Protein 2DDR (pdb70)

Organism: Bacillus cereus (NCBI:txid1396)

Sequence (1173 aa):
NDTLKVMTHNVYMLSTNLYPNWGQTERADLIGAADYIKNQDVVILNEVFDNSASDRLLGNLKKEYPNQTAVLGRSSGSEWDKTLGNYSSSTPEDGGVAIVSKWPIAEKIQYVFAKGCLSNKGFVYTKIKKNDRFVHVIGTHLQAESPASVRTNQLKEIQDFIKNKNIPNNEYVLIGGDMNVNKINAENNNDSEYASMFKTLNASVPSYTGHTATWDATTNSIAKYNFPDSPAEYLDYIIASKDHANPSYIENKVLQPKSPQWTVTSWFQKYTYNDYSDHYPVEATISMNDTLKVMTHNVYMLSTNLYPNWGQTERADLIGAADYIKNQDVVILNEVFDNSASDRLLGNLKKEYPNQTAVLGRSSGSEWDKTLGNYSSSTPEDGGVAIVSKWPIAEKIQYVFAKGCNLSNKGFVYTKIKKNDRFVHVIGTHLQAESPASVRTNQLKEIQDFIKNKNIPNNEYVLIGGDMNVNKINAENNNDSEYASMFKTLNASVPSYTGHTATWDATTNSIAKYNFPDSPAEYLDYIIASKDHANPSYIENKVLQPKSPQWTVTSWFQKYTYNDYSDHYPVEATISMDTLKVMTHNVYMLSTNLYPNWGQTERADLIGAADYIKNQDVVILNEVFDNSASDRLLGNLKKEYPNQTAVLGRSSGSEWDKTLGNYSSSTPEDGGVAIVSKWPIAEKIQYVFAKGCGPDNLSNKGFVYTKIKKNDRFVHVIGTHLQAEDSMCGKTSPASVRTNQLKEIQDFIKNKNIPNNEYVLIGGDMNVNKINAENNNDSEYASMFKTLNASVPSYTGHTATWDATTNSIAKYNFPDSPAEYLDYIIASKDHANPSYIENKVLQPKSPQWTVTSWFQKYTYNDYSDHYPVEATISMDTLKVMTHNVYMLSTNLYPNWGQTERADLIGAADYIKNQDVVILNEVFDNSASDRLLGNLKKEYPNQTAVLGRSSGSEWDKTLGNYSSSTPEDGGVAIVSKWPIAEKIQYVFAKGCGPDNLSNKGFVYTKIKKNDRFVHVIGTHLQAEDSMCGKTSPASVRTNQLKEIQDFIKNKNIPNNEYVLIGGDMNVNKINAENNNDSEYASMFKTLNASVPSYTGHTATWDATTNSIAKYNFPDSPAEYLDYIIASKDHANPSYIENKVLQPKSPQWTVTSWFQKYTYNDYSDHYPVEATISM

Solvent-accessible surface area: 48373 Å² total; per-residue (Å²): 89,78,11,0,22,0,0,0,1,0,0,20,0,36,18,45,138,137,108,92,67,21,11,2,69,73,0,0,54,34,0,12,76,6,115,24,1,73,107,4,13,0,0,0,0,0,24,0,22,9,81,88,0,0,82,110,0,15,47,58,5,102,188,61,0,57,39,34,5,30,5,0,6,65,43,60,39,118,68,8,92,120,48,54,50,92,51,38,105,98,36,109,44,7,0,0,0,0,0,0,0,96,16,78,29,56,43,53,4,0,36,5,11,59,124,47,109,176,24,8,52,0,0,0,1,0,45,0,66,9,26,84,82,61,0,3,0,0,0,0,10,0,36,54,160,108,26,40,79,20,6,55,47,4,4,98,25,0,25,69,16,7,155,128,62,130,12,63,109,105,29,23,0,0,0,0,0,2,0,22,0,52,19,69,149,14,106,156,66,113,120,16,51,13,21,34,1,13,122,18,2,47,3,30,89,4,44,62,14,43,38,105,1,0,27,4,3,100,61,1,29,0,0,128,99,53,117,74,137,28,109,26,51,4,13,1,0,0,0,1,3,114,83,19,12,89,21,94,12,12,8,0,41,4,28,77,27,86,8,80,145,2,66,19,67,18,182,202,100,169,60,74,16,55,1,18,1,15,13,3,0,0,20,0,10,0,19,32,110,90,14,0,29,0,0,1,1,0,0,23,0,35,18,44,135,129,79,91,70,25,13,3,68,77,0,0,54,32,0,10,73,6,116,24,2,77,124,4,12,0,0,0,0,0,23,0,21,9,81,86,0,0,83,110,0,16,45,60,5,100,192,62,0,56,39,33,4,29,4,0,6,65,42,60,39,118,69,10,87,106,48,54,50,62,48,30,103,100,26,111,44,7,0,0,0,0,0,0,0,100,51,78,29,60,35,50,0,0,35,4,9,43,142,41,109,119,136,23,3,53,0,0,0,1,0,58,0,67,2,63,127,74,58,0,3,0,0,0,0,15,3,41,54,156,106,26,40,80,22,6,59,64,4,4,111,24,0,32,58,16,7,156,127,58,130,12,64,113,105,29,22,0,1,0,0,0,2,0,23,0,55,18,51,140,13,100,150,76,96,125,15,55,10,15,37,1,14,108,33,2,48,3,28,89,5,39,62,14,34,39,108,1,0,25,5,2,76,38,0,3,0,0,35,80,51,114,64,135,30,107,23,53,4,12,0,0,0,0,0,3,111,84,19,13,86,19,93,9,11,4,0,29,4,37,76,26,79,8,80,124,5,79,21,75,19,94,210,66,157,32,21,5,31,1,17,2,15,13,3,0,0,13,0,12,0,16,32,112,12,0,22,0,0,1,1,0,0,22,0,37,19,46,135,138,108,92,68,19,4,2,60,75,0,0,57,42,0,13,75,6,114,23,2,71,95,4,9,0,0,0,0,0,24,0,20,9,81,88,1,0,82,109,0,15,46,58,5,102,187,62,0,54,39,35,5,31,5,0,5,67,43,59,38,117,68,9,90,119,48,54,49,72,50,31,104,97,26,106,44,6,0,0,0,0,0,0,0,101,48,79,30,58,43,53,4,0,37,0,8,60,126,32,17,38,140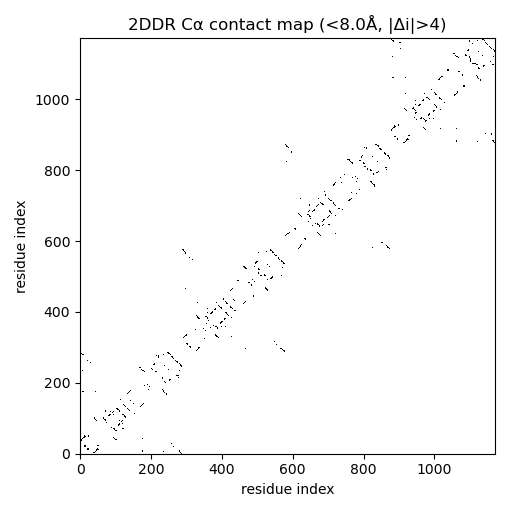,77,46,98,23,0,49,0,0,0,1,0,46,0,64,15,87,131,85,60,0,4,0,0,0,0,10,1,35,50,129,55,117,171,4,53,186,73,50,11,37,54,10,5,59,40,4,4,118,24,0,31,63,17,8,154,128,62,128,11,65,116,107,28,23,0,0,0,0,0,2,0,22,0,52,21,57,149,15,99,152,79,110,133,16,49,12,17,38,2,15,123,32,2,64,5,30,88,5,46,56,23,49,40,106,2,0,26,4,3,102,61,2,27,0,0,126,97,53,116,77,136,28,108,27,52,4,12,1,0,0,0,1,2,121,80,18,13,86,21,95,13,12,12,0,46,3,29,74,27,89,8,81,144,12,55,14,78,18,172,209,100,154,52,64,16,55,2,17,2,15,14,4,1,0,16,0,8,0,15,39,107,22,0,30,0,0,1,1,0,0,23,0,34,16,46,134,136,99,91,72,24,12,2,66,76,0,0,54,31,0,11,75,6,115,25,2,75,116,5,8,0,0,0,0,0,23,0,21,8,82,81,0,0,82,107,0,16,47,60,5,103,192,62,0,54,38,34,5,31,4,0,6,65,42,59,37,119,70,10,88,106,50,52,51,74,50,33,102,100,27,110,44,7,0,0,0,0,0,0,0,101,50,79,28,60,35,50,0,0,36,1,9,56,147,28,14,37,137,100,46,113,23,0,52,0,0,0,1,0,58,0,69,14,70,138,81,62,0,3,0,0,0,0,12,1,34,49,125,50,109,156,4,62,194,63,56,12,37,53,8,5,55,62,4,4,115,24,0,32,65,17,7,155,125,59,129,12,65,111,105,27,22,0,0,0,0,0,2,0,24,0,55,25,53,95,14,57,16,41,16,121,16,52,5,10,38,1,14,129,30,2,53,3,24,78,6,36,26,17,42,39,100,2,0,27,4,1,103,60,1,26,0,0,121,118,50,113,75,137,31,109,24,53,4,12,0,0,0,0,0,2,119,85,19,12,86,19,93,12,13,10,0,39,3,35,75,25,86,9,79,129,4,56,20,74,35,218,196,108,145,61,65,12,60,2,17,1,15,13,4,1,0,15,0,14,0,17,37

Radius of gyration: 36.47 Å; Cα contacts (8 Å, |Δi|>4): 2935; chains: 4; bounding box: 87×100×84 Å

Foldseek 3Di:
DQKAKEKEEAQQQAACVVVVWPCLQVLLLQVLPDPVPPDHFKYKYANLKHPVSSVSNVVSVCVQFVAKQDAAQQDADVSAVEEEEDRDNPFPIEQRIMMTGNFHWPHWYHYFQHDAVRYSFAKIWTFTQDPNATAIEIEGAAHADVSLCRLLSRLLVVLVVVVVVPDAQAHWHKYWYFSNAFPPPCVVPCPGSVVVSCVSNQWDDAAEEADPAFQQLPQFPVSCVVCVPDHGTHGTDMITHNSHNDFPHKYKYWDFDWTDKDWTDDPNDIDIGTHSHSTTMIMMMTRD/DQKAKEKEEAQQQAACVVVVWPCLQVLLLQVLPDPVPPDHFKYKYANLWHPVSSVSNCVSVCVQFVAKQDAAQQDADPSAVEEEEDRDNPAPIEQRIMMTGNFHWPHKYHYFDHDACPRYSFAKIWTFTQDPNATAIEIEGAAHADVSLCRLLSRLLVVLVVVVVVCDAQAHWHKYWYFSNAFCPPCVPPCPGSVVVSCVSNQWDDAAEEADDAFQQLVQFPVSCVVCVPDHGTHGIDMIIHNSHNDFPHKYKHWDDDWTDKDWTDDPNRIDIGTHSHSTTMIMMMTRD/DKAKEKEEAQQQAACVVVVWPCLQVLLQQVLPDPVPPDHFKYKYANLWHPVSSVSNVVSVCVQFVAKQDAAQQDADPSAVEEEEDRDNPAPIEQRIMMTGNFHWPHKYHYFAHDALDPDDRYSFAKIWTFTCDPNATAIEIEGAAHAFDPSSPPDGSLVRLLSRLLVVLVVVVVVPDAQAHWHKYWYFSNAFPPPCVVPCVGSVVVSCVSNQWDDAAEEADPAFQQLVQFPVSCVVCVPDHGTHGTDMITHNSHNDFPHKYKYWYFDWTDKDWTDDPNDIDIGTHSHSTTMIMMMTHD/DKAKEKEEAQQQAACVVVVWPCLQVLLVQVLPDPVPPDHFKYKYANCWHPVSSVSNCVSVCVQFVAKQDFAQQDADPSAVEEEEDRDNPAPIEQRIMMTGNFHWPHKYHYFDHDALDPDDRYSFAKIWTFTCDPNATAIEIEGAAHAADDSSPPDGSLVRLLSRLLVVLVVVVVVPDAQAHWHKYWYFSNAFCPPCVPPCPGSVVVSCVSNQWDDAAEEADDAFQALVQFQVSCVVCVPDHGTHGIDMIIHPSHNDFPHKYKHWDFDWTDKDWTDDPNRIDIGTHSHSTTMIMMMTHD

Secondary structure (DSSP, 8-state):
--EEEEEEEEEEE--TTT-TTS-HHHHHHHHHH-STT-S-SEEEEEEE--HHHHHHHHHHHTTT--EE---TTS--STTSSEEEES--TT-SS----EEEESS-EEEEEEEE-S-------EEEEEEEEETTEEEEEEEEEPPP--HHHHHHHHHHHHHHHHHHHT--TTS-EEEEEE-----TTTSS-TTSHHHHHHHHHTBPPPEEEE-S-SB-TTT-HHHHHH-TTSPPB--EEEEEBTTS---SEEEEEE----PPPEEEEETTEEEEE--S-SS--EEEEEE-/--EEEEEEEEEEE--TTT-TTS-HHHHHHHHHH-STTSS-SEEEEEEE--HHHHHHHHHHHTTT--EE---TTS--STTSSEEEES--TT-SS----EEEESS-EEEEEEEE-S-----S--EEEEEEEEETTEEEEEEEEE-----HHHHHHHHHHHHHHHHHHHT--TTS-EEEEEE-----TTTTT-TTSHHHHHHHHHTBPPPEEEE-S-SB-TTT-HHHHHH-TTSPPB--EEEEEBTTS---SEEEEEE----PPPEEEEETTEEEEE--S-SB--EEEEEE-/-EEEEEEEEEEE--TTT-TTS-HHHHHHHHHH-STT-S-SEEEEEEE--HHHHHHHHHHHTTT--EE---TTS--STTSSEEEES--TT-SS----EEEESS-EEEEEEEE-S--SSSS-SS--EEEEEEEEETTEEEEEEEEEPPPP-GGG-SS-HHHHHHHHHHHHHHHHHHHT--TTS-EEEEEE-----TTTTT-TTSHHHHHHHHHTBPPPEEEE-S-SB-TTT-HHHHHH-TTSPPB--EEEEEBTTSPPPSEEEEEE----PPPEEEEETTEEEEE--S-SS--EEEEEE-/-EEEEEEEEEEE--TTT-TTS-HHHHHHHHHH-STTSS-SEEEEEEE--HHHHHHHHHHHTTT--EE---TTS--STTSSEEEES--TT-SS----EEEESS-EEEEEEEE-S--SSSS-SS--EEEEEEEEETTEEEEEEEEE-----S--TTS-HHHHHHHHHHHHHHHHHHTT--TTS-EEEEEE-----TTTTT-TTSHHHHHHHHHTBPPPEEEE-S-SB-TTT-HHHHHH-TTSPPB--EEEEEBTTS---SEEEEEE----PPPEEEEETTEEEEE--S-SB--EEEEEE-

CATH classification: 3.60.10.10

Structure (mmCIF, N/CA/C/O backbone):
data_2DDR
#
_entry.id   2DDR
#
_cell.length_a   65.430
_cell.length_b   72.691
_cell.length_c   77.859
_cell.angle_alpha   112.19
_cell.angle_beta   89.97
_cell.angle_gamma   116.76
#
_symmetry.space_group_name_H-M   'P 1'
#
loop_
_entity.id
_entity.type
_entity.pdbx_description
1 polymer 'Sphingomyelin phosphodiesterase'
2 non-polymer 'CALCIUM ION'
3 water water
#
loop_
_atom_site.group_PDB
_atom_site.id
_atom_site.type_symbol
_atom_site.label_atom_id
_atom_site.label_alt_id
_atom_site.label_comp_id
_atom_site.label_asym_id
_atom_site.label_entity_id
_atom_site.label_seq_id
_atom_site.pdbx_PDB_ins_code
_atom_site.Cartn_x
_atom_site.Cartn_y
_atom_site.Cartn_z
_atom_site.occupancy
_atom_site.B_iso_or_equiv
_atom_site.auth_seq_id
_atom_site.auth_comp_id
_atom_site.auth_asym_id
_atom_site.auth_atom_id
_atom_site.pdbx_PDB_model_num
ATOM 1 N N . ASN A 1 7 ? -24.165 20.042 -21.719 1.00 41.19 7 ASN A N 1
ATOM 2 C CA . ASN A 1 7 ? -23.262 19.203 -22.559 1.00 40.78 7 ASN A CA 1
ATOM 3 C C . ASN A 1 7 ? -22.371 20.060 -23.454 1.00 39.25 7 ASN A C 1
ATOM 4 O O . ASN A 1 7 ? -22.351 21.286 -23.337 1.00 39.89 7 ASN A O 1
ATOM 9 N N . ASP A 1 8 ? -21.636 19.405 -24.347 1.00 36.59 8 ASP A N 1
ATOM 10 C CA . ASP A 1 8 ? -20.743 20.101 -25.264 1.00 33.77 8 ASP A CA 1
ATOM 11 C C . ASP A 1 8 ? -21.429 20.378 -26.596 1.00 30.36 8 ASP A C 1
ATOM 12 O O . ASP A 1 8 ? -20.799 20.334 -27.653 1.00 29.67 8 ASP A O 1
ATOM 17 N N . THR A 1 9 ? -22.727 20.656 -26.541 1.00 25.99 9 THR A N 1
ATOM 18 C CA . THR A 1 9 ? -23.488 20.952 -27.746 1.00 23.10 9 THR A CA 1
ATOM 19 C C . THR A 1 9 ? -24.317 22.213 -27.548 1.00 19.59 9 THR A C 1
ATOM 20 O O . THR A 1 9 ? -24.927 22.407 -26.500 1.00 19.41 9 THR A O 1
ATOM 24 N N . LEU A 1 10 ? -24.316 23.072 -28.559 1.00 17.44 10 LEU A N 1
ATOM 25 C CA . LEU A 1 10 ? -25.085 24.307 -28.518 1.00 14.79 10 LEU A CA 1
ATOM 26 C C . LEU A 1 10 ? -26.126 24.238 -29.625 1.00 13.95 10 LEU A C 1
ATOM 27 O O . LEU A 1 10 ? -25.804 23.921 -30.771 1.00 14.81 10 LEU A O 1
ATOM 32 N N . LYS A 1 11 ? -27.374 24.515 -29.272 1.00 11.93 11 LYS A N 1
ATOM 33 C CA . LYS A 1 11 ? -28.464 24.495 -30.238 1.00 12.10 11 LYS A CA 1
ATOM 34 C C . LYS A 1 11 ? -29.003 25.903 -30.430 1.00 11.15 11 LYS A C 1
ATOM 35 O O . LYS A 1 11 ? -29.530 26.503 -29.498 1.00 11.72 11 LYS A O 1
ATOM 41 N N . VAL A 1 12 ? -28.854 26.430 -31.639 1.00 11.19 12 VAL A N 1
ATOM 42 C CA . VAL A 1 12 ? -29.336 27.768 -31.949 1.00 9.96 12 VAL A CA 1
ATOM 43 C C . VAL A 1 12 ? -30.254 27.679 -33.156 1.00 10.26 12 VAL A C 1
ATOM 44 O O . VAL A 1 12 ? -29.948 26.993 -34.130 1.00 11.38 12 VAL A O 1
ATOM 48 N N . MET A 1 13 ? -31.394 28.356 -33.084 1.00 9.40 13 MET A N 1
ATOM 49 C CA . MET A 1 13 ? -32.344 28.351 -34.185 1.00 9.87 13 MET A CA 1
ATOM 50 C C . MET A 1 13 ? -32.625 29.774 -34.622 1.00 9.65 13 MET A C 1
ATOM 51 O O . MET A 1 13 ? -32.596 30.696 -33.809 1.00 10.23 13 MET A O 1
ATOM 56 N N . THR A 1 14 ? -32.854 29.958 -35.914 1.00 8.60 14 THR A N 1
ATOM 57 C CA . THR A 1 14 ? -33.210 31.273 -36.413 1.00 10.02 14 THR A CA 1
ATOM 58 C C . THR A 1 14 ? -34.455 31.096 -37.263 1.00 10.77 14 THR A C 1
ATOM 59 O O . THR A 1 14 ? -34.575 30.126 -38.018 1.00 10.25 14 THR A O 1
ATOM 63 N N . HIS A 1 15 ? -35.403 32.011 -37.117 1.00 8.74 15 HIS A N 1
ATOM 64 C CA . HIS A 1 15 ? -36.620 31.935 -37.899 1.00 9.93 15 HIS A CA 1
ATOM 65 C C . HIS A 1 15 ? -37.193 33.301 -38.201 1.00 9.65 15 HIS A C 1
ATOM 66 O O . HIS A 1 15 ? -37.453 34.093 -37.292 1.00 9.19 15 HIS A O 1
ATOM 73 N N . ASN A 1 16 ? -37.361 33.575 -39.490 1.00 9.23 16 ASN A N 1
ATOM 74 C CA . ASN A 1 16 ? -37.973 34.809 -39.959 1.00 7.60 16 ASN A CA 1
ATOM 75 C C . ASN A 1 16 ? -39.446 34.401 -39.882 1.00 8.87 16 ASN A C 1
ATOM 76 O O . ASN A 1 16 ? -39.905 33.585 -40.688 1.00 9.20 16 ASN A O 1
ATOM 81 N N . VAL A 1 17 ? -40.175 34.943 -38.910 1.00 8.02 17 VAL A N 1
ATOM 82 C CA . VAL A 1 17 ? -41.571 34.574 -38.699 1.00 8.52 17 VAL A CA 1
ATOM 83 C C . VAL A 1 17 ? -42.634 35.379 -39.436 1.00 8.03 17 VAL A C 1
ATOM 84 O O . VAL A 1 17 ? -43.829 35.201 -39.203 1.00 9.50 17 VAL A O 1
ATOM 88 N N . TYR A 1 18 ? -42.203 36.268 -40.321 1.00 8.43 18 TYR A N 1
ATOM 89 C CA . TYR A 1 18 ? -43.142 37.031 -41.134 1.00 9.09 18 TYR A CA 1
ATOM 90 C C . TYR A 1 18 ? -44.319 37.616 -40.347 1.00 9.69 18 TYR A C 1
ATOM 91 O O . TYR A 1 18 ? -45.480 37.286 -40.599 1.00 10.57 18 TYR A O 1
ATOM 100 N N . MET A 1 19 ? -44.029 38.490 -39.388 1.00 9.54 19 MET A N 1
ATOM 101 C CA . MET A 1 19 ? -45.098 39.116 -38.618 1.00 10.46 19 MET A CA 1
ATOM 102 C C . MET A 1 19 ? -45.162 40.593 -38.962 1.00 9.94 19 MET A C 1
ATOM 103 O O . MET A 1 19 ? -44.749 41.452 -38.178 1.00 10.06 19 MET A O 1
ATOM 108 N N . LEU A 1 20 ? -45.671 40.880 -40.154 1.00 9.58 20 LEU A N 1
ATOM 109 C CA . LEU A 1 20 ? -45.797 42.251 -40.618 1.00 10.22 20 LEU A CA 1
ATOM 110 C C . LEU A 1 20 ? -46.766 43.012 -39.719 1.00 8.85 20 LEU A C 1
ATOM 111 O O . LEU A 1 20 ? -47.593 42.417 -39.032 1.00 8.71 20 LEU A O 1
ATOM 116 N N . SER A 1 21 ? -46.655 44.333 -39.715 1.00 9.26 21 SER A N 1
ATOM 117 C CA . SER A 1 21 ? -47.544 45.143 -38.896 1.00 8.80 21 SER A CA 1
ATOM 118 C C . SER A 1 21 ? -48.997 44.949 -39.302 1.00 10.62 21 SER A C 1
ATOM 119 O O . SER A 1 21 ? -49.321 44.956 -40.496 1.00 10.78 21 SER A O 1
ATOM 122 N N . THR A 1 22 ? -49.869 44.777 -38.313 1.00 9.42 22 THR A N 1
ATOM 123 C CA . THR A 1 22 ? -51.288 44.595 -38.596 1.00 9.93 22 THR A CA 1
ATOM 124 C C . THR A 1 22 ? -51.935 45.904 -39.035 1.00 12.14 22 THR A C 1
ATOM 125 O O . THR A 1 22 ? -53.087 45.920 -39.470 1.00 13.59 22 THR A O 1
ATOM 129 N N . ASN A 1 23 ? -51.194 47.004 -38.914 1.00 11.58 23 ASN A N 1
ATOM 130 C CA . ASN A 1 23 ? -51.707 48.302 -39.342 1.00 12.54 23 ASN A CA 1
ATOM 131 C C . ASN A 1 23 ? -51.628 48.375 -40.863 1.00 12.58 23 ASN A C 1
ATOM 132 O O . ASN A 1 23 ? -52.379 49.115 -41.499 1.00 13.64 23 ASN A O 1
ATOM 137 N N . LEU A 1 24 ? -50.718 47.598 -41.446 1.00 12.71 24 LEU A N 1
ATOM 138 C CA . LEU A 1 24 ? -50.550 47.578 -42.894 1.00 14.81 24 LEU A CA 1
ATOM 139 C C . LEU A 1 24 ? -51.136 46.302 -43.492 1.00 14.33 24 LEU A C 1
ATOM 140 O O . LEU A 1 24 ? -51.626 46.303 -44.621 1.00 16.15 24 LEU A O 1
ATOM 145 N N . TYR A 1 25 ? -51.083 45.220 -42.723 1.00 13.43 25 TYR A N 1
ATOM 146 C CA . TYR A 1 25 ? -51.606 43.924 -43.148 1.00 13.69 25 TYR A CA 1
ATOM 147 C C . TYR A 1 25 ? -52.429 43.342 -42.005 1.00 12.68 25 TYR A C 1
ATOM 148 O O . TYR A 1 25 ? -51.971 42.466 -41.275 1.00 12.50 25 TYR A O 1
ATOM 157 N N . PRO A 1 26 ? -53.670 43.818 -41.842 1.00 11.81 26 PRO A N 1
ATOM 158 C CA . PRO A 1 26 ? -54.554 43.345 -40.774 1.00 12.58 26 PRO A CA 1
ATOM 159 C C . PRO A 1 26 ? -54.928 41.871 -40.782 1.00 13.52 26 PRO A C 1
ATOM 160 O O . PRO A 1 26 ? -55.230 41.307 -39.730 1.00 14.16 26 PRO A O 1
ATOM 164 N N . ASN A 1 27 ? -54.891 41.245 -41.952 1.00 12.87 27 ASN A N 1
ATOM 165 C CA . ASN A 1 27 ? -55.295 39.849 -42.048 1.00 13.58 27 ASN A CA 1
ATOM 166 C C . ASN A 1 27 ? -54.252 38.824 -42.468 1.00 13.40 27 ASN A C 1
ATOM 167 O O . ASN A 1 27 ? -54.497 38.009 -43.361 1.00 13.73 27 ASN A O 1
ATOM 172 N N . TRP A 1 28 ? -53.091 38.848 -41.821 1.00 11.59 28 TRP A N 1
ATOM 173 C CA . TRP A 1 28 ? -52.059 37.872 -42.135 1.00 11.03 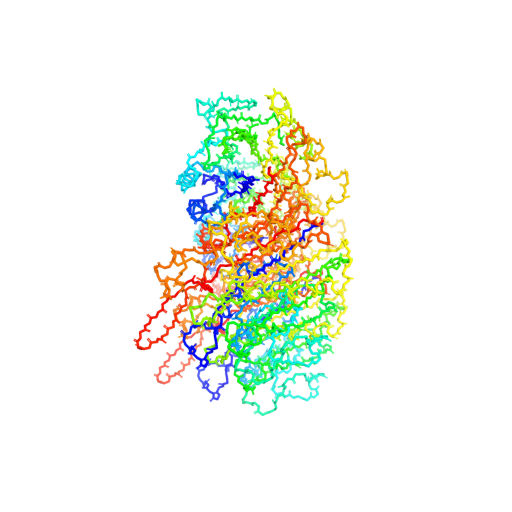28 TRP A CA 1
ATOM 174 C C . TRP A 1 28 ? -51.910 36.852 -41.004 1.00 10.05 28 TRP A C 1
ATOM 175 O O . TRP A 1 28 ? -50.909 36.151 -40.920 1.00 10.93 28 TRP A O 1
ATOM 186 N N . GLY A 1 29 ? -52.919 36.776 -40.139 1.00 10.56 29 GLY A N 1
ATOM 187 C CA . GLY A 1 29 ? -52.904 35.821 -39.042 1.00 12.17 29 GLY A CA 1
ATOM 188 C C . GLY A 1 29 ? -51.759 35.968 -38.059 1.00 11.10 29 GLY A C 1
ATOM 189 O O . GLY A 1 29 ? -51.334 34.990 -37.444 1.00 13.06 29 GLY A O 1
ATOM 190 N N . GLN A 1 30 ? -51.273 37.192 -37.888 1.00 11.52 30 GLN A N 1
ATOM 191 C CA . GLN A 1 30 ? -50.162 37.444 -36.978 1.00 12.01 30 GLN A CA 1
ATOM 192 C C . GLN A 1 30 ? -50.433 36.994 -35.540 1.00 11.65 30 GLN A C 1
ATOM 193 O O . GLN A 1 30 ? -49.602 36.316 -34.929 1.00 11.94 30 GLN A O 1
ATOM 199 N N . THR A 1 31 ? -51.591 37.362 -35.002 1.00 13.12 31 THR A N 1
ATOM 200 C CA . THR A 1 31 ? -51.946 36.987 -33.636 1.00 15.15 31 THR A CA 1
ATOM 201 C C . THR A 1 31 ? -52.054 35.476 -33.489 1.00 15.05 31 THR A C 1
ATOM 202 O O . THR A 1 31 ? -51.474 34.886 -32.574 1.00 15.07 31 THR A O 1
ATOM 206 N N . GLU A 1 32 ? -52.794 34.846 -34.395 1.00 14.98 32 GLU A N 1
ATOM 207 C CA . GLU A 1 32 ? -52.969 33.403 -34.333 1.00 14.59 32 GLU A CA 1
ATOM 208 C C . GLU A 1 32 ? -51.640 32.675 -34.491 1.00 13.58 32 GLU A C 1
ATOM 209 O O . GLU A 1 32 ? -51.372 31.707 -33.781 1.00 13.59 32 GLU A O 1
ATOM 215 N N . ARG A 1 33 ? -50.804 33.143 -35.411 1.00 12.21 33 ARG A N 1
ATOM 216 C CA . ARG A 1 33 ? -49.509 32.507 -35.615 1.00 11.36 33 ARG A CA 1
ATOM 217 C C . ARG A 1 33 ? -48.583 32.705 -34.422 1.00 11.86 33 ARG A C 1
ATOM 218 O O . ARG A 1 33 ? -47.709 31.877 -34.170 1.00 12.95 33 ARG A O 1
ATOM 226 N N . ALA A 1 34 ? -48.776 33.785 -33.672 1.00 10.90 34 ALA A N 1
ATOM 227 C CA . ALA A 1 34 ? -47.952 34.013 -32.487 1.00 11.74 34 ALA A CA 1
ATOM 228 C C . ALA A 1 34 ? -48.236 32.873 -31.505 1.00 11.09 34 ALA A C 1
ATOM 229 O O . ALA A 1 34 ? -47.331 32.367 -30.843 1.00 10.95 34 ALA A O 1
ATOM 231 N N . ASP A 1 35 ? -49.501 32.468 -31.427 1.00 11.18 35 ASP A N 1
ATOM 232 C CA . ASP A 1 35 ? -49.896 31.374 -30.548 1.00 11.21 35 ASP A CA 1
ATOM 233 C C . ASP A 1 35 ? -49.445 30.032 -31.116 1.00 11.19 35 ASP A C 1
ATOM 234 O O . ASP A 1 35 ? -48.956 29.176 -30.379 1.00 12.62 35 ASP A O 1
ATOM 239 N N . LEU A 1 36 ? -49.593 29.847 -32.425 1.00 10.52 36 LEU A N 1
ATOM 240 C CA . LEU A 1 36 ? -49.185 28.593 -33.050 1.00 10.75 36 LEU A CA 1
ATOM 241 C C . LEU A 1 36 ? -47.679 28.367 -32.942 1.00 11.03 36 LEU A C 1
ATOM 242 O O . LEU A 1 36 ? -47.234 27.275 -32.593 1.00 12.13 36 LEU A O 1
ATOM 247 N N . ILE A 1 37 ? -46.891 29.397 -33.238 1.00 11.18 37 ILE A N 1
ATOM 248 C CA . ILE A 1 37 ? -45.439 29.274 -33.140 1.00 10.59 37 ILE A CA 1
ATOM 249 C C . ILE A 1 37 ? -45.041 29.052 -31.680 1.00 11.94 37 ILE A C 1
ATOM 250 O O . ILE A 1 37 ? -44.191 28.218 -31.372 1.00 11.84 37 ILE A O 1
ATOM 255 N N . GLY A 1 38 ? -45.674 29.793 -30.779 1.00 13.31 38 GLY A N 1
ATOM 256 C CA . GLY A 1 38 ? -45.350 29.653 -29.373 1.00 13.70 38 GLY A CA 1
ATOM 257 C C . GLY A 1 38 ? -45.527 28.243 -28.841 1.00 14.41 38 GLY A C 1
ATOM 258 O O . GLY A 1 38 ? -44.785 27.809 -27.961 1.00 16.27 38 GLY A O 1
ATOM 259 N N . ALA A 1 39 ? -46.506 27.523 -29.378 1.00 13.75 39 ALA A N 1
ATOM 260 C CA . ALA A 1 39 ? -46.790 26.160 -28.939 1.00 13.87 39 ALA A CA 1
ATOM 261 C C . ALA A 1 39 ? -46.185 25.091 -29.849 1.00 13.46 39 ALA A C 1
ATOM 262 O O . ALA A 1 39 ? -46.291 23.897 -29.566 1.00 14.66 39 ALA A O 1
ATOM 264 N N . ALA A 1 40 ? -45.542 25.517 -30.931 1.00 13.62 40 ALA A N 1
ATOM 265 C CA . ALA A 1 40 ? -44.956 24.584 -31.891 1.00 14.04 40 ALA A CA 1
ATOM 266 C C . ALA A 1 40 ? -43.833 23.724 -31.326 1.00 14.05 40 ALA A C 1
ATOM 267 O O . ALA A 1 40 ? -43.061 24.164 -30.478 1.00 13.39 40 ALA A O 1
ATOM 269 N N . ASP A 1 41 ? -43.743 22.492 -31.815 1.00 13.84 41 ASP A N 1
ATOM 270 C CA . ASP A 1 41 ? -42.708 21.571 -31.371 1.00 14.89 41 ASP A CA 1
ATOM 271 C C . ASP A 1 41 ? -41.345 21.907 -31.976 1.00 13.70 41 ASP A C 1
ATOM 272 O O . ASP A 1 41 ? -40.311 21.714 -31.338 1.00 13.96 41 ASP A O 1
ATOM 277 N N . TYR A 1 42 ? -41.345 22.430 -33.199 1.00 11.68 42 TYR A N 1
ATOM 278 C CA . TYR A 1 42 ? -40.092 22.730 -33.885 1.00 11.49 42 TYR A CA 1
ATOM 279 C C . TYR A 1 42 ? -39.204 23.747 -33.176 1.00 11.89 42 TYR A C 1
ATOM 280 O O . TYR A 1 42 ? -37.978 23.656 -33.239 1.00 13.18 42 TYR A O 1
ATOM 289 N N . ILE A 1 43 ? -39.822 24.702 -32.488 1.00 11.40 43 ILE A N 1
ATOM 290 C CA . ILE A 1 43 ? -39.069 25.747 -31.806 1.00 12.04 43 ILE A CA 1
ATOM 291 C C . ILE A 1 43 ? -38.616 25.380 -30.389 1.00 11.65 43 ILE A C 1
ATOM 292 O O . ILE A 1 43 ? -37.923 26.156 -29.731 1.00 12.21 43 ILE A O 1
ATOM 297 N N . LYS A 1 44 ? -38.980 24.185 -29.934 1.00 11.99 44 LYS A N 1
ATOM 298 C CA . LYS A 1 44 ? -38.585 23.720 -28.607 1.00 13.03 44 LYS A CA 1
ATOM 299 C C . LYS A 1 44 ? -37.184 23.116 -28.628 1.00 12.39 44 LYS A C 1
ATOM 300 O O . LYS A 1 44 ? -36.609 22.882 -29.693 1.00 13.00 44 LYS A O 1
ATOM 306 N N . ASN A 1 45 ? -36.649 22.875 -27.434 1.00 13.75 45 ASN A N 1
ATOM 307 C CA . ASN A 1 45 ? -35.347 22.239 -27.243 1.00 14.99 45 ASN A CA 1
ATOM 308 C C . ASN A 1 45 ? -34.122 22.953 -27.789 1.00 13.67 45 ASN A C 1
ATOM 309 O O . ASN A 1 45 ? -33.138 22.311 -28.150 1.00 15.88 45 ASN A O 1
ATOM 314 N N . GLN A 1 46 ? -34.169 24.277 -27.840 1.00 11.52 46 GLN A N 1
ATOM 315 C CA . GLN A 1 46 ? -33.032 25.043 -28.326 1.00 10.68 46 GLN A CA 1
ATOM 316 C C . GLN A 1 46 ? -32.390 25.743 -27.140 1.00 10.45 46 GLN A C 1
ATOM 317 O O . GLN A 1 46 ? -32.986 25.832 -26.068 1.00 10.91 46 GLN A O 1
ATOM 323 N N . ASP A 1 47 ? -31.172 26.231 -27.330 1.00 9.75 47 ASP A N 1
ATOM 324 C CA . ASP A 1 47 ? -30.495 26.978 -26.276 1.00 9.98 47 ASP A CA 1
ATOM 325 C C . ASP A 1 47 ? -30.774 28.459 -26.508 1.00 10.86 47 ASP A C 1
ATOM 326 O O . ASP A 1 47 ? -30.969 29.225 -25.564 1.00 10.15 47 ASP A O 1
ATOM 331 N N . VAL A 1 48 ? -30.811 28.842 -27.781 1.00 9.86 48 VAL A N 1
ATOM 332 C CA . VAL A 1 48 ? -31.040 30.223 -28.184 1.00 9.14 48 VAL A CA 1
ATOM 333 C C . VAL A 1 48 ? -31.860 30.252 -29.464 1.00 9.07 48 VAL A C 1
ATOM 334 O O . VAL A 1 48 ? -31.656 29.426 -30.356 1.00 8.97 48 VAL A O 1
ATOM 338 N N . VAL A 1 49 ? -32.776 31.210 -29.557 1.00 7.71 49 VAL A N 1
ATOM 339 C CA . VAL A 1 49 ? -33.601 31.373 -30.750 1.00 7.85 49 VAL A CA 1
ATOM 340 C C . VAL A 1 49 ? -33.544 32.821 -31.220 1.00 8.66 49 VAL A C 1
ATOM 341 O O . VAL A 1 49 ? -33.776 33.751 -30.445 1.00 8.47 49 VAL A O 1
ATOM 345 N N . ILE A 1 50 ? -33.213 32.991 -32.496 1.00 7.11 50 ILE A N 1
ATOM 346 C CA . ILE A 1 50 ? -33.132 34.294 -33.144 1.00 7.71 50 ILE A CA 1
ATOM 347 C C . ILE A 1 50 ? -34.415 34.427 -33.943 1.00 8.72 50 ILE A C 1
ATOM 348 O O . ILE A 1 50 ? -34.777 33.516 -34.686 1.00 8.64 50 ILE A O 1
ATOM 353 N N . LEU A 1 51 ? -35.107 35.548 -33.782 1.00 6.86 51 LEU A N 1
ATOM 354 C CA . LEU A 1 51 ? -36.343 35.794 -34.508 1.00 7.16 51 LEU A CA 1
ATOM 355 C C . LEU A 1 51 ? -36.161 36.988 -35.435 1.00 7.23 51 LEU A C 1
ATOM 356 O O . LEU A 1 51 ? -35.507 37.970 -35.072 1.00 8.06 51 LEU A O 1
ATOM 361 N N . ASN A 1 52 ? -36.728 36.887 -36.635 1.00 7.44 52 ASN A N 1
ATOM 362 C CA . ASN A 1 52 ? -36.686 37.962 -37.621 1.00 7.86 52 ASN A CA 1
ATOM 363 C C . ASN A 1 52 ? -38.125 38.299 -38.004 1.00 6.85 52 ASN A C 1
ATOM 364 O O . ASN A 1 52 ? -39.011 37.445 -37.959 1.00 7.63 52 ASN A O 1
ATOM 369 N N . GLU A 1 53 ? -38.329 39.549 -38.401 1.00 7.45 53 GLU A N 1
ATOM 370 C CA . GLU A 1 53 ? -39.625 40.070 -38.809 1.00 7.44 53 GLU A CA 1
ATOM 371 C C . GLU A 1 53 ? -40.726 40.025 -37.764 1.00 8.09 53 GLU A C 1
ATOM 372 O O . GLU A 1 53 ? -41.887 39.755 -38.071 1.00 8.63 53 GLU A O 1
ATOM 378 N N . VAL A 1 54 ? -40.359 40.291 -36.515 1.00 8.42 54 VAL A N 1
ATOM 379 C CA . VAL A 1 54 ? -41.360 40.366 -35.459 1.00 9.38 54 VAL A CA 1
ATOM 380 C C . VAL A 1 54 ? -41.700 41.856 -35.386 1.00 9.68 54 VAL A C 1
ATOM 381 O O . VAL A 1 54 ? -41.480 42.522 -34.370 1.00 10.12 54 VAL A O 1
ATOM 385 N N . PHE A 1 55 ? -42.236 42.368 -36.494 1.00 9.17 55 PHE A N 1
ATOM 386 C CA . PHE A 1 55 ? -42.585 43.783 -36.621 1.00 9.05 55 PHE A CA 1
ATOM 387 C C . PHE A 1 55 ? -43.846 44.232 -35.895 1.00 8.86 55 PHE A C 1
ATOM 388 O O . PHE A 1 55 ? -43.853 45.297 -35.269 1.00 10.82 55 PHE A O 1
ATOM 396 N N . ASP A 1 56 ? -44.925 43.459 -36.001 1.00 9.73 56 ASP A N 1
ATOM 397 C CA . ASP A 1 56 ? -46.165 43.862 -35.344 1.00 10.12 56 ASP A CA 1
ATOM 398 C C . ASP A 1 56 ? -45.920 43.907 -33.848 1.00 10.07 56 ASP A C 1
ATOM 399 O O . ASP A 1 56 ? -45.490 42.922 -33.258 1.00 9.67 56 ASP A O 1
ATOM 404 N N . ASN A 1 57 ? -46.199 45.046 -33.229 1.00 10.49 57 ASN A N 1
ATOM 405 C CA . ASN A 1 57 ? -45.953 45.183 -31.803 1.00 9.61 57 ASN A CA 1
ATOM 406 C C . ASN A 1 57 ? -46.752 44.225 -30.927 1.00 10.58 57 ASN A C 1
ATOM 407 O O . ASN A 1 57 ? -46.186 43.551 -30.073 1.00 10.52 57 ASN A O 1
ATOM 412 N N . SER A 1 58 ? -48.060 44.151 -31.144 1.00 11.35 58 SER A N 1
ATOM 413 C CA . SER A 1 58 ? -48.902 43.270 -30.340 1.00 13.29 58 SER A CA 1
ATOM 414 C C . SER A 1 58 ? -48.598 41.790 -30.534 1.00 12.26 58 SER A C 1
ATOM 415 O O . SER A 1 58 ? -48.435 41.051 -29.557 1.00 12.82 58 SER A O 1
ATOM 418 N N . ALA A 1 59 ? -48.514 41.357 -31.789 1.00 11.08 59 ALA A N 1
ATOM 419 C CA . ALA A 1 59 ? -48.243 39.957 -32.077 1.00 11.09 59 ALA A CA 1
ATOM 420 C C . ALA A 1 59 ? -46.844 39.541 -31.639 1.00 10.41 59 ALA A C 1
ATOM 421 O O . ALA A 1 59 ? -46.650 38.421 -31.170 1.00 11.20 59 ALA A O 1
ATOM 423 N N . SER A 1 60 ? -45.867 40.431 -31.786 1.00 10.08 60 SER A N 1
ATOM 424 C CA . SER A 1 60 ? -44.513 40.078 -31.383 1.00 11.25 60 SER A CA 1
ATOM 425 C C . SER A 1 60 ? -44.432 39.913 -29.871 1.00 11.96 60 SER A C 1
ATOM 426 O O . SER A 1 60 ? -43.799 38.980 -29.377 1.00 10.52 60 SER A O 1
ATOM 429 N N . ASP A 1 61 ? -45.086 40.804 -29.133 1.00 12.30 61 ASP A N 1
ATOM 430 C CA . ASP A 1 61 ? -45.069 40.701 -27.680 1.00 12.53 61 ASP A CA 1
ATOM 431 C C . ASP A 1 61 ? -45.822 39.453 -27.231 1.00 12.73 61 ASP A C 1
ATOM 432 O O . ASP A 1 61 ? -45.468 38.829 -26.232 1.00 12.68 61 ASP A O 1
ATOM 437 N N . ARG A 1 62 ? -46.851 39.085 -27.987 1.00 11.56 62 ARG A N 1
ATOM 438 C CA . ARG A 1 62 ? -47.640 37.896 -27.676 1.00 11.81 62 ARG A CA 1
ATOM 439 C C . ARG A 1 62 ? -46.761 36.662 -27.893 1.00 11.42 62 ARG A C 1
ATOM 440 O O . ARG A 1 62 ? -46.742 35.737 -27.077 1.00 10.98 62 ARG A O 1
ATOM 448 N N . LEU A 1 63 ? -46.021 36.658 -29.000 1.00 9.32 63 LEU A N 1
ATOM 449 C CA . LEU A 1 63 ? -45.138 35.541 -29.315 1.00 8.94 63 LEU A CA 1
ATOM 450 C C . LEU A 1 63 ? -44.050 35.407 -28.258 1.00 9.41 63 LEU A C 1
ATOM 451 O O . LEU A 1 63 ? -43.775 34.314 -27.774 1.00 9.19 63 LEU A O 1
ATOM 456 N N . LEU A 1 64 ? -43.427 36.524 -27.903 1.00 8.93 64 LEU A N 1
ATOM 457 C CA . LEU A 1 64 ? -42.378 36.501 -26.893 1.00 9.83 64 LEU A CA 1
ATOM 458 C C . LEU A 1 64 ? -42.943 35.985 -25.570 1.00 9.85 64 LEU A C 1
ATOM 459 O O . LEU A 1 64 ? -42.293 35.215 -24.866 1.00 9.84 64 LEU A O 1
ATOM 464 N N . GLY A 1 65 ? -44.161 36.405 -25.243 1.00 10.63 65 GLY A N 1
ATOM 465 C CA . GLY A 1 65 ? -44.787 35.951 -24.017 1.00 11.84 65 GLY A CA 1
ATOM 466 C C . GLY A 1 65 ? -45.032 34.456 -24.055 1.00 11.60 65 GLY A C 1
ATOM 467 O O . GLY A 1 65 ? -44.872 33.770 -23.047 1.00 13.30 65 GLY A O 1
ATOM 468 N N . ASN A 1 66 ? -45.420 33.942 -25.220 1.00 11.90 66 ASN A N 1
ATOM 469 C CA . ASN A 1 66 ? -45.673 32.510 -25.367 1.00 11.90 66 ASN A CA 1
ATOM 470 C C . ASN A 1 66 ? -44.388 31.690 -25.288 1.00 12.08 66 ASN A C 1
ATOM 471 O O . ASN A 1 66 ? -44.417 30.512 -24.939 1.00 13.72 66 ASN A O 1
ATOM 476 N N . LEU A 1 67 ? -43.262 32.315 -25.621 1.00 10.71 67 LEU A N 1
ATOM 477 C CA . LEU A 1 67 ? -41.970 31.636 -25.579 1.00 9.80 67 LEU A CA 1
ATOM 478 C C . LEU A 1 67 ? -41.280 31.795 -24.222 1.00 10.30 67 LEU A C 1
ATOM 479 O O . LEU A 1 67 ? -40.256 31.166 -23.970 1.00 10.22 67 LEU A O 1
ATOM 484 N N . LYS A 1 68 ? -41.854 32.622 -23.353 1.00 10.98 68 LYS A N 1
ATOM 485 C CA . LYS A 1 68 ? -41.276 32.897 -22.038 1.00 13.54 68 LYS A CA 1
ATOM 486 C C . LYS A 1 68 ? -41.064 31.667 -21.161 1.00 14.04 68 LYS A C 1
ATOM 487 O O . LYS A 1 68 ? -40.050 31.558 -20.473 1.00 14.12 68 LYS A O 1
ATOM 493 N N . LYS A 1 69 ? -42.021 30.747 -21.177 1.00 14.87 69 LYS A N 1
ATOM 494 C CA . LYS A 1 69 ? -41.918 29.539 -20.364 1.00 17.27 69 LYS A CA 1
ATOM 495 C C . LYS A 1 69 ? -40.603 28.801 -20.593 1.00 16.60 69 LYS A C 1
ATOM 496 O O . LYS A 1 69 ? -39.850 28.544 -19.652 1.00 16.81 69 LYS A O 1
ATOM 502 N N . GLU A 1 70 ? -40.322 28.471 -21.850 1.00 13.36 70 GLU A N 1
ATOM 503 C CA . GLU A 1 70 ? -39.105 27.747 -22.180 1.00 12.37 70 GLU A CA 1
ATOM 504 C C . GLU A 1 70 ? -37.886 28.642 -22.375 1.00 10.59 70 GLU A C 1
ATOM 505 O O . GLU A 1 70 ? -36.761 28.227 -22.096 1.00 11.75 70 GLU A O 1
ATOM 511 N N . TYR A 1 71 ? -38.116 29.865 -22.847 1.00 10.47 71 TYR A N 1
ATOM 512 C CA . TYR A 1 71 ? -37.038 30.824 -23.104 1.00 8.44 71 TYR A CA 1
ATOM 513 C C . TYR A 1 71 ? -37.329 32.128 -22.360 1.00 8.35 71 TYR A C 1
ATOM 514 O O . TYR A 1 71 ? -37.671 33.143 -22.966 1.00 8.69 71 TYR A O 1
ATOM 523 N N . PRO A 1 72 ? -37.179 32.118 -21.027 1.00 10.08 72 PRO A N 1
ATOM 524 C CA . PRO A 1 72 ? -37.444 33.310 -20.215 1.00 10.18 72 PRO A CA 1
ATOM 525 C C . PRO A 1 72 ? -36.492 34.496 -20.357 1.00 9.08 72 PRO A C 1
ATOM 526 O O . PRO A 1 72 ? -36.852 35.620 -20.010 1.00 10.17 72 PRO A O 1
ATOM 530 N N . ASN A 1 73 ? -35.288 34.248 -20.861 1.00 10.26 73 ASN A N 1
ATOM 531 C CA . ASN A 1 73 ? -34.295 35.307 -21.039 1.00 11.00 73 ASN A CA 1
ATOM 532 C C . ASN A 1 73 ? -34.504 35.869 -22.433 1.00 11.53 73 ASN A C 1
ATOM 533 O O . ASN A 1 73 ? -34.256 35.186 -23.424 1.00 11.47 73 ASN A O 1
ATOM 538 N N . GLN A 1 74 ? -34.952 37.116 -22.511 1.00 10.08 74 GLN A N 1
ATOM 539 C CA . GLN A 1 74 ? -35.260 37.711 -23.804 1.00 9.90 74 GLN A CA 1
ATOM 540 C C . GLN A 1 74 ? -34.776 39.135 -23.988 1.00 10.91 74 GLN A C 1
ATOM 541 O O . GLN A 1 74 ? -34.700 39.900 -23.029 1.00 12.42 74 GLN A O 1
ATOM 547 N N . THR A 1 75 ? -34.453 39.485 -25.231 1.00 8.65 75 THR A N 1
ATOM 548 C CA . THR A 1 75 ? -34.053 40.851 -25.541 1.00 8.71 75 THR A CA 1
ATOM 549 C C . THR A 1 75 ? -35.311 41.586 -25.984 1.00 7.74 75 THR A C 1
ATOM 550 O O . THR A 1 75 ? -36.356 40.971 -26.225 1.00 8.94 75 THR A O 1
ATOM 554 N N . ALA A 1 76 ? -35.209 42.905 -26.061 1.00 8.00 76 ALA A N 1
ATOM 555 C CA . ALA A 1 76 ? -36.291 43.727 -26.560 1.00 7.76 76 ALA A CA 1
ATOM 556 C C . ALA A 1 76 ? -36.192 43.558 -28.083 1.00 7.99 76 ALA A C 1
ATOM 557 O O . ALA A 1 76 ? -35.275 42.896 -28.586 1.00 8.26 76 ALA A O 1
ATOM 559 N N . VAL A 1 77 ? -37.121 44.150 -28.822 1.00 7.98 77 VAL A N 1
ATOM 560 C CA . VAL A 1 77 ? -37.075 44.040 -30.272 1.00 8.31 77 VAL A CA 1
ATOM 561 C C . VAL A 1 77 ? -36.235 45.178 -30.841 1.00 7.33 77 VAL A C 1
ATOM 562 O O . VAL A 1 77 ? -36.472 46.349 -30.557 1.00 8.02 77 VAL A O 1
ATOM 566 N N . LEU A 1 78 ? -35.236 44.809 -31.632 1.00 7.63 78 LEU A N 1
ATOM 567 C CA . LEU A 1 78 ? -34.338 45.762 -32.270 1.00 6.11 78 LEU A CA 1
ATOM 568 C C . LEU A 1 78 ? -35.060 46.987 -32.819 1.00 7.25 78 LEU A C 1
ATOM 569 O O . LEU A 1 78 ? -36.051 46.859 -33.532 1.00 7.09 78 LEU A O 1
ATOM 574 N N . GLY A 1 79 ? -34.562 48.170 -32.469 1.00 7.82 79 GLY A N 1
ATOM 575 C CA . GLY A 1 79 ? -35.122 49.412 -32.980 1.00 9.02 79 GLY A CA 1
ATOM 576 C C . GLY A 1 79 ? -36.484 49.890 -32.520 1.00 8.85 79 GLY A C 1
ATOM 577 O O . GLY A 1 79 ? -37.028 50.830 -33.105 1.00 10.58 79 GLY A O 1
ATOM 578 N N . ARG A 1 80 ? -37.043 49.275 -31.485 1.00 8.23 80 ARG A N 1
ATOM 579 C CA . ARG A 1 80 ? -38.355 49.695 -31.002 1.00 8.30 80 ARG A CA 1
ATOM 580 C C . ARG A 1 80 ? -38.246 50.706 -29.857 1.00 10.06 80 ARG A C 1
ATOM 581 O O . ARG A 1 80 ? -39.186 51.454 -29.587 1.00 11.24 80 ARG A O 1
ATOM 589 N N . SER A 1 81 ? -37.092 50.723 -29.198 1.00 9.12 81 SER A N 1
ATOM 590 C CA . SER A 1 81 ? -36.839 51.620 -28.073 1.00 11.03 81 SER A CA 1
ATOM 591 C C . SER A 1 81 ? -35.331 51.742 -27.897 1.00 11.41 81 SER A C 1
ATOM 592 O O . SER A 1 81 ? -34.573 51.052 -28.571 1.00 10.81 81 SER A O 1
ATOM 595 N N . SER A 1 82 ? -34.887 52.618 -27.000 1.00 10.56 82 SER A N 1
ATOM 596 C CA . SER A 1 82 ? -33.455 52.783 -26.777 1.00 11.83 82 SER A CA 1
ATOM 597 C C . SER A 1 82 ? -33.117 53.093 -25.324 1.00 12.81 82 SER A C 1
ATOM 598 O O . SER A 1 82 ? -32.172 53.834 -25.044 1.00 14.92 82 SER A O 1
ATOM 601 N N . GLY A 1 83 ? -33.885 52.505 -24.411 1.00 11.81 83 GLY A N 1
ATOM 602 C CA . GLY A 1 83 ? -33.667 52.720 -22.992 1.00 11.99 83 GLY A CA 1
ATOM 603 C C . GLY A 1 83 ? -32.708 51.722 -22.373 1.00 11.19 83 GLY A C 1
ATOM 604 O O . GLY A 1 83 ? -31.926 51.069 -23.069 1.00 11.07 83 GLY A O 1
ATOM 605 N N . SER A 1 84 ? -32.783 51.593 -21.052 1.00 12.18 84 SER A N 1
ATOM 606 C CA . SER A 1 84 ? -31.909 50.697 -20.309 1.00 11.61 84 SER A CA 1
ATOM 607 C C . SER A 1 84 ? -32.146 49.216 -20.581 1.00 11.49 84 SER A C 1
ATOM 608 O O . SER A 1 84 ? -31.453 48.366 -20.017 1.00 11.34 84 SER A O 1
ATOM 611 N N . GLU A 1 85 ? -33.123 48.907 -21.433 1.00 11.96 85 GLU A N 1
ATOM 612 C CA . GLU A 1 85 ? -33.398 47.515 -21.771 1.00 11.00 85 GLU A CA 1
ATOM 613 C C . GLU A 1 85 ? -32.272 47.012 -22.664 1.00 11.30 85 GLU A C 1
ATOM 614 O O . GLU A 1 85 ? -32.142 45.811 -22.906 1.00 10.70 85 GLU A O 1
ATOM 620 N N . TRP A 1 86 ? -31.466 47.950 -23.157 1.00 10.32 86 TRP A N 1
ATOM 621 C CA . TRP A 1 86 ? -30.303 47.637 -23.981 1.00 10.48 86 TRP A CA 1
ATOM 622 C C . TRP A 1 86 ? -29.106 48.174 -23.223 1.00 11.25 86 TRP A C 1
ATOM 623 O O . TRP A 1 86 ? -29.184 49.254 -22.639 1.00 13.82 86 TRP A O 1
ATOM 634 N N . ASP A 1 87 ? -28.003 47.435 -23.222 1.00 11.50 87 ASP A N 1
ATOM 635 C CA . ASP A 1 87 ? -26.810 47.907 -22.528 1.00 11.60 87 ASP A CA 1
ATOM 636 C C . ASP A 1 87 ? -26.217 49.054 -23.326 1.00 12.81 87 ASP A C 1
ATOM 637 O O . ASP A 1 87 ? -25.646 49.989 -22.765 1.00 15.07 87 ASP A O 1
ATOM 642 N N . LYS A 1 88 ? -26.368 48.970 -24.642 1.00 13.27 88 LYS A N 1
ATOM 643 C CA . LYS A 1 88 ? -25.891 49.998 -25.554 1.00 13.14 88 LYS A CA 1
ATOM 644 C C . LYS A 1 88 ? -26.764 49.996 -26.798 1.00 11.34 88 LYS A C 1
ATOM 645 O O . LYS A 1 88 ? -27.226 48.944 -27.243 1.00 11.23 88 LYS A O 1
ATOM 651 N N . THR A 1 89 ? -26.996 51.184 -27.340 1.00 11.61 89 THR A N 1
ATOM 652 C CA . THR A 1 89 ? -27.750 51.338 -28.573 1.00 9.62 89 THR A CA 1
ATOM 653 C C . THR A 1 89 ? -26.751 51.973 -29.523 1.00 9.46 89 THR A C 1
ATOM 654 O O . THR A 1 89 ? -26.359 53.136 -29.364 1.00 10.77 89 THR A O 1
ATOM 658 N N . LEU A 1 90 ? -26.327 51.186 -30.499 1.00 9.61 90 LEU A N 1
ATOM 659 C CA . LEU A 1 90 ? -25.326 51.618 -31.459 1.00 8.69 90 LEU A CA 1
ATOM 660 C C . LEU A 1 90 ? -25.898 51.860 -32.843 1.00 9.22 90 LEU A C 1
ATOM 661 O O . LEU A 1 90 ? -27.003 51.426 -33.160 1.00 10.04 90 LEU A O 1
ATOM 666 N N . GLY A 1 91 ? -25.134 52.565 -33.667 1.00 11.51 91 GLY A N 1
ATOM 667 C CA . GLY A 1 91 ? -25.570 52.805 -35.024 1.00 11.29 91 GLY A CA 1
ATOM 668 C C . GLY A 1 91 ? -26.565 53.919 -35.249 1.00 12.62 91 GLY A C 1
ATOM 669 O O . GLY A 1 91 ? -26.825 54.740 -34.371 1.00 14.46 91 GLY A O 1
ATOM 670 N N . ASN A 1 92 ? -27.139 53.909 -36.446 1.00 13.98 92 ASN A N 1
ATOM 671 C CA . ASN A 1 92 ? -28.086 54.920 -36.901 1.00 14.62 92 ASN A CA 1
ATOM 672 C C . ASN A 1 92 ? -29.504 54.785 -36.355 1.00 14.03 92 ASN A C 1
ATOM 673 O O . ASN A 1 92 ? -30.473 54.882 -37.105 1.00 14.16 92 ASN A O 1
ATOM 678 N N . TYR A 1 93 ? -29.632 54.574 -35.053 1.00 12.79 93 TYR A N 1
ATOM 679 C CA . TYR A 1 93 ? -30.950 54.443 -34.450 1.00 12.65 93 TYR A CA 1
ATOM 680 C C . TYR A 1 93 ? -31.748 55.740 -34.578 1.00 13.18 93 TYR A C 1
ATOM 681 O O . TYR A 1 93 ? -31.218 56.830 -34.351 1.00 13.89 93 TYR A O 1
ATOM 690 N N . SER A 1 94 ? -33.021 55.614 -34.936 1.00 13.40 94 SER A N 1
ATOM 691 C CA . SER A 1 94 ? -33.912 56.766 -35.066 1.00 15.16 94 SER A CA 1
ATOM 692 C C . SER A 1 94 ? -35.231 56.452 -34.371 1.00 15.43 94 SER A C 1
ATOM 693 O O . SER A 1 94 ? -35.836 55.416 -34.630 1.00 15.57 94 SER A O 1
ATOM 696 N N . SER A 1 95 ? -35.682 57.343 -33.495 1.00 17.25 95 SER A N 1
ATOM 697 C CA . SER A 1 95 ? -36.938 57.124 -32.788 1.00 18.57 95 SER A CA 1
ATOM 698 C C . SER A 1 95 ? -38.128 57.594 -33.621 1.00 19.77 95 SER A C 1
ATOM 699 O O . SER A 1 95 ? -39.275 57.506 -33.183 1.00 22.68 95 SER A O 1
ATOM 702 N N . SER A 1 96 ? -37.854 58.084 -34.826 1.00 18.78 96 SER A N 1
ATOM 703 C CA . SER A 1 96 ? -38.911 58.575 -35.701 1.00 20.04 96 SER A CA 1
ATOM 704 C C . SER A 1 96 ? -39.223 57.661 -36.883 1.00 19.24 96 SER A C 1
ATOM 705 O O . SER A 1 96 ? -39.962 58.046 -37.786 1.00 19.99 96 SER A O 1
ATOM 708 N N . THR A 1 97 ? -38.669 56.453 -36.886 1.00 17.79 97 THR A N 1
ATOM 709 C CA . THR A 1 97 ? -38.939 55.520 -37.977 1.00 16.60 97 THR A CA 1
ATOM 710 C C . THR A 1 97 ? -40.358 54.977 -37.833 1.00 14.77 97 THR A C 1
ATOM 711 O O . THR A 1 97 ? -40.897 54.907 -36.725 1.00 16.28 97 THR A O 1
ATOM 715 N N . PRO A 1 98 ? -40.994 54.603 -38.954 1.00 14.12 98 PRO A N 1
ATOM 716 C CA . PRO A 1 98 ? -42.359 54.069 -38.892 1.00 13.07 98 PRO A CA 1
ATOM 717 C C . PRO A 1 98 ? -42.423 52.627 -38.384 1.00 13.17 98 PRO A C 1
ATOM 718 O O . PRO A 1 98 ? -43.483 52.155 -37.979 1.00 14.01 98 PRO A O 1
ATOM 722 N N . GLU A 1 99 ? -41.287 51.935 -38.414 1.00 11.46 99 GLU A N 1
ATOM 723 C CA . GLU A 1 99 ? -41.225 50.537 -37.996 1.00 10.80 99 GLU A CA 1
ATOM 724 C C . GLU A 1 99 ? -39.899 50.221 -37.311 1.00 9.77 99 GLU A C 1
ATOM 725 O O . GLU A 1 99 ? -38.924 50.954 -37.469 1.00 10.72 99 GLU A O 1
ATOM 731 N N . ASP A 1 100 ? -39.868 49.132 -36.546 1.00 8.68 100 ASP A N 1
ATOM 732 C CA . ASP A 1 100 ? -38.646 48.718 -35.862 1.00 9.98 100 ASP A CA 1
ATOM 733 C C . ASP A 1 100 ? -37.870 47.713 -36.717 1.00 9.66 100 ASP A C 1
ATOM 734 O O . ASP A 1 100 ? -38.281 47.397 -37.831 1.00 10.14 100 ASP A O 1
ATOM 739 N N . GLY A 1 101 ? -36.747 47.222 -36.196 1.00 8.46 101 GLY A N 1
ATOM 740 C CA . GLY A 1 101 ? -35.922 46.278 -36.933 1.00 8.57 101 GLY A CA 1
ATOM 741 C C . GLY A 1 101 ? -36.435 44.851 -37.008 1.00 8.23 101 GLY A C 1
ATOM 742 O O . GLY A 1 101 ? -35.942 44.061 -37.815 1.00 8.95 101 GLY A O 1
ATOM 743 N N . GLY A 1 102 ? -37.390 44.507 -36.148 1.00 8.67 102 GLY A N 1
ATOM 744 C CA . GLY A 1 102 ? -37.970 43.175 -36.165 1.00 7.72 102 GLY A CA 1
ATOM 745 C C . GLY A 1 102 ? -37.112 42.000 -35.730 1.00 7.67 102 GLY A C 1
ATOM 746 O O . GLY A 1 102 ? -37.459 40.854 -35.996 1.00 7.51 102 GLY A O 1
ATOM 747 N N . VAL A 1 103 ? -36.002 42.266 -35.050 1.00 6.64 103 VAL A N 1
ATOM 748 C CA . VAL A 1 103 ? -35.120 41.198 -34.588 1.00 7.99 103 VAL A CA 1
ATOM 749 C C . VAL A 1 103 ? -35.115 41.104 -33.069 1.00 6.06 103 VAL A C 1
ATOM 750 O O . VAL A 1 103 ? -35.065 42.115 -32.376 1.00 6.54 103 VAL A O 1
ATOM 754 N N . ALA A 1 104 ? -35.170 39.882 -32.557 1.00 6.92 104 ALA A N 1
ATOM 755 C CA . ALA A 1 104 ? -35.135 39.658 -31.120 1.00 7.36 104 ALA A CA 1
ATOM 756 C C . ALA A 1 104 ? -34.483 38.313 -30.864 1.00 7.71 104 ALA A C 1
ATOM 757 O O . ALA A 1 104 ? -34.509 37.435 -31.722 1.00 7.58 104 ALA A O 1
ATOM 759 N N . ILE A 1 105 ? -33.883 38.160 -29.690 1.00 7.34 105 ILE A N 1
ATOM 760 C CA . ILE A 1 105 ? -33.244 36.905 -29.321 1.00 7.49 105 ILE A CA 1
ATOM 761 C C . ILE A 1 105 ? -33.771 36.452 -27.972 1.00 7.08 105 ILE A C 1
ATOM 762 O O . ILE A 1 105 ? -33.931 37.262 -27.057 1.00 7.76 105 ILE A O 1
ATOM 767 N N . VAL A 1 106 ? -34.085 35.166 -27.865 1.00 6.63 106 VAL A N 1
ATOM 768 C CA . VAL A 1 106 ? -34.555 34.607 -26.605 1.00 7.67 106 VAL A CA 1
ATOM 769 C C . VAL A 1 106 ? -33.676 33.404 -26.292 1.00 8.46 106 VAL A C 1
ATOM 770 O O . VAL A 1 106 ? -33.091 32.796 -27.194 1.00 8.25 106 VAL A O 1
ATOM 774 N N . SER A 1 107 ? -33.574 33.059 -25.015 1.00 7.92 107 SER A N 1
ATOM 775 C CA . SER A 1 107 ? -32.721 31.954 -24.604 1.00 8.42 107 SER A CA 1
ATOM 776 C C . SER A 1 107 ? -33.169 31.337 -23.287 1.00 9.48 107 SER A C 1
ATOM 777 O O . SER A 1 107 ? -33.866 31.966 -22.502 1.00 9.69 107 SER A O 1
ATOM 780 N N . LYS A 1 108 ? -32.770 30.093 -23.053 1.00 11.04 108 LYS A N 1
ATOM 781 C CA . LYS A 1 108 ? -33.112 29.432 -21.802 1.00 12.23 108 LYS A CA 1
ATOM 782 C C . LYS A 1 108 ? -31.988 29.706 -20.808 1.00 11.90 108 LYS A C 1
ATOM 783 O O . LYS A 1 108 ? -32.076 29.329 -19.641 1.00 11.97 108 LYS A O 1
ATOM 789 N N . TRP A 1 109 ? -30.938 30.374 -21.280 1.00 10.96 109 TRP A N 1
ATOM 790 C CA . TRP A 1 109 ? -29.784 30.692 -20.445 1.00 10.97 109 TRP A CA 1
ATOM 791 C C . TRP A 1 109 ? -29.681 32.178 -20.135 1.00 11.42 109 TRP A C 1
ATOM 792 O O . TRP A 1 109 ? -30.182 33.017 -20.886 1.00 12.27 109 TRP A O 1
ATOM 803 N N . PRO A 1 110 ? -29.020 32.522 -19.021 1.00 11.13 110 PRO A N 1
ATOM 804 C CA . PRO A 1 110 ? -28.864 33.927 -18.640 1.00 11.56 110 PRO A CA 1
ATOM 805 C C . PRO A 1 110 ? -28.152 34.728 -19.730 1.00 12.01 110 PRO A C 1
ATOM 806 O O . PRO A 1 110 ? -27.162 34.267 -20.304 1.00 11.99 110 PRO A O 1
ATOM 810 N N . ILE A 1 111 ? -28.674 35.912 -20.029 1.00 12.39 111 ILE A N 1
ATOM 811 C CA . ILE A 1 111 ? -28.062 36.786 -21.021 1.00 12.06 111 ILE A CA 1
ATOM 812 C C . ILE A 1 111 ? -27.274 37.832 -20.234 1.00 12.80 111 ILE A C 1
ATOM 813 O O . ILE A 1 111 ? -27.846 38.596 -19.453 1.00 15.43 111 ILE A O 1
ATOM 818 N N . ALA A 1 112 ? -25.957 37.836 -20.420 1.00 13.27 112 ALA A N 1
ATOM 819 C CA . ALA A 1 112 ? -25.069 38.750 -19.706 1.00 14.26 112 ALA A CA 1
ATOM 820 C C . ALA A 1 112 ? -24.961 40.133 -20.329 1.00 13.53 112 ALA A C 1
ATOM 821 O O . ALA A 1 112 ? -24.688 41.108 -19.634 1.00 15.46 112 ALA A O 1
ATOM 823 N N . GLU A 1 113 ? -25.162 40.214 -21.638 1.00 12.11 113 GLU A N 1
ATOM 824 C CA . GLU A 1 113 ? -25.082 41.486 -22.347 1.00 12.27 113 GLU A CA 1
ATOM 825 C C . GLU A 1 113 ? -26.073 41.519 -23.497 1.00 11.22 113 GLU A C 1
ATOM 826 O O . GLU A 1 113 ? -26.261 40.517 -24.182 1.00 12.18 113 GLU A O 1
ATOM 832 N N . LYS A 1 114 ? -26.690 42.679 -23.702 1.00 11.08 114 LYS A N 1
ATOM 833 C CA . LYS A 1 114 ? -27.661 42.878 -24.773 1.00 9.88 114 LYS A CA 1
ATOM 834 C C . LYS A 1 114 ? -27.340 44.207 -25.438 1.00 9.86 114 LYS A C 1
ATOM 835 O O . LYS A 1 114 ? -27.393 45.253 -24.795 1.00 10.29 114 LYS A O 1
ATOM 841 N N . ILE A 1 115 ? -27.015 44.168 -26.723 1.00 8.32 115 ILE A N 1
ATOM 842 C CA . ILE A 1 115 ? -26.678 45.380 -27.463 1.00 8.52 115 ILE A CA 1
ATOM 843 C C . ILE A 1 115 ? -27.421 45.400 -28.790 1.00 8.25 115 ILE A C 1
ATOM 844 O O . ILE A 1 115 ? -27.567 44.363 -29.439 1.00 8.33 115 ILE A O 1
ATOM 849 N N . GLN A 1 116 ? -27.921 46.566 -29.186 1.00 7.51 116 GLN A N 1
ATOM 850 C CA . GLN A 1 116 ? -28.597 46.665 -30.468 1.00 7.78 116 GLN A CA 1
ATOM 851 C C . GLN A 1 116 ? -27.784 47.607 -31.340 1.00 7.44 116 GLN A C 1
ATOM 852 O O . GLN A 1 116 ? -27.168 48.558 -30.847 1.00 8.58 116 GLN A O 1
ATOM 858 N N . TYR A 1 117 ? -27.781 47.327 -32.635 1.00 7.60 117 TYR A N 1
ATOM 859 C CA . TYR A 1 117 ? -27.020 48.110 -33.601 1.00 7.92 117 TYR A CA 1
ATOM 860 C C . TYR A 1 117 ? -27.859 48.329 -34.849 1.00 10.13 117 TYR A C 1
ATOM 861 O O . TYR A 1 117 ? -28.338 47.371 -35.453 1.00 10.03 117 TYR A O 1
ATOM 870 N N . VAL A 1 118 ? -28.039 49.588 -35.233 1.00 8.34 118 VAL A N 1
ATOM 871 C CA . VAL A 1 118 ? -28.822 49.914 -36.416 1.00 9.49 118 VAL A CA 1
ATOM 872 C C . VAL A 1 118 ? -27.897 50.242 -37.591 1.00 10.82 118 VAL A C 1
ATOM 873 O O . VAL A 1 118 ? -27.044 51.125 -37.492 1.00 11.91 118 VAL A O 1
ATOM 877 N N . PHE A 1 119 ? -28.069 49.522 -38.697 1.00 9.91 119 PHE A N 1
ATOM 878 C CA . PHE A 1 119 ? -27.235 49.711 -39.886 1.00 11.75 119 PHE A CA 1
ATOM 879 C C . PHE A 1 119 ? -27.269 51.145 -40.385 1.00 13.00 119 PHE A C 1
ATOM 880 O O . PHE A 1 119 ? -28.295 51.817 -40.310 1.00 13.92 119 PHE A O 1
ATOM 888 N N . ALA A 1 120 ? -26.134 51.593 -40.907 1.00 15.61 120 ALA A N 1
ATOM 889 C CA . ALA A 1 120 ? -26.002 52.949 -41.419 1.00 17.82 120 ALA A CA 1
ATOM 890 C C . ALA A 1 120 ? -26.633 53.126 -42.793 1.00 20.58 120 ALA A C 1
ATOM 891 O O . ALA A 1 120 ? -27.123 54.208 -43.117 1.00 22.03 120 ALA A O 1
ATOM 893 N N . LYS A 1 121 ? -26.636 52.068 -43.598 1.00 22.35 121 LYS A N 1
ATOM 894 C CA . LYS A 1 121 ? -27.184 52.163 -44.946 1.00 26.76 121 LYS A CA 1
ATOM 895 C C . LYS A 1 121 ? -28.260 51.145 -45.292 1.00 28.02 121 LYS A C 1
ATOM 896 O O . LYS A 1 121 ? -28.363 50.086 -44.676 1.00 28.12 121 LYS A O 1
ATOM 902 N N . GLY A 1 122 ? -29.057 51.493 -46.298 1.00 29.22 122 GLY A N 1
ATOM 903 C CA . GLY A 1 122 ? -30.129 50.633 -46.760 1.00 31.21 122 GLY A CA 1
ATOM 904 C C . GLY A 1 122 ? -30.706 51.205 -48.042 1.00 32.86 122 GLY A C 1
ATOM 905 O O . GLY A 1 122 ? -30.478 52.374 -48.357 1.00 33.92 122 GLY A O 1
ATOM 906 N N . CYS A 1 123 ? -31.447 50.392 -48.787 1.00 33.60 123 CYS A N 1
ATOM 907 C CA . CYS A 1 123 ? -32.049 50.850 -50.035 1.00 34.39 123 CYS A CA 1
ATOM 908 C C . CYS A 1 123 ? -33.152 51.865 -49.760 1.00 34.75 123 CYS A C 1
ATOM 909 O O . CYS A 1 123 ? -32.926 53.073 -49.828 1.00 35.94 123 CYS A O 1
ATOM 912 N N . LEU A 1 128 ? -36.077 53.760 -42.360 1.00 23.97 128 LEU A N 1
ATOM 913 C CA . LEU A 1 128 ? -37.517 53.629 -42.168 1.00 23.31 128 LEU A CA 1
ATOM 914 C C . LEU A 1 128 ? -37.901 52.411 -41.327 1.00 22.08 128 LEU A C 1
ATOM 915 O O . LEU A 1 128 ? -39.087 52.141 -41.132 1.00 19.39 128 LEU A O 1
ATOM 920 N N . SER A 1 129 ? -36.913 51.678 -40.818 1.00 20.70 129 SER A N 1
ATOM 921 C CA . SER A 1 129 ? -37.233 50.494 -40.026 1.00 19.33 129 SER A CA 1
ATOM 922 C C . SER A 1 129 ? -36.171 50.068 -39.009 1.00 18.04 129 SER A C 1
ATOM 923 O O . SER A 1 129 ? -36.270 48.997 -38.418 1.00 20.40 129 SER A O 1
ATOM 926 N N . ASN A 1 130 ? -35.163 50.903 -38.799 1.00 15.70 130 ASN A N 1
ATOM 927 C CA . ASN A 1 130 ? -34.098 50.580 -37.852 1.00 12.92 130 ASN A CA 1
ATOM 928 C C . ASN A 1 130 ? -33.539 49.166 -38.019 1.00 12.17 130 ASN A C 1
ATOM 929 O O . ASN A 1 130 ? -33.255 48.485 -37.028 1.00 10.55 130 ASN A O 1
ATOM 934 N N . LYS A 1 131 ? -33.377 48.721 -39.262 1.00 12.20 131 LYS A N 1
ATOM 935 C CA . LYS A 1 131 ? -32.826 47.392 -39.498 1.00 12.55 131 LYS A CA 1
ATOM 936 C C . LYS A 1 131 ? -31.405 47.358 -38.944 1.00 10.70 131 LYS A C 1
ATOM 937 O O . LYS A 1 131 ? -30.722 48.384 -38.894 1.00 11.61 131 LYS A O 1
ATOM 943 N N . GLY A 1 132 ? -30.963 46.180 -38.519 1.00 10.40 132 GLY A N 1
ATOM 944 C CA . GLY A 1 132 ? -29.632 46.054 -37.957 1.00 9.09 132 GLY A CA 1
ATOM 945 C C . GLY A 1 132 ? -29.444 44.697 -37.321 1.00 8.41 132 GLY A C 1
ATOM 946 O O . GLY A 1 132 ? -29.897 43.686 -37.858 1.00 9.12 132 GLY A O 1
ATOM 947 N N . PHE A 1 133 ? -28.772 44.666 -36.176 1.00 7.76 133 PHE A N 1
ATOM 948 C CA . PHE A 1 133 ? -28.553 43.409 -35.481 1.00 6.97 133 PHE A CA 1
ATOM 949 C C . PHE A 1 133 ? -28.609 43.538 -33.969 1.00 7.88 133 PHE A C 1
ATOM 950 O O . PHE A 1 133 ? -28.534 44.637 -33.411 1.00 7.75 133 PHE A O 1
ATOM 958 N N . VAL A 1 134 ? -28.779 42.392 -33.323 1.00 7.83 134 VAL A N 1
ATOM 959 C CA . VAL A 1 134 ? -28.852 42.300 -31.878 1.00 7.88 134 VAL A CA 1
ATOM 960 C C . VAL A 1 134 ? -27.716 41.402 -31.417 1.00 8.79 134 VAL A C 1
ATOM 961 O O . VAL A 1 134 ? -27.550 40.296 -31.923 1.00 8.78 134 VAL A O 1
ATOM 965 N N . TYR A 1 135 ? -26.916 41.894 -30.480 1.00 7.74 135 TYR A N 1
ATOM 966 C CA . TYR A 1 135 ? -25.806 41.119 -29.942 1.00 7.63 135 TYR A CA 1
ATOM 967 C C . TYR A 1 135 ? -26.144 40.647 -28.537 1.00 7.81 135 TYR A C 1
ATOM 968 O O . TYR A 1 135 ? -26.670 41.413 -27.729 1.00 7.94 135 TYR A O 1
ATOM 977 N N . THR A 1 136 ? -25.849 39.384 -28.249 1.00 8.33 136 THR A N 1
ATOM 978 C CA . THR A 1 136 ? -26.078 38.849 -26.913 1.00 8.29 136 THR A CA 1
ATOM 979 C C . THR A 1 136 ? -24.891 38.019 -26.472 1.00 9.18 136 THR A C 1
ATOM 980 O O . THR A 1 136 ? -24.279 37.320 -27.276 1.00 10.89 136 THR A O 1
ATOM 984 N N . LYS A 1 137 ? -24.550 38.138 -25.196 1.00 10.14 137 LYS A N 1
ATOM 985 C CA . LYS A 1 137 ? -23.489 37.347 -24.596 1.00 9.54 137 LYS A CA 1
ATOM 986 C C . LYS A 1 137 ? -24.318 36.466 -23.672 1.00 10.72 137 LYS A C 1
ATOM 987 O O . LYS A 1 137 ? -25.026 36.962 -22.795 1.00 10.12 137 LYS A O 1
ATOM 993 N N . ILE A 1 138 ? -24.248 35.160 -23.896 1.00 10.54 138 ILE A N 1
ATOM 994 C CA . ILE A 1 138 ? -25.043 34.208 -23.138 1.00 11.39 138 ILE A CA 1
ATOM 995 C C . ILE A 1 138 ? -24.190 33.220 -22.352 1.00 11.37 138 ILE A C 1
ATOM 996 O O . ILE A 1 138 ? -23.187 32.716 -22.853 1.00 11.99 138 ILE A O 1
ATOM 1001 N N . LYS A 1 139 ? -24.598 32.949 -21.117 1.00 12.58 139 LYS A N 1
ATOM 1002 C CA . LYS A 1 139 ? -23.866 32.024 -20.263 1.00 14.71 139 LYS A CA 1
ATOM 1003 C C . LYS A 1 139 ? -24.495 30.639 -20.310 1.00 15.56 139 LYS A C 1
ATOM 1004 O O . LYS A 1 139 ? -25.496 30.379 -19.641 1.00 15.08 139 LYS A O 1
ATOM 1010 N N . LYS A 1 140 ? -23.914 29.755 -21.114 1.00 18.11 140 LYS A N 1
ATOM 1011 C CA . LYS A 1 140 ? -24.419 28.395 -21.220 1.00 19.85 140 LYS A CA 1
ATOM 1012 C C . LYS A 1 140 ? -23.503 27.461 -20.439 1.00 21.19 140 LYS A C 1
ATOM 1013 O O . LYS A 1 140 ? -22.365 27.231 -20.833 1.00 18.55 140 LYS A O 1
ATOM 1019 N N . ASN A 1 141 ? -24.001 26.935 -19.327 1.00 24.96 141 ASN A N 1
ATOM 1020 C CA . ASN A 1 141 ? -23.224 26.018 -18.497 1.00 27.99 141 ASN A CA 1
ATOM 1021 C C . ASN A 1 141 ? -21.794 26.487 -18.203 1.00 28.61 141 ASN A C 1
ATOM 1022 O O . ASN A 1 141 ? -20.836 25.835 -18.604 1.00 31.39 141 ASN A O 1
ATOM 1027 N N . ASP A 1 142 ? -21.646 27.609 -17.511 1.00 29.45 142 ASP A N 1
ATOM 1028 C CA . ASP A 1 142 ? -20.318 28.121 -17.161 1.00 29.70 142 ASP A CA 1
ATOM 1029 C C . ASP A 1 142 ? -19.454 28.514 -18.370 1.00 27.88 142 ASP A C 1
ATOM 1030 O O . ASP A 1 142 ? -18.240 28.676 -18.247 1.00 27.43 142 ASP A O 1
ATOM 1035 N N . ARG A 1 143 ? -20.078 28.669 -19.532 1.00 25.11 143 ARG A N 1
ATOM 1036 C CA . ARG A 1 143 ? -19.356 29.053 -20.743 1.00 23.03 143 ARG A CA 1
ATOM 1037 C C . ARG A 1 143 ? -20.083 30.210 -21.421 1.00 19.45 143 ARG A C 1
ATOM 1038 O O . ARG A 1 143 ? -21.292 30.146 -21.612 1.00 20.42 143 ARG A O 1
ATOM 1046 N N . PHE A 1 144 ? -19.354 31.266 -21.774 1.00 16.37 144 PHE A N 1
ATOM 1047 C CA . PHE A 1 144 ? -19.970 32.401 -22.456 1.00 14.30 144 PHE A CA 1
ATOM 1048 C C . PHE A 1 144 ? -19.945 32.206 -23.965 1.00 13.84 144 PHE A C 1
ATOM 1049 O O . PHE A 1 144 ? -18.881 31.996 -24.552 1.00 13.60 144 PHE A O 1
ATOM 1057 N N . VAL A 1 145 ? -21.117 32.255 -24.590 1.00 11.16 145 VAL A N 1
ATOM 1058 C CA . VAL A 1 145 ? -21.215 32.138 -26.041 1.00 11.33 145 VAL A CA 1
ATOM 1059 C C . VAL A 1 145 ? -21.781 33.473 -26.506 1.00 10.51 145 VAL A C 1
ATOM 1060 O O . VAL A 1 145 ? -22.455 34.163 -25.745 1.00 12.17 145 VAL A O 1
ATOM 1064 N N . HIS A 1 146 ? -21.499 33.840 -27.747 1.00 9.78 146 HIS A N 1
ATOM 1065 C CA . HIS A 1 146 ? -21.951 35.118 -28.276 1.00 9.76 146 HIS A CA 1
ATOM 1066 C C . HIS A 1 146 ? -22.808 34.881 -29.502 1.00 10.41 146 HIS A C 1
ATOM 1067 O O . HIS A 1 146 ? -22.394 34.206 -30.439 1.00 10.76 146 HIS A O 1
ATOM 1074 N N . VAL A 1 147 ? -24.009 35.444 -29.494 1.00 8.84 147 VAL A N 1
ATOM 1075 C CA . VAL A 1 147 ? -24.920 35.259 -30.608 1.00 8.76 147 VAL A CA 1
ATOM 1076 C C . VAL A 1 147 ? -25.421 36.588 -31.139 1.00 8.98 147 VAL A C 1
ATOM 1077 O O . VAL A 1 147 ? -25.981 37.409 -30.400 1.00 9.60 147 VAL A O 1
ATOM 1081 N N . ILE A 1 148 ? -25.192 36.799 -32.427 1.00 8.94 148 ILE A N 1
ATOM 1082 C CA . ILE A 1 148 ? -25.634 38.007 -33.102 1.00 8.78 148 ILE A CA 1
ATOM 1083 C C . ILE A 1 148 ? -26.753 37.594 -34.046 1.00 8.81 148 ILE A C 1
ATOM 1084 O O . ILE A 1 148 ? -26.583 36.685 -34.858 1.00 10.64 148 ILE A O 1
ATOM 1089 N N . GLY A 1 149 ? -27.903 38.241 -33.907 1.00 7.09 149 GLY A N 1
ATOM 1090 C CA . GLY A 1 149 ? -29.039 37.946 -34.759 1.00 8.02 149 GLY A CA 1
ATOM 1091 C C . GLY A 1 149 ? -29.265 39.142 -35.659 1.00 7.03 149 GLY A C 1
ATOM 1092 O O . GLY A 1 149 ? -29.211 40.286 -35.198 1.00 8.25 149 GLY A O 1
ATOM 1093 N N . THR A 1 150 ? -29.522 38.904 -36.939 1.00 7.64 150 THR A N 1
ATOM 1094 C CA . THR A 1 150 ? -29.715 40.007 -37.867 1.00 7.92 150 THR A CA 1
ATOM 1095 C C . THR A 1 150 ? -30.678 39.662 -38.995 1.00 8.31 150 THR A C 1
ATOM 1096 O O . THR A 1 150 ? -31.120 38.520 -39.122 1.00 8.79 150 THR A O 1
ATOM 1100 N N . HIS A 1 151 ? -31.005 40.674 -39.795 1.00 9.72 151 HIS A N 1
ATOM 1101 C CA . HIS A 1 151 ? -31.888 40.549 -40.949 1.00 10.53 151 HIS A CA 1
ATOM 1102 C C . HIS A 1 151 ? -31.366 41.611 -41.905 1.00 11.12 151 HIS A C 1
ATOM 1103 O O . HIS A 1 151 ? -31.504 42.804 -41.644 1.00 12.21 151 HIS A O 1
ATOM 1110 N N . LEU A 1 152 ? -30.755 41.179 -43.004 1.00 11.96 152 LEU A N 1
ATOM 1111 C CA . LEU A 1 152 ? -30.168 42.119 -43.954 1.00 12.59 152 LEU A CA 1
ATOM 1112 C C . LEU A 1 152 ? -31.099 42.652 -45.035 1.00 14.30 152 LEU A C 1
ATOM 1113 O O . LEU A 1 152 ? -32.219 42.177 -45.213 1.00 14.26 152 LEU A O 1
ATOM 1118 N N . GLN A 1 153 ? -30.601 43.658 -45.749 1.00 13.41 153 GLN A N 1
ATOM 1119 C CA . GLN A 1 153 ? -31.321 44.316 -46.833 1.00 16.16 153 GLN A CA 1
ATOM 1120 C C . GLN A 1 153 ? -31.878 43.305 -47.834 1.00 16.82 153 GLN A C 1
ATOM 1121 O O . GLN A 1 153 ? -31.153 42.446 -48.330 1.00 17.42 153 GLN A O 1
ATOM 1127 N N . ALA A 1 154 ? -33.168 43.419 -48.131 1.00 18.86 154 ALA A N 1
ATOM 1128 C CA . ALA A 1 154 ? -33.816 42.513 -49.070 1.00 21.32 154 ALA A CA 1
ATOM 1129 C C . ALA A 1 154 ? -33.579 42.964 -50.506 1.00 22.96 154 ALA A C 1
ATOM 1130 O O . ALA A 1 154 ? -33.182 44.103 -50.749 1.00 22.03 154 ALA A O 1
ATOM 1132 N N . GLU A 1 155 ? -33.829 42.062 -51.450 1.00 25.24 155 GLU A N 1
ATOM 1133 C CA . GLU A 1 155 ? -33.649 42.359 -52.866 1.00 27.84 155 GLU A CA 1
ATOM 1134 C C . GLU A 1 155 ? -34.794 43.238 -53.365 1.00 28.87 155 GLU A C 1
ATOM 1135 O O . GLU A 1 155 ? -34.598 44.410 -53.689 1.00 29.75 155 GLU A O 1
ATOM 1141 N N . SER A 1 163 ? -27.204 46.551 -56.476 1.00 31.26 163 SER A N 1
ATOM 1142 C CA . SER A 1 163 ? -27.156 47.586 -55.452 1.00 30.10 163 SER A CA 1
ATOM 1143 C C . SER A 1 163 ? -27.446 46.993 -54.073 1.00 28.85 163 SER A C 1
ATOM 1144 O O . SER A 1 163 ? -26.737 47.276 -53.108 1.00 28.89 163 SER A O 1
ATOM 1147 N N . PRO A 1 164 ? -28.499 46.164 -53.959 1.00 27.29 164 PRO A N 1
ATOM 1148 C CA . PRO A 1 164 ? -28.815 45.566 -52.658 1.00 25.77 164 PRO A CA 1
ATOM 1149 C C . PRO A 1 164 ? -27.625 44.779 -52.106 1.00 24.63 164 PRO A C 1
ATOM 1150 O O . PRO A 1 164 ? -27.374 44.781 -50.903 1.00 23.00 164 PRO A O 1
ATOM 1154 N N . ALA A 1 165 ? -26.897 44.111 -52.997 1.00 23.51 165 ALA A N 1
ATOM 1155 C CA . ALA A 1 165 ? -25.727 43.331 -52.608 1.00 23.09 165 ALA A CA 1
ATOM 1156 C C . ALA A 1 165 ? -24.672 44.244 -51.994 1.00 22.08 165 ALA A C 1
ATOM 1157 O O . ALA A 1 165 ? -24.000 43.878 -51.030 1.00 21.40 165 ALA A O 1
ATOM 1159 N N . SER A 1 166 ? -24.524 45.436 -52.562 1.00 22.73 166 SER A N 1
ATOM 1160 C CA . SER A 1 166 ? -23.557 46.402 -52.055 1.00 22.76 166 SER A CA 1
ATOM 1161 C C . SER A 1 166 ? -23.964 46.828 -50.647 1.00 21.71 166 SER A C 1
ATOM 1162 O O . SER A 1 166 ? -23.122 46.994 -49.767 1.00 20.38 166 SER A O 1
ATOM 1165 N N . VAL A 1 167 ? -25.266 47.002 -50.447 1.00 20.60 167 VAL A N 1
ATOM 1166 C CA . VAL A 1 167 ? -25.794 47.399 -49.150 1.00 19.63 167 VAL A CA 1
ATOM 1167 C C . VAL A 1 167 ? -25.577 46.285 -48.131 1.00 18.23 167 VAL A C 1
ATOM 1168 O O . VAL A 1 167 ? -25.123 46.535 -47.012 1.00 17.82 167 VAL A O 1
ATOM 1172 N N . ARG A 1 168 ? -25.895 45.055 -48.518 1.00 16.89 168 ARG A N 1
ATOM 1173 C CA . ARG A 1 168 ? -25.724 43.928 -47.611 1.00 16.54 168 ARG A CA 1
ATOM 1174 C C . ARG A 1 168 ? -24.268 43.752 -47.205 1.00 16.91 168 ARG A C 1
ATOM 1175 O O . ARG A 1 168 ? -23.971 43.442 -46.053 1.00 15.67 168 ARG A O 1
ATOM 1183 N N . THR A 1 169 ? -23.354 43.957 -48.148 1.00 17.71 169 THR A N 1
ATOM 1184 C CA . THR A 1 169 ? -21.938 43.821 -47.844 1.00 16.98 169 THR A CA 1
ATOM 1185 C C . THR A 1 169 ? -21.530 44.880 -46.830 1.00 16.19 169 THR A C 1
ATOM 1186 O O . THR A 1 169 ? -20.715 44.624 -45.945 1.00 17.60 169 THR A O 1
ATOM 1190 N N . ASN A 1 170 ? -22.106 46.070 -46.961 1.00 17.71 170 ASN A N 1
ATOM 1191 C CA . ASN A 1 170 ? -21.804 47.154 -46.041 1.00 18.38 170 ASN A CA 1
ATOM 1192 C C . ASN A 1 170 ? -22.354 46.811 -44.659 1.00 16.63 170 ASN A C 1
ATOM 1193 O O . ASN A 1 170 ? -21.724 47.100 -43.647 1.00 16.17 170 ASN A O 1
ATOM 1198 N N . GLN A 1 171 ? -23.525 46.182 -44.624 1.00 16.42 171 GLN A N 1
ATOM 1199 C CA . GLN A 1 171 ? -24.136 45.804 -43.352 1.00 15.53 171 GLN A CA 1
ATOM 1200 C C . GLN A 1 171 ? -23.314 44.691 -42.708 1.00 14.74 171 GLN A C 1
ATOM 1201 O O . GLN A 1 171 ? -23.049 44.715 -41.508 1.00 14.72 171 GLN A O 1
ATOM 1207 N N . LEU A 1 172 ? -22.894 43.725 -43.517 1.00 16.37 172 LEU A N 1
ATOM 1208 C CA . LEU A 1 172 ? -22.079 42.626 -43.019 1.00 14.97 172 LEU A CA 1
ATOM 1209 C C . LEU A 1 172 ? -20.752 43.155 -42.478 1.00 15.64 172 LEU A C 1
ATOM 1210 O O . LEU A 1 172 ? -20.214 42.628 -41.504 1.00 14.58 172 LEU A O 1
ATOM 1215 N N . LYS A 1 173 ? -20.228 44.203 -43.108 1.00 15.20 173 LYS A N 1
ATOM 1216 C CA . LYS A 1 173 ? -18.972 44.802 -42.667 1.00 16.17 173 LYS A CA 1
ATOM 1217 C C . LYS A 1 173 ? -19.152 45.439 -41.292 1.00 15.22 173 LYS A C 1
ATOM 1218 O O . LYS A 1 173 ? -18.256 45.379 -40.450 1.00 15.05 173 LYS A O 1
ATOM 1224 N N . GLU A 1 174 ? -20.310 46.052 -41.064 1.00 13.72 174 GLU A N 1
ATOM 1225 C CA . GLU A 1 174 ? -20.575 46.675 -39.773 1.00 14.07 174 GLU A CA 1
ATOM 1226 C C . GLU A 1 174 ? -20.629 45.612 -38.680 1.00 13.25 174 GLU A C 1
ATOM 1227 O O . GLU A 1 174 ? -20.212 45.856 -37.550 1.00 13.14 174 GLU A O 1
ATOM 1233 N N . ILE A 1 175 ? -21.153 44.436 -39.016 1.00 12.43 175 ILE A N 1
ATOM 1234 C CA . ILE A 1 175 ? -21.231 43.352 -38.041 1.00 12.70 175 ILE A CA 1
ATOM 1235 C C . ILE A 1 175 ? -19.819 42.885 -37.686 1.00 12.12 175 ILE A C 1
ATOM 1236 O O . ILE A 1 175 ? -19.469 42.777 -36.512 1.00 11.40 175 ILE A O 1
ATOM 1241 N N . GLN A 1 176 ? -19.004 42.625 -38.705 1.00 13.23 176 GLN A N 1
ATOM 1242 C CA . GLN A 1 176 ? -17.635 42.170 -38.482 1.00 13.79 176 GLN A CA 1
ATOM 1243 C C . GLN A 1 176 ? -16.842 43.204 -37.690 1.00 13.44 176 GLN A C 1
ATOM 1244 O O . GLN A 1 176 ? -16.112 42.859 -36.760 1.00 13.44 176 GLN A O 1
ATOM 1250 N N . ASP A 1 177 ? -16.995 44.474 -38.053 1.00 13.44 177 ASP A N 1
ATOM 1251 C CA . ASP A 1 177 ? -16.292 45.544 -37.355 1.00 15.19 177 ASP A CA 1
ATOM 1252 C C . ASP A 1 177 ? -16.687 45.588 -35.876 1.00 14.23 177 ASP A C 1
ATOM 1253 O O . ASP A 1 177 ? -15.844 45.809 -35.004 1.00 13.63 177 ASP A O 1
ATOM 1258 N N . PHE A 1 178 ? -17.969 45.375 -35.591 1.00 12.14 178 PHE A N 1
ATOM 1259 C CA . PHE A 1 178 ? -18.449 45.378 -34.212 1.00 12.17 178 PHE A CA 1
ATOM 1260 C C . PHE A 1 178 ? -17.825 44.217 -33.434 1.00 11.37 178 PHE A C 1
ATOM 1261 O O . PHE A 1 178 ? -17.345 44.387 -32.317 1.00 12.12 178 PHE A O 1
ATOM 1269 N N . ILE A 1 179 ? -17.840 43.031 -34.033 1.00 11.34 179 ILE A N 1
ATOM 1270 C CA . ILE A 1 179 ? -17.275 41.856 -33.380 1.00 11.79 179 ILE A CA 1
ATOM 1271 C C . ILE A 1 179 ? -15.804 42.085 -33.036 1.00 11.68 179 ILE A C 1
ATOM 1272 O O . ILE A 1 179 ? -15.371 41.820 -31.915 1.00 12.01 179 ILE A O 1
ATOM 1277 N N . LYS A 1 180 ? -15.041 42.583 -34.004 1.00 12.90 180 LYS A N 1
ATOM 1278 C CA . LYS A 1 180 ? -13.619 42.844 -33.799 1.00 14.00 180 LYS A CA 1
ATOM 1279 C C . LYS A 1 180 ? -13.380 43.854 -32.681 1.00 12.33 180 LYS A C 1
ATOM 1280 O O . LYS A 1 180 ? -12.516 43.669 -31.827 1.00 12.48 180 LYS A O 1
ATOM 1286 N N . ASN A 1 181 ? -14.167 44.920 -32.690 1.00 12.74 181 ASN A N 1
ATOM 1287 C CA . ASN A 1 181 ? -14.047 45.983 -31.706 1.00 13.32 181 ASN A CA 1
ATOM 1288 C C . ASN A 1 181 ? -14.416 45.532 -30.288 1.00 13.23 181 ASN A C 1
ATOM 1289 O O . ASN A 1 181 ? -13.938 46.097 -29.305 1.00 13.99 181 ASN A O 1
ATOM 1294 N N . LYS A 1 182 ? -15.253 44.500 -30.187 1.00 13.08 182 LYS A N 1
ATOM 1295 C CA . LYS A 1 182 ? -15.714 44.002 -28.892 1.00 14.05 182 LYS A CA 1
ATOM 1296 C C . LYS A 1 182 ? -14.640 43.290 -28.068 1.00 13.53 182 LYS A C 1
ATOM 1297 O O . LYS A 1 182 ? -14.777 43.147 -26.853 1.00 15.00 182 LYS A O 1
ATOM 1303 N N . ASN A 1 183 ? -13.577 42.844 -28.728 1.00 14.00 183 ASN A N 1
ATOM 1304 C CA . ASN A 1 183 ? -12.491 42.143 -28.049 1.00 13.57 183 ASN A CA 1
ATOM 1305 C C . ASN A 1 183 ? -13.011 40.906 -27.312 1.00 14.13 183 ASN A C 1
ATOM 1306 O O . ASN A 1 183 ? -12.759 40.723 -26.120 1.00 14.77 183 ASN A O 1
ATOM 1311 N N . ILE A 1 184 ? -13.748 40.069 -28.030 1.00 12.91 184 ILE A N 1
ATOM 1312 C CA . ILE A 1 184 ? -14.289 38.841 -27.462 1.00 13.75 184 ILE A CA 1
ATOM 1313 C C . ILE A 1 184 ? -13.172 37.801 -27.466 1.00 14.49 184 ILE A C 1
ATOM 1314 O O . ILE A 1 184 ? -12.437 37.684 -28.444 1.00 14.55 184 ILE A O 1
ATOM 1319 N N . PRO A 1 185 ? -13.023 37.041 -26.369 1.00 13.69 185 PRO A N 1
ATOM 1320 C CA . PRO A 1 185 ? -11.976 36.016 -26.293 1.00 16.22 185 PRO A CA 1
ATOM 1321 C C . PRO A 1 185 ? -11.943 35.136 -27.541 1.00 16.60 185 PRO A C 1
ATOM 1322 O O . PRO A 1 185 ? -12.985 34.793 -28.095 1.00 16.68 185 PRO A O 1
ATOM 1326 N N . ASN A 1 186 ? -10.748 34.762 -27.982 1.00 18.25 186 ASN A N 1
ATOM 1327 C CA . ASN A 1 186 ? -10.630 33.933 -29.174 1.00 19.66 186 ASN A CA 1
ATOM 1328 C C . ASN A 1 186 ? -10.998 32.474 -28.921 1.00 19.00 186 ASN A C 1
ATOM 1329 O O . ASN A 1 186 ? -11.072 31.680 -29.859 1.00 18.72 186 ASN A O 1
ATOM 1334 N N . ASN A 1 187 ? -11.240 32.130 -27.659 1.00 18.16 187 ASN A N 1
ATOM 1335 C CA . ASN A 1 187 ? -11.597 30.761 -27.299 1.00 18.41 187 ASN A CA 1
ATOM 1336 C C . ASN A 1 187 ? -13.086 30.604 -26.988 1.00 18.49 187 ASN A C 1
ATOM 1337 O O . ASN A 1 187 ? -13.511 29.587 -26.443 1.00 18.68 187 ASN A O 1
ATOM 1342 N N . GLU A 1 188 ? -13.877 31.618 -27.328 1.00 17.14 188 GLU A N 1
ATOM 1343 C CA . GLU A 1 188 ? -15.317 31.559 -27.106 1.00 16.67 188 GLU A CA 1
ATOM 1344 C C . GLU A 1 188 ? -16.002 31.594 -28.468 1.00 15.22 188 GLU A C 1
ATOM 1345 O O . GLU A 1 188 ? -15.494 32.196 -29.417 1.00 15.26 188 GLU A O 1
ATOM 1351 N N . TYR A 1 189 ? -17.141 30.920 -28.568 1.00 13.86 189 TYR A N 1
ATOM 1352 C CA . TYR A 1 189 ? -17.881 30.844 -29.817 1.00 13.73 189 TYR A CA 1
ATOM 1353 C C . TYR A 1 189 ? -18.668 32.111 -30.127 1.00 13.16 189 TYR A C 1
ATOM 1354 O O . TYR A 1 189 ? -19.363 32.649 -29.265 1.00 13.12 189 TYR A O 1
ATOM 1363 N N . VAL A 1 190 ? -18.533 32.588 -31.360 1.00 13.00 190 VAL A N 1
ATOM 1364 C CA . VAL A 1 190 ? -19.241 33.779 -31.816 1.00 12.48 190 VAL A CA 1
ATOM 1365 C C . VAL A 1 190 ? -20.048 33.400 -33.051 1.00 11.60 190 VAL A C 1
ATOM 1366 O O . VAL A 1 190 ? -19.495 33.101 -34.113 1.00 13.23 190 VAL A O 1
ATOM 1370 N N . LEU A 1 191 ? -21.366 33.405 -32.900 1.00 11.67 191 LEU A N 1
ATOM 1371 C CA . LEU A 1 191 ? -22.255 33.039 -33.992 1.00 10.97 191 LEU A CA 1
ATOM 1372 C C . LEU A 1 191 ? -22.995 34.233 -34.566 1.00 12.08 191 LEU A C 1
ATOM 1373 O O . LEU A 1 191 ? -23.351 35.157 -33.842 1.00 12.74 191 LEU A O 1
ATOM 1378 N N . ILE A 1 192 ? -23.209 34.207 -35.876 1.00 10.81 192 ILE A N 1
ATOM 1379 C CA . ILE A 1 192 ? -23.949 35.255 -36.564 1.00 10.07 192 ILE A CA 1
ATOM 1380 C C . ILE A 1 192 ? -25.075 34.539 -37.294 1.00 11.28 192 ILE A C 1
ATOM 1381 O O . ILE A 1 192 ? -24.821 33.668 -38.132 1.00 11.74 192 ILE A O 1
ATOM 1386 N N . GLY A 1 193 ? -26.317 34.893 -36.983 1.00 9.11 193 GLY A N 1
ATOM 1387 C CA . GLY A 1 193 ? -27.425 34.220 -37.628 1.00 9.99 193 GLY A CA 1
ATOM 1388 C C . GLY A 1 193 ? -28.603 35.087 -38.001 1.00 9.73 193 GLY A C 1
ATOM 1389 O O . GLY A 1 193 ? -28.780 36.187 -37.475 1.00 10.96 193 GLY A O 1
ATOM 1390 N N . GLY A 1 194 ? -29.413 34.579 -38.924 1.00 10.69 194 GLY A N 1
ATOM 1391 C CA . GLY A 1 194 ? -30.590 35.301 -39.364 1.00 10.68 194 GLY A CA 1
ATOM 1392 C C . GLY A 1 194 ? -30.831 35.201 -40.857 1.00 11.86 194 GLY A C 1
ATOM 1393 O O . GLY A 1 194 ? -30.206 34.401 -41.557 1.00 12.28 194 GLY A O 1
ATOM 1394 N N . ASP A 1 195 ? -31.755 36.021 -41.339 1.00 11.71 195 ASP A N 1
ATOM 1395 C CA . ASP A 1 195 ? -32.102 36.066 -42.753 1.00 12.01 195 ASP A CA 1
ATOM 1396 C C . ASP A 1 195 ? -31.136 37.040 -43.424 1.00 11.63 195 ASP A C 1
ATOM 1397 O O . ASP A 1 195 ? -31.326 38.258 -43.370 1.00 12.29 195 ASP A O 1
ATOM 1402 N N . MET A 1 196 ? -30.097 36.496 -44.053 1.00 11.94 196 MET A N 1
ATOM 1403 C CA . MET A 1 196 ? -29.076 37.312 -44.709 1.00 13.17 196 MET A CA 1
ATOM 1404 C C . MET A 1 196 ? -29.478 37.832 -46.082 1.00 13.15 196 MET A C 1
ATOM 1405 O O . MET A 1 196 ? -28.848 38.750 -46.609 1.00 13.47 196 MET A O 1
ATOM 1410 N N . ASN A 1 197 ? -30.529 37.252 -46.651 1.00 13.80 197 ASN A N 1
ATOM 1411 C CA . ASN A 1 197 ? -30.994 37.640 -47.976 1.00 15.37 197 ASN A CA 1
ATOM 1412 C C . ASN A 1 197 ? -29.895 37.452 -49.011 1.00 15.22 197 ASN A C 1
ATOM 1413 O O . ASN A 1 197 ? -29.855 38.142 -50.032 1.00 17.73 197 ASN A O 1
ATOM 1418 N N . VAL A 1 198 ? -28.999 36.517 -48.716 1.00 16.00 198 VAL A N 1
ATOM 1419 C CA . VAL A 1 198 ? -27.897 36.161 -49.604 1.00 16.69 198 VAL A CA 1
ATOM 1420 C C . VAL A 1 198 ? -28.234 34.732 -50.020 1.00 16.77 198 VAL A C 1
ATOM 1421 O O . VAL A 1 198 ? -28.259 33.822 -49.191 1.00 16.38 198 VAL A O 1
ATOM 1425 N N . ASN A 1 199 ? -28.500 34.546 -51.309 1.00 18.37 199 ASN A N 1
ATOM 1426 C CA . ASN A 1 199 ? -28.895 33.249 -51.855 1.00 18.68 199 ASN A CA 1
ATOM 1427 C C . ASN A 1 199 ? -27.735 32.292 -52.124 1.00 19.23 199 ASN A C 1
ATOM 1428 O O . ASN A 1 199 ? -26.790 32.630 -52.838 1.00 19.70 199 ASN A O 1
ATOM 1433 N N . LYS A 1 200 ? -27.817 31.093 -51.552 1.00 18.50 200 LYS A N 1
ATOM 1434 C CA . LYS A 1 200 ? -26.774 30.086 -51.728 1.00 19.66 200 LYS A CA 1
ATOM 1435 C C . LYS A 1 200 ? -26.978 29.270 -52.997 1.00 20.16 200 LYS A C 1
ATOM 1436 O O . LYS A 1 200 ? -26.013 28.802 -53.596 1.00 19.48 200 LYS A O 1
ATOM 1442 N N . ILE A 1 201 ? -28.232 29.105 -53.405 1.00 21.26 201 ILE A N 1
ATOM 1443 C CA . ILE A 1 201 ? -28.552 28.320 -54.593 1.00 23.47 201 ILE A CA 1
ATOM 1444 C C . ILE A 1 201 ? -27.832 28.783 -55.860 1.00 24.18 201 ILE A C 1
ATOM 1445 O O . ILE A 1 201 ? -27.928 29.943 -56.261 1.00 24.03 201 ILE A O 1
ATOM 1450 N N . ASN A 1 202 ? -27.105 27.849 -56.473 1.00 25.01 202 ASN A N 1
ATOM 1451 C CA . ASN A 1 202 ? -26.347 28.092 -57.699 1.00 26.93 202 ASN A CA 1
ATOM 1452 C C . ASN A 1 202 ? -25.234 29.121 -57.522 1.00 27.10 202 ASN A C 1
ATOM 1453 O O . ASN A 1 202 ? -24.857 29.806 -58.474 1.00 28.58 202 ASN A O 1
ATOM 1458 N N . ALA A 1 203 ? -24.696 29.219 -56.311 1.00 26.25 203 ALA A N 1
ATOM 1459 C CA . ALA A 1 203 ? -23.626 30.174 -56.042 1.00 26.47 203 ALA A CA 1
ATOM 1460 C C . ALA A 1 203 ? -22.470 29.559 -55.258 1.00 26.68 203 ALA A C 1
ATOM 1461 O O . ALA A 1 203 ? -21.486 30.234 -54.962 1.00 26.95 203 ALA A O 1
ATOM 1463 N N . GLU A 1 204 ? -22.583 28.275 -54.936 1.00 26.91 204 GLU A N 1
ATOM 1464 C CA . GLU A 1 204 ? -21.553 27.592 -54.161 1.00 28.65 204 GLU A CA 1
ATOM 1465 C C . GLU A 1 204 ? -20.229 27.354 -54.880 1.00 29.16 204 GLU A C 1
ATOM 1466 O O . GLU A 1 204 ? -19.202 27.147 -54.234 1.00 29.25 204 GLU A O 1
ATOM 1472 N N . ASN A 1 205 ? -20.242 27.380 -56.208 1.00 30.45 205 ASN A N 1
ATOM 1473 C CA . ASN A 1 205 ? -19.018 27.151 -56.967 1.00 32.02 205 ASN A CA 1
ATOM 1474 C C . ASN A 1 205 ? -18.435 28.437 -57.527 1.00 33.22 205 ASN A C 1
ATOM 1475 O O . ASN A 1 205 ? -17.324 28.444 -58.058 1.00 33.02 205 ASN A O 1
ATOM 1480 N N . ASN A 1 206 ? -19.189 29.523 -57.404 1.00 34.53 206 ASN A N 1
ATOM 1481 C CA . ASN A 1 206 ? -18.750 30.822 -57.894 1.00 36.50 206 ASN A CA 1
ATOM 1482 C C . ASN A 1 206 ? -18.080 31.585 -56.753 1.00 37.27 206 ASN A C 1
ATOM 1483 O O . ASN A 1 206 ? -18.753 32.157 -55.896 1.00 37.01 206 ASN A O 1
ATOM 1488 N N . ASN A 1 207 ? -16.750 31.586 -56.750 1.00 37.88 207 ASN A N 1
ATOM 1489 C CA . ASN A 1 207 ? -15.978 32.259 -55.709 1.00 38.92 207 ASN A CA 1
ATOM 1490 C C . ASN A 1 207 ? -16.198 33.768 -55.677 1.00 38.43 207 ASN A C 1
ATOM 1491 O O . ASN A 1 207 ? -15.820 34.434 -54.712 1.00 39.11 207 ASN A O 1
ATOM 1496 N N . ASP A 1 208 ? -16.802 34.309 -56.729 1.00 37.46 208 ASP A N 1
ATOM 1497 C CA . ASP A 1 208 ? -17.067 35.742 -56.791 1.00 37.04 208 ASP A CA 1
ATOM 1498 C C . ASP A 1 208 ? -18.539 36.043 -56.525 1.00 35.03 208 ASP A C 1
ATOM 1499 O O . ASP A 1 208 ? -19.006 37.161 -56.744 1.00 35.38 208 ASP A O 1
ATOM 1504 N N . SER A 1 209 ? -19.262 35.038 -56.042 1.00 32.02 209 SER A N 1
ATOM 1505 C CA . SER A 1 209 ? -20.681 35.189 -55.739 1.00 29.20 209 SER A CA 1
ATOM 1506 C C . SER A 1 209 ? -20.855 35.945 -54.429 1.00 27.70 209 SER A C 1
ATOM 1507 O O . SER A 1 209 ? -19.925 36.038 -53.628 1.00 26.44 209 SER A O 1
ATOM 1510 N N . GLU A 1 210 ? -22.050 36.486 -54.216 1.00 26.06 210 GLU A N 1
ATOM 1511 C CA . GLU A 1 210 ? -22.336 37.209 -52.985 1.00 24.12 210 GLU A CA 1
ATOM 1512 C C . GLU A 1 210 ? -22.288 36.217 -51.828 1.00 23.86 210 GLU A C 1
ATOM 1513 O O . GLU A 1 210 ? -21.867 36.553 -50.722 1.00 23.31 210 GLU A O 1
ATOM 1519 N N . TYR A 1 211 ? -22.718 34.988 -52.099 1.00 21.46 211 TYR A N 1
ATOM 1520 C CA . TYR A 1 211 ? -22.714 33.931 -51.096 1.00 20.36 211 TYR A CA 1
ATOM 1521 C C . TYR A 1 211 ? -21.295 33.687 -50.589 1.00 21.23 211 TYR A C 1
ATOM 1522 O O . TYR A 1 211 ? -21.062 33.585 -49.385 1.00 20.42 211 TYR A O 1
ATOM 1531 N N . ALA A 1 212 ? -20.341 33.594 -51.511 1.00 21.48 212 ALA A N 1
ATOM 1532 C CA . ALA A 1 212 ? -18.955 33.364 -51.128 1.00 21.58 212 ALA A CA 1
ATOM 1533 C C . ALA A 1 212 ? -18.397 34.572 -50.383 1.00 21.11 212 ALA A C 1
ATOM 1534 O O . ALA A 1 212 ? -17.626 34.427 -49.434 1.00 20.98 212 ALA A O 1
ATOM 1536 N N . SER A 1 213 ? -18.795 35.764 -50.816 1.00 21.82 213 SER A N 1
ATOM 1537 C CA . SER A 1 213 ? -18.329 37.002 -50.200 1.00 21.69 213 SER A CA 1
ATOM 1538 C C . SER A 1 213 ? -18.826 37.183 -48.767 1.00 20.36 213 SER A C 1
ATOM 1539 O O . SER A 1 213 ? -18.177 37.852 -47.964 1.00 21.26 213 SER A O 1
ATOM 1542 N N . MET A 1 214 ? -19.973 36.591 -48.449 1.00 21.13 214 MET A N 1
ATOM 1543 C CA . MET A 1 214 ? -20.537 36.709 -47.107 1.00 18.93 214 MET A CA 1
ATOM 1544 C C . MET A 1 214 ? -19.590 36.160 -46.046 1.00 18.92 214 MET A C 1
ATOM 1545 O O . MET A 1 214 ? -19.350 36.798 -45.021 1.00 18.01 214 MET A O 1
ATOM 1550 N N . PHE A 1 215 ? -19.051 34.973 -46.298 1.00 18.81 215 PHE A N 1
ATOM 1551 C CA . PHE A 1 215 ? -18.131 34.334 -45.367 1.00 19.68 215 PHE A CA 1
ATOM 1552 C C . PHE A 1 215 ? -16.821 35.099 -45.229 1.00 20.07 215 PHE A C 1
ATOM 1553 O O . PHE A 1 215 ? -16.233 35.145 -44.149 1.00 20.79 215 PHE A O 1
ATOM 1561 N N . LYS A 1 216 ? -16.362 35.703 -46.320 1.00 21.22 216 LYS A N 1
ATOM 1562 C CA . LYS A 1 216 ? -15.120 36.462 -46.275 1.00 22.48 216 LYS A CA 1
ATOM 1563 C C . LYS A 1 216 ? -15.314 37.777 -45.530 1.00 22.10 216 LYS A C 1
ATOM 1564 O O . LYS A 1 216 ? -14.476 38.168 -44.720 1.00 23.04 216 LYS A O 1
ATOM 1570 N N . THR A 1 217 ? -16.428 38.453 -45.792 1.00 21.73 217 THR A N 1
ATOM 1571 C CA . THR A 1 217 ? -16.706 39.721 -45.131 1.00 22.09 217 THR A CA 1
ATOM 1572 C C . THR A 1 217 ? -16.875 39.525 -43.627 1.00 21.62 217 THR A C 1
ATOM 1573 O O . THR A 1 217 ? -16.422 40.350 -42.834 1.00 21.94 217 THR A O 1
ATOM 1577 N N . LEU A 1 218 ? -17.522 38.431 -43.237 1.00 20.91 218 LEU A N 1
ATOM 1578 C CA . LEU A 1 218 ? -17.739 38.135 -41.823 1.00 21.02 218 LEU A CA 1
ATOM 1579 C C . LEU A 1 218 ? -16.589 37.343 -41.220 1.00 21.49 218 LEU A C 1
ATOM 1580 O O . LEU A 1 218 ? -16.511 37.184 -40.001 1.00 21.84 218 LEU A O 1
ATOM 1585 N N . ASN A 1 219 ? -15.695 36.851 -42.075 1.00 21.93 219 ASN A N 1
ATOM 1586 C CA . ASN A 1 219 ? -14.569 36.043 -41.623 1.00 23.55 219 ASN A CA 1
ATOM 1587 C C . ASN A 1 219 ? -15.158 34.854 -40.872 1.00 22.19 219 ASN A C 1
ATOM 1588 O O . ASN A 1 219 ? -14.700 34.494 -39.788 1.00 22.04 219 ASN A O 1
ATOM 1593 N N . ALA A 1 220 ? -16.185 34.254 -41.468 1.00 21.31 220 ALA A N 1
ATOM 1594 C CA . ALA A 1 220 ? -16.872 33.115 -40.872 1.00 20.75 220 ALA A CA 1
ATOM 1595 C C . ALA A 1 220 ? -16.655 31.854 -41.692 1.00 20.70 220 ALA A C 1
ATOM 1596 O O . ALA A 1 220 ? -16.280 31.922 -42.863 1.00 21.35 220 ALA A O 1
ATOM 1598 N N . SER A 1 221 ? -16.896 30.704 -41.072 1.00 19.84 221 SER A N 1
ATOM 1599 C CA . SER A 1 221 ? -16.730 29.422 -41.744 1.00 20.64 221 SER A CA 1
ATOM 1600 C C . SER A 1 221 ? -18.040 28.936 -42.356 1.00 20.91 221 SER A C 1
ATOM 1601 O O . SER A 1 221 ? -19.118 29.442 -42.032 1.00 18.03 221 SER A O 1
ATOM 1604 N N . VAL A 1 222 ? -17.938 27.954 -43.246 1.00 19.98 222 VAL A N 1
ATOM 1605 C CA . VAL A 1 222 ? -19.104 27.381 -43.909 1.00 18.93 222 VAL A CA 1
ATOM 1606 C C . VAL A 1 222 ? -19.579 26.165 -43.121 1.00 18.95 222 VAL A C 1
ATOM 1607 O O . VAL A 1 222 ? -18.818 25.228 -42.889 1.00 19.78 222 VAL A O 1
ATOM 1611 N N . PRO A 1 223 ? -20.853 26.166 -42.694 1.00 17.66 223 PRO A N 1
ATOM 1612 C CA . PRO A 1 223 ? -21.413 25.053 -41.926 1.00 18.54 223 PRO A CA 1
ATOM 1613 C C . PRO A 1 223 ? -21.833 23.871 -42.792 1.00 18.04 223 PRO A C 1
ATOM 1614 O O . PRO A 1 223 ? -21.946 23.990 -44.012 1.00 19.97 223 PRO A O 1
ATOM 1618 N N . SER A 1 224 ? -22.054 22.729 -42.149 1.00 18.65 224 SER A N 1
ATOM 1619 C CA . SER A 1 224 ? -22.502 21.530 -42.847 1.00 19.47 224 SER A CA 1
ATOM 1620 C C . SER A 1 224 ? -23.996 21.721 -43.079 1.00 19.00 224 SER A C 1
ATOM 1621 O O . SER A 1 224 ? -24.732 22.042 -42.145 1.00 20.33 224 SER A O 1
ATOM 1624 N N . TYR A 1 225 ? -24.446 21.527 -44.314 1.00 18.50 225 TYR A N 1
ATOM 1625 C CA . TYR A 1 225 ? -25.857 21.712 -44.631 1.00 17.81 225 TYR A CA 1
ATOM 1626 C C . TYR A 1 225 ? -26.671 20.426 -44.667 1.00 18.85 225 TYR A C 1
ATOM 1627 O O . TYR A 1 225 ? -26.283 19.443 -45.299 1.00 20.18 225 TYR A O 1
ATOM 1636 N N . THR A 1 226 ? -27.812 20.447 -43.988 1.00 17.43 226 THR A N 1
ATOM 1637 C CA . THR A 1 226 ? -28.706 19.296 -43.946 1.00 16.89 226 THR A CA 1
ATOM 1638 C C . THR A 1 226 ? -30.152 19.778 -44.011 1.00 17.26 226 THR A C 1
ATOM 1639 O O . THR A 1 226 ? -30.424 20.975 -43.884 1.00 15.36 226 THR A O 1
ATOM 1643 N N . GLY A 1 227 ? -31.077 18.847 -44.218 1.00 16.76 227 GLY A N 1
ATOM 1644 C CA . GLY A 1 227 ? -32.483 19.207 -44.290 1.00 17.27 227 GLY A CA 1
ATOM 1645 C C . GLY A 1 227 ? -32.935 19.673 -45.661 1.00 18.43 227 GLY A C 1
ATOM 1646 O O . GLY A 1 227 ? -32.342 19.308 -46.679 1.00 19.87 227 GLY A O 1
ATOM 1647 N N . HIS A 1 228 ? -33.987 20.489 -45.690 1.00 17.79 228 HIS A N 1
ATOM 1648 C CA . HIS A 1 228 ? -34.534 20.997 -46.944 1.00 17.67 228 HIS A CA 1
ATOM 1649 C C . HIS A 1 228 ? -33.525 21.854 -47.702 1.00 17.84 228 HIS A C 1
ATOM 1650 O O . HIS A 1 228 ? -32.622 22.441 -47.110 1.00 16.36 228 HIS A O 1
ATOM 1657 N N . THR A 1 229 ? -33.698 21.931 -49.017 1.00 17.62 229 THR A N 1
ATOM 1658 C CA . THR A 1 229 ? -32.785 22.676 -49.876 1.00 17.20 229 THR A CA 1
ATOM 1659 C C . THR A 1 229 ? -33.056 24.166 -50.054 1.00 15.80 229 THR A C 1
ATOM 1660 O O . THR A 1 229 ? -32.358 24.832 -50.816 1.00 16.83 229 THR A O 1
ATOM 1664 N N . ALA A 1 230 ? -34.059 24.692 -49.359 1.00 15.77 230 ALA A N 1
ATOM 1665 C CA . ALA A 1 230 ? -34.386 26.113 -49.463 1.00 16.17 230 ALA A CA 1
ATOM 1666 C C . ALA A 1 230 ? -35.037 26.596 -48.174 1.00 15.08 230 ALA A C 1
ATOM 1667 O O . ALA A 1 230 ? -35.699 25.820 -47.488 1.00 15.02 230 ALA A O 1
ATOM 1669 N N . THR A 1 231 ? -34.844 27.873 -47.848 1.00 14.98 231 THR A N 1
ATOM 1670 C CA . THR A 1 231 ? -35.442 28.440 -46.639 1.00 14.74 231 THR A CA 1
ATOM 1671 C C . THR A 1 231 ? -36.656 29.298 -46.991 1.00 14.91 231 THR A C 1
ATOM 1672 O O . THR A 1 231 ? -37.486 29.601 -46.138 1.00 16.13 231 THR A O 1
ATOM 1676 N N . TRP A 1 232 ? -36.745 29.705 -48.253 1.00 14.63 232 TRP A N 1
ATOM 1677 C CA . TRP A 1 232 ? -37.881 30.482 -48.742 1.00 14.99 232 TRP A CA 1
ATOM 1678 C C . TRP A 1 232 ? -38.276 29.712 -49.994 1.00 16.03 232 TRP A C 1
ATOM 1679 O O . TRP A 1 232 ? -37.640 29.852 -51.039 1.00 16.69 232 TRP A O 1
ATOM 1690 N N . ASP A 1 233 ? -39.332 28.912 -49.882 1.00 16.12 233 ASP A N 1
ATOM 1691 C CA . ASP A 1 233 ? -39.752 28.037 -50.974 1.00 17.57 233 ASP A CA 1
ATOM 1692 C C . ASP A 1 233 ? -41.226 28.121 -51.366 1.00 16.48 233 ASP A C 1
ATOM 1693 O O . ASP A 1 233 ? -42.077 27.522 -50.716 1.00 16.18 233 ASP A O 1
ATOM 1698 N N . ALA A 1 234 ? -41.524 28.834 -52.447 1.00 16.81 234 ALA A N 1
ATOM 1699 C CA . ALA A 1 234 ? -42.903 28.966 -52.897 1.00 17.90 234 ALA A CA 1
ATOM 1700 C C . ALA A 1 234 ? -43.455 27.650 -53.449 1.00 18.92 234 ALA A C 1
ATOM 1701 O O . ALA A 1 234 ? -44.657 27.525 -53.671 1.00 20.33 234 ALA A O 1
ATOM 1703 N N . THR A 1 235 ? -42.581 26.670 -53.661 1.00 19.85 235 THR A N 1
ATOM 1704 C CA . THR A 1 235 ? -43.016 25.383 -54.195 1.00 21.40 235 THR A CA 1
ATOM 1705 C C . THR A 1 235 ? -43.490 24.409 -53.115 1.00 21.45 235 THR A C 1
ATOM 1706 O O . THR A 1 235 ? -44.029 23.350 -53.431 1.00 22.53 235 THR A O 1
ATOM 1710 N N . THR A 1 236 ? -43.292 24.758 -51.845 1.00 19.25 236 THR A N 1
ATOM 1711 C CA . THR A 1 236 ? -43.726 23.885 -50.757 1.00 17.81 236 THR A CA 1
ATOM 1712 C C . THR A 1 236 ? -44.346 24.658 -49.590 1.00 16.68 236 THR A C 1
ATOM 1713 O O . THR A 1 236 ? -45.024 24.075 -48.746 1.00 17.33 236 THR A O 1
ATOM 1717 N N . ASN A 1 237 ? -44.119 25.968 -49.554 1.00 14.79 237 ASN A N 1
ATOM 1718 C CA . ASN A 1 237 ? -44.642 26.812 -48.477 1.00 14.76 237 ASN A CA 1
ATOM 1719 C C . ASN A 1 237 ? -45.905 27.551 -48.933 1.00 13.79 237 ASN A C 1
ATOM 1720 O O . ASN A 1 237 ? -45.878 28.273 -49.929 1.00 14.76 237 ASN A O 1
ATOM 1725 N N . SER A 1 238 ? -46.999 27.382 -48.191 1.00 14.26 238 SER A N 1
ATOM 1726 C CA . SER A 1 238 ? -48.283 27.997 -48.536 1.00 14.65 238 SER A CA 1
ATOM 1727 C C . SER A 1 238 ? -48.305 29.521 -48.544 1.00 15.19 238 SER A C 1
ATOM 1728 O O . SER A 1 238 ? -49.015 30.127 -49.346 1.00 15.84 238 SER A O 1
ATOM 1731 N N . ILE A 1 239 ? -47.543 30.147 -47.655 1.00 14.17 239 ILE A N 1
ATOM 1732 C CA . ILE A 1 239 ? -47.512 31.602 -47.621 1.00 13.91 239 ILE A CA 1
ATOM 1733 C C . ILE A 1 239 ? -46.675 32.157 -48.774 1.00 13.46 239 ILE A C 1
ATOM 1734 O O . ILE A 1 239 ? -47.104 33.078 -49.466 1.00 14.84 239 ILE A O 1
ATOM 1739 N N . ALA A 1 240 ? -45.489 31.592 -48.987 1.00 13.82 240 ALA A N 1
ATOM 1740 C CA . ALA A 1 240 ? -44.624 32.036 -50.074 1.00 15.96 240 ALA A CA 1
ATOM 1741 C C . ALA A 1 240 ? -45.322 31.809 -51.413 1.00 17.09 240 ALA A C 1
ATOM 1742 O O . ALA A 1 240 ? -45.157 32.588 -52.351 1.00 17.16 240 ALA A O 1
ATOM 1744 N N . LYS A 1 241 ? -46.096 30.731 -51.494 1.00 17.85 241 LYS A N 1
ATOM 1745 C CA . LYS A 1 241 ? -46.821 30.398 -52.715 1.00 19.73 241 LYS A CA 1
ATOM 1746 C C . LYS A 1 241 ? -47.849 31.477 -53.043 1.00 19.88 241 LYS A C 1
ATOM 1747 O O . LYS A 1 241 ? -48.056 31.818 -54.208 1.00 20.56 241 LYS A O 1
ATOM 1753 N N . TYR A 1 242 ? -48.494 32.017 -52.015 1.00 19.77 242 TYR A N 1
ATOM 1754 C CA . TYR A 1 242 ? -49.489 33.060 -52.225 1.00 20.01 242 TYR A CA 1
ATOM 1755 C C . TYR A 1 242 ? -48.850 34.350 -52.748 1.00 19.89 242 TYR A C 1
ATOM 1756 O O . TYR A 1 242 ? -49.351 34.964 -53.690 1.00 20.48 242 TYR A O 1
ATOM 1765 N N . ASN A 1 243 ? -47.744 34.754 -52.129 1.00 19.91 243 ASN A N 1
ATOM 1766 C CA . ASN A 1 243 ? -47.043 35.981 -52.503 1.00 20.89 243 ASN A CA 1
ATOM 1767 C C . ASN A 1 243 ? -46.286 35.929 -53.832 1.00 21.11 243 ASN A C 1
ATOM 1768 O O . ASN A 1 243 ? -46.394 36.849 -54.644 1.00 20.55 243 ASN A O 1
ATOM 1773 N N . PHE A 1 244 ? -45.509 34.870 -54.042 1.00 22.42 244 PHE A N 1
ATOM 1774 C CA . PHE A 1 244 ? -44.728 34.718 -55.270 1.00 22.73 244 PHE A CA 1
ATOM 1775 C C . PHE A 1 244 ? -44.748 33.262 -55.735 1.00 22.17 244 PHE A C 1
ATOM 1776 O O . PHE A 1 244 ? -43.729 32.572 -55.694 1.00 22.87 244 PHE A O 1
ATOM 1784 N N . PRO A 1 245 ? -45.907 32.786 -56.212 1.00 23.60 245 PRO A N 1
ATOM 1785 C CA . PRO A 1 245 ? -46.056 31.403 -56.678 1.00 24.02 245 PRO A CA 1
ATOM 1786 C C . PRO A 1 245 ? -45.059 30.910 -57.726 1.00 25.25 245 PRO A C 1
ATOM 1787 O O . PRO A 1 245 ? -44.735 29.722 -57.762 1.00 25.13 245 PRO A O 1
ATOM 1791 N N . ASP A 1 246 ? -44.561 31.809 -58.570 1.00 26.25 246 ASP A N 1
ATOM 1792 C CA . ASP A 1 246 ? -43.627 31.400 -59.614 1.00 27.77 246 ASP A CA 1
ATOM 1793 C C . ASP A 1 246 ? -42.163 31.737 -59.356 1.00 27.10 246 ASP A C 1
ATOM 1794 O O . ASP A 1 246 ? -41.320 31.565 -60.236 1.00 27.51 246 ASP A O 1
ATOM 1799 N N . SER A 1 247 ? -41.853 32.208 -58.154 1.00 25.38 247 SER A N 1
ATOM 1800 C CA . SER A 1 247 ? -40.475 32.547 -57.822 1.00 25.00 247 SER A CA 1
ATOM 1801 C C . SER A 1 247 ? -39.696 31.297 -57.427 1.00 24.42 247 SER A C 1
ATOM 1802 O O . SER A 1 247 ? -40.163 30.492 -56.623 1.00 24.51 247 SER A O 1
ATOM 1805 N N . PRO A 1 248 ? -38.497 31.110 -58.002 1.00 24.41 248 PRO A N 1
ATOM 1806 C CA . PRO A 1 248 ? -37.681 29.936 -57.674 1.00 23.80 248 PRO A CA 1
ATOM 1807 C C . PRO A 1 248 ? -37.329 29.926 -56.188 1.00 23.17 248 PRO A C 1
ATOM 1808 O O . PRO A 1 248 ? -37.135 30.984 -55.587 1.00 24.23 248 PRO A O 1
ATOM 1812 N N . ALA A 1 249 ? -37.248 28.736 -55.601 1.00 21.40 249 ALA A N 1
ATOM 1813 C CA . ALA A 1 249 ? -36.911 28.608 -54.188 1.00 20.67 249 ALA A CA 1
ATOM 1814 C C . ALA A 1 249 ? -35.549 29.240 -53.918 1.00 20.23 249 ALA A C 1
ATOM 1815 O O . ALA A 1 249 ? -34.663 29.206 -54.769 1.00 21.56 249 ALA A O 1
ATOM 1817 N N . GLU A 1 250 ? -35.389 29.823 -52.734 1.00 18.14 250 GLU A N 1
ATOM 1818 C CA . GLU A 1 250 ? -34.133 30.460 -52.364 1.00 17.45 250 GLU A CA 1
ATOM 1819 C C . GLU A 1 250 ? -33.631 29.972 -51.008 1.00 16.50 250 GLU A C 1
ATOM 1820 O O . GLU A 1 250 ? -34.404 29.474 -50.191 1.00 16.04 250 GLU A O 1
ATOM 1826 N N . TYR A 1 251 ? -32.328 30.112 -50.788 1.00 14.74 251 TYR A N 1
ATOM 1827 C CA . TYR A 1 251 ? -31.695 29.704 -49.534 1.00 14.96 251 TYR A CA 1
ATOM 1828 C C . TYR A 1 251 ? -31.094 30.985 -48.960 1.00 14.33 251 TYR A C 1
ATOM 1829 O O . TYR A 1 251 ? -30.018 31.417 -49.381 1.00 14.01 251 TYR A O 1
ATOM 1838 N N . LEU A 1 252 ? -31.776 31.575 -47.980 1.00 13.26 252 LEU A N 1
ATOM 1839 C CA . LEU A 1 252 ? -31.346 32.858 -47.426 1.00 13.84 252 LEU A CA 1
ATOM 1840 C C . LEU A 1 252 ? -31.047 32.953 -45.932 1.00 11.78 252 LEU A C 1
ATOM 1841 O O . LEU A 1 252 ? -30.546 33.983 -45.478 1.00 12.96 252 LEU A O 1
ATOM 1846 N N . ASP A 1 253 ? -31.355 31.907 -45.174 1.00 11.28 253 ASP A N 1
ATOM 1847 C CA . ASP A 1 253 ? -31.159 31.934 -43.720 1.00 12.31 253 ASP A CA 1
ATOM 1848 C C . ASP A 1 253 ? -29.956 31.109 -43.268 1.00 11.80 253 ASP A C 1
ATOM 1849 O O . ASP A 1 253 ? -29.793 29.963 -43.691 1.00 12.97 253 ASP A O 1
ATOM 1854 N N . TYR A 1 254 ? -29.128 31.685 -42.394 1.00 12.21 254 TYR A N 1
ATOM 1855 C CA . TYR A 1 254 ? -27.926 31.007 -41.906 1.00 11.97 254 TYR A CA 1
ATOM 1856 C C . TYR A 1 254 ? -27.588 31.274 -40.443 1.00 11.82 254 TYR A C 1
ATOM 1857 O O . TYR A 1 254 ? -28.077 32.222 -39.839 1.00 11.78 254 TYR A O 1
ATOM 1866 N N . ILE A 1 255 ? -26.725 30.423 -39.898 1.00 10.25 255 ILE A N 1
ATOM 1867 C CA . ILE A 1 255 ? -26.203 30.555 -38.542 1.00 10.59 255 ILE A CA 1
ATOM 1868 C C . ILE A 1 255 ? -24.776 30.053 -38.699 1.00 10.91 255 ILE A C 1
ATOM 1869 O O . ILE A 1 255 ? -24.538 28.850 -38.827 1.00 11.24 255 ILE A O 1
ATOM 1874 N N . ILE A 1 256 ? -23.833 30.987 -38.704 1.00 11.82 256 ILE A N 1
ATOM 1875 C CA . ILE A 1 256 ? -22.433 30.650 -38.907 1.00 12.85 256 ILE A CA 1
ATOM 1876 C C . ILE A 1 256 ? -21.510 31.160 -37.803 1.00 14.36 256 ILE A C 1
ATOM 1877 O O . ILE A 1 256 ? -21.858 32.080 -37.061 1.00 13.58 256 ILE A O 1
ATOM 1882 N N . ALA A 1 257 ? -20.323 30.565 -37.715 1.00 13.19 257 ALA A N 1
ATOM 1883 C CA . ALA A 1 257 ? -19.354 30.916 -36.683 1.00 14.41 257 ALA A CA 1
ATOM 1884 C C . ALA A 1 257 ? -18.171 31.734 -37.180 1.00 15.68 257 ALA A C 1
ATOM 1885 O O . ALA A 1 257 ? -17.662 31.515 -38.280 1.00 15.86 257 ALA A O 1
ATOM 1887 N N . SER A 1 258 ? -17.734 32.675 -36.349 1.00 15.26 258 SER A N 1
ATOM 1888 C CA . SER A 1 258 ? -16.598 33.530 -36.671 1.00 16.80 258 SER A CA 1
ATOM 1889 C C . SER A 1 258 ? -15.305 32.737 -36.559 1.00 18.10 258 SER A C 1
ATOM 1890 O O . SER A 1 258 ? -15.074 32.056 -35.562 1.00 16.90 258 SER A O 1
ATOM 1893 N N . LYS A 1 259 ? -14.459 32.835 -37.578 1.00 19.10 259 LYS A N 1
ATOM 1894 C CA . LYS A 1 259 ? -13.190 32.117 -37.566 1.00 20.49 259 LYS A CA 1
ATOM 1895 C C . LYS A 1 259 ? -12.157 32.802 -36.676 1.00 20.23 259 LYS A C 1
ATOM 1896 O O . LYS A 1 259 ? -11.136 32.206 -36.330 1.00 21.24 259 LYS A O 1
ATOM 1902 N N . ASP A 1 260 ? -12.426 34.048 -36.298 1.00 19.29 260 ASP A N 1
ATOM 1903 C CA . ASP A 1 260 ? -11.511 34.793 -35.441 1.00 20.39 260 ASP A CA 1
ATOM 1904 C C . ASP A 1 260 ? -11.687 34.423 -33.974 1.00 18.35 260 ASP A C 1
ATOM 1905 O O . ASP A 1 260 ? -11.037 34.987 -33.094 1.00 18.73 260 ASP A O 1
ATOM 1910 N N . HIS A 1 261 ? -12.572 33.467 -33.717 1.00 17.42 261 HIS A N 1
ATOM 1911 C CA . HIS A 1 261 ? -12.813 33.012 -32.359 1.00 16.01 261 HIS A CA 1
ATOM 1912 C C . HIS A 1 261 ? -12.883 31.492 -32.346 1.00 16.42 261 HIS A C 1
ATOM 1913 O O . HIS A 1 261 ? -12.348 30.854 -33.247 1.00 18.50 261 HIS A O 1
ATOM 1920 N N . ALA A 1 262 ? -13.524 30.907 -31.339 1.00 16.66 262 ALA A N 1
ATOM 1921 C CA . ALA A 1 262 ? -13.598 29.450 -31.255 1.00 16.75 262 ALA A CA 1
ATOM 1922 C C . ALA A 1 262 ? -14.181 28.817 -32.515 1.00 17.83 262 ALA A C 1
ATOM 1923 O O . ALA A 1 262 ? -15.331 29.064 -32.873 1.00 17.63 262 ALA A O 1
ATOM 1925 N N . ASN A 1 263 ? -13.372 28.003 -33.190 1.00 19.08 263 ASN A N 1
ATOM 1926 C CA . ASN A 1 263 ? -13.798 27.326 -34.409 1.00 20.88 263 ASN A CA 1
ATOM 1927 C C . ASN A 1 263 ? -14.433 25.983 -34.060 1.00 20.30 263 ASN A C 1
ATOM 1928 O O . ASN A 1 263 ? -13.759 25.079 -33.572 1.00 22.60 263 ASN A O 1
ATOM 1933 N N . PRO A 1 264 ? -15.744 25.838 -34.305 1.00 20.04 264 PRO A N 1
ATOM 1934 C CA . PRO A 1 264 ? -16.450 24.588 -34.004 1.00 20.85 264 PRO A CA 1
ATOM 1935 C C . PRO A 1 264 ? -15.890 23.402 -34.775 1.00 21.27 264 PRO A C 1
ATOM 1936 O O . PRO A 1 264 ? -15.637 23.501 -35.976 1.00 22.49 264 PRO A O 1
ATOM 1940 N N . SER A 1 265 ? -15.700 22.282 -34.085 1.00 21.48 265 SER A N 1
ATOM 1941 C CA . SER A 1 265 ? -15.198 21.079 -34.738 1.00 21.81 265 SER A CA 1
ATOM 1942 C C . SER A 1 265 ? -16.294 20.611 -35.690 1.00 20.50 265 SER A C 1
ATOM 1943 O O . SER A 1 265 ? -16.035 19.942 -36.693 1.00 21.00 265 SER A O 1
ATOM 1946 N N . TYR A 1 266 ? -17.527 20.985 -35.363 1.00 18.47 266 TYR A N 1
ATOM 1947 C CA . TYR A 1 266 ? -18.684 20.635 -36.172 1.00 16.61 266 TYR A CA 1
ATOM 1948 C C . TYR A 1 266 ? -19.789 21.666 -35.988 1.00 15.54 266 TYR A C 1
ATOM 1949 O O . TYR A 1 266 ? -20.138 22.015 -34.862 1.00 14.81 266 TYR A O 1
ATOM 1958 N N . ILE A 1 267 ? -20.320 22.157 -37.100 1.00 15.13 267 ILE A N 1
ATOM 1959 C CA . ILE A 1 267 ? -21.425 23.104 -37.067 1.00 14.75 267 ILE A CA 1
ATOM 1960 C C . ILE A 1 267 ? -22.335 22.768 -38.236 1.00 14.55 267 ILE A C 1
ATOM 1961 O O . ILE A 1 267 ? -21.915 22.755 -39.394 1.00 15.25 267 ILE A O 1
ATOM 1966 N N . GLU A 1 268 ? -23.586 22.475 -37.908 1.00 13.48 268 GLU A N 1
ATOM 1967 C CA . GLU A 1 268 ? -24.583 22.097 -38.891 1.00 14.32 268 GLU A CA 1
ATOM 1968 C C . GLU A 1 268 ? -25.712 23.113 -38.970 1.00 13.55 268 GLU A C 1
ATOM 1969 O O . GLU A 1 268 ? -26.084 23.715 -37.967 1.00 13.93 268 GLU A O 1
ATOM 1975 N N . ASN A 1 269 ? -26.231 23.315 -40.176 1.00 12.25 269 ASN A N 1
ATOM 1976 C CA . ASN A 1 269 ? -27.375 24.193 -40.391 1.00 12.45 269 ASN A CA 1
ATOM 1977 C C . ASN A 1 269 ? -28.408 23.281 -41.040 1.00 13.17 269 ASN A C 1
ATOM 1978 O O . ASN A 1 269 ? -28.225 22.839 -42.179 1.00 13.80 269 ASN A O 1
ATOM 1983 N N . LYS A 1 270 ? -29.481 22.983 -40.316 1.00 11.27 270 LYS A N 1
ATOM 1984 C CA . LYS A 1 270 ? -30.525 22.114 -40.842 1.00 12.88 270 LYS A CA 1
ATOM 1985 C C . LYS A 1 270 ? -31.800 22.899 -41.110 1.00 12.97 270 LYS A C 1
ATOM 1986 O O . LYS A 1 270 ? -32.332 23.551 -40.212 1.00 12.95 270 LYS A O 1
ATOM 1992 N N . VAL A 1 271 ? -32.284 22.850 -42.346 1.00 13.71 271 VAL A N 1
ATOM 1993 C CA . VAL A 1 271 ? -33.514 23.551 -42.688 1.00 12.66 271 VAL A CA 1
ATOM 1994 C C . VAL A 1 271 ? -34.685 22.617 -42.426 1.00 14.83 271 VAL A C 1
ATOM 1995 O O . VAL A 1 271 ? -34.759 21.522 -42.988 1.00 15.13 271 VAL A O 1
ATOM 1999 N N . LEU A 1 272 ? -35.591 23.046 -41.555 1.00 13.99 272 LEU A N 1
ATOM 2000 C CA . LEU A 1 272 ? -36.765 22.258 -41.213 1.00 13.85 272 LEU A CA 1
ATOM 2001 C C . LEU A 1 272 ? -37.950 22.709 -42.058 1.00 14.11 272 LEU A C 1
ATOM 2002 O O . LEU A 1 272 ? -37.965 23.824 -42.578 1.00 15.39 272 LEU A O 1
ATOM 2007 N N . GLN A 1 273 ? -38.939 21.834 -42.205 1.00 14.56 273 GLN A N 1
ATOM 2008 C CA . GLN A 1 273 ? -40.149 22.175 -42.948 1.00 15.94 273 GLN A CA 1
ATOM 2009 C C . GLN A 1 273 ? -41.345 21.832 -42.071 1.00 16.39 273 GLN A C 1
ATOM 2010 O O . GLN A 1 273 ? -42.174 20.993 -42.426 1.00 18.15 273 GLN A O 1
ATOM 2016 N N . PRO A 1 274 ? -41.446 22.477 -40.901 1.00 16.23 274 PRO A N 1
ATOM 2017 C CA . PRO A 1 274 ? -42.559 22.214 -39.988 1.00 15.62 274 PRO A CA 1
ATOM 2018 C C . PRO A 1 274 ? -43.843 22.832 -40.509 1.00 15.58 274 PRO A C 1
ATOM 2019 O O . PRO A 1 274 ? -43.847 23.966 -40.976 1.00 17.54 274 PRO A O 1
ATOM 2023 N N . LYS A 1 275 ? -44.932 22.081 -40.446 1.00 15.33 275 LYS A N 1
ATOM 2024 C CA . LYS A 1 275 ? -46.215 22.593 -40.896 1.00 15.37 275 LYS A CA 1
ATOM 2025 C C . LYS A 1 275 ? -47.045 22.918 -39.668 1.00 14.85 275 LYS A C 1
ATOM 2026 O O . LYS A 1 275 ? -47.017 22.191 -38.675 1.00 16.47 275 LYS A O 1
ATOM 2032 N N . SER A 1 276 ? -47.776 24.021 -39.734 1.00 14.18 276 SER A N 1
ATOM 2033 C CA . SER A 1 276 ? -48.598 24.455 -38.617 1.00 14.23 276 SER A CA 1
ATOM 2034 C C . SER A 1 276 ? -50.006 23.914 -38.731 1.00 15.97 276 SER A C 1
ATOM 2035 O O . SER A 1 276 ? -50.405 23.415 -39.782 1.00 16.92 276 SER A O 1
ATOM 2038 N N . PRO A 1 277 ? -50.772 23.988 -37.635 1.00 16.47 277 PRO A N 1
ATOM 2039 C CA . PRO A 1 277 ? -52.151 23.509 -37.685 1.00 16.86 277 PRO A CA 1
ATOM 2040 C C . PRO A 1 277 ? -52.792 24.475 -38.678 1.00 17.90 277 PRO A C 1
ATOM 2041 O O . PRO A 1 277 ? -52.297 25.590 -38.855 1.00 17.61 277 PRO A O 1
ATOM 2045 N N . GLN A 1 278 ? -53.868 24.070 -39.334 1.00 17.48 278 GLN A N 1
ATOM 2046 C CA . GLN A 1 278 ? -54.502 24.962 -40.292 1.00 18.61 278 GLN A CA 1
ATOM 2047 C C . GLN A 1 278 ? -55.076 26.200 -39.614 1.00 15.94 278 GLN A C 1
ATOM 2048 O O . GLN A 1 278 ? -55.694 26.107 -38.557 1.00 15.86 278 GLN A O 1
ATOM 2054 N N . TRP A 1 279 ? -54.836 27.363 -40.209 1.00 14.90 279 TRP A N 1
ATOM 2055 C CA . TRP A 1 279 ? -55.393 28.605 -39.692 1.00 14.32 279 TRP A CA 1
ATOM 2056 C C . TRP A 1 279 ? -56.013 29.334 -40.872 1.00 14.51 279 TRP A C 1
ATOM 2057 O O . TRP A 1 279 ? -55.578 29.176 -42.015 1.00 14.32 279 TRP A O 1
ATOM 2068 N N . THR A 1 280 ? -57.042 30.122 -40.599 1.00 15.11 280 THR A N 1
ATOM 2069 C CA . THR A 1 280 ? -57.734 30.829 -41.659 1.00 16.73 280 THR A CA 1
ATOM 2070 C C . THR A 1 280 ? -57.863 32.316 -41.397 1.00 16.72 280 THR A C 1
ATOM 2071 O O . THR A 1 280 ? -57.971 32.753 -40.252 1.00 17.60 280 THR A O 1
ATOM 2075 N N . VAL A 1 281 ? -57.832 33.089 -42.472 1.00 15.47 281 VAL A N 1
ATOM 2076 C CA . VAL A 1 281 ? -57.996 34.531 -42.380 1.00 17.58 281 VAL A CA 1
ATOM 2077 C C . VAL A 1 281 ? -58.997 34.931 -43.447 1.00 18.46 281 VAL A C 1
ATOM 2078 O O . VAL A 1 281 ? -59.265 34.169 -44.374 1.00 17.89 281 VAL A O 1
ATOM 2082 N N . THR A 1 282 ? -59.564 36.120 -43.308 1.00 20.18 282 THR A N 1
ATOM 2083 C CA . THR A 1 282 ? -60.530 36.604 -44.278 1.00 22.36 282 THR A CA 1
ATOM 2084 C C . THR A 1 282 ? -60.076 37.948 -44.817 1.00 23.15 282 THR A C 1
ATOM 2085 O O . THR A 1 282 ? -59.666 38.828 -44.059 1.00 22.62 282 THR A O 1
ATOM 2089 N N . SER A 1 283 ? -60.138 38.092 -46.134 1.00 24.69 283 SER A N 1
ATOM 2090 C CA . SER A 1 283 ? -59.746 39.328 -46.792 1.00 26.14 283 SER A CA 1
ATOM 2091 C C . SER A 1 283 ? -60.584 39.513 -48.044 1.00 27.49 283 SER A C 1
ATOM 2092 O O . SER A 1 283 ? -60.683 38.607 -48.872 1.00 26.45 283 SER A O 1
ATOM 2095 N N . TRP A 1 284 ? -61.198 40.684 -48.172 1.00 28.91 284 TRP A N 1
ATOM 2096 C CA . TRP A 1 284 ? -62.016 40.994 -49.336 1.00 31.00 284 TRP A CA 1
ATOM 2097 C C . TRP A 1 284 ? -63.134 39.968 -49.516 1.00 31.94 284 TRP A C 1
ATOM 2098 O O . TRP A 1 284 ? -63.341 39.445 -50.610 1.00 31.76 284 TRP A O 1
ATOM 2109 N N . PHE A 1 285 ? -63.848 39.687 -48.430 1.00 33.87 285 PHE A N 1
ATOM 2110 C CA . PHE A 1 285 ? -64.952 38.731 -48.446 1.00 35.71 285 PHE A CA 1
ATOM 2111 C C . PHE A 1 285 ? -64.516 37.330 -48.872 1.00 35.91 285 PHE A C 1
ATOM 2112 O O . PHE A 1 285 ? -65.354 36.477 -49.167 1.00 35.99 285 PHE A O 1
ATOM 2120 N N . GLN A 1 286 ? -63.209 37.093 -48.903 1.00 34.83 286 GLN A N 1
ATOM 2121 C CA . GLN A 1 286 ? -62.682 35.792 -49.301 1.00 33.54 286 GLN A CA 1
ATOM 2122 C C . GLN A 1 286 ? -61.918 35.148 -48.150 1.00 31.25 286 GLN A C 1
ATOM 2123 O O . GLN A 1 286 ? -61.145 35.814 -47.464 1.00 30.45 286 GLN A O 1
ATOM 2129 N N . LYS A 1 287 ? -62.135 33.854 -47.938 1.00 29.09 287 LYS A N 1
ATOM 2130 C CA . LYS A 1 287 ? -61.444 33.138 -46.874 1.00 27.20 287 LYS A CA 1
ATOM 2131 C C . LYS A 1 287 ? -60.209 32.434 -47.420 1.00 24.99 287 LYS A C 1
ATOM 2132 O O . LYS A 1 287 ? -60.247 31.829 -48.493 1.00 23.89 287 LYS A O 1
ATOM 2138 N N . TYR A 1 288 ? -59.110 32.526 -46.679 1.00 21.64 288 TYR A N 1
ATOM 2139 C CA . TYR A 1 288 ? -57.862 31.891 -47.077 1.00 20.37 288 TYR A CA 1
ATOM 2140 C C . TYR A 1 288 ? -57.355 31.025 -45.934 1.00 19.26 288 TYR A C 1
ATOM 2141 O O . TYR A 1 288 ? -57.381 31.440 -44.777 1.00 18.92 288 TYR A O 1
ATOM 2150 N N . THR A 1 289 ? -56.894 29.825 -46.264 1.00 17.33 289 THR A N 1
ATOM 2151 C CA . THR A 1 289 ? -56.377 28.904 -45.260 1.00 17.36 289 THR A CA 1
ATOM 2152 C C . THR A 1 289 ? -54.922 28.553 -45.543 1.00 16.28 289 THR A C 1
ATOM 2153 O O . THR A 1 289 ? -54.538 28.324 -46.689 1.00 17.11 289 THR A O 1
ATOM 2157 N N . TYR A 1 290 ? -54.114 28.517 -44.488 1.00 12.80 290 TYR A N 1
ATOM 2158 C CA . TYR A 1 290 ? -52.697 28.197 -44.609 1.00 12.56 290 TYR A CA 1
ATOM 2159 C C . TYR A 1 290 ? -52.285 27.178 -43.560 1.00 11.70 290 TYR A C 1
ATOM 2160 O O . TYR A 1 290 ? -52.986 26.979 -42.571 1.00 12.88 290 TYR A O 1
ATOM 2169 N N . ASN A 1 291 ? -51.135 26.547 -43.777 1.00 13.00 291 ASN A N 1
ATOM 2170 C CA . ASN A 1 291 ? -50.630 25.564 -42.833 1.00 13.21 291 ASN A CA 1
ATOM 2171 C C . ASN A 1 291 ? -49.135 25.756 -42.607 1.00 14.06 291 ASN A C 1
ATOM 2172 O O . ASN A 1 291 ? -48.395 24.802 -42.378 1.00 15.25 291 ASN A O 1
ATOM 2177 N N . ASP A 1 292 ? -48.702 27.010 -42.687 1.00 13.40 292 ASP A N 1
ATOM 2178 C CA . ASP A 1 292 ? -47.305 27.359 -42.461 1.00 13.24 292 ASP A CA 1
ATOM 2179 C C . ASP A 1 292 ? -47.223 28.432 -41.379 1.00 12.37 292 ASP A C 1
ATOM 2180 O O . ASP A 1 292 ? -48.135 29.241 -41.226 1.00 13.41 292 ASP A O 1
ATOM 2185 N N . TYR A 1 293 ? -46.137 28.409 -40.613 1.00 11.77 293 TYR A N 1
ATOM 2186 C CA . TYR A 1 293 ? -45.933 29.377 -39.541 1.00 10.92 293 TYR A CA 1
ATOM 2187 C C . TYR A 1 293 ? -45.427 30.705 -40.080 1.00 11.05 293 TYR A C 1
ATOM 2188 O O . TYR A 1 293 ? -45.626 31.756 -39.465 1.00 11.27 293 TYR A O 1
ATOM 2197 N N . SER A 1 294 ? -44.770 30.641 -41.234 1.00 11.30 294 SER A N 1
ATOM 2198 C CA . SER A 1 294 ? -44.179 31.809 -41.878 1.00 10.83 294 SER A CA 1
ATOM 2199 C C . SER A 1 294 ? -43.872 31.469 -43.335 1.00 12.24 294 SER A C 1
ATOM 2200 O O . SER A 1 294 ? -43.992 30.312 -43.739 1.00 11.89 294 SER A O 1
ATOM 2203 N N . ASP A 1 295 ? -43.478 32.463 -44.124 1.00 12.59 295 ASP A N 1
ATOM 2204 C CA . ASP A 1 295 ? -43.144 32.192 -45.520 1.00 13.02 295 ASP A CA 1
ATOM 2205 C C . ASP A 1 295 ? -41.710 31.668 -45.606 1.00 13.35 295 ASP A C 1
ATOM 2206 O O . ASP A 1 295 ? -41.271 31.193 -46.653 1.00 14.02 295 ASP A O 1
ATOM 2211 N N . HIS A 1 296 ? -40.986 31.758 -44.493 1.00 12.92 296 HIS A N 1
ATOM 2212 C CA . HIS A 1 296 ? -39.620 31.247 -44.403 1.00 11.96 296 HIS A CA 1
ATOM 2213 C C . HIS A 1 296 ? -39.643 30.002 -43.529 1.00 12.35 296 HIS A C 1
ATOM 2214 O O . HIS A 1 296 ? -40.501 29.864 -42.655 1.00 12.51 296 HIS A O 1
ATOM 2221 N N . TYR A 1 297 ? -38.699 29.099 -43.768 1.00 11.70 297 TYR A N 1
ATOM 2222 C CA . TYR A 1 297 ? -38.580 27.898 -42.959 1.00 11.43 297 TYR A CA 1
ATOM 2223 C C . TYR A 1 297 ? -37.486 28.197 -41.939 1.00 11.04 297 TYR A C 1
ATOM 2224 O O . TYR A 1 297 ? -36.583 28.989 -42.207 1.00 11.53 297 TYR A O 1
ATOM 2233 N N . PRO A 1 298 ? -37.562 27.583 -40.751 1.00 11.65 298 PRO A N 1
ATOM 2234 C CA . PRO A 1 298 ? -36.555 27.813 -39.713 1.00 11.07 298 PRO A CA 1
ATOM 2235 C C . PRO A 1 298 ? -35.292 27.002 -39.941 1.00 11.42 298 PRO A C 1
ATOM 2236 O O . PRO A 1 298 ? -35.331 25.941 -40.566 1.00 11.88 298 PRO A O 1
ATOM 2240 N N . VAL A 1 299 ? -34.174 27.512 -39.439 1.00 9.85 299 VAL A N 1
ATOM 2241 C CA . VAL A 1 299 ? -32.898 26.826 -39.555 1.00 11.53 299 VAL A CA 1
ATOM 2242 C C . VAL A 1 299 ? -32.434 26.459 -38.159 1.00 11.51 299 VAL A C 1
ATOM 2243 O O . VAL A 1 299 ? -32.340 27.314 -37.274 1.00 10.18 299 VAL A O 1
ATOM 2247 N N . GLU A 1 300 ? -32.165 25.174 -37.960 1.00 11.29 300 GLU A N 1
ATOM 2248 C CA . GLU A 1 300 ? -31.714 24.682 -36.671 1.00 13.07 300 GLU A CA 1
ATOM 2249 C C . GLU A 1 300 ? -30.229 24.382 -36.772 1.00 13.26 300 GLU A C 1
ATOM 2250 O O . GLU A 1 300 ? -29.810 23.555 -37.586 1.00 13.12 300 GLU A O 1
ATOM 2256 N N . ALA A 1 301 ? -29.431 25.067 -35.961 1.00 12.50 301 ALA A N 1
ATOM 2257 C CA . ALA A 1 301 ? -27.993 24.858 -35.973 1.00 11.21 301 ALA A CA 1
ATOM 2258 C C . ALA A 1 301 ? -27.538 24.057 -34.766 1.00 12.09 301 ALA A C 1
ATOM 2259 O O . ALA A 1 301 ? -27.995 24.276 -33.643 1.00 11.62 301 ALA A O 1
ATOM 2261 N N . THR A 1 302 ? -26.637 23.113 -35.012 1.00 11.45 302 THR A N 1
ATOM 2262 C CA . THR A 1 302 ? -26.082 22.288 -33.952 1.00 13.75 302 THR A CA 1
ATOM 2263 C C . THR A 1 302 ? -24.586 22.551 -33.981 1.00 13.12 302 THR A C 1
ATOM 2264 O O . THR A 1 302 ? -23.929 22.331 -34.998 1.00 14.28 302 THR A O 1
ATOM 2268 N N . ILE A 1 303 ? -24.055 23.039 -32.867 1.00 13.11 303 ILE A N 1
ATOM 2269 C CA . ILE A 1 303 ? -22.640 23.353 -32.784 1.00 14.57 303 ILE A CA 1
ATOM 2270 C C . ILE A 1 303 ? -21.948 22.537 -31.701 1.00 14.05 303 ILE A C 1
ATOM 2271 O O . ILE A 1 303 ? -22.316 22.596 -30.529 1.00 15.32 303 ILE A O 1
ATOM 2276 N N . SER A 1 304 ? -20.945 21.767 -32.105 1.00 15.01 304 SER A N 1
ATOM 2277 C CA . SER A 1 304 ? -20.194 20.962 -31.157 1.00 17.86 304 SER A CA 1
ATOM 2278 C C . SER A 1 304 ? -19.178 21.881 -30.495 1.00 19.65 304 SER A C 1
ATOM 2279 O O . SER A 1 304 ? -18.437 22.584 -31.181 1.00 21.22 304 SER A O 1
ATOM 2282 N N . MET A 1 305 ? -19.149 21.884 -29.167 1.00 21.47 305 MET A N 1
ATOM 2283 C CA . MET A 1 305 ? -18.210 22.730 -28.442 1.00 24.24 305 MET A CA 1
ATOM 2284 C C . MET A 1 305 ? -17.200 21.901 -27.663 1.00 25.63 305 MET A C 1
ATOM 2285 O O . MET A 1 305 ? -17.384 20.668 -27.583 1.00 28.61 305 MET A O 1
ATOM 2290 N N . ASN B 1 7 ? 10.359 3.610 15.039 1.00 38.34 7 ASN B N 1
ATOM 2291 C CA . ASN B 1 7 ? 9.741 3.286 13.720 1.00 37.55 7 ASN B CA 1
ATOM 2292 C C . ASN B 1 7 ? 10.574 3.881 12.587 1.00 36.23 7 ASN B C 1
ATOM 2293 O O . ASN B 1 7 ? 10.772 5.095 12.522 1.00 36.35 7 ASN B O 1
ATOM 2298 N N . ASP B 1 8 ? 11.054 3.020 11.693 1.00 33.54 8 ASP B N 1
ATOM 2299 C CA . ASP B 1 8 ? 11.882 3.462 10.576 1.00 30.83 8 ASP B CA 1
ATOM 2300 C C . ASP B 1 8 ? 11.124 3.640 9.265 1.00 27.67 8 ASP B C 1
ATOM 2301 O O . ASP B 1 8 ? 11.726 3.625 8.191 1.00 26.54 8 ASP B O 1
ATOM 2306 N N . THR B 1 9 ? 9.808 3.801 9.348 1.00 23.94 9 THR B N 1
ATOM 2307 C CA . THR B 1 9 ? 9.005 3.994 8.147 1.00 21.15 9 THR B CA 1
ATOM 2308 C C . THR B 1 9 ? 8.183 5.270 8.250 1.00 18.52 9 THR B C 1
ATOM 2309 O O . THR B 1 9 ? 7.495 5.496 9.245 1.00 18.46 9 THR B O 1
ATOM 2313 N N . LEU B 1 10 ? 8.272 6.109 7.226 1.00 16.63 10 LEU B N 1
ATOM 2314 C CA . LEU B 1 10 ? 7.507 7.347 7.200 1.00 15.63 10 LEU B CA 1
ATOM 2315 C C . LEU B 1 10 ? 6.451 7.227 6.114 1.00 14.00 10 LEU B C 1
ATOM 2316 O O . LEU B 1 10 ? 6.758 6.871 4.975 1.00 13.69 10 LEU B O 1
ATOM 2321 N N . LYS B 1 11 ? 5.207 7.518 6.479 1.00 12.75 11 LYS B N 1
ATOM 2322 C CA . LYS B 1 11 ? 4.097 7.455 5.541 1.00 12.68 11 LYS B CA 1
ATOM 2323 C C . LYS B 1 11 ? 3.562 8.853 5.285 1.00 11.24 11 LYS B C 1
ATOM 2324 O O . LYS B 1 11 ? 3.019 9.494 6.184 1.00 11.59 11 LYS B O 1
ATOM 2330 N N . VAL B 1 12 ? 3.721 9.319 4.052 1.00 11.13 12 VAL B N 1
ATOM 2331 C CA . VAL B 1 12 ? 3.247 10.643 3.674 1.00 9.58 12 VAL B CA 1
ATOM 2332 C C . VAL B 1 12 ? 2.311 10.503 2.487 1.00 10.09 12 VAL B C 1
ATOM 2333 O O . VAL B 1 12 ? 2.598 9.770 1.549 1.00 11.82 12 VAL B O 1
ATOM 2337 N N . MET B 1 13 ? 1.190 11.211 2.529 1.00 9.48 13 MET B N 1
ATOM 2338 C CA . MET B 1 13 ? 0.232 11.167 1.440 1.00 10.12 13 MET B CA 1
ATOM 2339 C C . MET B 1 13 ? -0.025 12.577 0.943 1.00 9.74 13 MET B C 1
ATOM 2340 O O . MET B 1 13 ? 0.050 13.532 1.714 1.00 10.59 13 MET B O 1
ATOM 2345 N N . THR B 1 14 ? -0.284 12.716 -0.350 1.00 9.08 14 THR B N 1
ATOM 2346 C CA . THR B 1 14 ? -0.627 14.019 -0.895 1.00 10.16 14 THR B CA 1
ATOM 2347 C C . THR B 1 14 ? -1.883 13.815 -1.725 1.00 10.60 14 THR B C 1
ATOM 2348 O O . THR B 1 14 ? -2.041 12.792 -2.398 1.00 10.35 14 THR B O 1
ATOM 2352 N N . HIS B 1 15 ? -2.803 14.765 -1.644 1.00 9.71 15 HIS B N 1
ATOM 2353 C CA . HIS B 1 15 ? -4.030 14.650 -2.407 1.00 9.12 15 HIS B CA 1
ATOM 2354 C C . HIS B 1 15 ? -4.612 15.999 -2.780 1.00 8.84 15 HIS B C 1
ATOM 2355 O O . HIS B 1 15 ? -4.887 16.832 -1.916 1.00 8.98 15 HIS B O 1
ATOM 2362 N N . ASN B 1 16 ? -4.776 16.203 -4.080 1.00 7.89 16 ASN B N 1
ATOM 2363 C CA . ASN B 1 16 ? -5.395 17.404 -4.612 1.00 8.66 16 ASN B CA 1
ATOM 2364 C C . ASN B 1 16 ? -6.870 17.017 -4.514 1.00 9.34 16 ASN B C 1
ATOM 2365 O O . ASN B 1 16 ? -7.340 16.150 -5.266 1.00 9.19 16 ASN B O 1
ATOM 2370 N N . VAL B 1 17 ? -7.587 17.634 -3.578 1.00 8.55 17 VAL B N 1
ATOM 2371 C CA . VAL B 1 17 ? -8.988 17.298 -3.339 1.00 8.75 17 VAL B CA 1
ATOM 2372 C C . VAL B 1 17 ? -10.041 18.084 -4.118 1.00 8.67 17 VAL B C 1
ATOM 2373 O O . VAL B 1 17 ? -11.241 17.931 -3.879 1.00 9.90 17 VAL B O 1
ATOM 2377 N N . TYR B 1 18 ? -9.595 18.930 -5.039 1.00 8.10 18 TYR B N 1
ATOM 2378 C CA . TYR B 1 18 ? -10.517 19.672 -5.897 1.00 8.62 18 TYR B CA 1
ATOM 2379 C C . TYR B 1 18 ? -11.692 20.305 -5.145 1.00 10.02 18 TYR B C 1
ATOM 2380 O O . TYR B 1 18 ? -12.851 19.962 -5.382 1.00 10.61 18 TYR B O 1
ATOM 2389 N N . MET B 1 19 ? -11.392 21.219 -4.227 1.00 10.17 19 MET B N 1
ATOM 2390 C CA . MET B 1 19 ? -12.439 21.909 -3.477 1.00 10.28 19 MET B CA 1
ATOM 2391 C C . MET B 1 19 ? -12.466 23.379 -3.859 1.00 9.39 19 MET B C 1
ATOM 2392 O O . MET B 1 19 ? -12.047 24.249 -3.088 1.00 10.49 19 MET B O 1
ATOM 2397 N N . LEU B 1 20 ? -12.948 23.647 -5.067 1.00 9.56 20 LEU B N 1
ATOM 2398 C CA . LEU B 1 20 ? -13.045 25.006 -5.563 1.00 10.84 20 LEU B CA 1
ATOM 2399 C C . LEU B 1 20 ? -14.016 25.777 -4.681 1.00 10.37 20 LEU B C 1
ATOM 2400 O O . LEU B 1 20 ? -14.841 25.184 -3.982 1.00 9.12 20 LEU B O 1
ATOM 2405 N N . SER B 1 21 ? -13.910 27.098 -4.712 1.00 9.52 21 SER B N 1
ATOM 2406 C CA . SER B 1 21 ? -14.796 27.936 -3.915 1.00 10.10 21 SER B CA 1
ATOM 2407 C C . SER B 1 21 ? -16.247 27.766 -4.341 1.00 10.49 21 SER B C 1
ATOM 2408 O O . SER B 1 21 ? -16.561 27.808 -5.535 1.00 10.66 21 SER B O 1
ATOM 2411 N N . THR B 1 22 ? -17.132 27.588 -3.364 1.00 10.46 22 THR B N 1
ATOM 2412 C CA . THR B 1 22 ? -18.550 27.420 -3.663 1.00 11.14 22 THR B CA 1
ATOM 2413 C C . THR B 1 22 ? -19.195 28.727 -4.108 1.00 12.04 22 THR B C 1
ATOM 2414 O O . THR B 1 22 ? -20.333 28.736 -4.571 1.00 14.69 22 THR B O 1
ATOM 2418 N N . ASN B 1 23 ? -18.469 29.832 -3.966 1.00 12.54 23 ASN B N 1
ATOM 2419 C CA . ASN B 1 23 ? -18.986 31.126 -4.401 1.00 12.87 23 ASN B CA 1
ATOM 2420 C C . ASN B 1 23 ? -18.902 31.199 -5.922 1.00 13.26 23 ASN B C 1
ATOM 2421 O O . ASN B 1 23 ? -19.635 31.955 -6.558 1.00 14.72 23 ASN B O 1
ATOM 2426 N N . LEU B 1 24 ? -18.008 30.405 -6.504 1.00 12.95 24 LEU B N 1
ATOM 2427 C CA . LEU B 1 24 ? -17.842 30.380 -7.952 1.00 14.04 24 LEU B CA 1
ATOM 2428 C C . LEU B 1 24 ? -18.378 29.086 -8.561 1.00 14.34 24 LEU B C 1
ATOM 2429 O O . LEU B 1 24 ? -18.817 29.067 -9.711 1.00 15.31 24 LEU B O 1
ATOM 2434 N N . TYR B 1 25 ? -18.327 28.005 -7.789 1.00 13.28 25 TYR B N 1
ATOM 2435 C CA . TYR B 1 25 ? -18.800 26.694 -8.239 1.00 13.95 25 TYR B CA 1
ATOM 2436 C C . TYR B 1 25 ? -19.672 26.130 -7.121 1.00 13.77 25 TYR B C 1
ATOM 2437 O O . TYR B 1 25 ? -19.249 25.268 -6.359 1.00 12.08 25 TYR B O 1
ATOM 2446 N N . PRO B 1 26 ? -20.919 26.600 -7.029 1.00 12.69 26 PRO B N 1
ATOM 2447 C CA . PRO B 1 26 ? -21.880 26.178 -6.006 1.00 13.22 26 PRO B CA 1
ATOM 2448 C C . PRO B 1 26 ? -22.208 24.696 -5.924 1.00 12.05 26 PRO B C 1
ATOM 2449 O O . PRO B 1 26 ? -22.482 24.176 -4.841 1.00 13.44 26 PRO B O 1
ATOM 2453 N N . ASN B 1 27 ? -22.171 24.013 -7.060 1.00 11.80 27 ASN B N 1
ATOM 2454 C CA . ASN B 1 27 ? -22.567 22.620 -7.078 1.00 12.28 27 ASN B CA 1
ATOM 2455 C C . ASN B 1 27 ? -21.520 21.572 -7.414 1.00 11.83 27 ASN B C 1
ATOM 2456 O O . ASN B 1 27 ? -21.739 20.733 -8.289 1.00 13.34 27 ASN B O 1
ATOM 2461 N N . TRP B 1 28 ? -20.389 21.605 -6.718 1.00 11.00 28 TRP B N 1
ATOM 2462 C CA . TRP B 1 28 ? -19.358 20.603 -6.951 1.00 11.49 28 TRP B CA 1
ATOM 2463 C C . TRP B 1 28 ? -19.262 19.646 -5.763 1.00 10.09 28 TRP B C 1
ATOM 2464 O O . TRP B 1 28 ? -18.292 18.904 -5.624 1.00 10.70 28 TRP B O 1
ATOM 2475 N N . GLY B 1 29 ? -20.290 19.662 -4.918 1.00 10.15 29 GLY B N 1
ATOM 2476 C CA . GLY B 1 29 ? -20.339 18.780 -3.762 1.00 10.72 29 GLY B CA 1
ATOM 2477 C C . GLY B 1 29 ? -19.200 18.919 -2.772 1.00 10.51 29 GLY B C 1
ATOM 2478 O O . GLY B 1 29 ? -18.860 17.963 -2.076 1.00 11.25 29 GLY B O 1
ATOM 2479 N N . GLN B 1 30 ? -18.628 20.115 -2.689 1.00 10.30 30 GLN B N 1
ATOM 2480 C CA . GLN B 1 30 ? -17.511 20.368 -1.787 1.00 9.94 30 GLN B CA 1
ATOM 2481 C C . GLN B 1 30 ? -17.775 20.006 -0.326 1.00 11.12 30 GLN B C 1
ATOM 2482 O O . GLN B 1 30 ? -16.954 19.342 0.304 1.00 11.50 30 GLN B O 1
ATOM 2488 N N . THR B 1 31 ? -18.910 20.438 0.212 1.00 12.67 31 THR B N 1
ATOM 2489 C CA . THR B 1 31 ? -19.241 20.140 1.601 1.00 13.76 31 THR B CA 1
ATOM 2490 C C . THR B 1 31 ? -19.389 18.641 1.840 1.00 13.34 31 THR B C 1
ATOM 2491 O O . THR B 1 31 ? -18.805 18.090 2.781 1.00 12.48 31 THR B O 1
ATOM 2495 N N . GLU B 1 32 ? -20.160 17.972 0.990 1.00 12.88 32 GLU B N 1
ATOM 2496 C CA . GLU B 1 32 ? -20.355 16.541 1.168 1.00 14.26 32 GLU B CA 1
ATOM 2497 C C . GLU B 1 32 ? -19.045 15.779 1.025 1.00 13.38 32 GLU B C 1
ATOM 2498 O O . GLU B 1 32 ? -18.775 14.850 1.790 1.00 12.54 32 GLU B O 1
ATOM 2504 N N . ARG B 1 33 ? -18.225 16.169 0.055 1.00 12.63 33 ARG B N 1
ATOM 2505 C CA . ARG B 1 33 ? -16.947 15.495 -0.135 1.00 12.07 33 ARG B CA 1
ATOM 2506 C C . ARG B 1 33 ? -16.003 15.742 1.036 1.00 12.10 33 ARG B C 1
ATOM 2507 O O . ARG B 1 33 ? -15.127 14.927 1.305 1.00 11.91 33 ARG B O 1
ATOM 2515 N N . ALA B 1 34 ? -16.179 16.857 1.739 1.00 12.35 34 ALA B N 1
ATOM 2516 C CA . ALA B 1 34 ? -15.337 17.124 2.902 1.00 12.57 34 ALA B CA 1
ATOM 2517 C C . ALA B 1 34 ? -15.620 16.028 3.935 1.00 12.55 34 ALA B C 1
ATOM 2518 O O . ALA B 1 34 ? -14.713 15.545 4.614 1.00 12.96 34 ALA B O 1
ATOM 2520 N N . ASP B 1 35 ? -16.889 15.643 4.046 1.00 12.05 35 ASP B N 1
ATOM 2521 C CA . ASP B 1 35 ? -17.300 14.592 4.971 1.00 12.24 35 ASP B CA 1
ATOM 2522 C C . ASP B 1 35 ? -16.878 13.209 4.468 1.00 11.62 35 ASP B C 1
ATOM 2523 O O . ASP B 1 35 ? -16.421 12.371 5.248 1.00 13.38 35 ASP B O 1
ATOM 2528 N N . LEU B 1 36 ? -17.031 12.970 3.168 1.00 11.69 36 LEU B N 1
ATOM 2529 C CA . LEU B 1 36 ? -16.651 11.685 2.588 1.00 12.13 36 LEU B CA 1
ATOM 2530 C C . LEU B 1 36 ? -15.148 11.449 2.701 1.00 12.30 36 LEU B C 1
ATOM 2531 O O . LEU B 1 36 ? -14.710 10.364 3.083 1.00 13.23 36 LEU B O 1
ATOM 2536 N N . ILE B 1 37 ? -14.357 12.466 2.373 1.00 10.86 37 ILE B N 1
ATOM 2537 C CA . ILE B 1 37 ? -12.906 12.339 2.462 1.00 11.75 37 ILE B CA 1
ATOM 2538 C C . ILE B 1 37 ? -12.504 12.177 3.921 1.00 11.96 37 ILE B C 1
ATOM 2539 O O . ILE B 1 37 ? -11.654 11.348 4.258 1.00 12.40 37 ILE B O 1
ATOM 2544 N N . GLY B 1 38 ? -13.129 12.965 4.788 1.00 13.29 38 GLY B N 1
ATOM 2545 C CA . GLY B 1 38 ? -12.812 12.899 6.202 1.00 13.09 38 GLY B CA 1
ATOM 2546 C C . GLY B 1 38 ? -12.978 11.517 6.803 1.00 15.02 38 GLY B C 1
ATOM 2547 O O . GLY B 1 38 ? -12.212 11.121 7.682 1.00 15.35 38 GLY B O 1
ATOM 2548 N N . ALA B 1 39 ? -13.969 10.776 6.318 1.00 13.96 39 ALA B N 1
ATOM 2549 C CA . ALA B 1 39 ? -14.251 9.437 6.825 1.00 14.56 39 ALA B CA 1
ATOM 2550 C C . ALA B 1 39 ? -13.650 8.320 5.977 1.00 14.35 39 ALA B C 1
ATOM 2551 O O . ALA B 1 39 ? -13.724 7.149 6.349 1.00 15.44 39 ALA B O 1
ATOM 2553 N N . ALA B 1 40 ? -13.045 8.685 4.851 1.00 14.36 40 ALA B N 1
ATOM 2554 C CA . ALA B 1 40 ? -12.459 7.711 3.934 1.00 14.81 40 ALA B CA 1
ATOM 2555 C C . ALA B 1 40 ? -11.341 6.860 4.526 1.00 14.99 40 ALA B C 1
ATOM 2556 O O . ALA B 1 40 ? -10.540 7.331 5.329 1.00 14.60 40 ALA B O 1
ATOM 2558 N N . ASP B 1 41 ? -11.286 5.600 4.107 1.00 16.13 41 ASP B N 1
ATOM 2559 C CA . ASP B 1 41 ? -10.264 4.677 4.583 1.00 16.63 41 ASP B CA 1
ATOM 2560 C C . ASP B 1 41 ? -8.886 4.956 3.984 1.00 15.89 41 ASP B C 1
ATOM 2561 O O . ASP B 1 41 ? -7.869 4.782 4.650 1.00 15.31 41 ASP B O 1
ATOM 2566 N N . TYR B 1 42 ? -8.856 5.400 2.732 1.00 14.29 42 TYR B N 1
ATOM 2567 C CA . TYR B 1 42 ? -7.590 5.652 2.044 1.00 13.87 42 TYR B CA 1
ATOM 2568 C C . TYR B 1 42 ? -6.690 6.696 2.696 1.00 13.01 42 TYR B C 1
ATOM 2569 O O . TYR B 1 42 ? -5.467 6.610 2.596 1.00 13.23 42 TYR B O 1
ATOM 2578 N N . ILE B 1 43 ? -7.290 7.670 3.370 1.00 12.97 43 ILE B N 1
ATOM 2579 C CA . ILE B 1 43 ? -6.526 8.743 3.992 1.00 12.35 43 ILE B CA 1
ATOM 2580 C C . ILE B 1 43 ? -6.083 8.445 5.427 1.00 12.59 43 ILE B C 1
ATOM 2581 O O . ILE B 1 43 ? -5.407 9.259 6.059 1.00 12.39 43 ILE B O 1
ATOM 2586 N N . LYS B 1 44 ? -6.444 7.269 5.933 1.00 12.99 44 LYS B N 1
ATOM 2587 C CA . LYS B 1 44 ? -6.075 6.879 7.290 1.00 14.13 44 LYS B CA 1
ATOM 2588 C C . LYS B 1 44 ? -4.693 6.234 7.356 1.00 13.16 44 LYS B C 1
ATOM 2589 O O . LYS B 1 44 ? -4.115 5.855 6.338 1.00 13.18 44 LYS B O 1
ATOM 2595 N N . ASN B 1 45 ? -4.174 6.124 8.574 1.00 14.56 45 ASN B N 1
ATOM 2596 C CA . ASN B 1 45 ? -2.887 5.490 8.839 1.00 13.99 45 ASN B CA 1
ATOM 2597 C C . ASN B 1 45 ? -1.647 6.113 8.209 1.00 14.31 45 ASN B C 1
ATOM 2598 O O . ASN B 1 45 ? -0.681 5.412 7.905 1.00 16.13 45 ASN B O 1
ATOM 2603 N N . GLN B 1 46 ? -1.669 7.425 8.013 1.00 12.76 46 GLN B N 1
ATOM 2604 C CA . GLN B 1 46 ? -0.515 8.117 7.458 1.00 12.00 46 GLN B CA 1
ATOM 2605 C C . GLN B 1 46 ? 0.142 8.870 8.609 1.00 11.15 46 GLN B C 1
ATOM 2606 O O . GLN B 1 46 ? -0.443 9.015 9.684 1.00 11.71 46 GLN B O 1
ATOM 2612 N N . ASP B 1 47 ? 1.359 9.346 8.381 1.00 12.08 47 ASP B N 1
ATOM 2613 C CA . ASP B 1 47 ? 2.061 10.130 9.390 1.00 11.19 47 ASP B CA 1
ATOM 2614 C C . ASP B 1 47 ? 1.809 11.598 9.081 1.00 10.63 47 ASP B C 1
ATOM 2615 O O . ASP B 1 47 ? 1.594 12.409 9.981 1.00 10.36 47 ASP B O 1
ATOM 2620 N N . VAL B 1 48 ? 1.815 11.918 7.790 1.00 11.05 48 VAL B N 1
ATOM 2621 C CA . VAL B 1 48 ? 1.616 13.283 7.324 1.00 9.78 48 VAL B CA 1
ATOM 2622 C C . VAL B 1 48 ? 0.781 13.280 6.054 1.00 9.28 48 VAL B C 1
ATOM 2623 O O . VAL B 1 48 ? 0.966 12.429 5.187 1.00 10.55 48 VAL B O 1
ATOM 2627 N N . VAL B 1 49 ? -0.131 14.240 5.949 1.00 8.17 49 VAL B N 1
ATOM 2628 C CA . VAL B 1 49 ? -0.979 14.360 4.771 1.00 7.61 49 VAL B CA 1
ATOM 2629 C C . VAL B 1 49 ? -0.912 15.778 4.216 1.00 8.16 49 VAL B C 1
ATOM 2630 O O . VAL B 1 49 ? -1.118 16.752 4.942 1.00 8.44 49 VAL B O 1
ATOM 2634 N N . ILE B 1 50 ? -0.614 15.873 2.926 1.00 7.02 50 ILE B N 1
ATOM 2635 C CA . ILE B 1 50 ? -0.528 17.141 2.214 1.00 7.46 50 ILE B CA 1
ATOM 2636 C C . ILE B 1 50 ? -1.799 17.277 1.391 1.00 8.07 50 ILE B C 1
ATOM 2637 O O . ILE B 1 50 ? -2.150 16.371 0.632 1.00 8.64 50 ILE B O 1
ATOM 2642 N N . LEU B 1 51 ? -2.487 18.402 1.542 1.00 8.20 51 LEU B N 1
ATOM 2643 C CA . LEU B 1 51 ? -3.711 18.650 0.796 1.00 7.95 51 LEU B CA 1
ATOM 2644 C C . LEU B 1 51 ? -3.523 19.794 -0.192 1.00 7.18 51 LEU B C 1
ATOM 2645 O O . LEU B 1 51 ? -2.858 20.785 0.112 1.00 9.12 51 LEU B O 1
ATOM 2650 N N . ASN B 1 52 ? -4.087 19.639 -1.388 1.00 6.93 52 ASN B N 1
ATOM 2651 C CA . ASN B 1 52 ? -4.041 20.680 -2.407 1.00 8.00 52 ASN B CA 1
ATOM 2652 C C . ASN B 1 52 ? -5.487 21.021 -2.774 1.00 8.66 52 ASN B C 1
ATOM 2653 O O . ASN B 1 52 ? -6.395 20.195 -2.629 1.00 8.74 52 ASN B O 1
ATOM 2658 N N . GLU B 1 53 ? -5.674 22.235 -3.275 1.00 8.07 53 GLU B N 1
ATOM 2659 C CA . GLU B 1 53 ? -6.968 22.756 -3.688 1.00 8.74 53 GLU B CA 1
ATOM 2660 C C . GLU B 1 53 ? -8.058 22.773 -2.625 1.00 9.45 53 GLU B C 1
ATOM 2661 O O . GLU B 1 53 ? -9.226 22.512 -2.913 1.00 10.05 53 GLU B O 1
ATOM 2667 N N . VAL B 1 54 ? -7.672 23.064 -1.387 1.00 9.18 54 VAL B N 1
ATOM 2668 C CA . VAL B 1 54 ? -8.661 23.202 -0.321 1.00 9.04 54 VAL B CA 1
ATOM 2669 C C . VAL B 1 54 ? -8.979 24.703 -0.304 1.00 8.73 54 VAL B C 1
ATOM 2670 O O . VAL B 1 54 ? -8.739 25.406 0.680 1.00 10.19 54 VAL B O 1
ATOM 2674 N N . PHE B 1 55 ? -9.525 25.182 -1.421 1.00 8.51 55 PHE B N 1
ATOM 2675 C CA . PHE B 1 55 ? -9.859 26.598 -1.594 1.00 8.81 55 PHE B CA 1
ATOM 2676 C C . PHE B 1 55 ? -11.114 27.073 -0.867 1.00 9.50 55 PHE B C 1
ATOM 2677 O O . PHE B 1 55 ? -11.107 28.141 -0.252 1.00 10.23 55 PHE B O 1
ATOM 2685 N N . ASP B 1 56 ? -12.200 26.311 -0.965 1.00 9.18 56 ASP B N 1
ATOM 2686 C CA . ASP B 1 56 ? -13.430 26.727 -0.309 1.00 9.09 56 ASP B CA 1
ATOM 2687 C C . ASP B 1 56 ? -13.190 26.827 1.186 1.00 10.70 56 ASP B C 1
ATOM 2688 O O . ASP B 1 56 ? -12.794 25.857 1.829 1.00 9.28 56 ASP B O 1
ATOM 2693 N N . ASN B 1 57 ? -13.442 28.005 1.739 1.00 11.93 57 ASN B N 1
ATOM 2694 C CA . ASN B 1 57 ? -13.218 28.220 3.157 1.00 11.25 57 ASN B CA 1
ATOM 2695 C C . ASN B 1 57 ? -14.035 27.312 4.063 1.00 11.86 57 ASN B C 1
ATOM 2696 O O . ASN B 1 57 ? -13.488 26.673 4.957 1.00 12.57 57 ASN B O 1
ATOM 2701 N N . SER B 1 58 ? -15.342 27.250 3.835 1.00 12.95 58 SER B N 1
ATOM 2702 C CA . SER B 1 58 ? -16.200 26.420 4.670 1.00 13.87 58 SER B CA 1
ATOM 2703 C C . SER B 1 58 ? -15.900 24.929 4.547 1.00 12.96 58 SER B C 1
ATOM 2704 O O . SER B 1 58 ? -15.722 24.244 5.557 1.00 13.23 58 SER B O 1
ATOM 2707 N N . ALA B 1 59 ? -15.830 24.426 3.319 1.00 12.49 59 ALA B N 1
ATOM 2708 C CA . ALA B 1 59 ? -15.566 23.006 3.117 1.00 11.98 59 ALA B CA 1
ATOM 2709 C C . ALA B 1 59 ? -14.173 22.594 3.569 1.00 11.74 59 ALA B C 1
ATOM 2710 O O . ALA B 1 59 ? -13.994 21.503 4.105 1.00 11.56 59 ALA B O 1
ATOM 2712 N N . SER B 1 60 ? -13.179 23.454 3.355 1.00 10.93 60 SER B N 1
ATOM 2713 C CA . SER B 1 60 ? -11.825 23.108 3.769 1.00 11.26 60 SER B CA 1
ATOM 2714 C C . SER B 1 60 ? -11.741 23.031 5.289 1.00 11.18 60 SER B C 1
ATOM 2715 O O . SER B 1 60 ? -11.107 22.132 5.832 1.00 11.68 60 SER B O 1
ATOM 2718 N N . ASP B 1 61 ? -12.394 23.961 5.979 1.00 11.56 61 ASP B N 1
ATOM 2719 C CA . ASP B 1 61 ? -12.381 23.947 7.437 1.00 12.65 61 ASP B CA 1
ATOM 2720 C C . ASP B 1 61 ? -13.127 22.712 7.944 1.00 12.24 61 ASP B C 1
ATOM 2721 O O . ASP B 1 61 ? -12.744 22.107 8.948 1.00 11.78 61 ASP B O 1
ATOM 2726 N N . ARG B 1 62 ? -14.181 22.332 7.229 1.00 11.33 62 ARG B N 1
ATOM 2727 C CA . ARG B 1 62 ? -14.968 21.156 7.587 1.00 10.90 62 ARG B CA 1
ATOM 2728 C C . ARG B 1 62 ? -14.094 19.907 7.426 1.00 11.62 62 ARG B C 1
ATOM 2729 O O . ARG B 1 62 ? -14.090 19.020 8.283 1.00 10.81 62 ARG B O 1
ATOM 2737 N N . LEU B 1 63 ? -13.344 19.841 6.327 1.00 9.72 63 LEU B N 1
ATOM 2738 C CA . LEU B 1 63 ? -12.469 18.701 6.074 1.00 10.03 63 LEU B CA 1
ATOM 2739 C C . LEU B 1 63 ? -11.373 18.614 7.126 1.00 10.06 63 LEU B C 1
ATOM 2740 O O . LEU B 1 63 ? -11.109 17.547 7.675 1.00 10.97 63 LEU B O 1
ATOM 2745 N N . LEU B 1 64 ? -10.728 19.739 7.404 1.00 11.19 64 LEU B N 1
ATOM 2746 C CA . LEU B 1 64 ? -9.671 19.761 8.404 1.00 11.37 64 LEU B CA 1
ATOM 2747 C C . LEU B 1 64 ? -10.240 19.322 9.751 1.00 10.91 64 LEU B C 1
ATOM 2748 O O . LEU B 1 64 ? -9.596 18.582 10.497 1.00 10.95 64 LEU B O 1
ATOM 2753 N N . GLY B 1 65 ? -11.458 19.763 10.050 1.00 12.01 65 GLY B N 1
ATOM 2754 C CA . GLY B 1 65 ? -12.087 19.373 11.299 1.00 11.73 65 GLY B CA 1
ATOM 2755 C C . GLY B 1 65 ? -12.359 17.880 11.347 1.00 13.35 65 GLY B C 1
ATOM 2756 O O . GLY B 1 65 ? -12.226 17.251 12.398 1.00 13.53 65 GLY B O 1
ATOM 2757 N N . ASN B 1 66 ? -12.739 17.304 10.209 1.00 11.70 66 ASN B N 1
ATOM 2758 C CA . ASN B 1 66 ? -13.018 15.871 10.136 1.00 11.55 66 ASN B CA 1
ATOM 2759 C C . ASN B 1 66 ? -11.746 15.038 10.278 1.00 11.91 66 ASN B C 1
ATOM 2760 O O . ASN B 1 66 ? -11.794 13.886 10.711 1.00 13.77 66 ASN B O 1
ATOM 2765 N N . LEU B 1 67 ? -10.611 15.620 9.904 1.00 11.13 67 LEU B N 1
ATOM 2766 C CA . LEU B 1 67 ? -9.324 14.931 9.987 1.00 11.58 67 LEU B CA 1
ATOM 2767 C C . LEU B 1 67 ? -8.618 15.180 11.323 1.00 12.16 67 LEU B C 1
ATOM 2768 O O . LEU B 1 67 ? -7.576 14.586 11.601 1.00 11.81 67 LEU B O 1
ATOM 2773 N N . LYS B 1 68 ? -9.190 16.055 12.142 1.00 12.40 68 LYS B N 1
ATOM 2774 C CA . LYS B 1 68 ? -8.607 16.418 13.427 1.00 13.83 68 LYS B CA 1
ATOM 2775 C C . LYS B 1 68 ? -8.348 15.263 14.388 1.00 14.41 68 LYS B C 1
ATOM 2776 O O . LYS B 1 68 ? -7.303 15.212 15.029 1.00 14.11 68 LYS B O 1
ATOM 2782 N N . LYS B 1 69 ? -9.298 14.342 14.494 1.00 14.61 69 LYS B N 1
ATOM 2783 C CA . LYS B 1 69 ? -9.146 13.211 15.405 1.00 15.98 69 LYS B CA 1
ATOM 2784 C C . LYS B 1 69 ? -7.860 12.425 15.161 1.00 15.20 69 LYS B C 1
ATOM 2785 O O . LYS B 1 69 ? -7.076 12.192 16.083 1.00 16.06 69 LYS B O 1
ATOM 2791 N N . GLU B 1 70 ? -7.640 12.020 13.918 1.00 13.63 70 GLU B N 1
ATOM 2792 C CA . GLU B 1 70 ? -6.449 11.253 13.583 1.00 12.92 70 GLU B CA 1
ATOM 2793 C C . GLU B 1 70 ? -5.219 12.125 13.328 1.00 11.97 70 GLU B C 1
ATOM 2794 O O . GLU B 1 70 ? -4.095 11.718 13.631 1.00 12.52 70 GLU B O 1
ATOM 2800 N N . TYR B 1 71 ? -5.441 13.322 12.789 1.00 11.47 71 TYR B N 1
ATOM 2801 C CA . TYR B 1 71 ? -4.357 14.255 12.468 1.00 10.86 71 TYR B CA 1
ATOM 2802 C C . TYR B 1 71 ? -4.620 15.603 13.142 1.00 10.59 71 TYR B C 1
ATOM 2803 O O . TYR B 1 71 ? -4.933 16.593 12.480 1.00 10.43 71 TYR B O 1
ATOM 2812 N N . PRO B 1 72 ? -4.477 15.660 14.474 1.00 11.04 72 PRO B N 1
ATOM 2813 C CA . PRO B 1 72 ? -4.710 16.884 15.246 1.00 11.27 72 PRO B CA 1
ATOM 2814 C C . PRO B 1 72 ? -3.738 18.038 15.024 1.00 9.44 72 PRO B C 1
ATOM 2815 O O . PRO B 1 72 ? -4.053 19.185 15.331 1.00 12.52 72 PRO B O 1
ATOM 2819 N N . ASN B 1 73 ? -2.560 17.734 14.496 1.00 10.52 73 ASN B N 1
ATOM 2820 C CA . ASN B 1 73 ? -1.550 18.756 14.251 1.00 10.69 73 ASN B CA 1
ATOM 2821 C C . ASN B 1 73 ? -1.762 19.253 12.832 1.00 9.91 73 ASN B C 1
ATOM 2822 O O . ASN B 1 73 ? -1.547 18.525 11.869 1.00 9.69 73 ASN B O 1
ATOM 2827 N N . GLN B 1 74 ? -2.187 20.505 12.711 1.00 9.47 74 GLN B N 1
ATOM 2828 C CA . GLN B 1 74 ? -2.509 21.053 11.404 1.00 10.67 74 GLN B CA 1
ATOM 2829 C C . GLN B 1 74 ? -2.038 22.469 11.157 1.00 10.18 74 GLN B C 1
ATOM 2830 O O . GLN B 1 74 ? -1.987 23.295 12.069 1.00 11.96 74 GLN B O 1
ATOM 2836 N N . THR B 1 75 ? -1.695 22.744 9.906 1.00 9.18 75 THR B N 1
ATOM 2837 C CA . THR B 1 75 ? -1.304 24.088 9.533 1.00 8.41 75 THR B CA 1
ATOM 2838 C C . THR B 1 75 ? -2.575 24.772 9.065 1.00 8.30 75 THR B C 1
ATOM 2839 O O . THR B 1 75 ? -3.608 24.125 8.850 1.00 8.96 75 THR B O 1
ATOM 2843 N N . ALA B 1 76 ? -2.494 26.088 8.934 1.00 8.19 76 ALA B N 1
ATOM 2844 C CA . ALA B 1 76 ? -3.589 26.872 8.397 1.00 8.76 76 ALA B CA 1
ATOM 2845 C C . ALA B 1 76 ? -3.478 26.637 6.886 1.00 8.98 76 ALA B C 1
ATOM 2846 O O . ALA B 1 76 ? -2.557 25.950 6.420 1.00 8.80 76 ALA B O 1
ATOM 2848 N N . VAL B 1 77 ? -4.399 27.202 6.116 1.00 7.72 77 VAL B N 1
ATOM 2849 C CA . VAL B 1 77 ? -4.346 27.041 4.675 1.00 7.56 77 VAL B CA 1
ATOM 2850 C C . VAL B 1 77 ? -3.496 28.152 4.070 1.00 7.27 77 VAL B C 1
ATOM 2851 O O . VAL B 1 77 ? -3.705 29.334 4.343 1.00 8.07 77 VAL B O 1
ATOM 2855 N N . LEU B 1 78 ? -2.527 27.750 3.257 1.00 6.71 78 LEU B N 1
ATOM 2856 C CA . LEU B 1 78 ? -1.629 28.676 2.579 1.00 7.00 78 LEU B CA 1
ATOM 2857 C C . LEU B 1 78 ? -2.351 29.895 2.012 1.00 7.28 78 LEU B C 1
ATOM 2858 O O . LEU B 1 78 ? -3.350 29.756 1.317 1.00 7.23 78 LEU B O 1
ATOM 2863 N N . GLY B 1 79 ? -1.839 31.082 2.324 1.00 7.35 79 GLY B N 1
ATOM 2864 C CA . GLY B 1 79 ? -2.390 32.311 1.778 1.00 8.40 79 GLY B CA 1
ATOM 2865 C C . GLY B 1 79 ? -3.745 32.805 2.229 1.00 8.65 79 GLY B C 1
ATOM 2866 O O . GLY B 1 79 ? -4.283 33.737 1.624 1.00 9.33 79 GLY B O 1
ATOM 2867 N N . ARG B 1 80 ? -4.301 32.213 3.279 1.00 7.84 80 ARG B N 1
ATOM 2868 C CA . ARG B 1 80 ? -5.607 32.644 3.766 1.00 9.22 80 ARG B CA 1
ATOM 2869 C C . ARG B 1 80 ? -5.487 33.674 4.888 1.00 10.48 80 ARG B C 1
ATOM 2870 O O . ARG B 1 80 ? -6.421 34.439 5.139 1.00 12.45 80 ARG B O 1
ATOM 2878 N N . SER B 1 81 ? -4.337 33.691 5.554 1.00 10.50 81 SER B N 1
ATOM 2879 C CA . SER B 1 81 ? -4.083 34.616 6.657 1.00 10.27 81 SER B CA 1
ATOM 2880 C C . SER B 1 81 ? -2.573 34.731 6.849 1.00 10.76 81 SER B C 1
ATOM 2881 O O . SER B 1 81 ? -1.814 33.991 6.226 1.00 11.00 81 SER B O 1
ATOM 2884 N N . SER B 1 82 ? -2.134 35.640 7.713 1.00 11.46 82 SER B N 1
ATOM 2885 C CA . SER B 1 82 ? -0.702 35.823 7.943 1.00 11.40 82 SER B CA 1
ATOM 2886 C C . SER B 1 82 ? -0.369 36.206 9.380 1.00 13.00 82 SER B C 1
ATOM 2887 O O . SER B 1 82 ? 0.550 36.994 9.624 1.00 14.12 82 SER B O 1
ATOM 2890 N N . GLY B 1 83 ? -1.106 35.635 10.325 1.00 10.80 83 GLY B N 1
ATOM 2891 C CA . GLY B 1 83 ? -0.876 35.926 11.728 1.00 11.48 83 GLY B CA 1
ATOM 2892 C C . GLY B 1 83 ? 0.061 34.939 12.399 1.00 12.65 83 GLY B C 1
ATOM 2893 O O . GLY B 1 83 ? 0.827 34.239 11.734 1.00 11.17 83 GLY B O 1
ATOM 2894 N N . SER B 1 84 ? -0.014 34.870 13.724 1.00 11.46 84 SER B N 1
ATOM 2895 C CA . SER B 1 84 ? 0.848 33.987 14.496 1.00 11.76 84 SER B CA 1
ATOM 2896 C C . SER B 1 84 ? 0.630 32.501 14.244 1.00 12.71 84 SER B C 1
ATOM 2897 O O . SER B 1 84 ? 1.365 31.673 14.791 1.00 13.48 84 SER B O 1
ATOM 2900 N N . GLU B 1 85 ? -0.366 32.153 13.429 1.00 11.91 85 GLU B N 1
ATOM 2901 C CA . GLU B 1 85 ? -0.608 30.745 13.125 1.00 11.66 85 GLU B CA 1
ATOM 2902 C C . GLU B 1 85 ? 0.504 30.229 12.214 1.00 10.78 85 GLU B C 1
ATOM 2903 O O . GLU B 1 85 ? 0.620 29.024 11.971 1.00 11.49 85 GLU B O 1
ATOM 2909 N N . TRP B 1 86 ? 1.311 31.159 11.707 1.00 9.94 86 TRP B N 1
ATOM 2910 C CA . TRP B 1 86 ? 2.461 30.833 10.866 1.00 8.71 86 TRP B CA 1
ATOM 2911 C C . TRP B 1 86 ? 3.688 31.374 11.578 1.00 11.03 86 TRP B C 1
ATOM 2912 O O . TRP B 1 86 ? 3.654 32.481 12.118 1.00 12.70 86 TRP B O 1
ATOM 2923 N N . ASP B 1 87 ? 4.770 30.603 11.592 1.00 10.53 87 ASP B N 1
ATOM 2924 C CA . ASP B 1 87 ? 5.987 31.071 12.235 1.00 11.00 87 ASP B CA 1
ATOM 2925 C C . ASP B 1 87 ? 6.630 32.121 11.343 1.00 11.99 87 ASP B C 1
ATOM 2926 O O . ASP B 1 87 ? 7.284 33.049 11.822 1.00 13.58 87 ASP B O 1
ATOM 2931 N N . LYS B 1 88 ? 6.426 31.972 10.040 1.00 11.69 88 LYS B N 1
ATOM 2932 C CA . LYS B 1 88 ? 6.927 32.925 9.057 1.00 11.35 88 LYS B CA 1
ATOM 2933 C C . LYS B 1 88 ? 6.009 32.919 7.846 1.00 9.52 88 LYS B C 1
ATOM 2934 O O . LYS B 1 88 ? 5.492 31.867 7.452 1.00 9.33 88 LYS B O 1
ATOM 2940 N N . THR B 1 89 ? 5.800 34.103 7.279 1.00 8.98 89 THR B N 1
ATOM 2941 C CA . THR B 1 89 ? 5.015 34.270 6.065 1.00 8.41 89 THR B CA 1
ATOM 2942 C C . THR B 1 89 ? 5.998 34.893 5.084 1.00 7.21 89 THR B C 1
ATOM 2943 O O . THR B 1 89 ? 6.352 36.071 5.184 1.00 9.50 89 THR B O 1
ATOM 2947 N N . LEU B 1 90 ? 6.442 34.079 4.137 1.00 7.50 90 LEU B N 1
ATOM 2948 C CA . LEU B 1 90 ? 7.436 34.486 3.155 1.00 8.04 90 LEU B CA 1
ATOM 2949 C C . LEU B 1 90 ? 6.871 34.680 1.759 1.00 8.67 90 LEU B C 1
ATOM 2950 O O . LEU B 1 90 ? 5.761 34.252 1.455 1.00 9.29 90 LEU B O 1
ATOM 2955 N N . GLY B 1 91 ? 7.650 35.336 0.910 1.00 9.98 91 GLY B N 1
ATOM 2956 C CA . GLY B 1 91 ? 7.231 35.521 -0.463 1.00 11.22 91 GLY B CA 1
ATOM 2957 C C . GLY B 1 91 ? 6.263 36.643 -0.754 1.00 12.00 91 GLY B C 1
ATOM 2958 O O . GLY B 1 91 ? 6.067 37.551 0.051 1.00 12.84 91 GLY B O 1
ATOM 2959 N N . ASN B 1 92 ? 5.644 36.550 -1.925 1.00 11.67 92 ASN B N 1
ATOM 2960 C CA . ASN B 1 92 ? 4.714 37.557 -2.415 1.00 12.50 92 ASN B CA 1
ATOM 2961 C C . ASN B 1 92 ? 3.302 37.452 -1.844 1.00 12.36 92 ASN B C 1
ATOM 2962 O O . ASN B 1 92 ? 2.325 37.553 -2.581 1.00 13.63 92 ASN B O 1
ATOM 2967 N N . TYR B 1 93 ? 3.192 37.258 -0.535 1.00 11.43 93 TYR B N 1
ATOM 2968 C CA . TYR B 1 93 ? 1.880 37.159 0.099 1.00 12.58 93 TYR B CA 1
ATOM 2969 C C . TYR B 1 93 ? 1.098 38.467 -0.019 1.00 12.29 93 TYR B C 1
ATOM 2970 O O . TYR B 1 93 ? 1.652 39.552 0.175 1.00 13.70 93 TYR B O 1
ATOM 2979 N N . SER B 1 94 ? -0.190 38.356 -0.334 1.00 12.85 94 SER B N 1
ATOM 2980 C CA . SER B 1 94 ? -1.066 39.522 -0.431 1.00 13.52 94 SER B CA 1
ATOM 2981 C C . SER B 1 94 ? -2.373 39.209 0.287 1.00 13.78 94 SER B C 1
ATOM 2982 O O . SER B 1 94 ? -2.968 38.156 0.071 1.00 12.63 94 SER B O 1
ATOM 2985 N N . SER B 1 95 ? -2.828 40.123 1.135 1.00 14.29 95 SER B N 1
ATOM 2986 C CA . SER B 1 95 ? -4.068 39.894 1.863 1.00 16.88 95 SER B CA 1
ATOM 2987 C C . SER B 1 95 ? -5.281 40.286 1.028 1.00 16.81 95 SER B C 1
ATOM 2988 O O . SER B 1 95 ? -6.418 40.035 1.426 1.00 20.09 95 SER B O 1
ATOM 2991 N N . SER B 1 96 ? -5.038 40.890 -0.132 1.00 17.24 96 SER B N 1
ATOM 2992 C CA . SER B 1 96 ? -6.129 41.325 -0.995 1.00 17.51 96 SER B CA 1
ATOM 2993 C C . SER B 1 96 ? -6.426 40.428 -2.193 1.00 17.39 96 SER B C 1
ATOM 2994 O O . SER B 1 96 ? -7.093 40.857 -3.127 1.00 18.10 96 SER B O 1
ATOM 2997 N N . THR B 1 97 ? -5.939 39.191 -2.184 1.00 15.77 97 THR B N 1
ATOM 2998 C CA . THR B 1 97 ? -6.219 38.286 -3.297 1.00 15.18 97 THR B CA 1
ATOM 2999 C C . THR B 1 97 ? -7.652 37.774 -3.159 1.00 14.68 97 THR B C 1
ATOM 3000 O O . THR B 1 97 ? -8.213 37.768 -2.063 1.00 16.19 97 THR B O 1
ATOM 3004 N N . PRO B 1 98 ? -8.270 37.347 -4.273 1.00 12.95 98 PRO B N 1
ATOM 3005 C CA . PRO B 1 98 ? -9.645 36.842 -4.197 1.00 14.25 98 PRO B CA 1
ATOM 3006 C C . PRO B 1 98 ? -9.717 35.405 -3.685 1.00 13.48 98 PRO B C 1
ATOM 3007 O O . PRO B 1 98 ? -10.790 34.933 -3.313 1.00 14.84 98 PRO B O 1
ATOM 3011 N N . GLU B 1 99 ? -8.579 34.716 -3.668 1.00 12.10 99 GLU B N 1
ATOM 3012 C CA . GLU B 1 99 ? -8.531 33.322 -3.232 1.00 11.49 99 GLU B CA 1
ATOM 3013 C C . GLU B 1 99 ? -7.196 33.005 -2.564 1.00 10.19 99 GLU B C 1
ATOM 3014 O O . GLU B 1 99 ? -6.207 33.711 -2.775 1.00 11.16 99 GLU B O 1
ATOM 3020 N N . ASP B 1 100 ? -7.172 31.944 -1.759 1.00 9.17 100 ASP B N 1
ATOM 3021 C CA . ASP B 1 100 ? -5.949 31.528 -1.086 1.00 9.40 100 ASP B CA 1
ATOM 3022 C C . ASP B 1 100 ? -5.209 30.464 -1.913 1.00 9.24 100 ASP B C 1
ATOM 3023 O O . ASP B 1 100 ? -5.663 30.072 -3.001 1.00 10.42 100 ASP B O 1
ATOM 3028 N N . GLY B 1 101 ? -4.073 30.002 -1.392 1.00 8.71 101 GLY B N 1
ATOM 3029 C CA . GLY B 1 101 ? -3.260 29.016 -2.088 1.00 8.31 101 GLY B CA 1
ATOM 3030 C C . GLY B 1 101 ? -3.765 27.586 -2.075 1.00 7.60 101 GLY B C 1
ATOM 3031 O O . GLY B 1 101 ? -3.264 26.752 -2.832 1.00 9.29 101 GLY B O 1
ATOM 3032 N N . GLY B 1 102 ? -4.718 27.291 -1.194 1.00 8.85 102 GLY B N 1
ATOM 3033 C CA . GLY B 1 102 ? -5.295 25.959 -1.132 1.00 9.15 102 GLY B CA 1
ATOM 3034 C C . GLY B 1 102 ? -4.426 24.805 -0.670 1.00 7.91 102 GLY B C 1
ATOM 3035 O O . GLY B 1 102 ? -4.768 23.649 -0.906 1.00 8.62 102 GLY B O 1
ATOM 3036 N N . VAL B 1 103 ? -3.316 25.094 0.001 1.00 7.69 103 VAL B N 1
ATOM 3037 C CA . VAL B 1 103 ? -2.432 24.039 0.482 1.00 7.32 103 VAL B CA 1
ATOM 3038 C C . VAL B 1 103 ? -2.418 23.983 2.004 1.00 6.50 103 VAL B C 1
ATOM 3039 O O . VAL B 1 103 ? -2.356 25.010 2.666 1.00 6.87 103 VAL B O 1
ATOM 3043 N N . ALA B 1 104 ? -2.484 22.779 2.554 1.00 6.92 104 ALA B N 1
ATOM 3044 C CA . ALA B 1 104 ? -2.426 22.613 3.995 1.00 6.23 104 ALA B CA 1
ATOM 3045 C C . ALA B 1 104 ? -1.786 21.272 4.291 1.00 8.06 104 ALA B C 1
ATOM 3046 O O . ALA B 1 104 ? -1.821 20.359 3.463 1.00 8.55 104 ALA B O 1
ATOM 3048 N N . ILE B 1 105 ? -1.183 21.161 5.466 1.00 6.36 105 ILE B N 1
ATOM 3049 C CA . ILE B 1 105 ? -0.558 19.919 5.877 1.00 8.18 105 ILE B CA 1
ATOM 3050 C C . ILE B 1 105 ? -1.089 19.545 7.253 1.00 6.36 105 ILE B C 1
ATOM 3051 O O . ILE B 1 105 ? -1.224 20.405 8.131 1.00 7.64 105 ILE B O 1
ATOM 3056 N N . VAL B 1 106 ? -1.421 18.271 7.432 1.00 8.17 106 VAL B N 1
ATOM 3057 C CA . VAL B 1 106 ? -1.889 17.788 8.728 1.00 7.88 106 VAL B CA 1
ATOM 3058 C C . VAL B 1 106 ? -1.026 16.590 9.104 1.00 8.35 106 VAL B C 1
ATOM 3059 O O . VAL B 1 106 ? -0.466 15.922 8.236 1.00 8.48 106 VAL B O 1
ATOM 3063 N N . SER B 1 107 ? -0.910 16.316 10.396 1.00 8.16 107 SER B N 1
ATOM 3064 C CA . SER B 1 107 ? -0.075 15.214 10.848 1.00 8.80 107 SER B CA 1
ATOM 3065 C C . SER B 1 107 ? -0.509 14.663 12.198 1.00 10.02 107 SER B C 1
ATOM 3066 O O . SER B 1 107 ? -1.175 15.341 12.975 1.00 10.13 107 SER B O 1
ATOM 3069 N N . LYS B 1 108 ? -0.133 13.419 12.463 1.00 12.04 108 LYS B N 1
ATOM 3070 C CA . LYS B 1 108 ? -0.452 12.803 13.740 1.00 12.33 108 LYS B CA 1
ATOM 3071 C C . LYS B 1 108 ? 0.672 13.168 14.707 1.00 11.58 108 LYS B C 1
ATOM 3072 O O . LYS B 1 108 ? 0.563 12.944 15.910 1.00 12.43 108 LYS B O 1
ATOM 3078 N N . TRP B 1 109 ? 1.743 13.751 14.171 1.00 11.57 109 TRP B N 1
ATOM 3079 C CA . TRP B 1 109 ? 2.901 14.137 14.974 1.00 12.05 109 TRP B CA 1
ATOM 3080 C C . TRP B 1 109 ? 2.996 15.642 15.178 1.00 12.22 109 TRP B C 1
ATOM 3081 O O . TRP B 1 109 ? 2.542 16.423 14.339 1.00 11.96 109 TRP B O 1
ATOM 3092 N N . PRO B 1 110 ? 3.609 16.067 16.293 1.00 12.24 110 PRO B N 1
ATOM 3093 C CA . PRO B 1 110 ? 3.772 17.487 16.616 1.00 12.68 110 PRO B CA 1
ATOM 3094 C C . PRO B 1 110 ? 4.518 18.243 15.520 1.00 12.26 110 PRO B C 1
ATOM 3095 O O . PRO B 1 110 ? 5.538 17.774 15.014 1.00 11.80 110 PRO B O 1
ATOM 3099 N N . ILE B 1 111 ? 4.000 19.407 15.147 1.00 11.66 111 ILE B N 1
ATOM 3100 C CA . ILE B 1 111 ? 4.639 20.232 14.133 1.00 12.40 111 ILE B CA 1
ATOM 3101 C C . ILE B 1 111 ? 5.434 21.300 14.875 1.00 11.62 111 ILE B C 1
ATOM 3102 O O . ILE B 1 111 ? 4.865 22.129 15.591 1.00 13.93 111 ILE B O 1
ATOM 3107 N N . ALA B 1 112 ? 6.752 21.258 14.713 1.00 11.48 112 ALA B N 1
ATOM 3108 C CA . ALA B 1 112 ? 7.653 22.184 15.391 1.00 12.31 112 ALA B CA 1
ATOM 3109 C C . ALA B 1 112 ? 7.761 23.556 14.747 1.00 13.08 112 ALA B C 1
ATOM 3110 O O . ALA B 1 112 ? 8.049 24.540 15.424 1.00 14.64 112 ALA B O 1
ATOM 3112 N N . GLU B 1 113 ? 7.539 23.621 13.441 1.00 11.49 113 GLU B N 1
ATOM 3113 C CA . GLU B 1 113 ? 7.633 24.881 12.723 1.00 11.31 113 GLU B CA 1
ATOM 3114 C C . GLU B 1 113 ? 6.714 24.841 11.509 1.00 10.81 113 GLU B C 1
ATOM 3115 O O . GLU B 1 113 ? 6.633 23.828 10.812 1.00 10.19 113 GLU B O 1
ATOM 3121 N N . LYS B 1 114 ? 6.019 25.950 11.276 1.00 8.65 114 LYS B N 1
ATOM 3122 C CA . LYS B 1 114 ? 5.082 26.081 10.165 1.00 9.99 114 LYS B CA 1
ATOM 3123 C C . LYS B 1 114 ? 5.403 27.360 9.410 1.00 8.99 114 LYS B C 1
ATOM 3124 O O . LYS B 1 114 ? 5.350 28.450 9.976 1.00 9.93 114 LYS B O 1
ATOM 3130 N N . ILE B 1 115 ? 5.719 27.232 8.130 1.00 7.83 115 ILE B N 1
ATOM 3131 C CA . ILE B 1 115 ? 6.052 28.404 7.331 1.00 8.10 115 ILE B CA 1
ATOM 3132 C C . ILE B 1 115 ? 5.301 28.373 6.011 1.00 7.81 115 ILE B C 1
ATOM 3133 O O . ILE B 1 115 ? 5.167 27.317 5.400 1.00 7.76 115 ILE B O 1
ATOM 3138 N N . GLN B 1 116 ? 4.782 29.516 5.584 1.00 7.17 116 GLN B N 1
ATOM 3139 C CA . GLN B 1 116 ? 4.099 29.566 4.299 1.00 7.36 116 GLN B CA 1
ATOM 3140 C C . GLN B 1 116 ? 4.922 30.467 3.392 1.00 6.59 116 GLN B C 1
ATOM 3141 O O . GLN B 1 116 ? 5.539 31.435 3.847 1.00 7.04 116 GLN B O 1
ATOM 3147 N N . TYR B 1 117 ? 4.944 30.136 2.108 1.00 7.25 117 TYR B N 1
ATOM 3148 C CA . TYR B 1 117 ? 5.721 30.890 1.130 1.00 7.21 117 TYR B CA 1
ATOM 3149 C C . TYR B 1 117 ? 4.887 31.048 -0.133 1.00 8.41 117 TYR B C 1
ATOM 3150 O O . TYR B 1 117 ? 4.417 30.061 -0.693 1.00 8.52 117 TYR B O 1
ATOM 3159 N N . VAL B 1 118 ? 4.711 32.286 -0.583 1.00 7.69 118 VAL B N 1
ATOM 3160 C CA . VAL B 1 118 ? 3.931 32.560 -1.785 1.00 7.91 118 VAL B CA 1
ATOM 3161 C C . VAL B 1 118 ? 4.864 32.836 -2.973 1.00 8.73 118 VAL B C 1
ATOM 3162 O O . VAL B 1 118 ? 5.748 33.692 -2.892 1.00 10.02 118 VAL B O 1
ATOM 3166 N N . PHE B 1 119 ? 4.671 32.096 -4.064 1.00 10.18 119 PHE B N 1
ATOM 3167 C CA . PHE B 1 119 ? 5.510 32.231 -5.258 1.00 10.11 119 PHE B CA 1
ATOM 3168 C C . PHE B 1 119 ? 5.547 33.644 -5.813 1.00 11.92 119 PHE B C 1
ATOM 3169 O O . PHE B 1 119 ? 4.561 34.371 -5.752 1.00 13.43 119 PHE B O 1
ATOM 3177 N N . ALA B 1 120 ? 6.694 34.011 -6.370 1.00 13.35 120 ALA B N 1
ATOM 3178 C CA . ALA B 1 120 ? 6.882 35.337 -6.932 1.00 16.11 120 ALA B CA 1
ATOM 3179 C C . ALA B 1 120 ? 6.071 35.531 -8.202 1.00 17.93 120 ALA B C 1
ATOM 3180 O O . ALA B 1 120 ? 5.543 36.615 -8.445 1.00 20.44 120 ALA B O 1
ATOM 3182 N N . LYS B 1 121 ? 5.958 34.481 -9.010 1.00 20.50 121 LYS B N 1
ATOM 3183 C CA . LYS B 1 121 ? 5.221 34.602 -10.259 1.00 23.38 121 LYS B CA 1
ATOM 3184 C C . LYS B 1 121 ? 4.410 33.388 -10.681 1.00 23.04 121 LYS B C 1
ATOM 3185 O O . LYS B 1 121 ? 4.560 32.290 -10.143 1.00 23.14 121 LYS B O 1
ATOM 3191 N N . GLY B 1 122 ? 3.542 33.622 -11.658 1.00 24.05 122 GLY B N 1
ATOM 3192 C CA . GLY B 1 122 ? 2.692 32.586 -12.208 1.00 24.78 122 GLY B CA 1
ATOM 3193 C C . GLY B 1 122 ? 2.339 33.032 -13.613 1.00 25.63 122 GLY B C 1
ATOM 3194 O O . GLY B 1 122 ? 2.973 33.946 -14.141 1.00 26.26 122 GLY B O 1
ATOM 3195 N N . CYS B 1 123 ? 1.344 32.403 -14.226 1.00 26.60 123 CYS B N 1
ATOM 3196 C CA . CYS B 1 123 ? 0.936 32.790 -15.572 1.00 28.11 123 CYS B CA 1
ATOM 3197 C C . CYS B 1 123 ? -0.002 33.989 -15.513 1.00 29.26 123 CYS B C 1
ATOM 3198 O O . CYS B 1 123 ? 0.398 35.116 -15.806 1.00 31.96 123 CYS B O 1
ATOM 3201 N N . ASN B 1 127 ? -1.062 38.247 -9.124 1.00 24.98 127 ASN B N 1
ATOM 3202 C CA . ASN B 1 127 ? -1.130 37.485 -7.882 1.00 24.87 127 ASN B CA 1
ATOM 3203 C C . ASN B 1 127 ? -2.589 37.415 -7.440 1.00 22.59 127 ASN B C 1
ATOM 3204 O O . ASN B 1 127 ? -3.063 38.280 -6.706 1.00 21.39 127 ASN B O 1
ATOM 3209 N N . LEU B 1 128 ? -3.296 36.380 -7.881 1.00 21.24 128 LEU B N 1
ATOM 3210 C CA . LEU B 1 128 ? -4.711 36.237 -7.549 1.00 20.41 128 LEU B CA 1
ATOM 3211 C C . LEU B 1 128 ? -5.067 35.066 -6.641 1.00 19.18 128 LEU B C 1
ATOM 3212 O O . LEU B 1 128 ? -6.250 34.816 -6.398 1.00 17.70 128 LEU B O 1
ATOM 3217 N N . SER B 1 129 ? -4.077 34.347 -6.123 1.00 16.81 129 SER B N 1
ATOM 3218 C CA . SER B 1 129 ? -4.418 33.209 -5.277 1.00 16.23 129 SER B CA 1
ATOM 3219 C C . SER B 1 129 ? -3.364 32.796 -4.250 1.00 13.27 129 SER B C 1
ATOM 3220 O O . SER B 1 129 ? -3.484 31.743 -3.627 1.00 14.70 129 SER B O 1
ATOM 3223 N N . ASN B 1 130 ? -2.343 33.621 -4.060 1.00 13.00 130 ASN B N 1
ATOM 3224 C CA . ASN B 1 130 ? -1.277 33.298 -3.113 1.00 11.26 130 ASN B CA 1
ATOM 3225 C C . ASN B 1 130 ? -0.768 31.863 -3.271 1.00 11.09 130 ASN B C 1
ATOM 3226 O O . ASN B 1 130 ? -0.549 31.166 -2.279 1.00 11.08 130 ASN B O 1
ATOM 3231 N N . LYS B 1 131 ? -0.586 31.412 -4.509 1.00 10.01 131 LYS B N 1
ATOM 3232 C CA . LYS B 1 131 ? -0.079 30.062 -4.721 1.00 10.42 131 LYS B CA 1
ATOM 3233 C C . LYS B 1 131 ? 1.343 30.008 -4.174 1.00 9.75 131 LYS B C 1
ATOM 3234 O O . LYS B 1 131 ? 2.056 31.015 -4.168 1.00 9.94 131 LYS B O 1
ATOM 3240 N N . GLY B 1 132 ? 1.753 28.834 -3.710 1.00 9.13 132 GLY B N 1
ATOM 3241 C CA . GLY B 1 132 ? 3.081 28.689 -3.146 1.00 8.38 132 GLY B CA 1
ATOM 3242 C C . GLY B 1 132 ? 3.241 27.360 -2.448 1.00 7.31 132 GLY B C 1
ATOM 3243 O O . GLY B 1 132 ? 2.753 26.337 -2.927 1.00 8.04 132 GLY B O 1
ATOM 3244 N N . PHE B 1 133 ? 3.928 27.365 -1.313 1.00 6.95 133 PHE B N 1
ATOM 3245 C CA . PHE B 1 133 ? 4.131 26.133 -0.572 1.00 6.28 133 PHE B CA 1
ATOM 3246 C C . PHE B 1 133 ? 4.069 26.314 0.930 1.00 7.40 133 PHE B C 1
ATOM 3247 O O . PHE B 1 133 ? 4.142 27.436 1.449 1.00 6.77 133 PHE B O 1
ATOM 3255 N N . VAL B 1 134 ? 3.911 25.190 1.620 1.00 7.79 134 VAL B N 1
ATOM 3256 C CA . VAL B 1 134 ? 3.844 25.162 3.071 1.00 7.51 134 VAL B CA 1
ATOM 3257 C C . VAL B 1 134 ? 4.974 24.273 3.564 1.00 8.21 134 VAL B C 1
ATOM 3258 O O . VAL B 1 134 ? 5.130 23.147 3.101 1.00 9.27 134 VAL B O 1
ATOM 3262 N N . TYR B 1 135 ? 5.779 24.795 4.478 1.00 7.14 135 TYR B N 1
ATOM 3263 C CA . TYR B 1 135 ? 6.884 24.035 5.040 1.00 7.92 135 TYR B CA 1
ATOM 3264 C C . TYR B 1 135 ? 6.560 23.640 6.470 1.00 7.25 135 TYR B C 1
ATOM 3265 O O . TYR B 1 135 ? 6.056 24.452 7.245 1.00 8.42 135 TYR B O 1
ATOM 3274 N N . THR B 1 136 ? 6.841 22.390 6.818 1.00 7.75 136 THR B N 1
ATOM 3275 C CA . THR B 1 136 ? 6.613 21.932 8.178 1.00 7.89 136 THR B CA 1
ATOM 3276 C C . THR B 1 136 ? 7.804 21.137 8.664 1.00 8.54 136 THR B C 1
ATOM 3277 O O . THR B 1 136 ? 8.416 20.391 7.903 1.00 10.77 136 THR B O 1
ATOM 3281 N N . LYS B 1 137 ? 8.152 21.336 9.929 1.00 8.63 137 LYS B N 1
ATOM 3282 C CA . LYS B 1 137 ? 9.219 20.576 10.558 1.00 9.62 137 LYS B CA 1
ATOM 3283 C C . LYS B 1 137 ? 8.398 19.743 11.533 1.00 9.83 137 LYS B C 1
ATOM 3284 O O . LYS B 1 137 ? 7.703 20.288 12.397 1.00 9.93 137 LYS B O 1
ATOM 3290 N N . ILE B 1 138 ? 8.468 18.425 11.390 1.00 9.55 138 ILE B N 1
ATOM 3291 C CA . ILE B 1 138 ? 7.664 17.530 12.211 1.00 11.26 138 ILE B CA 1
ATOM 3292 C C . ILE B 1 138 ? 8.500 16.552 13.022 1.00 10.88 138 ILE B C 1
ATOM 3293 O O . ILE B 1 138 ? 9.460 15.986 12.521 1.00 11.37 138 ILE B O 1
ATOM 3298 N N . LYS B 1 139 ? 8.121 16.359 14.281 1.00 12.53 139 LYS B N 1
ATOM 3299 C CA . LYS B 1 139 ? 8.845 15.447 15.159 1.00 14.94 139 LYS B CA 1
ATOM 3300 C C . LYS B 1 139 ? 8.184 14.076 15.172 1.00 15.85 139 LYS B C 1
ATOM 3301 O O . LYS B 1 139 ? 7.146 13.884 15.809 1.00 15.32 139 LYS B O 1
ATOM 3307 N N . LYS B 1 140 ? 8.780 13.127 14.459 1.00 17.30 140 LYS B N 1
ATOM 3308 C CA . LYS B 1 140 ? 8.249 11.771 14.424 1.00 20.52 140 LYS B CA 1
ATOM 3309 C C . LYS B 1 140 ? 9.209 10.827 15.138 1.00 21.31 140 LYS B C 1
ATOM 3310 O O . LYS B 1 140 ? 10.335 10.633 14.697 1.00 18.85 140 LYS B O 1
ATOM 3316 N N . ASN B 1 141 ? 8.762 10.252 16.249 1.00 25.33 141 ASN B N 1
ATOM 3317 C CA . ASN B 1 141 ? 9.589 9.315 17.007 1.00 28.38 141 ASN B CA 1
ATOM 3318 C C . ASN B 1 141 ? 11.013 9.813 17.278 1.00 29.27 141 ASN B C 1
ATOM 3319 O O . ASN B 1 141 ? 11.983 9.182 16.856 1.00 32.89 141 ASN B O 1
ATOM 3324 N N . ASP B 1 142 ? 11.140 10.936 17.972 1.00 29.87 142 ASP B N 1
ATOM 3325 C CA . ASP B 1 142 ? 12.453 11.487 18.311 1.00 28.98 142 ASP B CA 1
ATOM 3326 C C . ASP B 1 142 ? 13.294 11.886 17.094 1.00 27.13 142 ASP B C 1
ATOM 3327 O O . ASP B 1 142 ? 14.503 12.082 17.204 1.00 27.04 142 ASP B O 1
ATOM 3332 N N . ARG B 1 143 ? 12.653 12.007 15.938 1.00 23.26 143 ARG B N 1
ATOM 3333 C CA . ARG B 1 143 ? 13.349 12.390 14.715 1.00 21.29 143 ARG B CA 1
ATOM 3334 C C . ARG B 1 143 ? 12.595 13.534 14.044 1.00 18.12 143 ARG B C 1
ATOM 3335 O O . ARG B 1 143 ? 11.375 13.484 13.931 1.00 17.77 143 ARG B O 1
ATOM 3343 N N . PHE B 1 144 ? 13.312 14.568 13.615 1.00 14.63 144 PHE B N 1
ATOM 3344 C CA . PHE B 1 144 ? 12.670 15.678 12.920 1.00 13.54 144 PHE B CA 1
ATOM 3345 C C . PHE B 1 144 ? 12.706 15.428 11.417 1.00 12.75 144 PHE B C 1
ATOM 3346 O O . PHE B 1 144 ? 13.776 15.233 10.841 1.00 13.80 144 PHE B O 1
ATOM 3354 N N . VAL B 1 145 ? 11.534 15.423 10.789 1.00 10.64 145 VAL B N 1
ATOM 3355 C CA . VAL B 1 145 ? 11.443 15.257 9.345 1.00 10.15 145 VAL B CA 1
ATOM 3356 C C . VAL B 1 145 ? 10.886 16.572 8.816 1.00 8.79 145 VAL B C 1
ATOM 3357 O O . VAL B 1 145 ? 10.209 17.300 9.541 1.00 11.35 145 VAL B O 1
ATOM 3361 N N . HIS B 1 146 ? 11.173 16.873 7.559 1.00 9.45 146 HIS B N 1
ATOM 3362 C CA . HIS B 1 146 ? 10.722 18.123 6.964 1.00 8.22 146 HIS B CA 1
ATOM 3363 C C . HIS B 1 146 ? 9.854 17.828 5.763 1.00 8.94 146 HIS B C 1
ATOM 3364 O O . HIS B 1 146 ? 10.262 17.106 4.858 1.00 10.23 146 HIS B O 1
ATOM 3371 N N . VAL B 1 147 ? 8.650 18.384 5.756 1.00 9.08 147 VAL B N 1
ATOM 3372 C CA . VAL B 1 147 ? 7.735 18.157 4.654 1.00 8.94 147 VAL B CA 1
ATOM 3373 C C . VAL B 1 147 ? 7.248 19.467 4.057 1.00 9.19 147 VAL B C 1
ATOM 3374 O O . VAL B 1 147 ? 6.720 20.337 4.754 1.00 9.28 147 VAL B O 1
ATOM 3378 N N . ILE B 1 148 ? 7.449 19.602 2.755 1.00 7.93 148 ILE B N 1
ATOM 3379 C CA . ILE B 1 148 ? 7.016 20.783 2.029 1.00 9.43 148 ILE B CA 1
ATOM 3380 C C . ILE B 1 148 ? 5.891 20.349 1.103 1.00 9.42 148 ILE B C 1
ATOM 3381 O O . ILE B 1 148 ? 6.043 19.398 0.336 1.00 10.81 148 ILE B O 1
ATOM 3386 N N . GLY B 1 149 ? 4.751 21.025 1.215 1.00 8.83 149 GLY B N 1
ATOM 3387 C CA . GLY B 1 149 ? 3.607 20.719 0.378 1.00 8.24 149 GLY B CA 1
ATOM 3388 C C . GLY B 1 149 ? 3.397 21.873 -0.574 1.00 7.63 149 GLY B C 1
ATOM 3389 O O . GLY B 1 149 ? 3.490 23.034 -0.172 1.00 7.58 149 GLY B O 1
ATOM 3390 N N . THR B 1 150 ? 3.100 21.578 -1.833 1.00 6.34 150 THR B N 1
ATOM 3391 C CA . THR B 1 150 ? 2.919 22.643 -2.804 1.00 7.86 15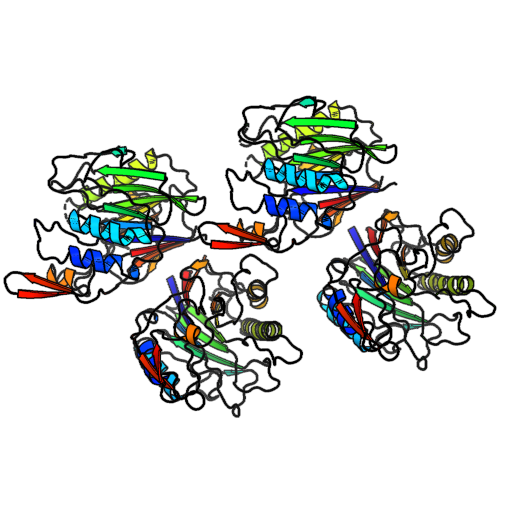0 THR B CA 1
ATOM 3392 C C . THR B 1 150 ? 1.945 22.256 -3.907 1.00 8.12 150 THR B C 1
ATOM 3393 O O . THR B 1 150 ? 1.456 21.126 -3.951 1.00 8.56 150 THR B O 1
ATOM 3397 N N . HIS B 1 151 ? 1.661 23.217 -4.778 1.00 9.01 151 HIS B N 1
ATOM 3398 C CA . HIS B 1 151 ? 0.768 23.038 -5.917 1.00 9.03 151 HIS B CA 1
ATOM 3399 C C . HIS B 1 151 ? 1.311 24.045 -6.934 1.00 10.16 151 HIS B C 1
ATOM 3400 O O . HIS B 1 151 ? 1.222 25.254 -6.722 1.00 10.08 151 HIS B O 1
ATOM 3407 N N . LEU B 1 152 ? 1.896 23.545 -8.020 1.00 9.77 152 LEU B N 1
ATOM 3408 C CA . LEU B 1 152 ? 2.502 24.413 -9.025 1.00 10.88 152 LEU B CA 1
ATOM 3409 C C . LEU B 1 152 ? 1.572 24.860 -10.139 1.00 10.92 152 LEU B C 1
ATOM 3410 O O . LEU B 1 152 ? 0.490 24.303 -10.330 1.00 12.05 152 LEU B O 1
ATOM 3415 N N . GLN B 1 153 ? 2.023 25.880 -10.865 1.00 11.35 153 GLN B N 1
ATOM 3416 C CA . GLN B 1 153 ? 1.297 26.461 -11.991 1.00 13.41 153 GLN B CA 1
ATOM 3417 C C . GLN B 1 153 ? 0.731 25.398 -12.925 1.00 13.90 153 GLN B C 1
ATOM 3418 O O . GLN B 1 153 ? 1.444 24.486 -13.340 1.00 14.31 153 GLN B O 1
ATOM 3424 N N . ALA B 1 154 ? -0.549 25.527 -13.258 1.00 14.85 154 ALA B N 1
ATOM 3425 C CA . ALA B 1 154 ? -1.204 24.582 -14.157 1.00 17.20 154 ALA B CA 1
ATOM 3426 C C . ALA B 1 154 ? -0.982 24.996 -15.606 1.00 19.26 154 ALA B C 1
ATOM 3427 O O . ALA B 1 154 ? -0.605 26.136 -15.888 1.00 18.44 154 ALA B O 1
ATOM 3429 N N . GLU B 1 155 ? -1.225 24.064 -16.524 1.00 22.34 155 GLU B N 1
ATOM 3430 C CA . GLU B 1 155 ? -1.054 24.328 -17.947 1.00 26.28 155 GLU B CA 1
ATOM 3431 C C . GLU B 1 155 ? -2.177 25.232 -18.448 1.00 27.50 155 GLU B C 1
ATOM 3432 O O . GLU B 1 155 ? -2.068 26.459 -18.420 1.00 29.13 155 GLU B O 1
ATOM 3438 N N . SER B 1 163 ? 5.426 28.225 -21.714 1.00 28.19 163 SER B N 1
ATOM 3439 C CA . SER B 1 163 ? 5.435 29.262 -20.691 1.00 25.78 163 SER B CA 1
ATOM 3440 C C . SER B 1 163 ? 5.127 28.674 -19.313 1.00 23.71 163 SER B C 1
ATOM 3441 O O . SER B 1 163 ? 5.814 28.983 -18.339 1.00 22.72 163 SER B O 1
ATOM 3444 N N . PRO B 1 164 ? 4.085 27.828 -19.211 1.00 21.68 164 PRO B N 1
ATOM 3445 C CA . PRO B 1 164 ? 3.749 27.231 -17.914 1.00 20.36 164 PRO B CA 1
ATOM 3446 C C . PRO B 1 164 ? 4.927 26.464 -17.319 1.00 19.65 164 PRO B C 1
ATOM 3447 O O . PRO B 1 164 ? 5.187 26.542 -16.119 1.00 18.75 164 PRO B O 1
ATOM 3451 N N . ALA B 1 165 ? 5.641 25.727 -18.164 1.00 18.31 165 ALA B N 1
ATOM 3452 C CA . ALA B 1 165 ? 6.793 24.953 -17.715 1.00 17.07 165 ALA B CA 1
ATOM 3453 C C . ALA B 1 165 ? 7.876 25.874 -17.160 1.00 16.67 165 ALA B C 1
ATOM 3454 O O . ALA B 1 165 ? 8.548 25.539 -16.185 1.00 16.16 165 ALA B O 1
ATOM 3456 N N . SER B 1 166 ? 8.047 27.034 -17.787 1.00 16.94 166 SER B N 1
ATOM 3457 C CA . SER B 1 166 ? 9.046 27.994 -17.335 1.00 16.62 166 SER B CA 1
ATOM 3458 C C . SER B 1 166 ? 8.662 28.540 -15.965 1.00 14.76 166 SER B C 1
ATOM 3459 O O . SER B 1 166 ? 9.516 28.728 -15.101 1.00 16.16 166 SER B O 1
ATOM 3462 N N . VAL B 1 167 ? 7.374 28.797 -15.777 1.00 14.49 167 VAL B N 1
ATOM 3463 C CA . VAL B 1 167 ? 6.891 29.306 -14.503 1.00 14.75 167 VAL B CA 1
ATOM 3464 C C . VAL B 1 167 ? 7.076 28.232 -13.432 1.00 13.79 167 VAL B C 1
ATOM 3465 O O . VAL B 1 167 ? 7.534 28.520 -12.329 1.00 13.42 167 VAL B O 1
ATOM 3469 N N . ARG B 1 168 ? 6.733 26.991 -13.760 1.00 13.85 168 ARG B N 1
ATOM 3470 C CA . ARG B 1 168 ? 6.883 25.901 -12.801 1.00 12.57 168 ARG B CA 1
ATOM 3471 C C . ARG B 1 168 ? 8.341 25.723 -12.381 1.00 11.85 168 ARG B C 1
ATOM 3472 O O . ARG B 1 168 ? 8.632 25.476 -11.207 1.00 12.25 168 ARG B O 1
ATOM 3480 N N . THR B 1 169 ? 9.264 25.841 -13.331 1.00 13.30 169 THR B N 1
ATOM 3481 C CA . THR B 1 169 ? 10.675 25.700 -13.000 1.00 13.34 169 THR B CA 1
ATOM 3482 C C . THR B 1 169 ? 11.115 26.811 -12.045 1.00 11.97 169 THR B C 1
ATOM 3483 O O . THR B 1 169 ? 11.917 26.576 -11.142 1.00 13.52 169 THR B O 1
ATOM 3487 N N . ASN B 1 170 ? 10.580 28.013 -12.240 1.00 12.79 170 ASN B N 1
ATOM 3488 C CA . ASN B 1 170 ? 10.923 29.137 -11.380 1.00 13.64 170 ASN B CA 1
ATOM 3489 C C . ASN B 1 170 ? 10.356 28.902 -9.979 1.00 12.92 170 ASN B C 1
ATOM 3490 O O . ASN B 1 170 ? 10.970 29.269 -8.980 1.00 12.20 170 ASN B O 1
ATOM 3495 N N . GLN B 1 171 ? 9.184 28.280 -9.908 1.00 11.45 171 GLN B N 1
ATOM 3496 C CA . GLN B 1 171 ? 8.567 28.001 -8.618 1.00 11.15 171 GLN B CA 1
ATOM 3497 C C . GLN B 1 171 ? 9.369 26.920 -7.905 1.00 11.22 171 GLN B C 1
ATOM 3498 O O . GLN B 1 171 ? 9.616 27.012 -6.704 1.00 11.31 171 GLN B O 1
ATOM 3504 N N . LEU B 1 172 ? 9.788 25.902 -8.653 1.00 11.20 172 LEU B N 1
ATOM 3505 C CA . LEU B 1 172 ? 10.593 24.828 -8.086 1.00 10.76 172 LEU B CA 1
ATOM 3506 C C . LEU B 1 172 ? 11.921 25.403 -7.593 1.00 11.13 172 LEU B C 1
ATOM 3507 O O . LEU B 1 172 ? 12.476 24.946 -6.593 1.00 10.71 172 LEU B O 1
ATOM 3512 N N . LYS B 1 173 ? 12.424 26.412 -8.298 1.00 11.97 173 LYS B N 1
ATOM 3513 C CA . LYS B 1 173 ? 13.674 27.061 -7.914 1.00 12.73 173 LYS B CA 1
ATOM 3514 C C . LYS B 1 173 ? 13.515 27.762 -6.563 1.00 11.94 173 LYS B C 1
ATOM 3515 O O . LYS B 1 173 ? 14.418 27.721 -5.728 1.00 13.03 173 LYS B O 1
ATOM 3521 N N . GLU B 1 174 ? 12.370 28.409 -6.350 1.00 12.58 174 GLU B N 1
ATOM 3522 C CA . GLU B 1 174 ? 12.124 29.084 -5.078 1.00 11.58 174 GLU B CA 1
ATOM 3523 C C . GLU B 1 174 ? 12.069 28.065 -3.942 1.00 10.97 174 GLU B C 1
ATOM 3524 O O . GLU B 1 174 ? 12.530 28.334 -2.834 1.00 11.09 174 GLU B O 1
ATOM 3530 N N . ILE B 1 175 ? 11.499 26.894 -4.209 1.00 9.95 175 ILE B N 1
ATOM 3531 C CA . ILE B 1 175 ? 11.437 25.862 -3.183 1.00 9.93 175 ILE B CA 1
ATOM 3532 C C . ILE B 1 175 ? 12.855 25.404 -2.825 1.00 9.37 175 ILE B C 1
ATOM 3533 O O . ILE B 1 175 ? 13.217 25.345 -1.650 1.00 9.82 175 ILE B O 1
ATOM 3538 N N . GLN B 1 176 ? 13.669 25.102 -3.834 1.00 10.18 176 GLN B N 1
ATOM 3539 C CA . GLN B 1 176 ? 15.033 24.656 -3.573 1.00 10.85 176 GLN B CA 1
ATOM 3540 C C . GLN B 1 176 ? 15.828 25.735 -2.838 1.00 9.84 176 GLN B C 1
ATOM 3541 O O . GLN B 1 176 ? 16.562 25.436 -1.899 1.00 10.42 176 GLN B O 1
ATOM 3547 N N . ASP B 1 177 ? 15.676 26.984 -3.270 1.00 10.19 177 ASP B N 1
ATOM 3548 C CA . ASP B 1 177 ? 16.381 28.095 -2.637 1.00 11.47 177 ASP B CA 1
ATOM 3549 C C . ASP B 1 177 ? 16.004 28.202 -1.162 1.00 9.92 177 ASP B C 1
ATOM 3550 O O . ASP B 1 177 ? 16.850 28.470 -0.312 1.00 11.10 177 ASP B O 1
ATOM 3555 N N . PHE B 1 178 ? 14.728 27.989 -0.856 1.00 9.90 178 PHE B N 1
ATOM 3556 C CA . PHE B 1 178 ? 14.272 28.057 0.528 1.00 9.37 178 PHE B CA 1
ATOM 3557 C C . PHE B 1 178 ? 14.892 26.931 1.353 1.00 8.97 178 PHE B C 1
ATOM 3558 O O . PHE B 1 178 ? 15.371 27.146 2.462 1.00 10.18 178 PHE B O 1
ATOM 3566 N N . ILE B 1 179 ? 14.881 25.724 0.802 1.00 9.78 179 ILE B N 1
ATOM 3567 C CA . ILE B 1 179 ? 15.441 24.577 1.502 1.00 9.48 179 ILE B CA 1
ATOM 3568 C C . ILE B 1 179 ? 16.914 24.807 1.827 1.00 8.56 179 ILE B C 1
ATOM 3569 O O . ILE B 1 179 ? 17.351 24.568 2.949 1.00 10.74 179 ILE B O 1
ATOM 3574 N N . LYS B 1 180 ? 17.666 25.284 0.839 1.00 9.84 180 LYS B N 1
ATOM 3575 C CA . LYS B 1 180 ? 19.091 25.554 1.009 1.00 10.78 180 LYS B CA 1
ATOM 3576 C C . LYS B 1 180 ? 19.330 26.587 2.104 1.00 9.84 180 LYS B C 1
ATOM 3577 O O . LYS B 1 180 ? 20.168 26.399 2.986 1.00 9.69 180 LYS B O 1
ATOM 3583 N N . ASN B 1 181 ? 18.580 27.679 2.039 1.00 9.79 181 ASN B N 1
ATOM 3584 C CA . ASN B 1 181 ? 18.711 28.767 3.005 1.00 9.73 181 ASN B CA 1
ATOM 3585 C C . ASN B 1 181 ? 18.338 28.352 4.436 1.00 10.71 181 ASN B C 1
ATOM 3586 O O . ASN B 1 181 ? 18.843 28.918 5.403 1.00 11.95 181 ASN B O 1
ATOM 3591 N N . LYS B 1 182 ? 17.476 27.347 4.567 1.00 11.93 182 LYS B N 1
ATOM 3592 C CA . LYS B 1 182 ? 17.015 26.891 5.881 1.00 11.91 182 LYS B CA 1
ATOM 3593 C C . LYS B 1 182 ? 18.077 26.209 6.754 1.00 11.58 182 LYS B C 1
ATOM 3594 O O . LYS B 1 182 ? 17.920 26.119 7.975 1.00 13.89 182 LYS B O 1
ATOM 3600 N N . ASN B 1 183 ? 19.151 25.728 6.135 1.00 12.85 183 ASN B N 1
ATOM 3601 C CA . ASN B 1 183 ? 20.225 25.056 6.863 1.00 13.10 183 ASN B CA 1
ATOM 3602 C C . ASN B 1 183 ? 19.716 23.835 7.630 1.00 13.79 183 ASN B C 1
ATOM 3603 O O . ASN B 1 183 ? 19.988 23.676 8.820 1.00 14.24 183 ASN B O 1
ATOM 3608 N N . ILE B 1 184 ? 18.970 22.981 6.941 1.00 13.34 184 ILE B N 1
ATOM 3609 C CA . ILE B 1 184 ? 18.438 21.767 7.544 1.00 13.41 184 ILE B CA 1
ATOM 3610 C C . ILE B 1 184 ? 19.568 20.739 7.621 1.00 14.47 184 ILE B C 1
ATOM 3611 O O . ILE B 1 184 ? 20.316 20.558 6.658 1.00 13.99 184 ILE B O 1
ATOM 3616 N N . PRO B 1 185 ? 19.712 20.058 8.771 1.00 14.27 185 PRO B N 1
ATOM 3617 C CA . PRO B 1 185 ? 20.770 19.055 8.924 1.00 16.61 185 PRO B CA 1
ATOM 3618 C C . PRO B 1 185 ? 20.805 18.107 7.726 1.00 16.42 185 PRO B C 1
ATOM 3619 O O . PRO B 1 185 ? 19.764 17.769 7.168 1.00 15.71 185 PRO B O 1
ATOM 3623 N N . ASN B 1 186 ? 21.998 17.677 7.330 1.00 17.85 186 ASN B N 1
ATOM 3624 C CA . ASN B 1 186 ? 22.113 16.782 6.186 1.00 19.04 186 ASN B CA 1
ATOM 3625 C C . ASN B 1 186 ? 21.700 15.347 6.504 1.00 17.53 186 ASN B C 1
ATOM 3626 O O . ASN B 1 186 ? 21.612 14.514 5.605 1.00 18.08 186 ASN B O 1
ATOM 3631 N N . ASN B 1 187 ? 21.433 15.063 7.775 1.00 17.26 187 ASN B N 1
ATOM 3632 C CA . ASN B 1 187 ? 21.036 13.715 8.169 1.00 16.61 187 ASN B CA 1
ATOM 3633 C C . ASN B 1 187 ? 19.546 13.610 8.481 1.00 16.17 187 ASN B C 1
ATOM 3634 O O . ASN B 1 187 ? 19.090 12.625 9.064 1.00 15.92 187 ASN B O 1
ATOM 3639 N N . GLU B 1 188 ? 18.788 14.631 8.092 1.00 13.96 188 GLU B N 1
ATOM 3640 C CA . GLU B 1 188 ? 17.348 14.629 8.306 1.00 13.75 188 GLU B CA 1
ATOM 3641 C C . GLU B 1 188 ? 16.657 14.585 6.947 1.00 12.37 188 GLU B C 1
ATOM 3642 O O . GLU B 1 188 ? 17.164 15.116 5.957 1.00 13.70 188 GLU B O 1
ATOM 3648 N N . TYR B 1 189 ? 15.506 13.926 6.901 1.00 12.96 189 TYR B N 1
ATOM 3649 C CA . TYR B 1 189 ? 14.754 13.774 5.664 1.00 11.42 189 TYR B CA 1
ATOM 3650 C C . TYR B 1 189 ? 13.968 15.020 5.280 1.00 10.89 189 TYR B C 1
ATOM 3651 O O . TYR B 1 189 ? 13.276 15.607 6.110 1.00 11.76 189 TYR B O 1
ATOM 3660 N N . VAL B 1 190 ? 14.098 15.418 4.018 1.00 11.37 190 VAL B N 1
ATOM 3661 C CA . VAL B 1 190 ? 13.400 16.580 3.481 1.00 11.16 190 VAL B CA 1
ATOM 3662 C C . VAL B 1 190 ? 12.588 16.135 2.271 1.00 10.94 190 VAL B C 1
ATOM 3663 O O . VAL B 1 190 ? 13.142 15.751 1.236 1.00 11.47 190 VAL B O 1
ATOM 3667 N N . LEU B 1 191 ? 11.270 16.180 2.410 1.00 10.92 191 LEU B N 1
ATOM 3668 C CA . LEU B 1 191 ? 10.381 15.760 1.338 1.00 9.69 191 LEU B CA 1
ATOM 3669 C C . LEU B 1 191 ? 9.627 16.931 0.744 1.00 11.07 191 LEU B C 1
ATOM 3670 O O . LEU B 1 191 ? 9.250 17.857 1.456 1.00 10.95 191 LEU B O 1
ATOM 3675 N N . ILE B 1 192 ? 9.420 16.875 -0.566 1.00 8.58 192 ILE B N 1
ATOM 3676 C CA . ILE B 1 192 ? 8.670 17.896 -1.284 1.00 8.69 192 ILE B CA 1
ATOM 3677 C C . ILE B 1 192 ? 7.544 17.136 -1.975 1.00 9.10 192 ILE B C 1
ATOM 3678 O O . ILE B 1 192 ? 7.794 16.174 -2.707 1.00 10.21 192 ILE B O 1
ATOM 3683 N N . GLY B 1 193 ? 6.307 17.552 -1.746 1.00 7.75 193 GLY B N 1
ATOM 3684 C CA . GLY B 1 193 ? 5.202 16.844 -2.361 1.00 8.62 193 GLY B CA 1
ATOM 3685 C C . GLY B 1 193 ? 4.028 17.711 -2.742 1.00 9.64 193 GLY B C 1
ATOM 3686 O O . GLY B 1 193 ? 3.862 18.827 -2.243 1.00 8.65 193 GLY B O 1
ATOM 3687 N N . GLY B 1 194 ? 3.201 17.181 -3.634 1.00 9.62 194 GLY B N 1
ATOM 3688 C CA . GLY B 1 194 ? 2.027 17.903 -4.077 1.00 9.46 194 GLY B CA 1
ATOM 3689 C C . GLY B 1 194 ? 1.764 17.703 -5.555 1.00 8.25 194 GLY B C 1
ATOM 3690 O O . GLY B 1 194 ? 2.383 16.861 -6.210 1.00 9.77 194 GLY B O 1
ATOM 3691 N N . ASP B 1 195 ? 0.827 18.480 -6.076 1.00 9.54 195 ASP B N 1
ATOM 3692 C CA . ASP B 1 195 ? 0.465 18.429 -7.485 1.00 8.99 195 ASP B CA 1
ATOM 3693 C C . ASP B 1 195 ? 1.437 19.371 -8.187 1.00 9.39 195 ASP B C 1
ATOM 3694 O O . ASP B 1 195 ? 1.299 20.596 -8.120 1.00 9.44 195 ASP B O 1
ATOM 3699 N N . MET B 1 196 ? 2.429 18.787 -8.855 1.00 8.70 196 MET B N 1
ATOM 3700 C CA . MET B 1 196 ? 3.458 19.560 -9.548 1.00 9.67 196 MET B CA 1
ATOM 3701 C C . MET B 1 196 ? 3.069 20.008 -10.949 1.00 9.34 196 MET B C 1
ATOM 3702 O O . MET B 1 196 ? 3.726 20.873 -11.529 1.00 10.87 196 MET B O 1
ATOM 3707 N N . ASN B 1 197 ? 2.006 19.419 -11.488 1.00 10.12 197 ASN B N 1
ATOM 3708 C CA . ASN B 1 197 ? 1.556 19.740 -12.837 1.00 11.80 197 ASN B CA 1
ATOM 3709 C C . ASN B 1 197 ? 2.669 19.499 -13.853 1.00 10.99 197 ASN B C 1
ATOM 3710 O O . ASN B 1 197 ? 2.756 20.172 -14.880 1.00 13.04 197 ASN B O 1
ATOM 3715 N N . VAL B 1 198 ? 3.514 18.525 -13.534 1.00 11.57 198 VAL B N 1
ATOM 3716 C CA . VAL B 1 198 ? 4.623 18.089 -14.379 1.00 12.30 198 VAL B CA 1
ATOM 3717 C C . VAL B 1 198 ? 4.230 16.649 -14.703 1.00 12.17 198 VAL B C 1
ATOM 3718 O O . VAL B 1 198 ? 4.086 15.827 -13.802 1.00 11.06 198 VAL B O 1
ATOM 3722 N N . ASN B 1 199 ? 4.054 16.353 -15.988 1.00 12.84 199 ASN B N 1
ATOM 3723 C CA . ASN B 1 199 ? 3.600 15.036 -16.434 1.00 13.61 199 ASN B CA 1
ATOM 3724 C C . ASN B 1 199 ? 4.706 14.007 -16.680 1.00 12.56 199 ASN B C 1
ATOM 3725 O O . ASN B 1 199 ? 5.619 14.241 -17.467 1.00 14.50 199 ASN B O 1
ATOM 3730 N N . LYS B 1 200 ? 4.611 12.862 -16.006 1.00 13.37 200 LYS B N 1
ATOM 3731 C CA . LYS B 1 200 ? 5.603 11.799 -16.158 1.00 14.75 200 LYS B CA 1
ATOM 3732 C C . LYS B 1 200 ? 5.316 10.888 -17.348 1.00 16.54 200 LYS B C 1
ATOM 3733 O O . LYS B 1 200 ? 6.227 10.267 -17.890 1.00 15.70 200 LYS B O 1
ATOM 3739 N N . ILE B 1 201 ? 4.056 10.812 -17.759 1.00 16.80 201 ILE B N 1
ATOM 3740 C CA . ILE B 1 201 ? 3.678 9.940 -18.867 1.00 17.69 201 ILE B CA 1
ATOM 3741 C C . ILE B 1 201 ? 4.441 10.205 -20.164 1.00 19.53 201 ILE B C 1
ATOM 3742 O O . ILE B 1 201 ? 4.444 11.320 -20.692 1.00 19.53 201 ILE B O 1
ATOM 3747 N N . ASN B 1 202 ? 5.094 9.151 -20.654 1.00 20.53 202 ASN B N 1
ATOM 3748 C CA . ASN B 1 202 ? 5.893 9.173 -21.880 1.00 22.39 202 ASN B CA 1
ATOM 3749 C C . ASN B 1 202 ? 7.183 9.983 -21.755 1.00 22.70 202 ASN B C 1
ATOM 3750 O O . ASN B 1 202 ? 7.816 10.302 -22.761 1.00 24.09 202 ASN B O 1
ATOM 3755 N N . ALA B 1 203 ? 7.579 10.306 -20.526 1.00 20.92 203 ALA B N 1
ATOM 3756 C CA . ALA B 1 203 ? 8.795 11.088 -20.305 1.00 20.46 203 ALA B CA 1
ATOM 3757 C C . ALA B 1 203 ? 9.718 10.473 -19.254 1.00 19.87 203 ALA B C 1
ATOM 3758 O O . ALA B 1 203 ? 10.804 10.990 -18.989 1.00 19.08 203 ALA B O 1
ATOM 3760 N N . GLU B 1 204 ? 9.291 9.364 -18.666 1.00 21.10 204 GLU B N 1
ATOM 3761 C CA . GLU B 1 204 ? 10.067 8.695 -17.629 1.00 22.41 204 GLU B CA 1
ATOM 3762 C C . GLU B 1 204 ? 11.529 8.381 -17.965 1.00 23.31 204 GLU B C 1
ATOM 3763 O O . GLU B 1 204 ? 12.385 8.410 -17.080 1.00 22.96 204 GLU B O 1
ATOM 3769 N N . ASN B 1 205 ? 11.829 8.097 -19.228 1.00 21.28 205 ASN B N 1
ATOM 3770 C CA . ASN B 1 205 ? 13.204 7.784 -19.604 1.00 21.99 205 ASN B CA 1
ATOM 3771 C C . ASN B 1 205 ? 13.870 8.882 -20.423 1.00 20.35 205 ASN B C 1
ATOM 3772 O O . ASN B 1 205 ? 14.975 8.704 -20.941 1.00 19.10 205 ASN B O 1
ATOM 3777 N N . ASN B 1 206 ? 13.196 10.022 -20.524 1.00 19.34 206 ASN B N 1
ATOM 3778 C CA . ASN B 1 206 ? 13.712 11.165 -21.267 1.00 18.83 206 ASN B CA 1
ATOM 3779 C C . ASN B 1 206 ? 14.383 12.140 -20.296 1.00 17.83 206 ASN B C 1
ATOM 3780 O O . ASN B 1 206 ? 13.712 12.813 -19.512 1.00 17.85 206 ASN B O 1
ATOM 3785 N N . ASN B 1 207 ? 15.708 12.217 -20.360 1.00 17.99 207 ASN B N 1
ATOM 3786 C CA . ASN B 1 207 ? 16.477 13.094 -19.480 1.00 19.61 207 ASN B CA 1
ATOM 3787 C C . ASN B 1 207 ? 16.294 14.588 -19.747 1.00 20.22 207 ASN B C 1
ATOM 3788 O O . ASN B 1 207 ? 16.746 15.415 -18.956 1.00 20.80 207 ASN B O 1
ATOM 3793 N N . ASP B 1 208 ? 15.638 14.936 -20.848 1.00 20.32 208 ASP B N 1
ATOM 3794 C CA . ASP B 1 208 ? 15.425 16.342 -21.180 1.00 21.57 208 ASP B CA 1
ATOM 3795 C C . ASP B 1 208 ? 13.978 16.793 -20.996 1.00 20.58 208 ASP B C 1
ATOM 3796 O O . ASP B 1 208 ? 13.626 17.929 -21.321 1.00 22.55 208 ASP B O 1
ATOM 3801 N N . SER B 1 209 ? 13.143 15.905 -20.467 1.00 18.97 209 SER B N 1
ATOM 3802 C CA . SER B 1 209 ? 11.737 16.225 -20.241 1.00 17.07 209 SER B CA 1
ATOM 3803 C C . SER B 1 209 ? 11.588 17.162 -19.047 1.00 16.71 209 SER B C 1
ATOM 3804 O O . SER B 1 209 ? 12.500 17.282 -18.228 1.00 16.31 209 SER B O 1
ATOM 3807 N N . GLU B 1 210 ? 10.442 17.828 -18.957 1.00 16.18 210 GLU B N 1
ATOM 3808 C CA . GLU B 1 210 ? 10.188 18.718 -17.831 1.00 15.54 210 GLU B CA 1
ATOM 3809 C C . GLU B 1 210 ? 10.198 17.836 -16.589 1.00 14.70 210 GLU B C 1
ATOM 3810 O O . GLU B 1 210 ? 10.637 18.249 -15.520 1.00 14.24 210 GLU B O 1
ATOM 3816 N N . TYR B 1 211 ? 9.712 16.611 -16.748 1.00 13.92 211 TYR B N 1
ATOM 3817 C CA . TYR B 1 211 ? 9.687 15.645 -15.662 1.00 12.55 211 TYR B CA 1
ATOM 3818 C C . TYR B 1 211 ? 11.099 15.420 -15.109 1.00 13.42 211 TYR B C 1
ATOM 3819 O O . TYR B 1 211 ? 11.316 15.467 -13.897 1.00 14.25 211 TYR B O 1
ATOM 3828 N N . ALA B 1 212 ? 12.063 15.173 -15.995 1.00 13.45 212 ALA B N 1
ATOM 3829 C CA . ALA B 1 212 ? 13.441 14.951 -15.558 1.00 14.83 212 ALA B CA 1
ATOM 3830 C C . ALA B 1 212 ? 14.029 16.211 -14.924 1.00 14.36 212 ALA B C 1
ATOM 3831 O O . ALA B 1 212 ? 14.769 16.136 -13.943 1.00 15.56 212 ALA B O 1
ATOM 3833 N N . SER B 1 213 ? 13.690 17.365 -15.487 1.00 15.22 213 SER B N 1
ATOM 3834 C CA . SER B 1 213 ? 14.182 18.643 -14.980 1.00 15.56 213 SER B CA 1
ATOM 3835 C C . SER B 1 213 ? 13.687 18.965 -13.573 1.00 16.09 213 SER B C 1
ATOM 3836 O O . SER B 1 213 ? 14.338 19.707 -12.841 1.00 17.03 213 SER B O 1
ATOM 3839 N N . MET B 1 214 ? 12.539 18.412 -13.198 1.00 15.70 214 MET B N 1
ATOM 3840 C CA . MET B 1 214 ? 11.985 18.657 -11.870 1.00 14.72 214 MET B CA 1
ATOM 3841 C C . MET B 1 214 ? 12.950 18.173 -10.795 1.00 14.15 214 MET B C 1
ATOM 3842 O O . MET B 1 214 ? 13.193 18.864 -9.808 1.00 13.54 214 MET B O 1
ATOM 3847 N N . PHE B 1 215 ? 13.502 16.982 -10.994 1.00 12.92 215 PHE B N 1
ATOM 3848 C CA . PHE B 1 215 ? 14.440 16.404 -10.043 1.00 13.47 215 PHE B CA 1
ATOM 3849 C C . PHE B 1 215 ? 15.748 17.183 -10.006 1.00 14.23 215 PHE B C 1
ATOM 3850 O O . PHE B 1 215 ? 16.368 17.314 -8.953 1.00 15.50 215 PHE B O 1
ATOM 3858 N N . LYS B 1 216 ? 16.163 17.703 -11.157 1.00 15.82 216 LYS B N 1
ATOM 3859 C CA . LYS B 1 216 ? 17.395 18.479 -11.226 1.00 16.59 216 LYS B CA 1
ATOM 3860 C C . LYS B 1 216 ? 17.230 19.803 -10.486 1.00 15.62 216 LYS B C 1
ATOM 3861 O O . LYS B 1 216 ? 18.099 20.204 -9.715 1.00 16.46 216 LYS B O 1
ATOM 3867 N N . THR B 1 217 ? 16.103 20.472 -10.703 1.00 13.48 217 THR B N 1
ATOM 3868 C CA . THR B 1 217 ? 15.854 21.756 -10.056 1.00 13.78 217 THR B CA 1
ATOM 3869 C C . THR B 1 217 ? 15.718 21.640 -8.540 1.00 15.07 217 THR B C 1
ATOM 3870 O O . THR B 1 217 ? 16.217 22.489 -7.805 1.00 14.65 217 THR B O 1
ATOM 3874 N N . LEU B 1 218 ? 15.052 20.591 -8.070 1.00 14.15 218 LEU B N 1
ATOM 3875 C CA . LEU B 1 218 ? 14.879 20.388 -6.632 1.00 15.52 218 LEU B CA 1
ATOM 3876 C C . LEU B 1 218 ? 16.025 19.588 -6.033 1.00 17.02 218 LEU B C 1
ATOM 3877 O O . LEU B 1 218 ? 16.124 19.451 -4.813 1.00 16.63 218 LEU B O 1
ATOM 3882 N N . ASN B 1 219 ? 16.891 19.059 -6.893 1.00 18.07 219 ASN B N 1
ATOM 3883 C CA . ASN B 1 219 ? 18.005 18.239 -6.442 1.00 19.90 219 ASN B CA 1
ATOM 3884 C C . ASN B 1 219 ? 17.412 17.097 -5.627 1.00 18.57 219 ASN B C 1
ATOM 3885 O O . ASN B 1 219 ? 17.871 16.791 -4.526 1.00 18.85 219 ASN B O 1
ATOM 3890 N N . ALA B 1 220 ? 16.385 16.468 -6.190 1.00 16.87 220 ALA B N 1
ATOM 3891 C CA . ALA B 1 220 ? 15.699 15.370 -5.522 1.00 16.32 220 ALA B CA 1
ATOM 3892 C C . ALA B 1 220 ? 15.901 14.049 -6.243 1.00 16.57 220 ALA B C 1
ATOM 3893 O O . ALA B 1 220 ? 16.253 14.020 -7.423 1.00 18.85 220 ALA B O 1
ATOM 3895 N N . SER B 1 221 ? 15.671 12.956 -5.525 1.00 16.76 221 SER B N 1
ATOM 3896 C CA . SER B 1 221 ? 15.823 11.625 -6.092 1.00 16.94 221 SER B CA 1
ATOM 3897 C C . SER B 1 221 ? 14.510 11.117 -6.681 1.00 16.83 221 SER B C 1
ATOM 3898 O O . SER B 1 221 ? 13.426 11.586 -6.322 1.00 15.28 221 SER B O 1
ATOM 3901 N N . VAL B 1 222 ? 14.615 10.166 -7.604 1.00 16.28 222 VAL B N 1
ATOM 3902 C CA . VAL B 1 222 ? 13.447 9.581 -8.246 1.00 16.50 222 VAL B CA 1
ATOM 3903 C C . VAL B 1 222 ? 12.956 8.411 -7.403 1.00 16.25 222 VAL B C 1
ATOM 3904 O O . VAL B 1 222 ? 13.720 7.502 -7.083 1.00 17.22 222 VAL B O 1
ATOM 3908 N N . PRO B 1 223 ? 11.668 8.423 -7.024 1.00 14.74 223 PRO B N 1
ATOM 3909 C CA . PRO B 1 223 ? 11.096 7.349 -6.211 1.00 14.17 223 PRO B CA 1
ATOM 3910 C C . PRO B 1 223 ? 10.662 6.151 -7.048 1.00 14.20 223 PRO B C 1
ATOM 3911 O O . PRO B 1 223 ? 10.579 6.240 -8.274 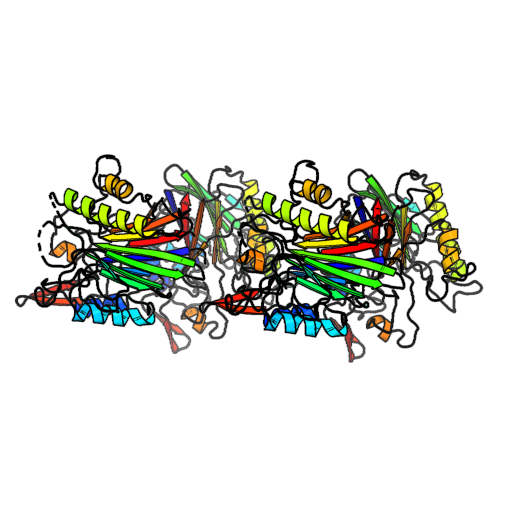1.00 15.79 223 PRO B O 1
ATOM 3915 N N . SER B 1 224 ? 10.406 5.031 -6.377 1.00 14.68 224 SER B N 1
ATOM 3916 C CA . SER B 1 224 ? 9.928 3.826 -7.046 1.00 15.35 224 SER B CA 1
ATOM 3917 C C . SER B 1 224 ? 8.435 4.061 -7.239 1.00 16.23 224 SER B C 1
ATOM 3918 O O . SER B 1 224 ? 7.746 4.472 -6.305 1.00 18.43 224 SER B O 1
ATOM 3921 N N . TYR B 1 225 ? 7.937 3.814 -8.446 1.00 15.78 225 TYR B N 1
ATOM 3922 C CA . TYR B 1 225 ? 6.525 4.035 -8.731 1.00 15.12 225 TYR B CA 1
ATOM 3923 C C . TYR B 1 225 ? 5.699 2.755 -8.721 1.00 15.35 225 TYR B C 1
ATOM 3924 O O . TYR B 1 225 ? 6.055 1.770 -9.370 1.00 16.30 225 TYR B O 1
ATOM 3933 N N . THR B 1 226 ? 4.588 2.788 -7.991 1.00 14.86 226 THR B N 1
ATOM 3934 C CA . THR B 1 226 ? 3.692 1.643 -7.888 1.00 14.51 226 THR B CA 1
ATOM 3935 C C . THR B 1 226 ? 2.240 2.102 -7.965 1.00 14.95 226 THR B C 1
ATOM 3936 O O . THR B 1 226 ? 1.957 3.303 -7.965 1.00 13.58 226 THR B O 1
ATOM 3940 N N . GLY B 1 227 ? 1.323 1.142 -8.038 1.00 15.09 227 GLY B N 1
ATOM 3941 C CA . GLY B 1 227 ? -0.088 1.475 -8.101 1.00 15.98 227 GLY B CA 1
ATOM 3942 C C . GLY B 1 227 ? -0.566 1.883 -9.480 1.00 15.23 227 GLY B C 1
ATOM 3943 O O . GLY B 1 227 ? 0.011 1.482 -10.494 1.00 16.60 227 GLY B O 1
ATOM 3944 N N . HIS B 1 228 ? -1.626 2.686 -9.522 1.00 14.49 228 HIS B N 1
ATOM 3945 C CA . HIS B 1 228 ? -2.180 3.132 -10.791 1.00 14.95 228 HIS B CA 1
ATOM 3946 C C . HIS B 1 228 ? -1.159 3.926 -11.599 1.00 14.60 228 HIS B C 1
ATOM 3947 O O . HIS B 1 228 ? -0.223 4.498 -11.044 1.00 15.53 228 HIS B O 1
ATOM 3954 N N . THR B 1 229 ? -1.359 3.966 -12.911 1.00 14.85 229 THR B N 1
ATOM 3955 C CA . THR B 1 229 ? -0.443 4.640 -13.824 1.00 14.75 229 THR B CA 1
ATOM 3956 C C . THR B 1 229 ? -0.689 6.120 -14.104 1.00 14.24 229 THR B C 1
ATOM 3957 O O . THR B 1 229 ? 0.017 6.721 -14.913 1.00 14.27 229 THR B O 1
ATOM 3961 N N . ALA B 1 230 ? -1.681 6.712 -13.449 1.00 13.14 230 ALA B N 1
ATOM 3962 C CA . ALA B 1 230 ? -1.969 8.128 -13.659 1.00 13.41 230 ALA B CA 1
ATOM 3963 C C . ALA B 1 230 ? -2.617 8.716 -12.414 1.00 13.03 230 ALA B C 1
ATOM 3964 O O . ALA B 1 230 ? -3.300 8.007 -11.683 1.00 13.80 230 ALA B O 1
ATOM 3966 N N . THR B 1 231 ? -2.397 10.006 -12.165 1.00 12.57 231 THR B N 1
ATOM 3967 C CA . THR B 1 231 ? -2.993 10.643 -10.991 1.00 11.95 231 THR B CA 1
ATOM 3968 C C . THR B 1 231 ? -4.192 11.519 -11.354 1.00 12.68 231 THR B C 1
ATOM 3969 O O . THR B 1 231 ? -4.965 11.910 -10.485 1.00 14.42 231 THR B O 1
ATOM 3973 N N . TRP B 1 232 ? -4.331 11.836 -12.638 1.00 13.95 232 TRP B N 1
ATOM 3974 C CA . TRP B 1 232 ? -5.462 12.617 -13.150 1.00 14.43 232 TRP B CA 1
ATOM 3975 C C . TRP B 1 232 ? -5.882 11.796 -14.366 1.00 15.13 232 TRP B C 1
ATOM 3976 O O . TRP B 1 232 ? -5.262 11.880 -15.426 1.00 15.67 232 TRP B O 1
ATOM 3987 N N . ASP B 1 233 ? -6.941 11.010 -14.207 1.00 14.63 233 ASP B N 1
ATOM 3988 C CA . ASP B 1 233 ? -7.364 10.092 -15.258 1.00 16.09 233 ASP B CA 1
ATOM 3989 C C . ASP B 1 233 ? -8.850 10.098 -15.608 1.00 16.36 233 ASP B C 1
ATOM 3990 O O . ASP B 1 233 ? -9.662 9.501 -14.903 1.00 15.37 233 ASP B O 1
ATOM 3995 N N . ALA B 1 234 ? -9.196 10.739 -16.719 1.00 17.23 234 ALA B N 1
ATOM 3996 C CA . ALA B 1 234 ? -10.586 10.807 -17.156 1.00 18.46 234 ALA B CA 1
ATOM 3997 C C . ALA B 1 234 ? -11.128 9.456 -17.629 1.00 19.29 234 ALA B C 1
ATOM 3998 O O . ALA B 1 234 ? -12.329 9.317 -17.862 1.00 20.02 234 ALA B O 1
ATOM 4000 N N . THR B 1 235 ? -10.254 8.463 -17.768 1.00 19.88 235 THR B N 1
ATOM 4001 C CA . THR B 1 235 ? -10.691 7.144 -18.220 1.00 19.60 235 THR B CA 1
ATOM 4002 C C . THR B 1 235 ? -11.129 6.251 -17.060 1.00 19.72 235 THR B C 1
ATOM 4003 O O . THR B 1 235 ? -11.674 5.169 -17.275 1.00 20.83 235 THR B O 1
ATOM 4007 N N . THR B 1 236 ? -10.892 6.697 -15.829 1.00 17.53 236 THR B N 1
ATOM 4008 C CA . THR B 1 236 ? -11.291 5.914 -14.666 1.00 16.59 236 THR B CA 1
ATOM 4009 C C . THR B 1 236 ? -11.911 6.775 -13.568 1.00 15.41 236 THR B C 1
ATOM 4010 O O . THR B 1 236 ? -12.589 6.259 -12.681 1.00 15.51 236 THR B O 1
ATOM 4014 N N . ASN B 1 237 ? -11.687 8.084 -13.642 1.00 14.97 237 ASN B N 1
ATOM 4015 C CA . ASN B 1 237 ? -12.200 9.025 -12.641 1.00 14.79 237 ASN B CA 1
ATOM 4016 C C . ASN B 1 237 ? -13.448 9.755 -13.149 1.00 13.13 237 ASN B C 1
ATOM 4017 O O . ASN B 1 237 ? -13.417 10.382 -14.202 1.00 14.47 237 ASN B O 1
ATOM 4022 N N . SER B 1 238 ? -14.533 9.685 -12.379 1.00 14.50 238 SER B N 1
ATOM 4023 C CA . SER B 1 238 ? -15.805 10.300 -12.764 1.00 14.77 238 SER B CA 1
ATOM 4024 C C . SER B 1 238 ? -15.817 11.825 -12.864 1.00 14.09 238 SER B C 1
ATOM 4025 O O . SER B 1 238 ? -16.508 12.388 -13.715 1.00 15.33 238 SER B O 1
ATOM 4028 N N . ILE B 1 239 ? -15.067 12.500 -12.002 1.00 13.35 239 ILE B N 1
ATOM 4029 C CA . ILE B 1 239 ? -15.023 13.957 -12.059 1.00 12.53 239 ILE B CA 1
ATOM 4030 C C . ILE B 1 239 ? -14.190 14.403 -13.254 1.00 13.47 239 ILE B C 1
ATOM 4031 O O . ILE B 1 239 ? -14.585 15.294 -14.003 1.00 13.53 239 ILE B O 1
ATOM 4036 N N . ALA B 1 240 ? -13.036 13.770 -13.439 1.00 14.10 240 ALA B N 1
ATOM 4037 C CA . ALA B 1 240 ? -12.173 14.109 -14.559 1.00 14.41 240 ALA B CA 1
ATOM 4038 C C . ALA B 1 240 ? -12.893 13.798 -15.870 1.00 16.46 240 ALA B C 1
ATOM 4039 O O . ALA B 1 240 ? -12.750 14.526 -16.850 1.00 18.01 240 ALA B O 1
ATOM 4041 N N . LYS B 1 241 ? -13.670 12.718 -15.877 1.00 18.50 241 LYS B N 1
ATOM 4042 C CA . LYS B 1 241 ? -14.404 12.319 -17.076 1.00 19.65 241 LYS B CA 1
ATOM 4043 C C . LYS B 1 241 ? -15.418 13.386 -17.472 1.00 19.88 241 LYS B C 1
ATOM 4044 O O . LYS B 1 241 ? -15.624 13.646 -18.657 1.00 20.83 241 LYS B O 1
ATOM 4050 N N . TYR B 1 242 ? -16.059 14.003 -16.484 1.00 20.31 242 TYR B N 1
ATOM 4051 C CA . TYR B 1 242 ? -17.028 15.050 -16.782 1.00 20.32 242 TYR B CA 1
ATOM 4052 C C . TYR B 1 242 ? -16.325 16.283 -17.350 1.00 20.97 242 TYR B C 1
ATOM 4053 O O . TYR B 1 242 ? -16.758 16.842 -18.352 1.00 21.27 242 TYR B O 1
ATOM 4062 N N . ASN B 1 243 ? -15.238 16.698 -16.705 1.00 19.97 243 ASN B N 1
ATOM 4063 C CA . ASN B 1 243 ? -14.490 17.880 -17.129 1.00 20.32 243 ASN B CA 1
ATOM 4064 C C . ASN B 1 243 ? -13.752 17.749 -18.464 1.00 20.19 243 ASN B C 1
ATOM 4065 O O . ASN B 1 243 ? -13.840 18.636 -19.314 1.00 21.74 243 ASN B O 1
ATOM 4070 N N . PHE B 1 244 ? -13.007 16.661 -18.635 1.00 21.04 244 PHE B N 1
ATOM 4071 C CA . PHE B 1 244 ? -12.253 16.429 -19.868 1.00 21.99 244 PHE B CA 1
ATOM 4072 C C . PHE B 1 244 ? -12.327 14.961 -20.272 1.00 22.25 244 PHE B C 1
ATOM 4073 O O . PHE B 1 244 ? -11.342 14.227 -20.176 1.00 22.01 244 PHE B O 1
ATOM 4081 N N . PRO B 1 245 ? -13.496 14.517 -20.753 1.00 22.34 245 PRO B N 1
ATOM 4082 C CA . PRO B 1 245 ? -13.687 13.125 -21.165 1.00 22.98 245 PRO B CA 1
ATOM 4083 C C . PRO B 1 245 ? -12.692 12.595 -22.195 1.00 22.97 245 PRO B C 1
ATOM 4084 O O . PRO B 1 245 ? -12.359 11.409 -22.185 1.00 24.81 245 PRO B O 1
ATOM 4088 N N . ASP B 1 246 ? -12.203 13.467 -23.069 1.00 23.38 246 ASP B N 1
ATOM 4089 C CA . ASP B 1 246 ? -11.274 13.034 -24.109 1.00 24.33 246 ASP B CA 1
ATOM 4090 C C . ASP B 1 246 ? -9.798 13.333 -23.863 1.00 24.14 246 ASP B C 1
ATOM 4091 O O . ASP B 1 246 ? -8.967 13.123 -24.749 1.00 24.01 246 ASP B O 1
ATOM 4096 N N . SER B 1 247 ? -9.463 13.816 -22.671 1.00 21.78 247 SER B N 1
ATOM 4097 C CA . SER B 1 247 ? -8.069 14.116 -22.360 1.00 21.27 247 SER B CA 1
ATOM 4098 C C . SER B 1 247 ? -7.330 12.868 -21.893 1.00 19.54 247 SER B C 1
ATOM 4099 O O . SER B 1 247 ? -7.828 12.120 -21.053 1.00 19.86 247 SER B O 1
ATOM 4102 N N . PRO B 1 248 ? -6.136 12.613 -22.451 1.00 19.23 248 PRO B N 1
ATOM 4103 C CA . PRO B 1 248 ? -5.374 11.433 -22.038 1.00 18.58 248 PRO B CA 1
ATOM 4104 C C . PRO B 1 248 ? -4.985 11.557 -20.567 1.00 17.72 248 PRO B C 1
ATOM 4105 O O . PRO B 1 248 ? -4.770 12.664 -20.069 1.00 18.89 248 PRO B O 1
ATOM 4109 N N . ALA B 1 249 ? -4.904 10.426 -19.876 1.00 17.49 249 ALA B N 1
ATOM 4110 C CA . ALA B 1 249 ? -4.541 10.422 -18.464 1.00 16.47 249 ALA B CA 1
ATOM 4111 C C . ALA B 1 249 ? -3.168 11.057 -18.269 1.00 15.98 249 ALA B C 1
ATOM 4112 O O . ALA B 1 249 ? -2.307 10.975 -19.145 1.00 16.06 249 ALA B O 1
ATOM 4114 N N . GLU B 1 250 ? -2.975 11.696 -17.119 1.00 14.85 250 GLU B N 1
ATOM 4115 C CA . GLU B 1 250 ? -1.709 12.343 -16.796 1.00 14.69 250 GLU B CA 1
ATOM 4116 C C . GLU B 1 250 ? -1.217 11.922 -15.412 1.00 13.04 250 GLU B C 1
ATOM 4117 O O . GLU B 1 250 ? -2.005 11.503 -14.565 1.00 14.06 250 GLU B O 1
ATOM 4123 N N . TYR B 1 251 ? 0.091 12.029 -15.201 1.00 12.90 251 TYR B N 1
ATOM 4124 C CA . TYR B 1 251 ? 0.719 11.674 -13.928 1.00 11.24 251 TYR B CA 1
ATOM 4125 C C . TYR B 1 251 ? 1.346 12.978 -13.437 1.00 12.32 251 TYR B C 1
ATOM 4126 O O . TYR B 1 251 ? 2.421 13.369 -13.896 1.00 11.73 251 TYR B O 1
ATOM 4135 N N . LEU B 1 252 ? 0.690 13.624 -12.475 1.00 12.02 252 LEU B N 1
ATOM 4136 C CA . LEU B 1 252 ? 1.126 14.939 -12.006 1.00 11.55 252 LEU B CA 1
ATOM 4137 C C . LEU B 1 252 ? 1.452 15.146 -10.531 1.00 10.28 252 LEU B C 1
ATOM 4138 O O . LEU B 1 252 ? 1.944 16.219 -10.167 1.00 10.52 252 LEU B O 1
ATOM 4143 N N . ASP B 1 253 ? 1.169 14.157 -9.689 1.00 11.19 253 ASP B N 1
ATOM 4144 C CA . ASP B 1 253 ? 1.391 14.288 -8.247 1.00 11.62 253 ASP B CA 1
ATOM 4145 C C . ASP B 1 253 ? 2.582 13.467 -7.778 1.00 10.92 253 ASP B C 1
ATOM 4146 O O . ASP B 1 253 ? 2.730 12.311 -8.170 1.00 10.90 253 ASP B O 1
ATOM 4151 N N . TYR B 1 254 ? 3.408 14.057 -6.914 1.00 10.69 254 TYR B N 1
ATOM 4152 C CA . TYR B 1 254 ? 4.612 13.386 -6.419 1.00 10.06 254 TYR B CA 1
ATOM 4153 C C . TYR B 1 254 ? 4.972 13.713 -4.973 1.00 9.41 254 TYR B C 1
ATOM 4154 O O . TYR B 1 254 ? 4.523 14.714 -4.415 1.00 10.16 254 TYR B O 1
ATOM 4163 N N . ILE B 1 255 ? 5.806 12.858 -4.390 1.00 8.57 255 ILE B N 1
ATOM 4164 C CA . ILE B 1 255 ? 6.346 13.053 -3.049 1.00 9.92 255 ILE B CA 1
ATOM 4165 C C . ILE B 1 255 ? 7.785 12.566 -3.203 1.00 9.86 255 ILE B C 1
ATOM 4166 O O . ILE B 1 255 ? 8.035 11.363 -3.317 1.00 9.79 255 ILE B O 1
ATOM 4171 N N . ILE B 1 256 ? 8.728 13.501 -3.219 1.00 9.43 256 ILE B N 1
ATOM 4172 C CA . ILE B 1 256 ? 10.129 13.147 -3.420 1.00 11.05 256 ILE B CA 1
ATOM 4173 C C . ILE B 1 256 ? 11.074 13.704 -2.360 1.00 11.74 256 ILE B C 1
ATOM 4174 O O . ILE B 1 256 ? 10.758 14.684 -1.687 1.00 12.25 256 ILE B O 1
ATOM 4179 N N . ALA B 1 257 ? 12.239 13.074 -2.218 1.00 10.63 257 ALA B N 1
ATOM 4180 C CA . ALA B 1 257 ? 13.213 13.485 -1.212 1.00 11.86 257 ALA B CA 1
ATOM 4181 C C . ALA B 1 257 ? 14.407 14.255 -1.762 1.00 12.95 257 ALA B C 1
ATOM 4182 O O . ALA B 1 257 ? 14.903 13.969 -2.846 1.00 12.83 257 ALA B O 1
ATOM 4184 N N . SER B 1 258 ? 14.856 15.242 -0.996 1.00 12.53 258 SER B N 1
ATOM 4185 C CA . SER B 1 258 ? 16.006 16.055 -1.375 1.00 13.88 258 SER B CA 1
ATOM 4186 C C . SER B 1 258 ? 17.282 15.235 -1.222 1.00 15.42 258 SER B C 1
ATOM 4187 O O . SER B 1 258 ? 17.489 14.587 -0.197 1.00 16.57 258 SER B O 1
ATOM 4190 N N . LYS B 1 259 ? 18.136 15.267 -2.241 1.00 16.96 259 LYS B N 1
ATOM 4191 C CA . LYS B 1 259 ? 19.395 14.532 -2.193 1.00 18.02 259 LYS B CA 1
ATOM 4192 C C . LYS B 1 259 ? 20.437 15.268 -1.356 1.00 18.27 259 LYS B C 1
ATOM 4193 O O . LYS B 1 259 ? 21.458 14.691 -0.976 1.00 19.24 259 LYS B O 1
ATOM 4199 N N . ASP B 1 260 ? 20.177 16.541 -1.069 1.00 16.77 260 ASP B N 1
ATOM 4200 C CA . ASP B 1 260 ? 21.095 17.340 -0.269 1.00 17.42 260 ASP B CA 1
ATOM 4201 C C . ASP B 1 260 ? 20.957 17.035 1.218 1.00 16.20 260 ASP B C 1
ATOM 4202 O O . ASP B 1 260 ? 21.688 17.578 2.044 1.00 16.00 260 ASP B O 1
ATOM 4207 N N . HIS B 1 261 ? 20.015 16.163 1.558 1.00 14.81 261 HIS B N 1
ATOM 4208 C CA . HIS B 1 261 ? 19.816 15.789 2.946 1.00 13.91 261 HIS B CA 1
ATOM 4209 C C . HIS B 1 261 ? 19.780 14.269 3.072 1.00 14.93 261 HIS B C 1
ATOM 4210 O O . HIS B 1 261 ? 20.395 13.582 2.261 1.00 17.20 261 HIS B O 1
ATOM 4217 N N . ALA B 1 262 ? 19.093 13.731 4.073 1.00 15.18 262 ALA B N 1
ATOM 4218 C CA . ALA B 1 262 ? 19.062 12.277 4.232 1.00 15.64 262 ALA B CA 1
ATOM 4219 C C . ALA B 1 262 ? 18.457 11.593 3.007 1.00 16.78 262 ALA B C 1
ATOM 4220 O O . ALA B 1 262 ? 17.307 11.843 2.652 1.00 16.33 262 ALA B O 1
ATOM 4222 N N . ASN B 1 263 ? 19.242 10.737 2.356 1.00 17.87 263 ASN B N 1
ATOM 4223 C CA . ASN B 1 263 ? 18.779 10.017 1.174 1.00 19.35 263 ASN B CA 1
ATOM 4224 C C . ASN B 1 263 ? 18.137 8.694 1.576 1.00 19.55 263 ASN B C 1
ATOM 4225 O O . ASN B 1 263 ? 18.805 7.808 2.105 1.00 20.50 263 ASN B O 1
ATOM 4230 N N . PRO B 1 264 ? 16.826 8.546 1.334 1.00 19.01 264 PRO B N 1
ATOM 4231 C CA . PRO B 1 264 ? 16.106 7.317 1.680 1.00 19.56 264 PRO B CA 1
ATOM 4232 C C . PRO B 1 264 ? 16.679 6.103 0.957 1.00 19.99 264 PRO B C 1
ATOM 4233 O O . PRO B 1 264 ? 16.929 6.155 -0.244 1.00 20.31 264 PRO B O 1
ATOM 4237 N N . SER B 1 265 ? 16.887 5.015 1.689 1.00 21.53 265 SER B N 1
ATOM 4238 C CA . SER B 1 265 ? 17.401 3.797 1.076 1.00 22.67 265 SER B CA 1
ATOM 4239 C C . SER B 1 265 ? 16.300 3.291 0.156 1.00 21.63 265 SER B C 1
ATOM 4240 O O . SER B 1 265 ? 16.556 2.598 -0.830 1.00 23.12 265 SER B O 1
ATOM 4243 N N . TYR B 1 266 ? 15.066 3.657 0.492 1.00 18.71 266 TYR B N 1
ATOM 4244 C CA . TYR B 1 266 ? 13.901 3.271 -0.286 1.00 15.59 266 TYR B CA 1
ATOM 4245 C C . TYR B 1 266 ? 12.786 4.297 -0.124 1.00 13.23 266 TYR B C 1
ATOM 4246 O O . TYR B 1 266 ? 12.465 4.708 0.991 1.00 13.98 266 TYR B O 1
ATOM 4255 N N . ILE B 1 267 ? 12.210 4.712 -1.244 1.00 12.83 267 ILE B N 1
ATOM 4256 C CA . ILE B 1 267 ? 11.093 5.647 -1.230 1.00 13.29 267 ILE B CA 1
ATOM 4257 C C . ILE B 1 267 ? 10.168 5.286 -2.383 1.00 13.78 267 ILE B C 1
ATOM 4258 O O . ILE B 1 267 ? 10.581 5.213 -3.542 1.00 15.04 267 ILE B O 1
ATOM 4263 N N . GLU B 1 268 ? 8.912 5.040 -2.040 1.00 12.63 268 GLU B N 1
ATOM 4264 C CA . GLU B 1 268 ? 7.902 4.645 -3.006 1.00 13.16 268 GLU B CA 1
ATOM 4265 C C . GLU B 1 268 ? 6.775 5.662 -3.119 1.00 12.63 268 GLU B C 1
ATOM 4266 O O . GLU B 1 268 ? 6.436 6.335 -2.149 1.00 13.53 268 GLU B O 1
ATOM 4272 N N . ASN B 1 269 ? 6.217 5.783 -4.319 1.00 11.18 269 ASN B N 1
ATOM 4273 C CA . ASN B 1 269 ? 5.071 6.652 -4.563 1.00 10.56 269 ASN B CA 1
ATOM 4274 C C . ASN B 1 269 ? 4.035 5.702 -5.154 1.00 11.23 269 ASN B C 1
ATOM 4275 O O . ASN B 1 269 ? 4.226 5.186 -6.257 1.00 12.05 269 ASN B O 1
ATOM 4280 N N . LYS B 1 270 ? 2.954 5.461 -4.420 1.00 9.91 270 LYS B N 1
ATOM 4281 C CA . LYS B 1 270 ? 1.899 4.563 -4.879 1.00 10.08 270 LYS B CA 1
ATOM 4282 C C . LYS B 1 270 ? 0.631 5.352 -5.175 1.00 10.37 270 LYS B C 1
ATOM 4283 O O . LYS B 1 270 ? 0.113 6.051 -4.303 1.00 11.97 270 LYS B O 1
ATOM 4289 N N . VAL B 1 271 ? 0.130 5.246 -6.402 1.00 11.92 271 VAL B N 1
ATOM 4290 C CA . VAL B 1 271 ? -1.097 5.947 -6.768 1.00 11.48 271 VAL B CA 1
ATOM 4291 C C . VAL B 1 271 ? -2.284 5.051 -6.442 1.00 13.10 271 VAL B C 1
ATOM 4292 O O . VAL B 1 271 ? -2.378 3.928 -6.941 1.00 13.93 271 VAL B O 1
ATOM 4296 N N . LEU B 1 272 ? -3.180 5.545 -5.593 1.00 11.95 272 LEU B N 1
ATOM 4297 C CA . LEU B 1 272 ? -4.363 4.792 -5.197 1.00 13.34 272 LEU B CA 1
ATOM 4298 C C . LEU B 1 272 ? -5.544 5.208 -6.064 1.00 14.30 272 LEU B C 1
ATOM 4299 O O . LEU B 1 272 ? -5.543 6.285 -6.656 1.00 15.42 272 LEU B O 1
ATOM 4304 N N . GLN B 1 273 ? -6.544 4.338 -6.154 1.00 15.97 273 GLN B N 1
ATOM 4305 C CA . GLN B 1 273 ? -7.750 4.643 -6.914 1.00 16.97 273 GLN B CA 1
ATOM 4306 C C . GLN B 1 273 ? -8.944 4.375 -6.011 1.00 17.80 273 GLN B C 1
ATOM 4307 O O . GLN B 1 273 ? -9.779 3.517 -6.302 1.00 18.42 273 GLN B O 1
ATOM 4313 N N . PRO B 1 274 ? -9.033 5.098 -4.886 1.00 17.59 274 PRO B N 1
ATOM 4314 C CA . PRO B 1 274 ? -10.156 4.886 -3.977 1.00 17.58 274 PRO B CA 1
ATOM 4315 C C . PRO B 1 274 ? -11.423 5.494 -4.558 1.00 17.27 274 PRO B C 1
ATOM 4316 O O . PRO B 1 274 ? -11.386 6.555 -5.172 1.00 17.69 274 PRO B O 1
ATOM 4320 N N . LYS B 1 275 ? -12.542 4.807 -4.389 1.00 17.78 275 LYS B N 1
ATOM 4321 C CA . LYS B 1 275 ? -13.805 5.321 -4.886 1.00 15.73 275 LYS B CA 1
ATOM 4322 C C . LYS B 1 275 ? -14.622 5.732 -3.679 1.00 15.45 275 LYS B C 1
ATOM 4323 O O . LYS B 1 275 ? -14.563 5.093 -2.632 1.00 16.63 275 LYS B O 1
ATOM 4329 N N . SER B 1 276 ? -15.376 6.812 -3.819 1.00 14.73 276 SER B N 1
ATOM 4330 C CA . SER B 1 276 ? -16.179 7.313 -2.717 1.00 14.65 276 SER B CA 1
ATOM 4331 C C . SER B 1 276 ? -17.598 6.793 -2.792 1.00 15.78 276 SER B C 1
ATOM 4332 O O . SER B 1 276 ? -18.003 6.214 -3.801 1.00 17.03 276 SER B O 1
ATOM 4335 N N . PRO B 1 277 ? -18.367 6.964 -1.706 1.00 16.84 277 PRO B N 1
ATOM 4336 C CA . PRO B 1 277 ? -19.752 6.503 -1.753 1.00 16.92 277 PRO B CA 1
ATOM 4337 C C . PRO B 1 277 ? -20.362 7.416 -2.814 1.00 17.31 277 PRO B C 1
ATOM 4338 O O . PRO B 1 277 ? -19.892 8.543 -2.994 1.00 17.54 277 PRO B O 1
ATOM 4342 N N . GLN B 1 278 ? -21.378 6.953 -3.529 1.00 16.89 278 GLN B N 1
ATOM 4343 C CA . GLN B 1 278 ? -21.981 7.794 -4.553 1.00 17.31 278 GLN B CA 1
ATOM 4344 C C . GLN B 1 278 ? -22.543 9.083 -3.970 1.00 15.72 278 GLN B C 1
ATOM 4345 O O . GLN B 1 278 ? -23.102 9.092 -2.875 1.00 16.35 278 GLN B O 1
ATOM 4351 N N . TRP B 1 279 ? -22.360 10.180 -4.696 1.00 14.55 279 TRP B N 1
ATOM 4352 C CA . TRP B 1 279 ? -22.908 11.463 -4.282 1.00 14.83 279 TRP B CA 1
ATOM 4353 C C . TRP B 1 279 ? -23.431 12.163 -5.525 1.00 14.38 279 TRP B C 1
ATOM 4354 O O . TRP B 1 279 ? -22.942 11.937 -6.633 1.00 15.02 279 TRP B O 1
ATOM 4365 N N . THR B 1 280 ? -24.442 13.001 -5.348 1.00 14.79 280 THR B N 1
ATOM 4366 C CA . THR B 1 280 ? -25.022 13.688 -6.488 1.00 16.97 280 THR B CA 1
ATOM 4367 C C . THR B 1 280 ? -25.186 15.169 -6.238 1.00 16.25 280 THR B C 1
ATOM 4368 O O . THR B 1 280 ? -25.316 15.614 -5.100 1.00 16.78 280 THR B O 1
ATOM 4372 N N . VAL B 1 281 ? -25.165 15.927 -7.324 1.00 15.76 281 VAL B N 1
ATOM 4373 C CA . VAL B 1 281 ? -25.355 17.364 -7.262 1.00 16.00 281 VAL B CA 1
ATOM 4374 C C . VAL B 1 281 ? -26.246 17.720 -8.437 1.00 15.89 281 VAL B C 1
ATOM 4375 O O . VAL B 1 281 ? -26.416 16.926 -9.365 1.00 15.83 281 VAL B O 1
ATOM 4379 N N . THR B 1 282 ? -26.824 18.910 -8.393 1.00 16.76 282 THR B N 1
ATOM 4380 C CA . THR B 1 282 ? -27.690 19.362 -9.464 1.00 18.35 282 THR B CA 1
ATOM 4381 C C . THR B 1 282 ? -27.170 20.676 -10.022 1.00 19.75 282 THR B C 1
ATOM 4382 O O . THR B 1 282 ? -26.815 21.587 -9.274 1.00 16.34 282 THR B O 1
ATOM 4386 N N . SER B 1 283 ? -27.108 20.755 -11.346 1.00 20.62 283 SER B N 1
ATOM 4387 C CA . SER B 1 283 ? -26.651 21.959 -12.024 1.00 23.04 283 SER B CA 1
ATOM 4388 C C . SER B 1 283 ? -27.547 22.203 -13.226 1.00 23.87 283 SER B C 1
ATOM 4389 O O . SER B 1 283 ? -27.718 21.324 -14.067 1.00 22.14 283 SER B O 1
ATOM 4392 N N . TRP B 1 284 ? -28.128 23.395 -13.292 1.00 25.63 284 TRP B N 1
ATOM 4393 C CA . TRP B 1 284 ? -28.997 23.763 -14.400 1.00 28.21 284 TRP B CA 1
ATOM 4394 C C . TRP B 1 284 ? -30.123 22.751 -14.612 1.00 28.99 284 TRP B C 1
ATOM 4395 O O . TRP B 1 284 ? -30.325 22.250 -15.718 1.00 29.84 284 TRP B O 1
ATOM 4406 N N . PHE B 1 285 ? -30.844 22.457 -13.534 1.00 30.00 285 PHE B N 1
ATOM 4407 C CA . PHE B 1 285 ? -31.975 21.531 -13.556 1.00 30.79 285 PHE B CA 1
ATOM 4408 C C . PHE B 1 285 ? -31.623 20.079 -13.874 1.00 30.26 285 PHE B C 1
ATOM 4409 O O . PHE B 1 285 ? -32.511 19.230 -13.962 1.00 30.22 285 PHE B O 1
ATOM 4417 N N . GLN B 1 286 ? -30.338 19.789 -14.045 1.00 28.50 286 GLN B N 1
ATOM 4418 C CA . GLN B 1 286 ? -29.909 18.427 -14.350 1.00 27.59 286 GLN B CA 1
ATOM 4419 C C . GLN B 1 286 ? -29.100 17.838 -13.198 1.00 24.88 286 GLN B C 1
ATOM 4420 O O . GLN B 1 286 ? -28.275 18.521 -12.598 1.00 23.26 286 GLN B O 1
ATOM 4426 N N . LYS B 1 287 ? -29.342 16.568 -12.894 1.00 22.86 287 LYS B N 1
ATOM 4427 C CA . LYS B 1 287 ? -28.631 15.896 -11.813 1.00 21.89 287 LYS B CA 1
ATOM 4428 C C . LYS B 1 287 ? -27.422 15.122 -12.328 1.00 20.42 287 LYS B C 1
ATOM 4429 O O . LYS B 1 287 ? -27.475 14.484 -13.380 1.00 19.27 287 LYS B O 1
ATOM 4435 N N . TYR B 1 288 ? -26.325 15.205 -11.582 1.00 18.06 288 TYR B N 1
ATOM 4436 C CA . TYR B 1 288 ? -25.088 14.522 -11.937 1.00 18.20 288 TYR B CA 1
ATOM 4437 C C . TYR B 1 288 ? -24.641 13.653 -10.771 1.00 17.06 288 TYR B C 1
ATOM 4438 O O . TYR B 1 288 ? -24.670 14.084 -9.618 1.00 17.44 288 TYR B O 1
ATOM 4447 N N . THR B 1 289 ? -24.221 12.433 -11.085 1.00 16.18 289 THR B N 1
ATOM 4448 C CA . THR B 1 289 ? -23.778 11.476 -10.079 1.00 16.70 289 THR B CA 1
ATOM 4449 C C . THR B 1 289 ? -22.287 11.181 -10.212 1.00 14.97 289 THR B C 1
ATOM 4450 O O . THR B 1 289 ? -21.776 11.009 -11.318 1.00 15.68 289 THR B O 1
ATOM 4454 N N . TYR B 1 290 ? -21.597 11.123 -9.076 1.00 13.96 290 TYR B N 1
ATOM 4455 C CA . TYR B 1 290 ? -20.167 10.841 -9.057 1.00 13.44 290 TYR B CA 1
ATOM 4456 C C . TYR B 1 290 ? -19.813 9.866 -7.946 1.00 12.94 290 TYR B C 1
ATOM 4457 O O . TYR B 1 290 ? -20.571 9.696 -6.993 1.00 14.22 290 TYR B O 1
ATOM 4466 N N . ASN B 1 291 ? -18.653 9.229 -8.061 1.00 13.92 291 ASN B N 1
ATOM 4467 C CA . ASN B 1 291 ? -18.224 8.300 -7.026 1.00 13.36 291 ASN B CA 1
ATOM 4468 C C . ASN B 1 291 ? -16.725 8.426 -6.800 1.00 14.14 291 ASN B C 1
ATOM 4469 O O . ASN B 1 291 ? -16.020 7.443 -6.563 1.00 14.64 291 ASN B O 1
ATOM 4474 N N . ASP B 1 292 ? -16.248 9.663 -6.882 1.00 12.98 292 ASP B N 1
ATOM 4475 C CA . ASP B 1 292 ? -14.843 9.966 -6.662 1.00 13.67 292 ASP B CA 1
ATOM 4476 C C . ASP B 1 292 ? -14.740 11.108 -5.665 1.00 12.35 292 ASP B C 1
ATOM 4477 O O . ASP B 1 292 ? -15.637 11.947 -5.569 1.00 12.18 292 ASP B O 1
ATOM 4482 N N . TYR B 1 293 ? -13.648 11.118 -4.910 1.00 12.11 293 TYR B N 1
ATOM 4483 C CA . TYR B 1 293 ? -13.417 12.147 -3.905 1.00 11.16 293 TYR B CA 1
ATOM 4484 C C . TYR B 1 293 ? -12.886 13.431 -4.521 1.00 11.42 293 TYR B C 1
ATOM 4485 O O . TYR B 1 293 ? -13.041 14.514 -3.955 1.00 11.57 293 TYR B O 1
ATOM 4494 N N . SER B 1 294 ? -12.259 13.295 -5.682 1.00 10.85 294 SER B N 1
ATOM 4495 C CA . SER B 1 294 ? -11.643 14.416 -6.378 1.00 10.98 294 SER B CA 1
ATOM 4496 C C . SER B 1 294 ? -11.333 13.976 -7.805 1.00 11.85 294 SER B C 1
ATOM 4497 O O . SER B 1 294 ? -11.471 12.797 -8.127 1.00 12.31 294 SER B O 1
ATOM 4500 N N . ASP B 1 295 ? -10.934 14.911 -8.662 1.00 11.65 295 ASP B N 1
ATOM 4501 C CA . ASP B 1 295 ? -10.588 14.546 -10.031 1.00 11.96 295 ASP B CA 1
ATOM 4502 C C . ASP B 1 295 ? -9.165 13.982 -10.078 1.00 12.35 295 ASP B C 1
ATOM 4503 O O . ASP B 1 295 ? -8.747 13.422 -11.088 1.00 13.59 295 ASP B O 1
ATOM 4508 N N . HIS B 1 296 ? -8.426 14.140 -8.980 1.00 11.17 296 HIS B N 1
ATOM 4509 C CA . HIS B 1 296 ? -7.065 13.606 -8.861 1.00 10.49 296 HIS B CA 1
ATOM 4510 C C . HIS B 1 296 ? -7.111 12.420 -7.905 1.00 10.66 296 HIS B C 1
ATOM 4511 O O . HIS B 1 296 ? -7.964 12.366 -7.018 1.00 10.63 296 HIS B O 1
ATOM 4518 N N . TYR B 1 297 ? -6.193 11.475 -8.089 1.00 9.81 297 TYR B N 1
ATOM 4519 C CA . TYR B 1 297 ? -6.089 10.336 -7.195 1.00 10.59 297 TYR B CA 1
ATOM 4520 C C . TYR B 1 297 ? -4.989 10.691 -6.203 1.00 10.55 297 TYR B C 1
ATOM 4521 O O . TYR B 1 297 ? -4.099 11.484 -6.514 1.00 10.26 297 TYR B O 1
ATOM 4530 N N . PRO B 1 298 ? -5.050 10.127 -4.991 1.00 10.48 298 PRO B N 1
ATOM 4531 C CA . PRO B 1 298 ? -4.034 10.407 -3.976 1.00 10.50 298 PRO B CA 1
ATOM 4532 C C . PRO B 1 298 ? -2.782 9.569 -4.187 1.00 11.59 298 PRO B C 1
ATOM 4533 O O . PRO B 1 298 ? -2.837 8.483 -4.767 1.00 11.01 298 PRO B O 1
ATOM 4537 N N . VAL B 1 299 ? -1.653 10.083 -3.718 1.00 9.59 299 VAL B N 1
ATOM 4538 C CA . VAL B 1 299 ? -0.385 9.382 -3.828 1.00 10.60 299 VAL B CA 1
ATOM 4539 C C . VAL B 1 299 ? 0.092 9.090 -2.421 1.00 11.49 299 VAL B C 1
ATOM 4540 O O . VAL B 1 299 ? 0.187 9.995 -1.590 1.00 10.22 299 VAL B O 1
ATOM 4544 N N . GLU B 1 300 ? 0.368 7.819 -2.153 1.00 11.11 300 GLU B N 1
ATOM 4545 C CA . GLU B 1 300 ? 0.828 7.381 -0.846 1.00 12.24 300 GLU B CA 1
ATOM 4546 C C . GLU B 1 300 ? 2.309 7.058 -0.936 1.00 12.66 300 GLU B C 1
ATOM 4547 O O . GLU B 1 300 ? 2.713 6.177 -1.694 1.00 13.79 300 GLU B O 1
ATOM 4553 N N . ALA B 1 301 ? 3.122 7.768 -0.165 1.00 10.99 301 ALA B N 1
ATOM 4554 C CA . ALA B 1 301 ? 4.555 7.528 -0.190 1.00 11.57 301 ALA B CA 1
ATOM 4555 C C . ALA B 1 301 ? 5.017 6.763 1.037 1.00 11.57 301 ALA B C 1
ATOM 4556 O O . ALA B 1 301 ? 4.571 7.015 2.155 1.00 11.91 301 ALA B O 1
ATOM 4558 N N . THR B 1 302 ? 5.902 5.802 0.806 1.00 12.42 302 THR B N 1
ATOM 4559 C CA . THR B 1 302 ? 6.479 5.001 1.873 1.00 13.75 302 THR B CA 1
ATOM 4560 C C . THR B 1 302 ? 7.959 5.316 1.813 1.00 13.46 302 THR B C 1
ATOM 4561 O O . THR B 1 302 ? 8.604 5.093 0.794 1.00 13.82 302 THR B O 1
ATOM 4565 N N . ILE B 1 303 ? 8.493 5.853 2.902 1.00 12.73 303 ILE B N 1
ATOM 4566 C CA . ILE B 1 303 ? 9.898 6.216 2.942 1.00 13.95 303 ILE B CA 1
ATOM 4567 C C . ILE B 1 303 ? 10.618 5.451 4.041 1.00 13.22 303 ILE B C 1
ATOM 4568 O O . ILE B 1 303 ? 10.272 5.565 5.217 1.00 14.26 303 ILE B O 1
ATOM 4573 N N . SER B 1 304 ? 11.613 4.664 3.649 1.00 14.37 304 SER B N 1
ATOM 4574 C CA . SER B 1 304 ? 12.401 3.901 4.605 1.00 17.15 304 SER B CA 1
ATOM 4575 C C . SER B 1 304 ? 13.458 4.839 5.174 1.00 19.37 304 SER B C 1
ATOM 4576 O O . SER B 1 304 ? 14.231 5.438 4.424 1.00 21.87 304 SER B O 1
ATOM 4579 N N . MET B 1 305 ? 13.485 4.977 6.495 1.00 21.46 305 MET B N 1
ATOM 4580 C CA . MET B 1 305 ? 14.455 5.856 7.140 1.00 23.96 305 MET B CA 1
ATOM 4581 C C . MET B 1 305 ? 15.513 5.069 7.904 1.00 25.72 305 MET B C 1
ATOM 4582 O O . MET B 1 305 ? 15.365 3.834 8.009 1.00 27.82 305 MET B O 1
ATOM 4587 N N . ASP C 1 8 ? 13.134 -2.848 -10.395 1.00 30.00 8 ASP C N 1
ATOM 4588 C CA . ASP C 1 8 ? 11.669 -2.583 -10.375 1.00 28.31 8 ASP C CA 1
ATOM 4589 C C . ASP C 1 8 ? 11.079 -3.010 -9.032 1.00 25.87 8 ASP C C 1
ATOM 4590 O O . ASP C 1 8 ? 11.787 -3.092 -8.028 1.00 25.77 8 ASP C O 1
ATOM 4595 N N . THR C 1 9 ? 9.780 -3.279 -9.015 1.00 22.85 9 THR C N 1
ATOM 4596 C CA . THR C 1 9 ? 9.111 -3.689 -7.792 1.00 20.67 9 THR C CA 1
ATOM 4597 C C . THR C 1 9 ? 8.360 -4.994 -8.004 1.00 17.66 9 THR C C 1
ATOM 4598 O O . THR C 1 9 ? 7.825 -5.245 -9.081 1.00 18.82 9 THR C O 1
ATOM 4602 N N . LEU C 1 10 ? 8.343 -5.826 -6.972 1.00 16.16 10 LEU C N 1
ATOM 4603 C CA . LEU C 1 10 ? 7.627 -7.093 -7.017 1.00 13.65 10 LEU C CA 1
ATOM 4604 C C . LEU C 1 10 ? 6.601 -7.034 -5.897 1.00 14.04 10 LEU C C 1
ATOM 4605 O O . LEU C 1 10 ? 6.941 -6.727 -4.753 1.00 14.74 10 LEU C O 1
ATOM 4610 N N . LYS C 1 11 ? 5.347 -7.303 -6.233 1.00 12.24 11 LYS C N 1
ATOM 4611 C CA . LYS C 1 11 ? 4.275 -7.287 -5.248 1.00 11.91 11 LYS C CA 1
ATOM 4612 C C . LYS C 1 11 ? 3.734 -8.695 -5.075 1.00 11.26 11 LYS C C 1
ATOM 4613 O O . LYS C 1 11 ? 3.219 -9.289 -6.019 1.00 11.91 11 LYS C O 1
ATOM 4619 N N . VAL C 1 12 ? 3.876 -9.228 -3.869 1.00 10.80 12 VAL C N 1
ATOM 4620 C CA . VAL C 1 12 ? 3.395 -10.569 -3.567 1.00 9.89 12 VAL C CA 1
ATOM 4621 C C . VAL C 1 12 ? 2.475 -10.473 -2.364 1.00 11.26 12 VAL C C 1
ATOM 4622 O O . VAL C 1 12 ? 2.775 -9.775 -1.395 1.00 12.15 12 VAL C O 1
ATOM 4626 N N . MET C 1 13 ? 1.349 -11.169 -2.428 1.00 9.97 13 MET C N 1
ATOM 4627 C CA . MET C 1 13 ? 0.397 -11.161 -1.329 1.00 10.42 13 MET C CA 1
ATOM 4628 C C . MET C 1 13 ? 0.108 -12.582 -0.901 1.00 10.34 13 MET C C 1
ATOM 4629 O O . MET C 1 13 ? 0.132 -13.502 -1.721 1.00 9.99 13 MET C O 1
ATOM 4634 N N . THR C 1 14 ? -0.123 -12.766 0.390 1.00 8.56 14 THR C N 1
ATOM 4635 C CA . THR C 1 14 ? -0.488 -14.078 0.891 1.00 9.72 14 THR C CA 1
ATOM 4636 C C . THR C 1 14 ? -1.727 -13.895 1.742 1.00 9.82 14 THR C C 1
ATOM 4637 O O . THR C 1 14 ? -1.848 -12.918 2.489 1.00 9.68 14 THR C O 1
ATOM 4641 N N . HIS C 1 15 ? -2.664 -14.823 1.609 1.00 8.89 15 HIS C N 1
ATOM 4642 C CA . HIS C 1 15 ? -3.885 -14.748 2.380 1.00 8.63 15 HIS C CA 1
ATOM 4643 C C . HIS C 1 15 ? -4.468 -16.107 2.686 1.00 9.04 15 HIS C C 1
ATOM 4644 O O . HIS C 1 15 ? -4.750 -16.897 1.782 1.00 8.31 15 HIS C O 1
ATOM 4651 N N . ASN C 1 16 ? -4.622 -16.375 3.977 1.00 8.75 16 ASN C N 1
ATOM 4652 C CA . ASN C 1 16 ? -5.237 -17.606 4.456 1.00 7.70 16 ASN C CA 1
ATOM 4653 C C . ASN C 1 16 ? -6.707 -17.205 4.374 1.00 9.25 16 ASN C C 1
ATOM 4654 O O . ASN C 1 16 ? -7.172 -16.388 5.176 1.00 9.60 16 ASN C O 1
ATOM 4659 N N . VAL C 1 17 ? -7.432 -17.760 3.403 1.00 8.20 17 VAL C N 1
ATOM 4660 C CA . VAL C 1 17 ? -8.823 -17.393 3.186 1.00 8.60 17 VAL C CA 1
ATOM 4661 C C . VAL C 1 17 ? -9.885 -18.186 3.927 1.00 7.70 17 VAL C C 1
ATOM 4662 O O . VAL C 1 17 ? -11.074 -17.996 3.694 1.00 9.10 17 VAL C O 1
ATOM 4666 N N . TYR C 1 18 ? -9.460 -19.076 4.813 1.00 7.78 18 TYR C N 1
ATOM 4667 C CA . TYR C 1 18 ? -10.405 -19.831 5.628 1.00 9.06 18 TYR C CA 1
ATOM 4668 C C . TYR C 1 18 ? -11.584 -20.411 4.839 1.00 8.80 18 TYR C C 1
ATOM 4669 O O . TYR C 1 18 ? -12.741 -20.059 5.076 1.00 9.84 18 TYR C O 1
ATOM 4678 N N . MET C 1 19 ? -11.297 -21.294 3.890 1.00 9.11 19 MET C N 1
ATOM 4679 C CA . MET C 1 19 ? -12.368 -21.920 3.127 1.00 10.28 19 MET C CA 1
ATOM 4680 C C . MET C 1 19 ? -12.428 -23.396 3.475 1.00 9.73 19 MET C C 1
ATOM 4681 O O . MET C 1 19 ? -11.992 -24.250 2.703 1.00 10.14 19 MET C O 1
ATOM 4686 N N . LEU C 1 20 ? -12.956 -23.684 4.659 1.00 10.48 20 LEU C N 1
ATOM 4687 C CA . LEU C 1 20 ? -13.080 -25.055 5.124 1.00 10.42 20 LEU C CA 1
ATOM 4688 C C . LEU C 1 20 ? -14.044 -25.816 4.216 1.00 9.49 20 LEU C C 1
ATOM 4689 O O . LEU C 1 20 ? -14.865 -25.220 3.520 1.00 8.91 20 LEU C O 1
ATOM 4694 N N . SER C 1 21 ? -13.931 -27.138 4.214 1.00 10.10 21 SER C N 1
ATOM 4695 C CA . SER C 1 21 ? -14.807 -27.953 3.384 1.00 9.75 21 SER C CA 1
ATOM 4696 C C . SER C 1 21 ? -16.260 -27.768 3.792 1.00 11.04 21 SER C C 1
ATOM 4697 O O . SER C 1 21 ? -16.581 -27.782 4.985 1.00 10.96 21 SER C O 1
ATOM 4700 N N . THR C 1 22 ? -17.135 -27.586 2.808 1.00 9.29 22 THR C N 1
ATOM 4701 C CA . THR C 1 22 ? -18.550 -27.412 3.105 1.00 10.51 22 THR C CA 1
ATOM 4702 C C . THR C 1 22 ? -19.185 -28.726 3.542 1.00 11.92 22 THR C C 1
ATOM 4703 O O . THR C 1 22 ? -20.325 -28.745 4.001 1.00 13.43 22 THR C O 1
ATOM 4707 N N . ASN C 1 23 ? -18.448 -29.826 3.402 1.00 11.97 23 ASN C N 1
ATOM 4708 C CA . ASN C 1 23 ? -18.959 -31.122 3.836 1.00 12.63 23 ASN C CA 1
ATOM 4709 C C . ASN C 1 23 ? -18.867 -31.195 5.355 1.00 13.42 23 ASN C C 1
ATOM 4710 O O . ASN C 1 23 ? -19.601 -31.948 5.994 1.00 13.11 23 ASN C O 1
ATOM 4715 N N . LEU C 1 24 ? -17.976 -30.396 5.934 1.00 14.09 24 LEU C N 1
ATOM 4716 C CA . LEU C 1 24 ? -17.802 -30.372 7.381 1.00 15.68 24 LEU C CA 1
ATOM 4717 C C . LEU C 1 24 ? -18.387 -29.098 7.992 1.00 14.94 24 LEU C C 1
ATOM 4718 O O . LEU C 1 24 ? -18.855 -29.102 9.133 1.00 16.13 24 LEU C O 1
ATOM 4723 N N . TYR C 1 25 ? -18.355 -28.012 7.226 1.00 14.38 25 TYR C N 1
ATOM 4724 C CA . TYR C 1 25 ? -18.880 -26.721 7.666 1.00 13.74 25 TYR C CA 1
ATOM 4725 C C . TYR C 1 25 ? -19.707 -26.130 6.529 1.00 12.91 25 TYR C C 1
ATOM 4726 O O . TYR C 1 25 ? -19.245 -25.265 5.791 1.00 11.70 25 TYR C O 1
ATOM 4735 N N . PRO C 1 26 ? -20.960 -26.582 6.391 1.00 11.72 26 PRO C N 1
ATOM 4736 C CA . PRO C 1 26 ? -21.890 -26.134 5.349 1.00 12.38 26 PRO C CA 1
ATOM 4737 C C . PRO C 1 26 ? -22.203 -24.649 5.325 1.00 12.81 26 PRO C C 1
ATOM 4738 O O . PRO C 1 26 ? -22.470 -24.084 4.263 1.00 14.19 26 PRO C O 1
ATOM 4742 N N . ASN C 1 27 ? -22.173 -24.018 6.492 1.00 13.25 27 ASN C N 1
ATOM 4743 C CA . ASN C 1 27 ? -22.548 -22.616 6.566 1.00 13.65 27 ASN C CA 1
ATOM 4744 C C . ASN C 1 27 ? -21.507 -21.596 6.980 1.00 13.01 27 ASN C C 1
ATOM 4745 O O . ASN C 1 27 ? -21.754 -20.770 7.863 1.00 12.79 27 ASN C O 1
ATOM 4750 N N . TRP C 1 28 ? -20.345 -21.638 6.340 1.00 11.68 28 TRP C N 1
ATOM 4751 C CA . TRP C 1 28 ? -19.311 -20.661 6.640 1.00 10.73 28 TRP C CA 1
ATOM 4752 C C . TRP C 1 28 ? -19.179 -19.661 5.486 1.00 10.02 28 TRP C C 1
ATOM 4753 O O . TRP C 1 28 ? -18.177 -18.965 5.371 1.00 10.41 28 TRP C O 1
ATOM 4764 N N . GLY C 1 29 ? -20.205 -19.594 4.640 1.00 10.77 29 GLY C N 1
ATOM 4765 C CA . GLY C 1 29 ? -20.212 -18.663 3.524 1.00 11.18 29 GLY C CA 1
ATOM 4766 C C . GLY C 1 29 ? -19.064 -18.813 2.547 1.00 10.20 29 GLY C C 1
ATOM 4767 O O . GLY C 1 29 ? -18.642 -17.836 1.933 1.00 11.23 29 GLY C O 1
ATOM 4768 N N . GLN C 1 30 ? -18.575 -20.035 2.377 1.00 10.74 30 GLN C N 1
ATOM 4769 C CA . GLN C 1 30 ? -17.461 -20.278 1.465 1.00 10.93 30 GLN C CA 1
ATOM 4770 C C . GLN C 1 30 ? -17.724 -19.821 0.028 1.00 10.95 30 GLN C C 1
ATOM 4771 O O . GLN C 1 30 ? -16.888 -19.142 -0.575 1.00 12.30 30 GLN C O 1
ATOM 4777 N N . THR C 1 31 ? -18.879 -20.181 -0.519 1.00 12.40 31 THR C N 1
ATOM 4778 C CA . THR C 1 31 ? -19.222 -19.795 -1.884 1.00 14.56 31 THR C CA 1
ATOM 4779 C C . THR C 1 31 ? -19.321 -18.280 -2.003 1.00 13.79 31 THR C C 1
ATOM 4780 O O . THR C 1 31 ? -18.723 -17.672 -2.895 1.00 13.22 31 THR C O 1
ATOM 4784 N N . GLU C 1 32 ? -20.079 -17.671 -1.098 1.00 13.70 32 GLU C N 1
ATOM 4785 C CA . GLU C 1 32 ? -20.256 -16.227 -1.109 1.00 13.67 32 GLU C CA 1
ATOM 4786 C C . GLU C 1 32 ? -18.911 -15.508 -1.007 1.00 12.45 32 GLU C C 1
ATOM 4787 O O . GLU C 1 32 ? -18.642 -14.573 -1.763 1.00 13.05 32 GLU C O 1
ATOM 4793 N N . ARG C 1 33 ? -18.064 -15.945 -0.080 1.00 10.64 33 ARG C N 1
ATOM 4794 C CA . ARG C 1 33 ? -16.759 -15.314 0.087 1.00 10.78 33 ARG C CA 1
ATOM 4795 C C . ARG C 1 33 ? -15.841 -15.515 -1.117 1.00 11.63 33 ARG C C 1
ATOM 4796 O O . ARG C 1 33 ? -14.976 -14.683 -1.381 1.00 12.98 33 ARG C O 1
ATOM 4804 N N . ALA C 1 34 ? -16.036 -16.599 -1.862 1.00 11.24 34 ALA C N 1
ATOM 4805 C CA . ALA C 1 34 ? -15.220 -16.826 -3.054 1.00 11.42 34 ALA C CA 1
ATOM 4806 C C . ALA C 1 34 ? -15.496 -15.669 -4.018 1.00 11.08 34 ALA C C 1
ATOM 4807 O O . ALA C 1 34 ? -14.585 -15.139 -4.655 1.00 11.67 34 ALA C O 1
ATOM 4809 N N . ASP C 1 35 ? -16.765 -15.276 -4.109 1.00 12.09 35 ASP C N 1
ATOM 4810 C CA . ASP C 1 35 ? -17.164 -14.175 -4.972 1.00 11.34 35 ASP C CA 1
ATOM 4811 C C . ASP C 1 35 ? -16.716 -12.830 -4.402 1.00 10.98 35 ASP C C 1
ATOM 4812 O O . ASP C 1 35 ? -16.250 -11.965 -5.142 1.00 12.81 35 ASP C O 1
ATOM 4817 N N . LEU C 1 36 ? -16.846 -12.652 -3.090 1.00 11.54 36 LEU C N 1
ATOM 4818 C CA . LEU C 1 36 ? -16.443 -11.396 -2.463 1.00 11.27 36 LEU C CA 1
ATOM 4819 C C . LEU C 1 36 ? -14.935 -11.168 -2.564 1.00 11.64 36 LEU C C 1
ATOM 4820 O O . LEU C 1 36 ? -14.485 -10.070 -2.902 1.00 12.52 36 LEU C O 1
ATOM 4825 N N . ILE C 1 37 ? -14.153 -12.200 -2.272 1.00 10.84 37 ILE C N 1
ATOM 4826 C CA . ILE C 1 37 ? -12.701 -12.078 -2.363 1.00 10.27 37 ILE C CA 1
ATOM 4827 C C . ILE C 1 37 ? -12.288 -11.859 -3.819 1.00 12.05 37 ILE C C 1
ATOM 4828 O O . ILE C 1 37 ? -11.420 -11.037 -4.113 1.00 11.97 37 ILE C O 1
ATOM 4833 N N . GLY C 1 38 ? -12.921 -12.585 -4.731 1.00 12.74 38 GLY C N 1
ATOM 4834 C CA . GLY C 1 38 ? -12.589 -12.444 -6.135 1.00 13.51 38 GLY C CA 1
ATOM 4835 C C . GLY C 1 38 ? -12.781 -11.040 -6.678 1.00 13.89 38 GLY C C 1
ATOM 4836 O O . GLY C 1 38 ? -12.051 -10.610 -7.569 1.00 16.50 38 GLY C O 1
ATOM 4837 N N . ALA C 1 39 ? -13.755 -10.316 -6.139 1.00 14.12 39 ALA C N 1
ATOM 4838 C CA . ALA C 1 39 ? -14.043 -8.957 -6.595 1.00 14.07 39 ALA C CA 1
ATOM 4839 C C . ALA C 1 39 ? -13.449 -7.885 -5.682 1.00 13.68 39 ALA C C 1
ATOM 4840 O O . ALA C 1 39 ? -13.572 -6.687 -5.957 1.00 14.52 39 ALA C O 1
ATOM 4842 N N . ALA C 1 40 ? -12.796 -8.317 -4.609 1.00 13.14 40 ALA C N 1
ATOM 4843 C CA . ALA C 1 40 ? -12.216 -7.397 -3.637 1.00 13.62 40 ALA C CA 1
ATOM 4844 C C . ALA C 1 40 ? -11.083 -6.534 -4.178 1.00 14.02 40 ALA C C 1
ATOM 4845 O O . ALA C 1 40 ? -10.296 -6.969 -5.014 1.00 13.41 40 ALA C O 1
ATOM 4847 N N . ASP C 1 41 ? -11.002 -5.305 -3.681 1.00 14.85 41 ASP C N 1
ATOM 4848 C CA . ASP C 1 41 ? -9.962 -4.383 -4.108 1.00 15.86 41 ASP C CA 1
ATOM 4849 C C . ASP C 1 41 ? -8.596 -4.720 -3.512 1.00 14.28 41 ASP C C 1
ATOM 4850 O O . ASP C 1 41 ? -7.572 -4.548 -4.168 1.00 14.76 41 ASP C O 1
ATOM 4855 N N . TYR C 1 42 ? -8.582 -5.222 -2.280 1.00 12.36 42 TYR C N 1
ATOM 4856 C CA . TYR C 1 42 ? -7.323 -5.527 -1.605 1.00 12.35 42 TYR C CA 1
ATOM 4857 C C . TYR C 1 42 ? -6.446 -6.552 -2.315 1.00 12.25 42 TYR C C 1
ATOM 4858 O O . TYR C 1 42 ? -5.218 -6.482 -2.247 1.00 13.03 42 TYR C O 1
ATOM 4867 N N . ILE C 1 43 ? -7.075 -7.496 -3.005 1.00 11.33 43 ILE C N 1
ATOM 4868 C CA . ILE C 1 43 ? -6.328 -8.545 -3.686 1.00 12.00 43 ILE C CA 1
ATOM 4869 C C . ILE C 1 43 ? -5.871 -8.179 -5.104 1.00 12.22 43 ILE C C 1
ATOM 4870 O O . ILE C 1 43 ? -5.182 -8.958 -5.761 1.00 11.85 43 ILE C O 1
ATOM 4875 N N . LYS C 1 44 ? -6.232 -6.983 -5.562 1.00 12.34 44 LYS C N 1
ATOM 4876 C CA . LYS C 1 44 ? -5.838 -6.521 -6.891 1.00 14.00 44 LYS C CA 1
ATOM 4877 C C . LYS C 1 44 ? -4.436 -5.917 -6.881 1.00 13.21 44 LYS C C 1
ATOM 4878 O O . LYS C 1 44 ? -3.854 -5.679 -5.825 1.00 13.91 44 LYS C O 1
ATOM 4884 N N . ASN C 1 45 ? -3.904 -5.688 -8.079 1.00 14.39 45 ASN C N 1
ATOM 4885 C CA . ASN C 1 45 ? -2.604 -5.045 -8.262 1.00 15.44 45 ASN C CA 1
ATOM 4886 C C . ASN C 1 45 ? -1.373 -5.747 -7.711 1.00 14.25 45 ASN C C 1
ATOM 4887 O O . ASN C 1 45 ? -0.391 -5.098 -7.349 1.00 15.73 45 ASN C O 1
ATOM 4892 N N . GLN C 1 46 ? -1.415 -7.070 -7.654 1.00 11.69 46 GLN C N 1
ATOM 4893 C CA . GLN C 1 46 ? -0.277 -7.836 -7.172 1.00 10.72 46 GLN C CA 1
ATOM 4894 C C . GLN C 1 46 ? 0.359 -8.542 -8.361 1.00 9.86 46 GLN C C 1
ATOM 4895 O O . GLN C 1 46 ? -0.242 -8.632 -9.427 1.00 10.68 46 GLN C O 1
ATOM 4901 N N . ASP C 1 47 ? 1.577 -9.035 -8.181 1.00 9.55 47 ASP C N 1
ATOM 4902 C CA . ASP C 1 47 ? 2.237 -9.786 -9.245 1.00 9.52 47 ASP C CA 1
ATOM 4903 C C . ASP C 1 47 ? 1.952 -11.266 -9.011 1.00 10.54 47 ASP C C 1
ATOM 4904 O O . ASP C 1 47 ? 1.742 -12.032 -9.955 1.00 10.42 47 ASP C O 1
ATOM 4909 N N . VAL C 1 48 ? 1.928 -11.647 -7.736 1.00 9.31 48 VAL C N 1
ATOM 4910 C CA . VAL C 1 48 ? 1.702 -13.027 -7.325 1.00 8.68 48 VAL C CA 1
ATOM 4911 C C . VAL C 1 48 ? 0.877 -13.057 -6.045 1.00 8.91 48 VAL C C 1
ATOM 4912 O O . VAL C 1 48 ? 1.062 -12.217 -5.162 1.00 8.91 48 VAL C O 1
ATOM 4916 N N . VAL C 1 49 ? -0.030 -14.022 -5.946 1.00 7.34 49 VAL C N 1
ATOM 4917 C CA . VAL C 1 49 ? -0.852 -14.176 -4.749 1.00 7.62 49 VAL C CA 1
ATOM 4918 C C . VAL C 1 49 ? -0.795 -15.625 -4.285 1.00 7.92 49 VAL C C 1
ATOM 4919 O O . VAL C 1 49 ? -1.026 -16.550 -5.069 1.00 8.59 49 VAL C O 1
ATOM 4923 N N . ILE C 1 50 ? -0.458 -15.803 -3.013 1.00 6.84 50 ILE C N 1
ATOM 4924 C CA . ILE C 1 50 ? -0.379 -17.109 -2.367 1.00 7.31 50 ILE C CA 1
ATOM 4925 C C . ILE C 1 50 ? -1.667 -17.251 -1.568 1.00 8.68 50 ILE C C 1
ATOM 4926 O O . ILE C 1 50 ? -2.036 -16.347 -0.821 1.00 8.11 50 ILE C O 1
ATOM 4931 N N . LEU C 1 51 ? -2.360 -18.371 -1.736 1.00 7.65 51 LEU C N 1
ATOM 4932 C CA . LEU C 1 51 ? -3.593 -18.611 -1.002 1.00 7.22 51 LEU C CA 1
ATOM 4933 C C . LEU C 1 51 ? -3.404 -19.799 -0.071 1.00 7.25 51 LEU C C 1
ATOM 4934 O O . LEU C 1 51 ? -2.722 -20.764 -0.419 1.00 8.15 51 LEU C O 1
ATOM 4939 N N . ASN C 1 52 ? -3.989 -19.705 1.120 1.00 7.06 52 ASN C N 1
ATOM 4940 C CA . ASN C 1 52 ? -3.941 -20.779 2.108 1.00 7.74 52 ASN C CA 1
ATOM 4941 C C . ASN C 1 52 ? -5.379 -21.117 2.490 1.00 6.25 52 ASN C C 1
ATOM 4942 O O . ASN C 1 52 ? -6.268 -20.266 2.438 1.00 7.14 52 ASN C O 1
ATOM 4947 N N . GLU C 1 53 ? -5.582 -22.368 2.888 1.00 7.70 53 GLU C N 1
ATOM 4948 C CA . GLU C 1 53 ? -6.881 -22.876 3.296 1.00 7.93 53 GLU C CA 1
ATOM 4949 C C . GLU C 1 53 ? -7.994 -22.829 2.259 1.00 8.35 53 GLU C C 1
ATOM 4950 O O . GLU C 1 53 ? -9.153 -22.567 2.576 1.00 8.92 53 GLU C O 1
ATOM 4956 N N . VAL C 1 54 ? -7.633 -23.083 1.006 1.00 8.38 54 VAL C N 1
ATOM 4957 C CA . VAL C 1 54 ? -8.634 -23.166 -0.050 1.00 9.37 54 VAL C CA 1
ATOM 4958 C C . VAL C 1 54 ? -8.961 -24.662 -0.125 1.00 10.23 54 VAL C C 1
ATOM 4959 O O . VAL C 1 54 ? -8.731 -25.326 -1.136 1.00 10.51 54 VAL C O 1
ATOM 4963 N N . PHE C 1 55 ? -9.496 -25.182 0.979 1.00 8.94 55 PHE C N 1
ATOM 4964 C CA . PHE C 1 55 ? -9.838 -26.595 1.098 1.00 9.22 55 PHE C CA 1
ATOM 4965 C C . PHE C 1 55 ? -11.100 -27.034 0.371 1.00 8.10 55 PHE C C 1
ATOM 4966 O O . PHE C 1 55 ? -11.111 -28.094 -0.256 1.00 10.27 55 PHE C O 1
ATOM 4974 N N . ASP C 1 56 ? -12.177 -26.260 0.481 1.00 8.73 56 ASP C N 1
ATOM 4975 C CA . ASP C 1 56 ? -13.416 -26.657 -0.180 1.00 9.17 56 ASP C CA 1
ATOM 4976 C C . ASP C 1 56 ? -13.181 -26.696 -1.675 1.00 9.57 56 ASP C C 1
ATOM 4977 O O . ASP C 1 56 ? -12.785 -25.701 -2.269 1.00 9.04 56 ASP C O 1
ATOM 4982 N N . ASN C 1 57 ? -13.445 -27.842 -2.290 1.00 9.33 57 ASN C N 1
ATOM 4983 C CA . ASN C 1 57 ? -13.211 -27.982 -3.719 1.00 9.70 57 ASN C CA 1
ATOM 4984 C C . ASN C 1 57 ? -14.010 -27.025 -4.591 1.00 10.01 57 ASN C C 1
ATOM 4985 O O . ASN C 1 57 ? -13.443 -26.336 -5.438 1.00 10.45 57 ASN C O 1
ATOM 4990 N N . SER C 1 58 ? -15.320 -26.966 -4.381 1.00 10.12 58 SER C N 1
ATOM 4991 C CA . SER C 1 58 ? -16.161 -26.085 -5.186 1.00 12.76 58 SER C CA 1
ATOM 4992 C C . SER C 1 58 ? -15.853 -24.608 -4.974 1.00 11.92 58 SER C C 1
ATOM 4993 O O . SER C 1 58 ? -15.687 -23.860 -5.940 1.00 12.25 58 SER C O 1
ATOM 4996 N N . ALA C 1 59 ? -15.765 -24.185 -3.716 1.00 10.60 59 ALA C N 1
ATOM 4997 C CA . ALA C 1 59 ? -15.486 -22.787 -3.424 1.00 11.09 59 ALA C CA 1
ATOM 4998 C C . ALA C 1 59 ? -14.094 -22.369 -3.873 1.00 11.39 59 ALA C C 1
ATOM 4999 O O . ALA C 1 59 ? -13.911 -21.257 -4.362 1.00 10.46 59 ALA C O 1
ATOM 5001 N N . SER C 1 60 ? -13.112 -23.252 -3.715 1.00 10.98 60 SER C N 1
ATOM 5002 C CA . SER C 1 60 ? -11.754 -22.913 -4.124 1.00 10.67 60 SER C CA 1
ATOM 5003 C C . SER C 1 60 ? -11.680 -22.746 -5.635 1.00 12.01 60 SER C C 1
ATOM 5004 O O . SER C 1 60 ? -11.047 -21.812 -6.128 1.00 10.82 60 SER C O 1
ATOM 5007 N N . ASP C 1 61 ? -12.334 -23.638 -6.373 1.00 11.81 61 ASP C N 1
ATOM 5008 C CA . ASP C 1 61 ? -12.326 -23.532 -7.826 1.00 12.04 61 ASP C CA 1
ATOM 5009 C C . ASP C 1 61 ? -13.071 -22.274 -8.262 1.00 11.95 61 ASP C C 1
ATOM 5010 O O . ASP C 1 61 ? -12.699 -21.633 -9.245 1.00 11.34 61 ASP C O 1
ATOM 5015 N N . ARG C 1 62 ? -14.110 -21.913 -7.515 1.00 10.26 62 ARG C N 1
ATOM 5016 C CA . ARG C 1 62 ? -14.895 -20.718 -7.813 1.00 11.46 62 ARG C CA 1
ATOM 5017 C C . ARG C 1 62 ? -14.016 -19.479 -7.609 1.00 10.92 62 ARG C C 1
ATOM 5018 O O . ARG C 1 62 ? -14.013 -18.559 -8.431 1.00 11.81 62 ARG C O 1
ATOM 5026 N N . LEU C 1 63 ? -13.266 -19.466 -6.508 1.00 10.11 63 LEU C N 1
ATOM 5027 C CA . LEU C 1 63 ? -12.379 -18.349 -6.200 1.00 8.77 63 LEU C CA 1
ATOM 5028 C C . LEU C 1 63 ? -11.294 -18.222 -7.258 1.00 9.47 63 LEU C C 1
ATOM 5029 O O . LEU C 1 63 ? -11.035 -17.134 -7.762 1.00 9.71 63 LEU C O 1
ATOM 5034 N N . LEU C 1 64 ? -10.659 -19.337 -7.596 1.00 9.05 64 LEU C N 1
ATOM 5035 C CA . LEU C 1 64 ? -9.613 -19.312 -8.606 1.00 9.09 64 LEU C CA 1
ATOM 5036 C C . LEU C 1 64 ? -10.185 -18.797 -9.929 1.00 10.35 64 LEU C C 1
ATOM 5037 O O . LEU C 1 64 ? -9.544 -18.018 -10.631 1.00 9.86 64 LEU C O 1
ATOM 5042 N N . GLY C 1 65 ? -11.401 -19.223 -10.254 1.00 10.73 65 GLY C N 1
ATOM 5043 C CA . GLY C 1 65 ? -12.033 -18.770 -11.480 1.00 11.23 65 GLY C CA 1
ATOM 5044 C C . GLY C 1 65 ? -12.282 -17.275 -11.444 1.00 12.22 65 GLY C C 1
ATOM 5045 O O . GLY C 1 65 ? -12.137 -16.592 -12.457 1.00 13.61 65 GLY C O 1
ATOM 5046 N N . ASN C 1 66 ? -12.661 -16.761 -10.275 1.00 10.95 66 ASN C N 1
ATOM 5047 C CA . ASN C 1 66 ? -12.919 -15.332 -10.124 1.00 11.90 66 ASN C CA 1
ATOM 5048 C C . ASN C 1 66 ? -11.644 -14.512 -10.219 1.00 11.94 66 ASN C C 1
ATOM 5049 O O . ASN C 1 66 ? -11.683 -13.340 -10.585 1.00 13.33 66 ASN C O 1
ATOM 5054 N N . LEU C 1 67 ? -10.519 -15.128 -9.876 1.00 10.82 67 LEU C N 1
ATOM 5055 C CA . LEU C 1 67 ? -9.228 -14.449 -9.926 1.00 10.55 67 LEU C CA 1
ATOM 5056 C C . LEU C 1 67 ? -8.545 -14.606 -11.280 1.00 11.04 67 LEU C C 1
ATOM 5057 O O . LEU C 1 67 ? -7.517 -13.982 -11.533 1.00 11.45 67 LEU C O 1
ATOM 5062 N N . LYS C 1 68 ? -9.126 -15.430 -12.148 1.00 11.27 68 LYS C N 1
ATOM 5063 C CA . LYS C 1 68 ? -8.558 -15.710 -13.465 1.00 13.64 68 LYS C CA 1
ATOM 5064 C C . LYS C 1 68 ? -8.319 -14.495 -14.357 1.00 13.84 68 LYS C C 1
ATOM 5065 O O . LYS C 1 68 ? -7.299 -14.419 -15.041 1.00 14.34 68 LYS C O 1
ATOM 5071 N N . LYS C 1 69 ? -9.255 -13.552 -14.360 1.00 15.49 69 LYS C N 1
ATOM 5072 C CA . LYS C 1 69 ? -9.111 -12.368 -15.202 1.00 17.38 69 LYS C CA 1
ATOM 5073 C C . LYS C 1 69 ? -7.810 -11.618 -14.931 1.00 16.88 69 LYS C C 1
ATOM 5074 O O . LYS C 1 69 ? -7.040 -11.340 -15.850 1.00 16.89 69 LYS C O 1
ATOM 5080 N N . GLU C 1 70 ? -7.557 -11.300 -13.666 1.00 14.30 70 GLU C N 1
ATOM 5081 C CA . GLU C 1 70 ? -6.348 -10.569 -13.317 1.00 12.81 70 GLU C CA 1
ATOM 5082 C C . GLU C 1 70 ? -5.126 -11.461 -13.127 1.00 11.22 70 GLU C C 1
ATOM 5083 O O . GLU C 1 70 ? -4.003 -11.049 -13.422 1.00 12.22 70 GLU C O 1
ATOM 5089 N N . TYR C 1 71 ? -5.348 -12.680 -12.644 1.00 10.97 71 TYR C N 1
ATOM 5090 C CA . TYR C 1 71 ? -4.266 -13.637 -12.391 1.00 9.65 71 TYR C CA 1
ATOM 5091 C C . TYR C 1 71 ? -4.560 -14.940 -13.133 1.00 9.33 71 TYR C C 1
ATOM 5092 O O . TYR C 1 71 ? -4.889 -15.959 -12.523 1.00 9.94 71 TYR C O 1
ATOM 5101 N N . PRO C 1 72 ? -4.421 -14.928 -14.466 1.00 9.68 72 PRO C N 1
ATOM 5102 C CA . PRO C 1 72 ? -4.691 -16.118 -15.276 1.00 9.26 72 PRO C CA 1
ATOM 5103 C C . PRO C 1 72 ? -3.753 -17.315 -15.136 1.00 9.28 72 PRO C C 1
ATOM 5104 O O . PRO C 1 72 ? -4.129 -18.436 -15.472 1.00 9.97 72 PRO C O 1
ATOM 5108 N N . ASN C 1 73 ? -2.542 -17.083 -14.640 1.00 9.43 73 ASN C N 1
ATOM 5109 C CA . ASN C 1 73 ? -1.563 -18.156 -14.465 1.00 10.32 73 ASN C CA 1
ATOM 5110 C C . ASN C 1 73 ? -1.769 -18.719 -13.069 1.00 10.85 73 ASN C C 1
ATOM 5111 O O . ASN C 1 73 ? -1.512 -18.037 -12.076 1.00 10.35 73 ASN C O 1
ATOM 5116 N N . GLN C 1 74 ? -2.232 -19.962 -12.989 1.00 10.22 74 GLN C N 1
ATOM 5117 C CA . GLN C 1 74 ? -2.534 -20.561 -11.697 1.00 9.01 74 GLN C CA 1
ATOM 5118 C C . GLN C 1 74 ? -2.057 -21.983 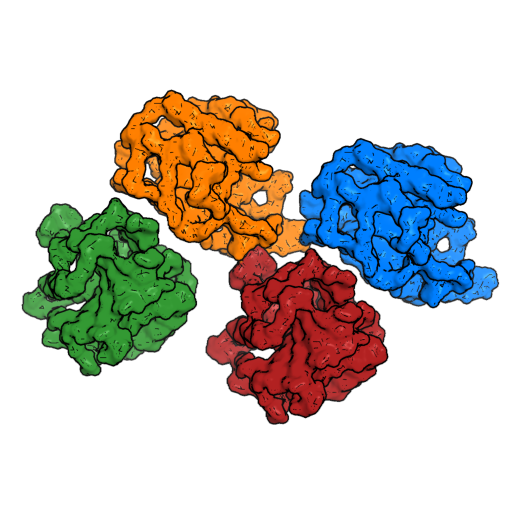-11.521 1.00 10.12 74 GLN C C 1
ATOM 5119 O O . GLN C 1 74 ? -1.986 -22.745 -12.484 1.00 11.67 74 GLN C O 1
ATOM 5125 N N . THR C 1 75 ? -1.719 -22.331 -10.282 1.00 8.63 75 THR C N 1
ATOM 5126 C CA . THR C 1 75 ? -1.314 -23.690 -9.966 1.00 8.68 75 THR C CA 1
ATOM 5127 C C . THR C 1 75 ? -2.577 -24.402 -9.513 1.00 7.77 75 THR C C 1
ATOM 5128 O O . THR C 1 75 ? -3.613 -23.771 -9.276 1.00 9.21 75 THR C O 1
ATOM 5132 N N . ALA C 1 76 ? -2.491 -25.721 -9.420 1.00 8.36 76 ALA C N 1
ATOM 5133 C CA . ALA C 1 76 ? -3.595 -26.511 -8.917 1.00 8.21 76 ALA C CA 1
ATOM 5134 C C . ALA C 1 76 ? -3.476 -26.357 -7.399 1.00 8.80 76 ALA C C 1
ATOM 5135 O O . ALA C 1 76 ? -2.542 -25.716 -6.905 1.00 8.72 76 ALA C O 1
ATOM 5137 N N . VAL C 1 77 ? -4.409 -26.931 -6.652 1.00 8.76 77 VAL C N 1
ATOM 5138 C CA . VAL C 1 77 ? -4.343 -26.832 -5.204 1.00 7.84 77 VAL C CA 1
ATOM 5139 C C . VAL C 1 77 ? -3.496 -27.975 -4.657 1.00 8.12 77 VAL C C 1
ATOM 5140 O O . VAL C 1 77 ? -3.721 -29.144 -4.965 1.00 7.74 77 VAL C O 1
ATOM 5144 N N . LEU C 1 78 ? -2.497 -27.615 -3.863 1.00 7.46 78 LEU C N 1
ATOM 5145 C CA . LEU C 1 78 ? -1.598 -28.574 -3.240 1.00 6.80 78 LEU C CA 1
ATOM 5146 C C . LEU C 1 78 ? -2.325 -29.795 -2.685 1.00 6.65 78 LEU C C 1
ATOM 5147 O O . LEU C 1 78 ? -3.319 -29.658 -1.974 1.00 6.62 78 LEU C O 1
ATOM 5152 N N . GLY C 1 79 ? -1.827 -30.980 -3.028 1.00 8.04 79 GLY C N 1
ATOM 5153 C CA . GLY C 1 79 ? -2.392 -32.218 -2.514 1.00 8.98 79 GLY C CA 1
ATOM 5154 C C . GLY C 1 79 ? -3.754 -32.701 -2.973 1.00 9.40 79 GLY C C 1
ATOM 5155 O O . GLY C 1 79 ? -4.299 -33.632 -2.373 1.00 11.60 79 GLY C O 1
ATOM 5156 N N . ARG C 1 80 ? -4.309 -32.097 -4.018 1.00 8.81 80 ARG C N 1
ATOM 5157 C CA . ARG C 1 80 ? -5.620 -32.524 -4.508 1.00 9.39 80 ARG C CA 1
ATOM 5158 C C . ARG C 1 80 ? -5.490 -33.533 -5.649 1.00 10.79 80 ARG C C 1
ATOM 5159 O O . ARG C 1 80 ? -6.406 -34.313 -5.907 1.00 11.38 80 ARG C O 1
ATOM 5167 N N . SER C 1 81 ? -4.346 -33.513 -6.322 1.00 9.91 81 SER C N 1
ATOM 5168 C CA . SER C 1 81 ? -4.076 -34.407 -7.444 1.00 10.57 81 SER C CA 1
ATOM 5169 C C . SER C 1 81 ? -2.569 -34.533 -7.615 1.00 10.98 81 SER C C 1
ATOM 5170 O O . SER C 1 81 ? -1.808 -33.834 -6.952 1.00 10.01 81 SER C O 1
ATOM 5173 N N . SER C 1 82 ? -2.128 -35.425 -8.494 1.00 9.99 82 SER C N 1
ATOM 5174 C CA . SER C 1 82 ? -0.697 -35.595 -8.709 1.00 11.87 82 SER C CA 1
ATOM 5175 C C . SER C 1 82 ? -0.362 -35.897 -10.163 1.00 12.41 82 SER C C 1
ATOM 5176 O O . SER C 1 82 ? 0.590 -36.622 -10.453 1.00 15.04 82 SER C O 1
ATOM 5179 N N . GLY C 1 83 ? -1.145 -35.319 -11.069 1.00 11.76 83 GLY C N 1
ATOM 5180 C CA . GLY C 1 83 ? -0.931 -35.530 -12.488 1.00 12.44 83 GLY C CA 1
ATOM 5181 C C . GLY C 1 83 ? 0.019 -34.524 -13.111 1.00 12.20 83 GLY C C 1
ATOM 5182 O O . GLY C 1 83 ? 0.784 -33.847 -12.419 1.00 11.88 83 GLY C O 1
ATOM 5183 N N . SER C 1 84 ? -0.050 -34.412 -14.432 1.00 11.76 84 SER C N 1
ATOM 5184 C CA . SER C 1 84 ? 0.819 -33.516 -15.183 1.00 11.19 84 SER C CA 1
ATOM 5185 C C . SER C 1 84 ? 0.584 -32.038 -14.908 1.00 11.64 84 SER C C 1
ATOM 5186 O O . SER C 1 84 ? 1.281 -31.188 -15.470 1.00 11.46 84 SER C O 1
ATOM 5189 N N . GLU C 1 85 ? -0.397 -31.725 -14.062 1.00 11.48 85 GLU C N 1
ATOM 5190 C CA . GLU C 1 85 ? -0.664 -30.332 -13.726 1.00 11.45 85 GLU C CA 1
ATOM 5191 C C . GLU C 1 85 ? 0.464 -29.836 -12.829 1.00 11.45 85 GLU C C 1
ATOM 5192 O O . GLU C 1 85 ? 0.589 -28.641 -12.572 1.00 11.38 85 GLU C O 1
ATOM 5198 N N . TRP C 1 86 ? 1.279 -30.774 -12.355 1.00 10.36 86 TRP C N 1
ATOM 5199 C CA . TRP C 1 86 ? 2.444 -30.464 -11.532 1.00 10.41 86 TRP C CA 1
ATOM 5200 C C . TRP C 1 86 ? 3.649 -30.993 -12.291 1.00 11.34 86 TRP C C 1
ATOM 5201 O O . TRP C 1 86 ? 3.580 -32.069 -12.883 1.00 14.24 86 TRP C O 1
ATOM 5212 N N . ASP C 1 87 ? 4.745 -30.247 -12.290 1.00 11.19 87 ASP C N 1
ATOM 5213 C CA . ASP C 1 87 ? 5.939 -30.715 -12.982 1.00 11.79 87 ASP C CA 1
ATOM 5214 C C . ASP C 1 87 ? 6.552 -31.842 -12.168 1.00 12.65 87 ASP C C 1
ATOM 5215 O O . ASP C 1 87 ? 7.186 -32.746 -12.709 1.00 14.98 87 ASP C O 1
ATOM 5220 N N . LYS C 1 88 ? 6.345 -31.775 -10.860 1.00 12.42 88 LYS C N 1
ATOM 5221 C CA . LYS C 1 88 ? 6.831 -32.787 -9.932 1.00 11.94 88 LYS C CA 1
ATOM 5222 C C . LYS C 1 88 ? 5.950 -32.788 -8.694 1.00 10.84 88 LYS C C 1
ATOM 5223 O O . LYS C 1 88 ? 5.466 -31.739 -8.259 1.00 10.86 88 LYS C O 1
ATOM 5229 N N . THR C 1 89 ? 5.739 -33.977 -8.144 1.00 11.58 89 THR C N 1
ATOM 5230 C CA . THR C 1 89 ? 4.984 -34.142 -6.915 1.00 9.42 89 THR C CA 1
ATOM 5231 C C . THR C 1 89 ? 5.983 -34.780 -5.966 1.00 10.03 89 THR C C 1
ATOM 5232 O O . THR C 1 89 ? 6.373 -35.941 -6.125 1.00 10.96 89 THR C O 1
ATOM 5236 N N . LEU C 1 90 ? 6.418 -33.994 -4.992 1.00 9.17 90 LEU C N 1
ATOM 5237 C CA . LEU C 1 90 ? 7.417 -34.436 -4.032 1.00 9.25 90 LEU C CA 1
ATOM 5238 C C . LEU C 1 90 ? 6.838 -34.666 -2.653 1.00 9.23 90 LEU C C 1
ATOM 5239 O O . LEU C 1 90 ? 5.725 -34.242 -2.348 1.00 10.47 90 LEU C O 1
ATOM 5244 N N . GLY C 1 91 ? 7.611 -35.347 -1.816 1.00 11.80 91 GLY C N 1
ATOM 5245 C CA . GLY C 1 91 ? 7.178 -35.587 -0.457 1.00 12.28 91 GLY C CA 1
ATOM 5246 C C . GLY C 1 91 ? 6.204 -36.721 -0.235 1.00 13.12 91 GLY C C 1
ATOM 5247 O O . GLY C 1 91 ? 5.980 -37.568 -1.101 1.00 14.22 91 GLY C O 1
ATOM 5248 N N . ASN C 1 92 ? 5.606 -36.701 0.949 1.00 14.49 92 ASN C N 1
ATOM 5249 C CA . ASN C 1 92 ? 4.670 -37.723 1.397 1.00 14.60 92 ASN C CA 1
ATOM 5250 C C . ASN C 1 92 ? 3.250 -37.594 0.854 1.00 14.08 92 ASN C C 1
ATOM 5251 O O . ASN C 1 92 ? 2.280 -37.701 1.607 1.00 14.66 92 ASN C O 1
ATOM 5256 N N . TYR C 1 93 ? 3.122 -37.377 -0.448 1.00 13.28 93 TYR C N 1
ATOM 5257 C CA . TYR C 1 93 ? 1.802 -37.256 -1.054 1.00 13.18 93 TYR C CA 1
ATOM 5258 C C . TYR C 1 93 ? 1.014 -38.559 -0.929 1.00 13.26 93 TYR C C 1
ATOM 5259 O O . TYR C 1 93 ? 1.554 -39.646 -1.144 1.00 13.96 93 TYR C O 1
ATOM 5268 N N . SER C 1 94 ? -0.264 -38.441 -0.584 1.00 13.70 94 SER C N 1
ATOM 5269 C CA . SER C 1 94 ? -1.146 -39.599 -0.467 1.00 14.64 94 SER C CA 1
ATOM 5270 C C . SER C 1 94 ? -2.466 -39.270 -1.152 1.00 14.51 94 SER C C 1
ATOM 5271 O O . SER C 1 94 ? -3.049 -38.222 -0.903 1.00 14.60 94 SER C O 1
ATOM 5274 N N . SER C 1 95 ? -2.942 -40.166 -2.011 1.00 15.67 95 SER C N 1
ATOM 5275 C CA . SER C 1 95 ? -4.199 -39.935 -2.710 1.00 17.50 95 SER C CA 1
ATOM 5276 C C . SER C 1 95 ? -5.390 -40.400 -1.877 1.00 19.18 95 SER C C 1
ATOM 5277 O O . SER C 1 95 ? -6.537 -40.290 -2.310 1.00 22.13 95 SER C O 1
ATOM 5280 N N . SER C 1 96 ? -5.121 -40.911 -0.680 1.00 18.05 96 SER C N 1
ATOM 5281 C CA . SER C 1 96 ? -6.190 -41.397 0.182 1.00 19.08 96 SER C CA 1
ATOM 5282 C C . SER C 1 96 ? -6.498 -40.488 1.370 1.00 18.46 96 SER C C 1
ATOM 5283 O O . SER C 1 96 ? -7.233 -40.878 2.274 1.00 19.32 96 SER C O 1
ATOM 5286 N N . THR C 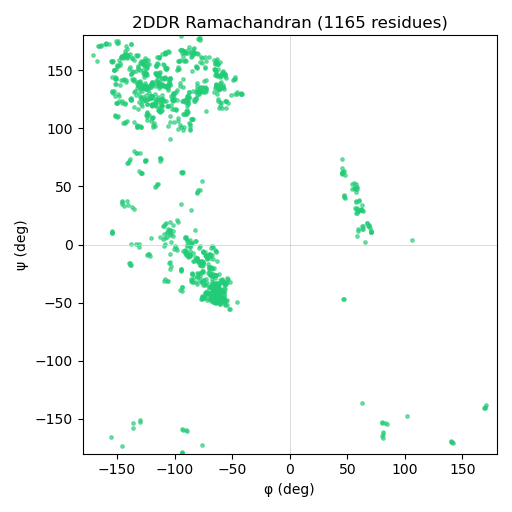1 97 ? -5.945 -39.279 1.377 1.00 16.87 97 THR C N 1
ATOM 5287 C CA . THR C 1 97 ? -6.216 -38.353 2.473 1.00 16.13 97 THR C CA 1
ATOM 5288 C C . THR C 1 97 ? -7.631 -37.806 2.325 1.00 14.76 97 THR C C 1
ATOM 5289 O O . THR C 1 97 ? -8.171 -37.736 1.216 1.00 15.38 97 THR C O 1
ATOM 5293 N N . PRO C 1 98 ? -8.262 -37.425 3.446 1.00 13.28 98 PRO C N 1
ATOM 5294 C CA . PRO C 1 98 ? -9.624 -36.887 3.392 1.00 13.38 98 PRO C CA 1
ATOM 5295 C C . PRO C 1 98 ? -9.674 -35.449 2.887 1.00 11.79 98 PRO C C 1
ATOM 5296 O O . PRO C 1 98 ? -10.727 -34.971 2.474 1.00 13.38 98 PRO C O 1
ATOM 5300 N N . GLU C 1 99 ? -8.535 -34.761 2.928 1.00 11.03 99 GLU C N 1
ATOM 5301 C CA . GLU C 1 99 ? -8.469 -33.367 2.504 1.00 10.72 99 GLU C CA 1
ATOM 5302 C C . GLU C 1 99 ? -7.146 -33.046 1.812 1.00 9.64 99 GLU C C 1
ATOM 5303 O O . GLU C 1 99 ? -6.170 -33.782 1.949 1.00 10.64 99 GLU C O 1
ATOM 5309 N N . ASP C 1 100 ? -7.127 -31.948 1.060 1.00 8.39 100 ASP C N 1
ATOM 5310 C CA . ASP C 1 100 ? -5.916 -31.521 0.367 1.00 9.87 100 ASP C CA 1
ATOM 5311 C C . ASP C 1 100 ? -5.139 -30.510 1.225 1.00 9.60 100 ASP C C 1
ATOM 5312 O O . ASP C 1 100 ? -5.555 -30.192 2.337 1.00 10.15 100 ASP C O 1
ATOM 5317 N N . GLY C 1 101 ? -4.014 -30.019 0.709 1.00 8.10 101 GLY C N 1
ATOM 5318 C CA . GLY C 1 101 ? -3.188 -29.072 1.448 1.00 8.97 101 GLY C CA 1
ATOM 5319 C C . GLY C 1 101 ? -3.698 -27.642 1.511 1.00 7.68 101 GLY C C 1
ATOM 5320 O O . GLY C 1 101 ? -3.204 -26.842 2.313 1.00 9.40 101 GLY C O 1
ATOM 5321 N N . GLY C 1 102 ? -4.652 -27.307 0.648 1.00 7.76 102 GLY C N 1
ATOM 5322 C CA . GLY C 1 102 ? -5.232 -25.973 0.654 1.00 7.47 102 GLY C CA 1
ATOM 5323 C C . GLY C 1 102 ? -4.371 -24.803 0.219 1.00 7.65 102 GLY C C 1
ATOM 5324 O O . GLY C 1 102 ? -4.722 -23.658 0.485 1.00 7.42 102 GLY C O 1
ATOM 5325 N N . VAL C 1 103 ? -3.260 -25.075 -0.460 1.00 6.87 103 VAL C N 1
ATOM 5326 C CA . VAL C 1 103 ? -2.378 -24.010 -0.926 1.00 7.89 103 VAL C CA 1
ATOM 5327 C C . VAL C 1 103 ? -2.384 -23.915 -2.447 1.00 6.16 103 VAL C C 1
ATOM 5328 O O . VAL C 1 103 ? -2.330 -24.932 -3.143 1.00 6.77 103 VAL C O 1
ATOM 5332 N N . ALA C 1 104 ? -2.453 -22.692 -2.960 1.00 6.66 104 ALA C N 1
ATOM 5333 C CA . ALA C 1 104 ? -2.416 -22.471 -4.398 1.00 7.38 104 ALA C CA 1
ATOM 5334 C C . ALA C 1 104 ? -1.753 -21.126 -4.649 1.00 6.73 104 ALA C C 1
ATOM 5335 O O . ALA C 1 104 ? -1.786 -20.246 -3.792 1.00 7.51 104 ALA C O 1
ATOM 5337 N N . ILE C 1 105 ? -1.138 -20.974 -5.817 1.00 6.94 105 ILE C N 1
ATOM 5338 C CA . ILE C 1 105 ? -0.493 -19.719 -6.180 1.00 6.91 105 ILE C CA 1
ATOM 5339 C C . ILE C 1 105 ? -1.025 -19.271 -7.527 1.00 7.02 105 ILE C C 1
ATOM 5340 O O . ILE C 1 105 ? -1.176 -20.086 -8.440 1.00 7.64 105 ILE C O 1
ATOM 5345 N N . VAL C 1 106 ? -1.344 -17.988 -7.638 1.00 6.51 106 VAL C N 1
ATOM 5346 C CA . VAL C 1 106 ? -1.824 -17.430 -8.896 1.00 7.30 106 VAL C CA 1
ATOM 5347 C C . VAL C 1 106 ? -0.946 -16.230 -9.220 1.00 8.53 106 VAL C C 1
ATOM 5348 O O . VAL C 1 106 ? -0.368 -15.614 -8.319 1.00 7.76 106 VAL C O 1
ATOM 5352 N N . SER C 1 107 ? -0.843 -15.899 -10.503 1.00 7.73 107 SER C N 1
ATOM 5353 C CA . SER C 1 107 ? 0.011 -14.797 -10.929 1.00 8.20 107 SER C CA 1
ATOM 5354 C C . SER C 1 107 ? -0.439 -14.173 -12.241 1.00 9.05 107 SER C C 1
ATOM 5355 O O . SER C 1 107 ? -1.134 -14.804 -13.030 1.00 9.35 107 SER C O 1
ATOM 5358 N N . LYS C 1 108 ? -0.042 -12.924 -12.467 1.00 10.79 108 LYS C N 1
ATOM 5359 C CA . LYS C 1 108 ? -0.373 -12.252 -13.717 1.00 11.49 108 LYS C CA 1
ATOM 5360 C C . LYS C 1 108 ? 0.759 -12.526 -14.705 1.00 11.55 108 LYS C C 1
ATOM 5361 O O . LYS C 1 108 ? 0.677 -12.150 -15.874 1.00 12.62 108 LYS C O 1
ATOM 5367 N N . TRP C 1 109 ? 1.811 -13.186 -14.225 1.00 10.57 109 TRP C N 1
ATOM 5368 C CA . TRP C 1 109 ? 2.972 -13.501 -15.053 1.00 11.16 109 TRP C CA 1
ATOM 5369 C C . TRP C 1 109 ? 3.079 -14.985 -15.370 1.00 11.93 109 TRP C C 1
ATOM 5370 O O . TRP C 1 109 ? 2.587 -15.826 -14.620 1.00 12.10 109 TRP C O 1
ATOM 5381 N N . PRO C 1 110 ? 3.737 -15.326 -16.489 1.00 11.46 110 PRO C N 1
ATOM 5382 C CA . PRO C 1 110 ? 3.883 -16.735 -16.861 1.00 11.71 110 PRO C CA 1
ATOM 5383 C C . PRO C 1 110 ? 4.585 -17.538 -15.769 1.00 12.36 110 PRO C C 1
ATOM 5384 O O . PRO C 1 110 ? 5.563 -17.076 -15.182 1.00 12.82 110 PRO C O 1
ATOM 5388 N N . ILE C 1 111 ? 4.073 -18.733 -15.490 1.00 11.96 111 ILE C N 1
ATOM 5389 C CA . ILE C 1 111 ? 4.680 -19.608 -14.494 1.00 12.34 111 ILE C CA 1
ATOM 5390 C C . ILE C 1 111 ? 5.464 -20.659 -15.274 1.00 13.76 111 ILE C C 1
ATOM 5391 O O . ILE C 1 111 ? 4.885 -21.430 -16.043 1.00 16.37 111 ILE C O 1
ATOM 5396 N N . ALA C 1 112 ? 6.782 -20.669 -15.090 1.00 12.68 112 ALA C N 1
ATOM 5397 C CA . ALA C 1 112 ? 7.663 -21.589 -15.807 1.00 13.52 112 ALA C CA 1
ATOM 5398 C C . ALA C 1 112 ? 7.798 -22.962 -15.175 1.00 13.09 112 ALA C C 1
ATOM 5399 O O . ALA C 1 112 ? 8.115 -23.929 -15.859 1.00 14.98 112 ALA C O 1
ATOM 5401 N N . GLU C 1 113 ? 7.580 -23.044 -13.868 1.00 12.02 113 GLU C N 1
ATOM 5402 C CA . GLU C 1 113 ? 7.683 -24.311 -13.150 1.00 11.91 113 GLU C CA 1
ATOM 5403 C C . GLU C 1 113 ? 6.699 -24.346 -11.993 1.00 11.23 113 GLU C C 1
ATOM 5404 O O . GLU C 1 113 ? 6.561 -23.362 -11.269 1.00 11.97 113 GLU C O 1
ATOM 5410 N N . LYS C 1 114 ? 6.036 -25.487 -11.823 1.00 11.30 114 LYS C N 1
ATOM 5411 C CA . LYS C 1 114 ? 5.061 -25.687 -10.751 1.00 10.21 114 LYS C CA 1
ATOM 5412 C C . LYS C 1 114 ? 5.366 -27.015 -10.072 1.00 9.51 114 LYS C C 1
ATOM 5413 O O . LYS C 1 114 ? 5.269 -28.068 -10.698 1.00 10.66 114 LYS C O 1
ATOM 5419 N N . ILE C 1 115 ? 5.729 -26.965 -8.798 1.00 8.51 115 ILE C N 1
ATOM 5420 C CA . ILE C 1 115 ? 6.052 -28.176 -8.050 1.00 9.29 115 ILE C CA 1
ATOM 5421 C C . ILE C 1 115 ? 5.317 -28.188 -6.720 1.00 9.18 115 ILE C C 1
ATOM 5422 O O . ILE C 1 115 ? 5.182 -27.150 -6.076 1.00 8.44 115 ILE C O 1
ATOM 5427 N N . GLN C 1 116 ? 4.821 -29.354 -6.317 1.00 7.92 116 GLN C N 1
ATOM 5428 C CA . GLN C 1 116 ? 4.149 -29.458 -5.028 1.00 7.77 116 GLN C CA 1
ATOM 5429 C C . GLN C 1 116 ? 4.964 -30.397 -4.151 1.00 7.77 116 GLN C C 1
ATOM 5430 O O . GLN C 1 116 ? 5.590 -31.339 -4.645 1.00 9.04 116 GLN C O 1
ATOM 5436 N N . TYR C 1 117 ? 4.958 -30.122 -2.852 1.00 7.64 117 TYR C N 1
ATOM 5437 C CA . TYR C 1 117 ? 5.717 -30.906 -1.882 1.00 7.62 117 TYR C CA 1
ATOM 5438 C C . TYR C 1 117 ? 4.879 -31.135 -0.629 1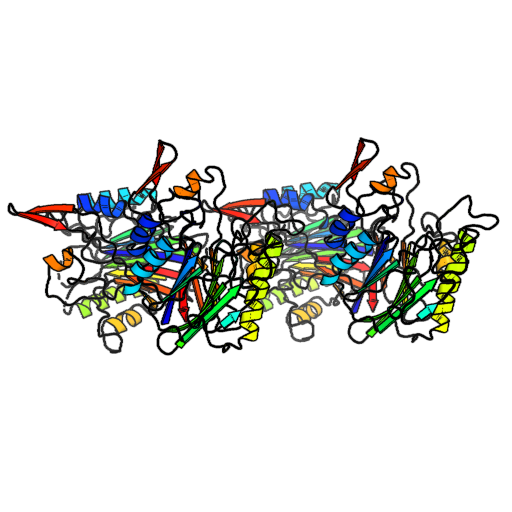.00 9.14 117 TYR C C 1
ATOM 5439 O O . TYR C 1 117 ? 4.401 -30.182 -0.013 1.00 9.39 117 TYR C O 1
ATOM 5448 N N . VAL C 1 118 ? 4.694 -32.397 -0.257 1.00 8.64 118 VAL C N 1
ATOM 5449 C CA . VAL C 1 118 ? 3.916 -32.727 0.930 1.00 9.60 118 VAL C CA 1
ATOM 5450 C C . VAL C 1 118 ? 4.845 -33.056 2.101 1.00 10.41 118 VAL C C 1
ATOM 5451 O O . VAL C 1 118 ? 5.699 -33.935 1.999 1.00 11.68 118 VAL C O 1
ATOM 5455 N N . PHE C 1 119 ? 4.675 -32.332 3.205 1.00 9.71 119 PHE C N 1
ATOM 5456 C CA . PHE C 1 119 ? 5.505 -32.518 4.396 1.00 11.69 119 PHE C CA 1
ATOM 5457 C C . PHE C 1 119 ? 5.485 -33.954 4.887 1.00 12.93 119 PHE C C 1
ATOM 5458 O O . PHE C 1 119 ? 4.459 -34.628 4.830 1.00 13.37 119 PHE C O 1
ATOM 5466 N N . ALA C 1 120 ? 6.634 -34.406 5.377 1.00 15.59 120 ALA C N 1
ATOM 5467 C CA . ALA C 1 120 ? 6.773 -35.764 5.881 1.00 18.72 120 ALA C CA 1
ATOM 5468 C C . ALA C 1 120 ? 6.156 -35.926 7.262 1.00 21.45 120 ALA C C 1
ATOM 5469 O O . ALA C 1 120 ? 5.639 -36.992 7.594 1.00 21.88 120 ALA C O 1
ATOM 5471 N N . LYS C 1 121 ? 6.198 -34.869 8.065 1.00 23.75 121 LYS C N 1
ATOM 5472 C CA . LYS C 1 121 ? 5.664 -34.950 9.416 1.00 28.18 121 LYS C CA 1
ATOM 5473 C C . LYS C 1 121 ? 4.588 -33.930 9.752 1.00 29.92 121 LYS C C 1
ATOM 5474 O O . LYS C 1 121 ? 4.464 -32.890 9.107 1.00 29.78 121 LYS C O 1
ATOM 5480 N N . GLY C 1 122 ? 3.811 -34.260 10.777 1.00 32.00 122 GLY C N 1
ATOM 5481 C CA . GLY C 1 122 ? 2.740 -33.402 11.245 1.00 35.45 122 GLY C CA 1
ATOM 5482 C C . GLY C 1 122 ? 2.300 -33.935 12.594 1.00 38.06 122 GLY C C 1
ATOM 5483 O O . GLY C 1 122 ? 2.533 -35.106 12.896 1.00 38.35 122 GLY C O 1
ATOM 5484 N N . CYS C 1 123 ? 1.676 -33.092 13.411 1.00 40.57 123 CYS C N 1
ATOM 5485 C CA . CYS C 1 123 ? 1.222 -33.521 14.729 1.00 43.85 123 CYS C CA 1
ATOM 5486 C C . CYS C 1 123 ? 0.499 -34.861 14.677 1.00 45.27 123 CYS C C 1
ATOM 5487 O O . CYS C 1 123 ? 0.801 -35.769 15.451 1.00 45.84 123 CYS C O 1
ATOM 5490 N N . GLY C 1 124 ? -0.457 -34.978 13.761 1.00 46.61 124 GLY C N 1
ATOM 5491 C CA . GLY C 1 124 ? -1.202 -36.216 13.631 1.00 48.21 124 GLY C CA 1
ATOM 5492 C C . GLY C 1 124 ? -0.294 -37.399 13.352 1.00 49.03 124 GLY C C 1
ATOM 5493 O O . GLY C 1 124 ? 0.756 -37.239 12.729 1.00 49.59 124 GLY C O 1
ATOM 5494 N N . PRO C 1 125 ? -0.667 -38.604 13.806 1.00 49.44 125 PRO C N 1
ATOM 5495 C CA . PRO C 1 125 ? 0.151 -39.798 13.579 1.00 49.41 125 PRO C CA 1
ATOM 5496 C C . PRO C 1 125 ? 0.137 -40.233 12.116 1.00 49.15 125 PRO C C 1
ATOM 5497 O O . PRO C 1 125 ? 0.892 -41.118 11.713 1.00 49.46 125 PRO C O 1
ATOM 5501 N N . ASP C 1 126 ? -0.724 -39.603 11.324 1.00 48.30 126 ASP C N 1
ATOM 5502 C CA . ASP C 1 126 ? -0.832 -39.930 9.908 1.00 47.16 126 ASP C CA 1
ATOM 5503 C C . ASP C 1 126 ? -1.204 -38.714 9.065 1.00 44.96 126 ASP C C 1
ATOM 5504 O O . ASP C 1 126 ? -1.789 -37.753 9.563 1.00 44.97 126 ASP C O 1
ATOM 5509 N N . ASN C 1 127 ? -0.854 -38.771 7.784 1.00 41.52 127 ASN C N 1
ATOM 5510 C CA . ASN C 1 127 ? -1.136 -37.688 6.847 1.00 38.41 127 ASN C CA 1
ATOM 5511 C C . ASN C 1 127 ? -2.627 -37.657 6.517 1.00 35.92 127 ASN C C 1
ATOM 5512 O O . ASN C 1 127 ? -3.159 -38.592 5.920 1.00 36.26 127 ASN C O 1
ATOM 5517 N N . LEU C 1 128 ? -3.297 -36.577 6.909 1.00 32.16 128 LEU C N 1
ATOM 5518 C CA . LEU C 1 128 ? -4.729 -36.440 6.669 1.00 28.85 128 LEU C CA 1
ATOM 5519 C C . LEU C 1 128 ? -5.118 -35.224 5.834 1.00 26.09 128 LEU C C 1
ATOM 5520 O O . LEU C 1 128 ? -6.307 -34.958 5.648 1.00 23.50 128 LEU C O 1
ATOM 5525 N N . SER C 1 129 ? -4.136 -34.489 5.319 1.00 23.32 129 SER C N 1
ATOM 5526 C CA . SER C 1 129 ? -4.464 -33.306 4.530 1.00 20.73 129 SER C CA 1
ATOM 5527 C C . SER C 1 129 ? -3.405 -32.888 3.512 1.00 18.45 129 SER C C 1
ATOM 5528 O O . SER C 1 129 ? -3.502 -31.818 2.919 1.00 19.56 129 SER C O 1
ATOM 5531 N N . ASN C 1 130 ? -2.401 -33.726 3.301 1.00 16.68 130 ASN C N 1
ATOM 5532 C CA . ASN C 1 130 ? -1.343 -33.402 2.350 1.00 13.52 130 ASN C CA 1
ATOM 5533 C C . ASN C 1 130 ? -0.797 -31.986 2.525 1.00 12.84 130 ASN C C 1
ATOM 5534 O O . ASN C 1 130 ? -0.542 -31.294 1.536 1.00 11.63 130 ASN C O 1
ATOM 5539 N N . LYS C 1 131 ? -0.619 -31.551 3.771 1.00 12.34 131 LYS C N 1
ATOM 5540 C CA . LYS C 1 131 ? -0.075 -30.219 4.017 1.00 11.85 131 LYS C CA 1
ATOM 5541 C C . LYS C 1 131 ? 1.351 -30.168 3.477 1.00 10.36 131 LYS C C 1
ATOM 5542 O O . LYS C 1 131 ? 2.049 -31.179 3.445 1.00 11.22 131 LYS C O 1
ATOM 5548 N N . GLY C 1 132 ? 1.776 -28.988 3.040 1.00 9.06 132 GLY C N 1
ATOM 5549 C CA . GLY C 1 132 ? 3.114 -28.852 2.492 1.00 8.86 132 GLY C CA 1
ATOM 5550 C C . GLY C 1 132 ? 3.306 -27.496 1.850 1.00 8.58 132 GLY C C 1
ATOM 5551 O O . GLY C 1 132 ? 2.873 -26.476 2.392 1.00 8.81 132 GLY C O 1
ATOM 5552 N N . PHE C 1 133 ? 3.963 -27.474 0.696 1.00 7.95 133 PHE C N 1
ATOM 5553 C CA . PHE C 1 133 ? 4.179 -26.213 0.001 1.00 8.15 133 PHE C CA 1
ATOM 5554 C C . PHE C 1 133 ? 4.114 -26.342 -1.511 1.00 8.55 133 PHE C C 1
ATOM 5555 O O . PHE C 1 133 ? 4.181 -27.442 -2.072 1.00 8.96 133 PHE C O 1
ATOM 5563 N N . VAL C 1 134 ? 3.948 -25.194 -2.158 1.00 8.61 134 VAL C N 1
ATOM 5564 C CA . VAL C 1 134 ? 3.872 -25.096 -3.604 1.00 8.57 134 VAL C CA 1
ATOM 5565 C C . VAL C 1 134 ? 5.017 -24.201 -4.064 1.00 8.41 134 VAL C C 1
ATOM 5566 O O . VAL C 1 134 ? 5.201 -23.101 -3.542 1.00 9.22 134 VAL C O 1
ATOM 5570 N N . TYR C 1 135 ? 5.800 -24.686 -5.021 1.00 8.77 135 TYR C N 1
ATOM 5571 C CA . TYR C 1 135 ? 6.912 -23.914 -5.564 1.00 8.84 135 TYR C CA 1
ATOM 5572 C C . TYR C 1 135 ? 6.580 -23.448 -6.970 1.00 8.06 135 TYR C C 1
ATOM 5573 O O . TYR C 1 135 ? 6.053 -24.213 -7.776 1.00 7.86 135 TYR C O 1
ATOM 5582 N N . THR C 1 136 ? 6.893 -22.192 -7.265 1.00 8.41 136 THR C N 1
ATOM 5583 C CA . THR C 1 136 ? 6.674 -21.660 -8.600 1.00 8.73 136 THR C CA 1
ATOM 5584 C C . THR C 1 136 ? 7.871 -20.838 -9.035 1.00 9.06 136 THR C C 1
ATOM 5585 O O . THR C 1 136 ? 8.494 -20.145 -8.228 1.00 10.69 136 THR C O 1
ATOM 5589 N N . LYS C 1 137 ? 8.205 -20.951 -10.312 1.00 9.48 137 LYS C N 1
ATOM 5590 C CA . LYS C 1 137 ? 9.274 -20.161 -10.902 1.00 9.95 137 LYS C CA 1
ATOM 5591 C C . LYS C 1 137 ? 8.441 -19.274 -11.819 1.00 10.56 137 LYS C C 1
ATOM 5592 O O . LYS C 1 137 ? 7.729 -19.770 -12.693 1.00 10.08 137 LYS C O 1
ATOM 5598 N N . ILE C 1 138 ? 8.520 -17.966 -11.610 1.00 10.60 138 ILE C N 1
ATOM 5599 C CA . ILE C 1 138 ? 7.713 -17.021 -12.367 1.00 11.65 138 ILE C CA 1
ATOM 5600 C C . ILE C 1 138 ? 8.548 -16.013 -13.149 1.00 11.63 138 ILE C C 1
ATOM 5601 O O . ILE C 1 138 ? 9.510 -15.461 -12.625 1.00 12.24 138 ILE C O 1
ATOM 5606 N N . LYS C 1 139 ? 8.167 -15.775 -14.401 1.00 13.81 139 LYS C N 1
ATOM 5607 C CA . LYS C 1 139 ? 8.887 -14.835 -15.252 1.00 15.49 139 LYS C CA 1
ATOM 5608 C C . LYS C 1 139 ? 8.269 -13.445 -15.169 1.00 15.96 139 LYS C C 1
ATOM 5609 O O . LYS C 1 139 ? 7.262 -13.155 -15.819 1.00 15.03 139 LYS C O 1
ATOM 5615 N N . LYS C 1 140 ? 8.885 -12.595 -14.354 1.00 18.73 140 LYS C N 1
ATOM 5616 C CA . LYS C 1 140 ? 8.444 -11.221 -14.155 1.00 21.18 140 LYS C CA 1
ATOM 5617 C C . LYS C 1 140 ? 9.334 -10.302 -14.992 1.00 22.61 140 LYS C C 1
ATOM 5618 O O . LYS C 1 140 ? 10.487 -10.071 -14.646 1.00 21.04 140 LYS C O 1
ATOM 5624 N N . ASN C 1 141 ? 8.804 -9.797 -16.102 1.00 26.04 141 ASN C N 1
ATOM 5625 C CA . ASN C 1 141 ? 9.565 -8.898 -16.972 1.00 29.40 141 ASN C CA 1
ATOM 5626 C C . ASN C 1 141 ? 11.000 -9.352 -17.270 1.00 30.09 141 ASN C C 1
ATOM 5627 O O . ASN C 1 141 ? 11.958 -8.697 -16.862 1.00 32.86 141 ASN C O 1
ATOM 5632 N N . ASP C 1 142 ? 11.152 -10.463 -17.981 1.00 31.04 142 ASP C N 1
ATOM 5633 C CA . ASP C 1 142 ? 12.477 -10.974 -18.339 1.00 30.63 142 ASP C CA 1
ATOM 5634 C C . ASP C 1 142 ? 13.334 -11.378 -17.132 1.00 28.99 142 ASP C C 1
ATOM 5635 O O . ASP C 1 142 ? 14.540 -11.594 -17.260 1.00 28.36 142 ASP C O 1
ATOM 5640 N N . ARG C 1 143 ? 12.712 -11.483 -15.962 1.00 25.94 143 ARG C N 1
ATOM 5641 C CA . ARG C 1 143 ? 13.423 -11.877 -14.748 1.00 23.75 143 ARG C CA 1
ATOM 5642 C C . ARG C 1 143 ? 12.688 -13.036 -14.082 1.00 20.24 143 ARG C C 1
ATOM 5643 O O . ARG C 1 143 ? 11.471 -12.985 -13.924 1.00 20.30 143 ARG C O 1
ATOM 5651 N N . PHE C 1 144 ? 13.415 -14.081 -13.699 1.00 16.41 144 PHE C N 1
ATOM 5652 C CA . PHE C 1 144 ? 12.787 -15.214 -13.026 1.00 14.40 144 PHE C CA 1
ATOM 5653 C C . PHE C 1 144 ? 12.806 -15.021 -11.517 1.00 13.41 144 PHE C C 1
ATOM 5654 O O . PHE C 1 144 ? 13.869 -14.831 -10.924 1.00 13.44 144 PHE C O 1
ATOM 5662 N N . VAL C 1 145 ? 11.629 -15.051 -10.898 1.00 11.73 145 VAL C N 1
ATOM 5663 C CA . VAL C 1 145 ? 11.535 -14.935 -9.447 1.00 11.81 145 VAL C CA 1
ATOM 5664 C C . VAL C 1 145 ? 10.964 -16.264 -8.979 1.00 11.65 145 VAL C C 1
ATOM 5665 O O . VAL C 1 145 ? 10.271 -16.944 -9.731 1.00 13.70 145 VAL C O 1
ATOM 5669 N N . HIS C 1 146 ? 11.267 -16.642 -7.747 1.00 9.99 146 HIS C N 1
ATOM 5670 C CA . HIS C 1 146 ? 10.803 -17.917 -7.222 1.00 10.50 146 HIS C CA 1
ATOM 5671 C C . HIS C 1 146 ? 9.957 -17.678 -5.992 1.00 9.84 146 HIS C C 1
ATOM 5672 O O . HIS C 1 146 ? 10.390 -17.017 -5.051 1.00 10.88 146 HIS C O 1
ATOM 5679 N N . VAL C 1 147 ? 8.746 -18.223 -6.001 1.00 9.41 147 VAL C N 1
ATOM 5680 C CA . VAL C 1 147 ? 7.828 -18.047 -4.887 1.00 8.72 147 VAL C CA 1
ATOM 5681 C C . VAL C 1 147 ? 7.336 -19.378 -4.347 1.00 9.23 147 VAL C C 1
ATOM 5682 O O . VAL C 1 147 ? 6.792 -20.207 -5.085 1.00 9.54 147 VAL C O 1
ATOM 5686 N N . ILE C 1 148 ? 7.548 -19.577 -3.054 1.00 9.25 148 ILE C N 1
ATOM 5687 C CA . ILE C 1 148 ? 7.107 -20.784 -2.381 1.00 9.20 148 ILE C CA 1
ATOM 5688 C C . ILE C 1 148 ? 5.980 -20.386 -1.444 1.00 9.09 148 ILE C C 1
ATOM 5689 O O . ILE C 1 148 ? 6.137 -19.488 -0.618 1.00 11.54 148 ILE C O 1
ATOM 5694 N N . GLY C 1 149 ? 4.838 -21.043 -1.599 1.00 8.74 149 GLY C N 1
ATOM 5695 C CA . GLY C 1 149 ? 3.689 -20.764 -0.756 1.00 9.04 149 GLY C CA 1
ATOM 5696 C C . GLY C 1 149 ? 3.474 -21.950 0.158 1.00 7.26 149 GLY C C 1
ATOM 5697 O O . GLY C 1 149 ? 3.564 -23.097 -0.284 1.00 8.91 149 GLY C O 1
ATOM 5698 N N . THR C 1 150 ? 3.191 -21.697 1.431 1.00 7.97 150 THR C N 1
ATOM 5699 C CA . THR C 1 150 ? 3.005 -22.793 2.366 1.00 8.32 150 THR C CA 1
ATOM 5700 C C . THR C 1 150 ? 2.043 -22.459 3.499 1.00 9.39 150 THR C C 1
ATOM 5701 O O . THR C 1 150 ? 1.582 -21.325 3.628 1.00 8.97 150 THR C O 1
ATOM 5705 N N . HIS C 1 151 ? 1.735 -23.478 4.300 1.00 9.92 151 HIS C N 1
ATOM 5706 C CA . HIS C 1 151 ? 0.851 -23.358 5.453 1.00 10.78 151 HIS C CA 1
ATOM 5707 C C . HIS C 1 151 ? 1.374 -24.417 6.412 1.00 10.84 151 HIS C C 1
ATOM 5708 O O . HIS C 1 151 ? 1.232 -25.612 6.156 1.00 13.15 151 HIS C O 1
ATOM 5715 N N . LEU C 1 152 ? 1.986 -23.982 7.509 1.00 12.21 152 LEU C N 1
ATOM 5716 C CA . LEU C 1 152 ? 2.576 -24.919 8.460 1.00 12.35 152 LEU C CA 1
ATOM 5717 C C . LEU C 1 152 ? 1.655 -25.435 9.560 1.00 14.27 152 LEU C C 1
ATOM 5718 O O . LEU C 1 152 ? 0.562 -24.918 9.776 1.00 14.15 152 LEU C O 1
ATOM 5723 N N . GLN C 1 153 ? 2.131 -26.469 10.249 1.00 14.09 153 GLN C N 1
ATOM 5724 C CA . GLN C 1 153 ? 1.409 -27.112 11.343 1.00 16.92 153 GLN C CA 1
ATOM 5725 C C . GLN C 1 153 ? 0.854 -26.094 12.333 1.00 18.28 153 GLN C C 1
ATOM 5726 O O . GLN C 1 153 ? 1.577 -25.225 12.811 1.00 18.52 153 GLN C O 1
ATOM 5732 N N . ALA C 1 154 ? -0.433 -26.212 12.641 1.00 21.47 154 ALA C N 1
ATOM 5733 C CA . ALA C 1 154 ? -1.079 -25.300 13.575 1.00 25.24 154 ALA C CA 1
ATOM 5734 C C . ALA C 1 154 ? -0.869 -25.760 15.011 1.00 28.22 154 ALA C C 1
ATOM 5735 O O . ALA C 1 154 ? -0.524 -26.915 15.258 1.00 27.24 154 ALA C O 1
ATOM 5737 N N . GLU C 1 155 ? -1.080 -24.847 15.953 1.00 32.13 155 GLU C N 1
ATOM 5738 C CA . GLU C 1 155 ? -0.923 -25.158 17.366 1.00 37.19 155 GLU C CA 1
ATOM 5739 C C . GLU C 1 155 ? -1.986 -26.182 17.752 1.00 39.90 155 GLU C C 1
ATOM 5740 O O . GLU C 1 155 ? -3.164 -26.012 17.435 1.00 39.74 155 GLU C O 1
ATOM 5746 N N . ASP C 1 156 ? -1.567 -27.246 18.428 1.00 43.56 156 ASP C N 1
ATOM 5747 C CA . ASP C 1 156 ? -2.491 -28.294 18.845 1.00 47.45 156 ASP C CA 1
ATOM 5748 C C . ASP C 1 156 ? -2.022 -29.002 20.110 1.00 49.13 156 ASP C C 1
ATOM 5749 O O . ASP C 1 156 ? -0.887 -29.473 20.188 1.00 49.14 156 ASP C O 1
ATOM 5754 N N . SER C 1 157 ? -2.907 -29.074 21.099 1.00 51.43 157 SER C N 1
ATOM 5755 C CA . SER C 1 157 ? -2.599 -29.722 22.368 1.00 53.57 157 SER C CA 1
ATOM 5756 C C . SER C 1 157 ? -2.438 -31.229 22.186 1.00 55.00 157 SER C C 1
ATOM 5757 O O . SER C 1 157 ? -1.608 -31.858 22.842 1.00 55.43 157 SER C O 1
ATOM 5760 N N . MET C 1 158 ? -3.239 -31.799 21.292 1.00 56.27 158 MET C N 1
ATOM 5761 C CA . MET C 1 158 ? -3.189 -33.230 21.018 1.00 57.45 158 MET C CA 1
ATOM 5762 C C . MET C 1 158 ? -2.124 -33.538 19.970 1.00 57.41 158 MET C C 1
ATOM 5763 O O . MET C 1 158 ? -2.249 -34.501 19.213 1.00 57.76 158 MET C O 1
ATOM 5768 N N . CYS C 1 159 ? -1.077 -32.720 19.930 1.00 56.97 159 CYS C N 1
ATOM 5769 C CA . CYS C 1 159 ? -0.007 -32.914 18.961 1.00 56.18 159 CYS C CA 1
ATOM 5770 C C . CYS C 1 159 ? 0.772 -34.199 19.220 1.00 56.63 159 CYS C C 1
ATOM 5771 O O . CYS C 1 159 ? 1.560 -34.636 18.381 1.00 56.99 159 CYS C O 1
ATOM 5774 N N . GLY C 1 160 ? 0.549 -34.802 20.384 1.00 56.84 160 GLY C N 1
ATOM 5775 C CA . GLY C 1 160 ? 1.239 -36.034 20.720 1.00 56.74 160 GLY C CA 1
ATOM 5776 C C . GLY C 1 160 ? 2.398 -35.827 21.676 1.00 56.59 160 GLY C C 1
ATOM 5777 O O . GLY C 1 160 ? 2.359 -34.939 22.528 1.00 57.05 160 GLY C O 1
ATOM 5778 N N . LYS C 1 161 ? 3.432 -36.650 21.535 1.00 55.97 161 LYS C N 1
ATOM 5779 C CA . LYS C 1 161 ? 4.609 -36.556 22.391 1.00 55.00 161 LYS C CA 1
ATOM 5780 C C . LYS C 1 161 ? 5.430 -35.319 22.043 1.00 53.31 161 LYS C C 1
ATOM 5781 O O . LYS C 1 161 ? 5.907 -34.608 22.929 1.00 53.34 161 LYS C O 1
ATOM 5787 N N . THR C 1 162 ? 5.588 -35.068 20.748 1.00 51.23 162 THR C N 1
ATOM 5788 C CA . THR C 1 162 ? 6.348 -33.919 20.276 1.00 48.51 162 THR C CA 1
ATOM 5789 C C . THR C 1 162 ? 5.529 -32.643 20.424 1.00 45.67 162 THR C C 1
ATOM 5790 O O . THR C 1 162 ? 4.448 -32.652 21.015 1.00 46.03 162 THR C O 1
ATOM 5794 N N . SER C 1 163 ? 6.048 -31.546 19.883 1.00 41.51 163 SER C N 1
ATOM 5795 C CA . SER C 1 163 ? 5.362 -30.264 19.960 1.00 37.11 163 SER C CA 1
ATOM 5796 C C . SER C 1 163 ? 5.146 -29.690 18.567 1.00 34.16 163 SER C C 1
ATOM 5797 O O . SER C 1 163 ? 5.890 -29.997 17.636 1.00 33.17 163 SER C O 1
ATOM 5800 N N . PRO C 1 164 ? 4.115 -28.850 18.405 1.00 31.64 164 PRO C N 1
ATOM 5801 C CA . PRO C 1 164 ? 3.829 -28.244 17.103 1.00 29.23 164 PRO C CA 1
ATOM 5802 C C . PRO C 1 164 ? 5.046 -27.477 16.589 1.00 27.75 164 PRO C C 1
ATOM 5803 O O . PRO C 1 164 ? 5.299 -27.430 15.387 1.00 26.14 164 PRO C O 1
ATOM 5807 N N . ALA C 1 165 ? 5.796 -26.885 17.515 1.00 25.41 165 ALA C N 1
ATOM 5808 C CA . ALA C 1 165 ? 6.993 -26.124 17.178 1.00 24.60 165 ALA C CA 1
ATOM 5809 C C . ALA C 1 165 ? 8.052 -27.018 16.540 1.00 23.82 165 ALA C C 1
ATOM 5810 O O . ALA C 1 165 ? 8.671 -26.647 15.544 1.00 23.06 165 ALA C O 1
ATOM 5812 N N . SER C 1 166 ? 8.269 -28.195 17.120 1.00 24.00 166 SER C N 1
ATOM 5813 C CA . SER C 1 166 ? 9.255 -29.120 16.576 1.00 23.72 166 SER C CA 1
ATOM 5814 C C . SER C 1 166 ? 8.816 -29.580 15.187 1.00 22.63 166 SER C C 1
ATOM 5815 O O . SER C 1 166 ? 9.646 -29.769 14.297 1.00 22.80 166 SER C O 1
ATOM 5818 N N . VAL C 1 167 ? 7.510 -29.755 15.005 1.00 21.86 167 VAL C N 1
ATOM 5819 C CA . VAL C 1 167 ? 6.979 -30.179 13.715 1.00 19.74 167 VAL C CA 1
ATOM 5820 C C . VAL C 1 167 ? 7.167 -29.068 12.687 1.00 18.75 167 VAL C C 1
ATOM 5821 O O . VAL C 1 167 ? 7.603 -29.320 11.564 1.00 18.20 167 VAL C O 1
ATOM 5825 N N . ARG C 1 168 ? 6.840 -27.840 13.071 1.00 17.42 168 ARG C N 1
ATOM 5826 C CA . ARG C 1 168 ? 6.996 -26.717 12.160 1.00 17.04 168 ARG C CA 1
ATOM 5827 C C . ARG C 1 168 ? 8.451 -26.548 11.743 1.00 16.99 168 ARG C C 1
ATOM 5828 O O . ARG C 1 168 ? 8.742 -26.255 10.586 1.00 16.33 168 ARG C O 1
ATOM 5836 N N . THR C 1 169 ? 9.370 -26.741 12.685 1.00 17.98 169 THR C N 1
ATOM 5837 C CA . THR C 1 169 ? 10.787 -26.613 12.375 1.00 17.09 169 THR C CA 1
ATOM 5838 C C . THR C 1 169 ? 11.194 -27.673 11.359 1.00 16.59 169 THR C C 1
ATOM 5839 O O . THR C 1 169 ? 12.013 -27.416 10.476 1.00 18.45 169 THR C O 1
ATOM 5843 N N . ASN C 1 170 ? 10.617 -28.863 11.485 1.00 17.18 170 ASN C N 1
ATOM 5844 C CA . ASN C 1 170 ? 10.923 -29.945 10.563 1.00 17.60 170 ASN C CA 1
ATOM 5845 C C . ASN C 1 170 ? 10.378 -29.607 9.179 1.00 16.12 170 ASN C C 1
ATOM 5846 O O . ASN C 1 170 ? 11.008 -29.908 8.169 1.00 15.68 170 ASN C O 1
ATOM 5851 N N . GLN C 1 171 ? 9.211 -28.969 9.138 1.00 16.52 171 GLN C N 1
ATOM 5852 C CA . GLN C 1 171 ? 8.605 -28.594 7.862 1.00 15.39 171 GLN C CA 1
ATOM 5853 C C . GLN C 1 171 ? 9.422 -27.479 7.220 1.00 15.40 171 GLN C C 1
ATOM 5854 O O . GLN C 1 171 ? 9.672 -27.496 6.015 1.00 14.81 171 GLN C O 1
ATOM 5860 N N . LEU C 1 172 ? 9.857 -26.521 8.031 1.00 15.54 172 LEU C N 1
ATOM 5861 C CA . LEU C 1 172 ? 10.669 -25.424 7.528 1.00 15.56 172 LEU C CA 1
ATOM 5862 C C . LEU C 1 172 ? 11.988 -25.965 6.983 1.00 15.50 172 LEU C C 1
ATOM 5863 O O . LEU C 1 172 ? 12.506 -25.466 5.984 1.00 15.66 172 LEU C O 1
ATOM 5868 N N . LYS C 1 173 ? 12.528 -26.992 7.637 1.00 15.45 173 LYS C N 1
ATOM 5869 C CA . LYS C 1 173 ? 13.778 -27.602 7.192 1.00 16.31 173 LYS C CA 1
ATOM 5870 C C . LYS C 1 173 ? 13.593 -28.246 5.821 1.00 15.93 173 LYS C C 1
ATOM 5871 O O . LYS C 1 173 ? 14.494 -28.215 4.983 1.00 15.16 173 LYS C O 1
ATOM 5877 N N . GLU C 1 174 ? 12.423 -28.837 5.594 1.00 14.78 174 GLU C N 1
ATOM 5878 C CA . GLU C 1 174 ? 12.154 -29.459 4.306 1.00 13.89 174 GLU C CA 1
ATOM 5879 C C . GLU C 1 174 ? 12.106 -28.388 3.223 1.00 14.36 174 GLU C C 1
ATOM 5880 O O . GLU C 1 174 ? 12.551 -28.619 2.103 1.00 13.31 174 GLU C O 1
ATOM 5886 N N . ILE C 1 175 ? 11.567 -27.217 3.558 1.00 13.86 175 ILE C N 1
ATOM 5887 C CA . ILE C 1 175 ? 11.497 -26.130 2.588 1.00 13.26 175 ILE C CA 1
ATOM 5888 C C . ILE C 1 175 ? 12.907 -25.665 2.223 1.00 12.02 175 ILE C C 1
ATOM 5889 O O . ILE C 1 175 ? 13.241 -25.546 1.047 1.00 11.63 175 ILE C O 1
ATOM 5894 N N . GLN C 1 176 ? 13.735 -25.420 3.235 1.00 13.50 176 GLN C N 1
ATOM 5895 C CA . GLN C 1 176 ? 15.102 -24.970 3.000 1.00 13.68 176 GLN C CA 1
ATOM 5896 C C . GLN C 1 176 ? 15.886 -26.011 2.204 1.00 13.47 176 GLN C C 1
ATOM 5897 O O . GLN C 1 176 ? 16.611 -25.669 1.271 1.00 12.86 176 GLN C O 1
ATOM 5903 N N . ASP C 1 177 ? 15.734 -27.280 2.570 1.00 14.16 177 ASP C N 1
ATOM 5904 C CA . ASP C 1 177 ? 16.425 -28.359 1.867 1.00 15.05 177 ASP C CA 1
ATOM 5905 C C . ASP C 1 177 ? 16.042 -28.389 0.384 1.00 13.58 177 ASP C C 1
ATOM 5906 O O . ASP C 1 177 ? 16.894 -28.588 -0.483 1.00 13.95 177 ASP C O 1
ATOM 5911 N N . PHE C 1 178 ? 14.757 -28.198 0.096 1.00 11.61 178 PHE C N 1
ATOM 5912 C CA . PHE C 1 178 ? 14.274 -28.188 -1.281 1.00 11.68 178 PHE C CA 1
ATOM 5913 C C . PHE C 1 178 ? 14.910 -27.034 -2.058 1.00 11.40 178 PHE C C 1
ATOM 5914 O O . PHE C 1 178 ? 15.407 -27.216 -3.167 1.00 11.80 178 PHE C O 1
ATOM 5922 N N . ILE C 1 179 ? 14.886 -25.842 -1.471 1.00 11.39 179 ILE C N 1
ATOM 5923 C CA . ILE C 1 179 ? 15.461 -24.670 -2.124 1.00 11.61 179 ILE C CA 1
ATOM 5924 C C . ILE C 1 179 ? 16.931 -24.892 -2.469 1.00 12.42 179 ILE C C 1
ATOM 5925 O O . ILE C 1 179 ? 17.364 -24.615 -3.586 1.00 12.75 179 ILE C O 1
ATOM 5930 N N . LYS C 1 180 ? 17.692 -25.402 -1.506 1.00 13.35 180 LYS C N 1
ATOM 5931 C CA . LYS C 1 180 ? 19.113 -25.660 -1.711 1.00 13.30 180 LYS C CA 1
ATOM 5932 C C . LYS C 1 180 ? 19.352 -26.670 -2.827 1.00 12.31 180 LYS C C 1
ATOM 5933 O O . LYS C 1 180 ? 20.203 -26.479 -3.695 1.00 13.35 180 LYS C O 1
ATOM 5939 N N . ASN C 1 181 ? 18.591 -27.753 -2.794 1.00 12.00 181 ASN C N 1
ATOM 5940 C CA . ASN C 1 181 ? 18.712 -28.819 -3.777 1.00 12.83 181 ASN C CA 1
ATOM 5941 C C . ASN C 1 181 ? 18.345 -28.360 -5.192 1.00 12.86 181 ASN C C 1
ATOM 5942 O O . ASN C 1 181 ? 18.836 -28.907 -6.178 1.00 13.60 181 ASN C O 1
ATOM 5947 N N . LYS C 1 182 ? 17.494 -27.339 -5.285 1.00 12.71 182 LYS C N 1
ATOM 5948 C CA . LYS C 1 182 ? 17.024 -26.828 -6.572 1.00 13.95 182 LYS C CA 1
ATOM 5949 C C . LYS C 1 182 ? 18.087 -26.092 -7.386 1.00 14.01 182 LYS C C 1
ATOM 5950 O O . LYS C 1 182 ? 17.946 -25.932 -8.598 1.00 15.86 182 LYS C O 1
ATOM 5956 N N . ASN C 1 183 ? 19.144 -25.646 -6.719 1.00 14.43 183 ASN C N 1
ATOM 5957 C CA . ASN C 1 183 ? 20.224 -24.921 -7.382 1.00 14.84 183 ASN C CA 1
ATOM 5958 C C . ASN C 1 183 ? 19.713 -23.693 -8.135 1.00 14.53 183 ASN C C 1
ATOM 5959 O O . ASN C 1 183 ? 19.974 -23.523 -9.328 1.00 15.04 183 ASN C O 1
ATOM 5964 N N . ILE C 1 184 ? 18.977 -22.842 -7.433 1.00 12.75 184 ILE C N 1
ATOM 5965 C CA . ILE C 1 184 ? 18.447 -21.622 -8.027 1.00 13.49 184 ILE C CA 1
ATOM 5966 C C . ILE C 1 184 ? 19.574 -20.594 -8.036 1.00 14.51 184 ILE C C 1
ATOM 5967 O O . ILE C 1 184 ? 20.332 -20.499 -7.073 1.00 13.82 184 ILE C O 1
ATOM 5972 N N . PRO C 1 185 ? 19.709 -19.825 -9.129 1.00 13.84 185 PRO C N 1
ATOM 5973 C CA . PRO C 1 185 ? 20.763 -18.809 -9.219 1.00 15.90 185 PRO C CA 1
ATOM 5974 C C . PRO C 1 185 ? 20.788 -17.932 -7.973 1.00 16.29 185 PRO C C 1
ATOM 5975 O O . PRO C 1 185 ? 19.742 -17.577 -7.435 1.00 16.33 185 PRO C O 1
ATOM 5979 N N . ASN C 1 186 ? 21.981 -17.572 -7.518 1.00 18.73 186 ASN C N 1
ATOM 5980 C CA . ASN C 1 186 ? 22.094 -16.750 -6.321 1.00 19.75 186 ASN C CA 1
ATOM 5981 C C . ASN C 1 186 ? 21.739 -15.290 -6.589 1.00 19.33 186 ASN C C 1
ATOM 5982 O O . ASN C 1 186 ? 21.675 -14.488 -5.660 1.00 18.74 186 ASN C O 1
ATOM 5987 N N . ASN C 1 187 ? 21.497 -14.953 -7.852 1.00 18.24 187 ASN C N 1
ATOM 5988 C CA . ASN C 1 187 ? 21.152 -13.582 -8.217 1.00 18.73 187 ASN C CA 1
ATOM 5989 C C . ASN C 1 187 ? 19.657 -13.412 -8.487 1.00 18.42 187 ASN C C 1
ATOM 5990 O O . ASN C 1 187 ? 19.222 -12.371 -8.974 1.00 18.00 187 ASN C O 1
ATOM 5995 N N . GLU C 1 188 ? 18.874 -14.442 -8.178 1.00 15.99 188 GLU C N 1
ATOM 5996 C CA . GLU C 1 188 ? 17.431 -14.377 -8.374 1.00 15.29 188 GLU C CA 1
ATOM 5997 C C . GLU C 1 188 ? 16.741 -14.407 -7.013 1.00 13.71 188 GLU C C 1
ATOM 5998 O O . GLU C 1 188 ? 17.241 -15.011 -6.060 1.00 13.43 188 GLU C O 1
ATOM 6004 N N . TYR C 1 189 ? 15.606 -13.726 -6.922 1.00 12.51 189 TYR C N 1
ATOM 6005 C CA . TYR C 1 189 ? 14.853 -13.647 -5.682 1.00 12.91 189 TYR C CA 1
ATOM 6006 C C . TYR C 1 189 ? 14.067 -14.918 -5.384 1.00 13.04 189 TYR C C 1
ATOM 6007 O O . TYR C 1 189 ? 13.392 -15.466 -6.254 1.00 13.11 189 TYR C O 1
ATOM 6016 N N . VAL C 1 190 ? 14.188 -15.389 -4.147 1.00 12.85 190 VAL C N 1
ATOM 6017 C CA . VAL C 1 190 ? 13.487 -16.584 -3.691 1.00 12.40 190 VAL C CA 1
ATOM 6018 C C . VAL C 1 190 ? 12.688 -16.200 -2.454 1.00 11.64 190 VAL C C 1
ATOM 6019 O O . VAL C 1 190 ? 13.252 -15.894 -1.396 1.00 12.79 190 VAL C O 1
ATOM 6023 N N . LEU C 1 191 ? 11.368 -16.203 -2.600 1.00 11.85 191 LEU C N 1
ATOM 6024 C CA . LEU C 1 191 ? 10.474 -15.832 -1.513 1.00 11.03 191 LEU C CA 1
ATOM 6025 C C . LEU C 1 191 ? 9.734 -17.026 -0.938 1.00 12.02 191 LEU C C 1
ATOM 6026 O O . LEU C 1 191 ? 9.368 -17.945 -1.664 1.00 12.36 191 LEU C O 1
ATOM 6031 N N . ILE C 1 192 ? 9.534 -17.005 0.374 1.00 10.94 192 ILE C N 1
ATOM 6032 C CA . ILE C 1 192 ? 8.795 -18.052 1.063 1.00 10.49 192 ILE C CA 1
ATOM 6033 C C . ILE C 1 192 ? 7.680 -17.322 1.796 1.00 11.82 192 ILE C C 1
ATOM 6034 O O . ILE C 1 192 ? 7.941 -16.445 2.625 1.00 12.06 192 ILE C O 1
ATOM 6039 N N . GLY C 1 193 ? 6.435 -17.669 1.491 1.00 10.34 193 GLY C N 1
ATOM 6040 C CA . GLY C 1 193 ? 5.330 -16.992 2.136 1.00 10.87 193 GLY C CA 1
ATOM 6041 C C . GLY C 1 193 ? 4.154 -17.866 2.502 1.00 9.28 193 GLY C C 1
ATOM 6042 O O . GLY C 1 193 ? 3.990 -18.970 1.979 1.00 10.58 193 GLY C O 1
ATOM 6043 N N . GLY C 1 194 ? 3.334 -17.363 3.417 1.00 9.57 194 GLY C N 1
ATOM 6044 C CA . GLY C 1 194 ? 2.159 -18.092 3.849 1.00 9.90 194 GLY C CA 1
ATOM 6045 C C . GLY C 1 194 ? 1.921 -17.990 5.342 1.00 11.71 194 GLY C C 1
ATOM 6046 O O . GLY C 1 194 ? 2.555 -17.194 6.041 1.00 12.60 194 GLY C O 1
ATOM 6047 N N . ASP C 1 195 ? 0.991 -18.803 5.829 1.00 11.80 195 ASP C N 1
ATOM 6048 C CA . ASP C 1 195 ? 0.642 -18.843 7.245 1.00 12.21 195 ASP C CA 1
ATOM 6049 C C . ASP C 1 195 ? 1.599 -19.822 7.921 1.00 12.23 195 ASP C C 1
ATOM 6050 O O . ASP C 1 195 ? 1.410 -21.037 7.855 1.00 12.90 195 ASP C O 1
ATOM 6055 N N . MET C 1 196 ? 2.631 -19.286 8.566 1.00 12.35 196 MET C N 1
ATOM 6056 C CA . MET C 1 196 ? 3.642 -20.110 9.224 1.00 13.43 196 MET C CA 1
ATOM 6057 C C . MET C 1 196 ? 3.244 -20.619 10.604 1.00 12.54 196 MET C C 1
ATOM 6058 O O . MET C 1 196 ? 3.892 -21.515 11.147 1.00 13.52 196 MET C O 1
ATOM 6063 N N . ASN C 1 197 ? 2.181 -20.055 11.163 1.00 13.64 197 ASN C N 1
ATOM 6064 C CA . ASN C 1 197 ? 1.721 -20.440 12.491 1.00 15.24 197 ASN C CA 1
ATOM 6065 C C . ASN C 1 197 ? 2.826 -20.249 13.520 1.00 15.93 197 ASN C C 1
ATOM 6066 O O . ASN C 1 197 ? 2.876 -20.941 14.539 1.00 17.17 197 ASN C O 1
ATOM 6071 N N . VAL C 1 198 ? 3.717 -19.308 13.224 1.00 16.37 198 VAL C N 1
ATOM 6072 C CA . VAL C 1 198 ? 4.820 -18.952 14.108 1.00 16.93 198 VAL C CA 1
ATOM 6073 C C . VAL C 1 198 ? 4.491 -17.520 14.515 1.00 16.84 198 VAL C C 1
ATOM 6074 O O . VAL C 1 198 ? 4.466 -16.618 13.678 1.00 16.90 198 VAL C O 1
ATOM 6078 N N . ASN C 1 199 ? 4.230 -17.325 15.803 1.00 19.22 199 ASN C N 1
ATOM 6079 C CA . ASN C 1 199 ? 3.838 -16.026 16.347 1.00 18.43 199 ASN C CA 1
ATOM 6080 C C . ASN C 1 199 ? 4.997 -15.067 16.612 1.00 19.50 199 ASN C C 1
ATOM 6081 O O . ASN C 1 199 ? 5.947 -15.407 17.317 1.00 19.75 199 ASN C O 1
ATOM 6086 N N . LYS C 1 200 ? 4.904 -13.865 16.048 1.00 18.68 200 LYS C N 1
ATOM 6087 C CA . LYS C 1 200 ? 5.944 -12.852 16.220 1.00 20.69 200 LYS C CA 1
ATOM 6088 C C . LYS C 1 200 ? 5.735 -12.035 17.487 1.00 21.74 200 LYS C C 1
ATOM 6089 O O . LYS C 1 200 ? 6.696 -11.579 18.104 1.00 21.44 200 LYS C O 1
ATOM 6095 N N . ILE C 1 201 ? 4.477 -11.853 17.869 1.00 22.62 201 ILE C N 1
ATOM 6096 C CA . ILE C 1 201 ? 4.143 -11.067 19.051 1.00 24.22 201 ILE C CA 1
ATOM 6097 C C . ILE C 1 201 ? 4.872 -11.519 20.315 1.00 25.58 201 ILE C C 1
ATOM 6098 O O . ILE C 1 201 ? 4.767 -12.673 20.735 1.00 24.60 201 ILE C O 1
ATOM 6103 N N . ASN C 1 202 ? 5.621 -10.588 20.903 1.00 26.74 202 ASN C N 1
ATOM 6104 C CA . ASN C 1 202 ? 6.390 -10.827 22.122 1.00 29.13 202 ASN C CA 1
ATOM 6105 C C . ASN C 1 202 ? 7.480 -11.885 21.965 1.00 28.98 202 ASN C C 1
ATOM 6106 O O . ASN C 1 202 ? 7.779 -12.619 22.909 1.00 29.79 202 ASN C O 1
ATOM 6111 N N . ALA C 1 203 ? 8.085 -11.957 20.783 1.00 27.53 203 ALA C N 1
ATOM 6112 C CA . ALA C 1 203 ? 9.138 -12.935 20.539 1.00 27.47 203 ALA C CA 1
ATOM 6113 C C . ALA C 1 203 ? 10.304 -12.349 19.747 1.00 27.39 203 ALA C C 1
ATOM 6114 O O . ALA C 1 203 ? 11.279 -13.043 19.462 1.00 27.87 203 ALA C O 1
ATOM 6116 N N . GLU C 1 204 ? 10.208 -11.069 19.407 1.00 27.77 204 GLU C N 1
ATOM 6117 C CA . GLU C 1 204 ? 11.245 -10.408 18.624 1.00 29.10 204 GLU C CA 1
ATOM 6118 C C . GLU C 1 204 ? 12.567 -10.155 19.343 1.00 29.75 204 GLU C C 1
ATOM 6119 O O . GLU C 1 204 ? 13.581 -9.891 18.698 1.00 28.76 204 GLU C O 1
ATOM 6125 N N . ASN C 1 205 ? 12.567 -10.233 20.669 1.00 30.58 205 ASN C N 1
ATOM 6126 C CA . ASN C 1 205 ? 13.794 -9.997 21.421 1.00 32.32 205 ASN C CA 1
ATOM 6127 C C . ASN C 1 205 ? 14.369 -11.269 22.029 1.00 33.79 205 ASN C C 1
ATOM 6128 O O . ASN C 1 205 ? 15.402 -11.235 22.699 1.00 33.67 205 ASN C O 1
ATOM 6133 N N . ASN C 1 206 ? 13.698 -12.390 21.790 1.00 35.12 206 ASN C N 1
ATOM 6134 C CA . ASN C 1 206 ? 14.149 -13.674 22.310 1.00 37.18 206 ASN C CA 1
ATOM 6135 C C . ASN C 1 206 ? 14.746 -14.505 21.177 1.00 38.15 206 ASN C C 1
ATOM 6136 O O . ASN C 1 206 ? 14.018 -15.090 20.375 1.00 38.29 206 ASN C O 1
ATOM 6141 N N . ASN C 1 207 ? 16.073 -14.550 21.114 1.00 39.35 207 ASN C N 1
ATOM 6142 C CA . ASN C 1 207 ? 16.771 -15.303 20.076 1.00 40.25 207 ASN C CA 1
ATOM 6143 C C . ASN C 1 207 ? 16.512 -16.802 20.165 1.00 39.74 207 ASN C C 1
ATOM 6144 O O . ASN C 1 207 ? 16.934 -17.564 19.296 1.00 39.93 207 ASN C O 1
ATOM 6149 N N . ASP C 1 208 ? 15.823 -17.221 21.220 1.00 38.52 208 ASP C N 1
ATOM 6150 C CA . ASP C 1 208 ? 15.510 -18.632 21.410 1.00 37.86 208 ASP C CA 1
ATOM 6151 C C . ASP C 1 208 ? 14.052 -18.895 21.056 1.00 35.62 208 ASP C C 1
ATOM 6152 O O . ASP C 1 208 ? 13.565 -20.020 21.177 1.00 35.90 208 ASP C O 1
ATOM 6157 N N . SER C 1 209 ? 13.360 -17.849 20.618 1.00 32.83 209 SER C N 1
ATOM 6158 C CA . SER C 1 209 ? 11.954 -17.958 20.248 1.00 30.30 209 SER C CA 1
ATOM 6159 C C . SER C 1 209 ? 11.803 -18.708 18.934 1.00 28.32 209 SER C C 1
ATOM 6160 O O . SER C 1 209 ? 12.741 -18.782 18.139 1.00 27.24 209 SER C O 1
ATOM 6163 N N . GLU C 1 210 ? 10.618 -19.265 18.712 1.00 26.84 210 GLU C N 1
ATOM 6164 C CA . GLU C 1 210 ? 10.343 -19.989 17.480 1.00 25.00 210 GLU C CA 1
ATOM 6165 C C . GLU C 1 210 ? 10.391 -18.992 16.327 1.00 24.24 210 GLU C C 1
ATOM 6166 O O . GLU C 1 210 ? 10.795 -19.330 15.216 1.00 24.01 210 GLU C O 1
ATOM 6172 N N . TYR C 1 211 ? 9.983 -17.759 16.608 1.00 22.10 211 TYR C N 1
ATOM 6173 C CA . TYR C 1 211 ? 9.991 -16.701 15.607 1.00 21.36 211 TYR C CA 1
ATOM 6174 C C . TYR C 1 211 ? 11.404 -16.472 15.083 1.00 21.56 211 TYR C C 1
ATOM 6175 O O . TYR C 1 211 ? 11.623 -16.385 13.877 1.00 21.21 211 TYR C O 1
ATOM 6184 N N . ALA C 1 212 ? 12.367 -16.371 15.995 1.00 22.60 212 ALA C N 1
ATOM 6185 C CA . ALA C 1 212 ? 13.752 -16.151 15.601 1.00 21.87 212 ALA C CA 1
ATOM 6186 C C . ALA C 1 212 ? 14.316 -17.362 14.866 1.00 21.75 212 ALA C C 1
ATOM 6187 O O . ALA C 1 212 ? 15.097 -17.221 13.924 1.00 21.76 212 ALA C O 1
ATOM 6189 N N . SER C 1 213 ? 13.916 -18.553 15.298 1.00 21.92 213 SER C N 1
ATOM 6190 C CA . SER C 1 213 ? 14.395 -19.786 14.688 1.00 22.61 213 SER C CA 1
ATOM 6191 C C . SER C 1 213 ? 13.900 -19.968 13.255 1.00 21.17 213 SER C C 1
ATOM 6192 O O . SER C 1 213 ? 14.580 -20.584 12.435 1.00 21.96 213 SER C O 1
ATOM 6195 N N . MET C 1 214 ? 12.720 -19.433 12.959 1.00 21.76 214 MET C N 1
ATOM 6196 C CA . MET C 1 214 ? 12.151 -19.550 11.619 1.00 19.75 214 MET C CA 1
ATOM 6197 C C . MET C 1 214 ? 13.101 -18.988 10.571 1.00 19.64 214 MET C C 1
ATOM 6198 O O . MET C 1 214 ? 13.331 -19.604 9.531 1.00 19.41 214 MET C O 1
ATOM 6203 N N . PHE C 1 215 ? 13.653 -17.814 10.850 1.00 19.28 215 PHE C N 1
ATOM 6204 C CA . PHE C 1 215 ? 14.581 -17.168 9.932 1.00 19.87 215 PHE C CA 1
ATOM 6205 C C . PHE C 1 215 ? 15.886 -17.945 9.801 1.00 19.62 215 PHE C C 1
ATOM 6206 O O . PHE C 1 215 ? 16.472 -18.001 8.722 1.00 20.51 215 PHE C O 1
ATOM 6214 N N . LYS C 1 216 ? 16.337 -18.551 10.896 1.00 20.55 216 LYS C N 1
ATOM 6215 C CA . LYS C 1 216 ? 17.572 -19.330 10.871 1.00 21.80 216 LYS C CA 1
ATOM 6216 C C . LYS C 1 216 ? 17.383 -20.607 10.059 1.00 21.15 216 LYS C C 1
ATOM 6217 O O . LYS C 1 216 ? 18.217 -20.953 9.225 1.00 21.75 216 LYS C O 1
ATOM 6223 N N . THR C 1 217 ? 16.282 -21.309 10.311 1.00 20.87 217 THR C N 1
ATOM 6224 C CA . THR C 1 217 ? 15.993 -22.553 9.608 1.00 20.82 217 THR C CA 1
ATOM 6225 C C . THR C 1 217 ? 15.847 -22.336 8.103 1.00 20.61 217 THR C C 1
ATOM 6226 O O . THR C 1 217 ? 16.307 -23.155 7.308 1.00 20.89 217 THR C O 1
ATOM 6230 N N . LEU C 1 218 ? 15.210 -21.235 7.715 1.00 20.73 218 LEU C N 1
ATOM 6231 C CA . LEU C 1 218 ? 15.016 -20.921 6.301 1.00 21.12 218 LEU C CA 1
ATOM 6232 C C . LEU C 1 218 ? 16.160 -20.087 5.738 1.00 22.63 218 LEU C C 1
ATOM 6233 O O . LEU C 1 218 ? 16.238 -19.871 4.527 1.00 22.80 218 LEU C O 1
ATOM 6238 N N . ASN C 1 219 ? 17.047 -19.624 6.614 1.00 22.89 219 ASN C N 1
ATOM 6239 C CA . ASN C 1 219 ? 18.160 -18.785 6.189 1.00 23.84 219 ASN C CA 1
ATOM 6240 C C . ASN C 1 219 ? 17.571 -17.610 5.416 1.00 22.24 219 ASN C C 1
ATOM 6241 O O . ASN C 1 219 ? 18.023 -17.276 4.321 1.00 22.45 219 ASN C O 1
ATOM 6246 N N . ALA C 1 220 ? 16.550 -16.995 6.004 1.00 21.16 220 ALA C N 1
ATOM 6247 C CA . ALA C 1 220 ? 15.867 -15.863 5.390 1.00 20.56 220 ALA C CA 1
ATOM 6248 C C . ALA C 1 220 ? 16.092 -14.593 6.196 1.00 20.75 220 ALA C C 1
ATOM 6249 O O . ALA C 1 220 ? 16.476 -14.650 7.365 1.00 21.89 220 ALA C O 1
ATOM 6251 N N . SER C 1 221 ? 15.853 -13.450 5.563 1.00 20.02 221 SER C N 1
ATOM 6252 C CA . SER C 1 221 ? 16.023 -12.159 6.216 1.00 20.45 221 SER C CA 1
ATOM 6253 C C . SER C 1 221 ? 14.712 -11.683 6.831 1.00 20.49 221 SER C C 1
ATOM 6254 O O . SER C 1 221 ? 13.637 -12.177 6.490 1.00 18.32 221 SER C O 1
ATOM 6257 N N . VAL C 1 222 ? 14.810 -10.723 7.746 1.00 19.97 222 VAL C N 1
ATOM 6258 C CA . VAL C 1 222 ? 13.637 -10.172 8.410 1.00 19.22 222 VAL C CA 1
ATOM 6259 C C . VAL C 1 222 ? 13.142 -8.969 7.619 1.00 19.37 222 VAL C C 1
ATOM 6260 O O . VAL C 1 222 ? 13.894 -8.028 7.371 1.00 20.08 222 VAL C O 1
ATOM 6264 N N . PRO C 1 223 ? 11.864 -8.985 7.209 1.00 19.27 223 PRO C N 1
ATOM 6265 C CA . PRO C 1 223 ? 11.293 -7.879 6.439 1.00 19.39 223 PRO C CA 1
ATOM 6266 C C . PRO C 1 223 ? 10.890 -6.693 7.307 1.00 19.66 223 PRO C C 1
ATOM 6267 O O . PRO C 1 223 ? 10.779 -6.813 8.527 1.00 21.02 223 PRO C O 1
ATOM 6271 N N . SER C 1 224 ? 10.686 -5.548 6.667 1.00 19.02 224 SER C N 1
ATOM 6272 C CA . SER C 1 224 ? 10.255 -4.349 7.368 1.00 19.63 224 SER C CA 1
ATOM 6273 C C . SER C 1 224 ? 8.756 -4.524 7.580 1.00 19.47 224 SER C C 1
ATOM 6274 O O . SER C 1 224 ? 8.026 -4.845 6.638 1.00 19.75 224 SER C O 1
ATOM 6277 N N . TYR C 1 225 ? 8.298 -4.326 8.810 1.00 18.65 225 TYR C N 1
ATOM 6278 C CA . TYR C 1 225 ? 6.885 -4.495 9.120 1.00 17.58 225 TYR C CA 1
ATOM 6279 C C . TYR C 1 225 ? 6.082 -3.204 9.148 1.00 18.81 225 TYR C C 1
ATOM 6280 O O . TYR C 1 225 ? 6.489 -2.208 9.754 1.00 18.57 225 TYR C O 1
ATOM 6289 N N . THR C 1 226 ? 4.930 -3.233 8.490 1.00 17.15 226 THR C N 1
ATOM 6290 C CA . THR C 1 226 ? 4.039 -2.083 8.441 1.00 17.26 226 THR C CA 1
ATOM 6291 C C . THR C 1 226 ? 2.595 -2.565 8.508 1.00 17.19 226 THR C C 1
ATOM 6292 O O . THR C 1 226 ? 2.326 -3.769 8.425 1.00 14.96 226 THR C O 1
ATOM 6296 N N . GLY C 1 227 ? 1.669 -1.627 8.669 1.00 18.06 227 GLY C N 1
ATOM 6297 C CA . GLY C 1 227 ? 0.262 -1.981 8.740 1.00 17.60 227 GLY C CA 1
ATOM 6298 C C . GLY C 1 227 ? -0.198 -2.434 10.111 1.00 18.61 227 GLY C C 1
ATOM 6299 O O . GLY C 1 227 ? 0.383 -2.056 11.131 1.00 20.13 227 GLY C O 1
ATOM 6300 N N . HIS C 1 228 ? -1.244 -3.256 10.139 1.00 17.69 228 HIS C N 1
ATOM 6301 C CA . HIS C 1 228 ? -1.792 -3.750 11.397 1.00 16.49 228 HIS C CA 1
ATOM 6302 C C . HIS C 1 228 ? -0.781 -4.606 12.157 1.00 17.03 228 HIS C C 1
ATOM 6303 O O . HIS C 1 228 ? 0.120 -5.197 11.565 1.00 16.09 228 HIS C O 1
ATOM 6310 N N . THR C 1 229 ? -0.949 -4.679 13.474 1.00 17.10 229 THR C N 1
ATOM 6311 C CA . THR C 1 229 ? -0.036 -5.424 14.331 1.00 16.89 229 THR C CA 1
ATOM 6312 C C . THR C 1 229 ? -0.303 -6.916 14.505 1.00 15.22 229 THR C C 1
ATOM 6313 O O . THR C 1 229 ? 0.417 -7.587 15.241 1.00 16.53 229 THR C O 1
ATOM 6317 N N . ALA C 1 230 ? -1.330 -7.438 13.839 1.00 14.45 230 ALA C N 1
ATOM 6318 C CA . ALA C 1 230 ? -1.660 -8.860 13.940 1.00 14.95 230 ALA C CA 1
ATOM 6319 C C . ALA C 1 230 ? -2.311 -9.348 12.651 1.00 14.29 230 ALA C C 1
ATOM 6320 O O . ALA C 1 230 ? -2.969 -8.575 11.958 1.00 14.87 230 ALA C O 1
ATOM 6322 N N . THR C 1 231 ? -2.125 -10.630 12.339 1.00 14.65 231 THR C N 1
ATOM 6323 C CA . THR C 1 231 ? -2.722 -11.207 11.135 1.00 14.62 231 THR C CA 1
ATOM 6324 C C . THR C 1 231 ? -3.935 -12.067 11.490 1.00 15.04 231 THR C C 1
ATOM 6325 O O . THR C 1 231 ? -4.780 -12.342 10.642 1.00 15.60 231 THR C O 1
ATOM 6329 N N . TRP C 1 232 ? -4.007 -12.508 12.742 1.00 15.28 232 TRP C N 1
ATOM 6330 C CA . TRP C 1 232 ? -5.148 -13.287 13.228 1.00 15.77 232 TRP C CA 1
ATOM 6331 C C . TRP C 1 232 ? -5.533 -12.535 14.493 1.00 15.75 232 TRP C C 1
ATOM 6332 O O . TRP C 1 232 ? -4.899 -12.698 15.534 1.00 17.49 232 TRP C O 1
ATOM 6343 N N . ASP C 1 233 ? -6.581 -11.725 14.398 1.00 15.93 233 ASP C N 1
ATOM 6344 C CA . ASP C 1 233 ? -6.980 -10.874 15.513 1.00 17.42 233 ASP C CA 1
ATOM 6345 C C . ASP C 1 233 ? -8.467 -10.880 15.862 1.00 16.76 233 ASP C C 1
ATOM 6346 O O . ASP C 1 233 ? -9.279 -10.224 15.209 1.00 16.25 233 ASP C O 1
ATOM 6351 N N . ALA C 1 234 ? -8.811 -11.611 16.916 1.00 16.74 234 ALA C N 1
ATOM 6352 C CA . ALA C 1 234 ? -10.194 -11.713 17.361 1.00 18.42 234 ALA C CA 1
ATOM 6353 C C . ALA C 1 234 ? -10.731 -10.396 17.923 1.00 19.19 234 ALA C C 1
ATOM 6354 O O . ALA C 1 234 ? -11.928 -10.273 18.176 1.00 21.06 234 ALA C O 1
ATOM 6356 N N . THR C 1 235 ? -9.854 -9.414 18.109 1.00 21.01 235 THR C N 1
ATOM 6357 C CA . THR C 1 235 ? -10.284 -8.127 18.647 1.00 22.41 235 THR C CA 1
ATOM 6358 C C . THR C 1 235 ? -10.764 -7.160 17.566 1.00 22.35 235 THR C C 1
ATOM 6359 O O . THR C 1 235 ? -11.301 -6.098 17.879 1.00 23.80 235 THR C O 1
ATOM 6363 N N . THR C 1 236 ? -10.574 -7.520 16.297 1.00 19.49 236 THR C N 1
ATOM 6364 C CA . THR C 1 236 ? -11.019 -6.662 15.201 1.00 18.33 236 THR C CA 1
ATOM 6365 C C . THR C 1 236 ? -11.648 -7.451 14.049 1.00 16.45 236 THR C C 1
ATOM 6366 O O . THR C 1 236 ? -12.364 -6.884 13.225 1.00 16.44 236 THR C O 1
ATOM 6370 N N . ASN C 1 237 ? -11.386 -8.756 14.004 1.00 14.64 237 ASN C N 1
ATOM 6371 C CA . ASN C 1 237 ? -11.913 -9.619 12.942 1.00 14.72 237 ASN C CA 1
ATOM 6372 C C . ASN C 1 237 ? -13.169 -10.357 13.416 1.00 12.85 237 ASN C C 1
ATOM 6373 O O . ASN C 1 237 ? -13.134 -11.070 14.417 1.00 15.10 237 ASN C O 1
ATOM 6378 N N . SER C 1 238 ? -14.267 -10.197 12.679 1.00 13.17 238 SER C N 1
ATOM 6379 C CA . SER C 1 238 ? -15.549 -10.810 13.036 1.00 14.05 238 SER C CA 1
ATOM 6380 C C . SER C 1 238 ? -15.576 -12.332 13.051 1.00 14.79 238 SER C C 1
ATOM 6381 O O . SER C 1 238 ? -16.296 -12.934 13.847 1.00 15.35 238 SER C O 1
ATOM 6384 N N . ILE C 1 239 ? -14.805 -12.961 12.173 1.00 12.57 239 ILE C N 1
ATOM 6385 C CA . ILE C 1 239 ? -14.773 -14.415 12.131 1.00 13.05 239 ILE C CA 1
ATOM 6386 C C . ILE C 1 239 ? -13.934 -14.969 13.281 1.00 13.26 239 ILE C C 1
ATOM 6387 O O . ILE C 1 239 ? -14.359 -15.889 13.979 1.00 14.74 239 ILE C O 1
ATOM 6392 N N . ALA C 1 240 ? -12.748 -14.402 13.485 1.00 13.66 240 ALA C N 1
ATOM 6393 C CA . ALA C 1 240 ? -11.881 -14.848 14.570 1.00 15.94 240 ALA C CA 1
ATOM 6394 C C . ALA C 1 240 ? -12.588 -14.628 15.903 1.00 17.17 240 ALA C C 1
ATOM 6395 O O . ALA C 1 240 ? -12.462 -15.434 16.824 1.00 18.50 240 ALA C O 1
ATOM 6397 N N . LYS C 1 241 ? -13.330 -13.528 15.996 1.00 18.13 241 LYS C N 1
ATOM 6398 C CA . LYS C 1 241 ? -14.063 -13.192 17.214 1.00 19.41 241 LYS C CA 1
ATOM 6399 C C . LYS C 1 241 ? -15.106 -14.257 17.539 1.00 20.16 241 LYS C C 1
ATOM 6400 O O . LYS C 1 241 ? -15.348 -14.569 18.704 1.00 20.91 241 LYS C O 1
ATOM 6406 N N . TYR C 1 242 ? -15.728 -14.813 16.506 1.00 19.39 242 TYR C N 1
ATOM 6407 C CA . TYR C 1 242 ? -16.735 -15.846 16.709 1.00 19.60 242 TYR C CA 1
ATOM 6408 C C . TYR C 1 242 ? -16.105 -17.138 17.231 1.00 19.27 242 TYR C C 1
ATOM 6409 O O . TYR C 1 242 ? -16.602 -17.743 18.182 1.00 19.42 242 TYR C O 1
ATOM 6418 N N . ASN C 1 243 ? -15.011 -17.556 16.601 1.00 18.43 243 ASN C N 1
ATOM 6419 C CA . ASN C 1 243 ? -14.319 -18.788 16.973 1.00 19.72 243 ASN C CA 1
ATOM 6420 C C . ASN C 1 243 ? -13.560 -18.741 18.301 1.00 20.02 243 ASN C C 1
ATOM 6421 O O . ASN C 1 243 ? -13.641 -19.678 19.096 1.00 20.77 243 ASN C O 1
ATOM 6426 N N . PHE C 1 244 ? -12.806 -17.668 18.524 1.00 21.64 244 PHE C N 1
ATOM 6427 C CA . PHE C 1 244 ? -12.026 -17.514 19.752 1.00 22.89 244 PHE C CA 1
ATOM 6428 C C . PHE C 1 244 ? -12.070 -16.062 20.222 1.00 22.30 244 PHE C C 1
ATOM 6429 O O . PHE C 1 244 ? -11.064 -15.354 20.167 1.00 23.09 244 PHE C O 1
ATOM 6437 N N . PRO C 1 245 ? -13.233 -15.609 20.711 1.00 22.48 245 PRO C N 1
ATOM 6438 C CA . PRO C 1 245 ? -13.390 -14.229 21.182 1.00 23.20 245 PRO C CA 1
ATOM 6439 C C . PRO C 1 245 ? -12.401 -13.746 22.243 1.00 24.49 245 PRO C C 1
ATOM 6440 O O . PRO C 1 245 ? -12.091 -12.556 22.303 1.00 24.26 245 PRO C O 1
ATOM 6444 N N . ASP C 1 246 ? -11.893 -14.658 23.067 1.00 26.12 246 ASP C N 1
ATOM 6445 C CA . ASP C 1 246 ? -10.968 -14.264 24.126 1.00 28.54 246 ASP C CA 1
ATOM 6446 C C . ASP C 1 246 ? -9.499 -14.598 23.884 1.00 28.32 246 ASP C C 1
ATOM 6447 O O . ASP C 1 246 ? -8.682 -14.513 24.801 1.00 28.93 246 ASP C O 1
ATOM 6452 N N . SER C 1 247 ? -9.157 -14.970 22.656 1.00 26.83 247 SER C N 1
ATOM 6453 C CA . SER C 1 247 ? -7.776 -15.305 22.335 1.00 26.40 247 SER C CA 1
ATOM 6454 C C . SER C 1 247 ? -6.986 -14.067 21.921 1.00 25.61 247 SER C C 1
ATOM 6455 O O . SER C 1 247 ? -7.439 -13.279 21.091 1.00 25.92 247 SER C O 1
ATOM 6458 N N . PRO C 1 248 ? -5.794 -13.872 22.506 1.00 24.81 248 PRO C N 1
ATOM 6459 C CA . PRO C 1 248 ? -4.963 -12.712 22.169 1.00 23.67 248 PRO C CA 1
ATOM 6460 C C . PRO C 1 248 ? -4.605 -12.709 20.683 1.00 22.80 248 PRO C C 1
ATOM 6461 O O . PRO C 1 248 ? -4.409 -13.767 20.087 1.00 22.25 248 PRO C O 1
ATOM 6465 N N . ALA C 1 249 ? -4.525 -11.522 20.092 1.00 20.71 249 ALA C N 1
ATOM 6466 C CA . ALA C 1 249 ? -4.180 -11.399 18.680 1.00 20.14 249 ALA C CA 1
ATOM 6467 C C . ALA C 1 249 ? -2.811 -12.024 18.419 1.00 20.37 249 ALA C C 1
ATOM 6468 O O . ALA C 1 249 ? -1.925 -11.980 19.272 1.00 21.35 249 ALA C O 1
ATOM 6470 N N . GLU C 1 250 ? -2.644 -12.608 17.236 1.00 18.51 250 GLU C N 1
ATOM 6471 C CA . GLU C 1 250 ? -1.386 -13.243 16.866 1.00 18.13 250 GLU C CA 1
ATOM 6472 C C . GLU C 1 250 ? -0.894 -12.762 15.504 1.00 16.42 250 GLU C C 1
ATOM 6473 O O . GLU C 1 250 ? -1.678 -12.292 14.683 1.00 15.57 250 GLU C O 1
ATOM 6479 N N . TYR C 1 251 ? 0.413 -12.872 15.286 1.00 15.01 251 TYR C N 1
ATOM 6480 C CA . TYR C 1 251 ? 1.040 -12.472 14.027 1.00 14.37 251 TYR C CA 1
ATOM 6481 C C . TYR C 1 251 ? 1.632 -13.758 13.457 1.00 14.12 251 TYR C C 1
ATOM 6482 O O . TYR C 1 251 ? 2.699 -14.201 13.886 1.00 12.80 251 TYR C O 1
ATOM 6491 N N . LEU C 1 252 ? 0.950 -14.341 12.471 1.00 14.15 252 LEU C N 1
ATOM 6492 C CA . LEU C 1 252 ? 1.365 -15.629 11.918 1.00 13.79 252 LEU C CA 1
ATOM 6493 C C . LEU C 1 252 ? 1.688 -15.733 10.429 1.00 11.99 252 LEU C C 1
ATOM 6494 O O . LEU C 1 252 ? 2.205 -16.759 9.991 1.00 13.41 252 LEU C O 1
ATOM 6499 N N . ASP C 1 253 ? 1.381 -14.695 9.658 1.00 11.76 253 ASP C N 1
ATOM 6500 C CA . ASP C 1 253 ? 1.598 -14.727 8.207 1.00 11.73 253 ASP C CA 1
ATOM 6501 C C . ASP C 1 253 ? 2.796 -13.897 7.760 1.00 12.17 253 ASP C C 1
ATOM 6502 O O . ASP C 1 253 ? 2.953 -12.754 8.189 1.00 13.62 253 ASP C O 1
ATOM 6507 N N . TYR C 1 254 ? 3.622 -14.468 6.882 1.00 11.82 254 TYR C N 1
ATOM 6508 C CA . TYR C 1 254 ? 4.823 -13.788 6.397 1.00 11.64 254 TYR C CA 1
ATOM 6509 C C . TYR C 1 254 ? 5.158 -14.057 4.932 1.00 12.02 254 TYR C C 1
ATOM 6510 O O . TYR C 1 254 ? 4.675 -15.009 4.331 1.00 11.42 254 TYR C O 1
ATOM 6519 N N . ILE C 1 255 ? 6.008 -13.198 4.378 1.00 10.59 255 ILE C N 1
ATOM 6520 C CA . ILE C 1 255 ? 6.530 -13.334 3.024 1.00 10.52 255 ILE C CA 1
ATOM 6521 C C . ILE C 1 255 ? 7.959 -12.834 3.183 1.00 10.94 255 ILE C C 1
ATOM 6522 O O . ILE C 1 255 ? 8.199 -11.630 3.302 1.00 11.99 255 ILE C O 1
ATOM 6527 N N . ILE C 1 256 ? 8.902 -13.770 3.202 1.00 11.65 256 ILE C N 1
ATOM 6528 C CA . ILE C 1 256 ? 10.304 -13.437 3.411 1.00 12.43 256 ILE C CA 1
ATOM 6529 C C . ILE C 1 256 ? 11.232 -13.951 2.315 1.00 14.09 256 ILE C C 1
ATOM 6530 O O . ILE C 1 256 ? 10.902 -14.894 1.595 1.00 13.56 256 ILE C O 1
ATOM 6535 N N . ALA C 1 257 ? 12.406 -13.334 2.209 1.00 13.33 257 ALA C N 1
ATOM 6536 C CA . ALA C 1 257 ? 13.383 -13.689 1.184 1.00 13.59 257 ALA C CA 1
ATOM 6537 C C . ALA C 1 257 ? 14.564 -14.517 1.684 1.00 14.97 257 ALA C C 1
ATOM 6538 O O . ALA C 1 257 ? 15.056 -14.316 2.792 1.00 15.38 257 ALA C O 1
ATOM 6540 N N . SER C 1 258 ? 15.017 -15.446 0.849 1.00 15.03 258 SER C N 1
ATOM 6541 C CA . SER C 1 258 ? 16.150 -16.302 1.186 1.00 16.07 258 SER C CA 1
ATOM 6542 C C . SER C 1 258 ? 17.449 -15.522 1.068 1.00 17.72 258 SER C C 1
ATOM 6543 O O . SER C 1 258 ? 17.690 -14.860 0.062 1.00 17.86 258 SER C O 1
ATOM 6546 N N . LYS C 1 259 ? 18.291 -15.613 2.092 1.00 19.47 259 LYS C N 1
ATOM 6547 C CA . LYS C 1 259 ? 19.568 -14.912 2.086 1.00 20.50 259 LYS C CA 1
ATOM 6548 C C . LYS C 1 259 ? 20.584 -15.607 1.183 1.00 20.28 259 LYS C C 1
ATOM 6549 O O . LYS C 1 259 ? 21.619 -15.032 0.848 1.00 20.86 259 LYS C O 1
ATOM 6555 N N . ASP C 1 260 ? 20.287 -16.842 0.788 1.00 19.60 260 ASP C N 1
ATOM 6556 C CA . ASP C 1 260 ? 21.190 -17.597 -0.075 1.00 19.93 260 ASP C CA 1
ATOM 6557 C C . ASP C 1 260 ? 21.025 -17.232 -1.544 1.00 18.03 260 ASP C C 1
ATOM 6558 O O . ASP C 1 260 ? 21.675 -17.805 -2.418 1.00 19.10 260 ASP C O 1
ATOM 6563 N N . HIS C 1 261 ? 20.153 -16.268 -1.813 1.00 17.11 261 HIS C N 1
ATOM 6564 C CA . HIS C 1 261 ? 19.929 -15.824 -3.176 1.00 16.15 261 HIS C CA 1
ATOM 6565 C C . HIS C 1 261 ? 19.873 -14.303 -3.202 1.00 16.76 261 HIS C C 1
ATOM 6566 O O . HIS C 1 261 ? 20.464 -13.661 -2.338 1.00 16.82 261 HIS C O 1
ATOM 6573 N N . ALA C 1 262 ? 19.182 -13.717 -4.173 1.00 17.23 262 ALA C N 1
ATOM 6574 C CA . ALA C 1 262 ? 19.125 -12.259 -4.253 1.00 17.50 262 ALA C CA 1
ATOM 6575 C C . ALA C 1 262 ? 18.544 -11.629 -2.990 1.00 18.24 262 ALA C C 1
ATOM 6576 O O . ALA C 1 262 ? 17.396 -11.879 -2.633 1.00 18.61 262 ALA C O 1
ATOM 6578 N N . ASN C 1 263 ? 19.351 -10.817 -2.309 1.00 19.71 263 ASN C N 1
ATOM 6579 C CA . ASN C 1 263 ? 18.915 -10.143 -1.089 1.00 21.48 263 ASN C CA 1
ATOM 6580 C C . ASN C 1 263 ? 18.287 -8.798 -1.453 1.00 20.79 263 ASN C C 1
ATOM 6581 O O . ASN C 1 263 ? 18.962 -7.913 -1.977 1.00 22.23 263 ASN C O 1
ATOM 6586 N N . PRO C 1 264 ? 16.983 -8.627 -1.178 1.00 20.12 264 PRO C N 1
ATOM 6587 C CA . PRO C 1 264 ? 16.295 -7.371 -1.494 1.00 20.40 264 PRO C CA 1
ATOM 6588 C C . PRO C 1 264 ? 16.863 -6.175 -0.739 1.00 20.95 264 PRO C C 1
ATOM 6589 O O . PRO C 1 264 ? 17.136 -6.262 0.458 1.00 21.93 264 PRO C O 1
ATOM 6593 N N . SER C 1 265 ? 17.033 -5.060 -1.440 1.00 21.34 265 SER C N 1
ATOM 6594 C CA . SER C 1 265 ? 17.534 -3.848 -0.805 1.00 21.50 265 SER C CA 1
ATOM 6595 C C . SER C 1 265 ? 16.442 -3.377 0.150 1.00 20.82 265 SER C C 1
ATOM 6596 O O . SER C 1 265 ? 16.708 -2.689 1.137 1.00 21.92 265 SER C O 1
ATOM 6599 N N . TYR C 1 266 ? 15.209 -3.766 -0.156 1.00 17.90 266 TYR C N 1
ATOM 6600 C CA . TYR C 1 266 ? 14.055 -3.420 0.664 1.00 16.34 266 TYR C CA 1
ATOM 6601 C C . TYR C 1 266 ? 12.950 -4.449 0.474 1.00 15.61 266 TYR C C 1
ATOM 6602 O O . TYR C 1 266 ? 12.604 -4.794 -0.656 1.00 14.96 266 TYR C O 1
ATOM 6611 N N . ILE C 1 267 ? 12.412 -4.939 1.583 1.00 15.44 267 ILE C N 1
ATOM 6612 C CA . ILE C 1 267 ? 11.309 -5.889 1.545 1.00 14.82 267 ILE C CA 1
ATOM 6613 C C . ILE C 1 267 ? 10.385 -5.560 2.708 1.00 15.16 267 ILE C C 1
ATOM 6614 O O . ILE C 1 267 ? 10.792 -5.555 3.871 1.00 16.45 267 ILE C O 1
ATOM 6619 N N . GLU C 1 268 ? 9.137 -5.263 2.371 1.00 14.61 268 GLU C N 1
ATOM 6620 C CA . GLU C 1 268 ? 8.130 -4.894 3.348 1.00 15.04 268 GLU C CA 1
ATOM 6621 C C . GLU C 1 268 ? 7.021 -5.931 3.447 1.00 13.81 268 GLU C C 1
ATOM 6622 O O . GLU C 1 268 ? 6.675 -6.576 2.460 1.00 13.62 268 GLU C O 1
ATOM 6628 N N . ASN C 1 269 ? 6.491 -6.103 4.652 1.00 13.01 269 ASN C N 1
ATOM 6629 C CA . ASN C 1 269 ? 5.362 -6.999 4.886 1.00 12.93 269 ASN C CA 1
ATOM 6630 C C . ASN C 1 269 ? 4.318 -6.104 5.538 1.00 13.53 269 ASN C C 1
ATOM 6631 O O . ASN C 1 269 ? 4.477 -5.703 6.696 1.00 14.83 269 ASN C O 1
ATOM 6636 N N . LYS C 1 270 ? 3.268 -5.771 4.795 1.00 11.38 270 LYS C N 1
ATOM 6637 C CA . LYS C 1 270 ? 2.213 -4.915 5.318 1.00 12.74 270 LYS C CA 1
ATOM 6638 C C . LYS C 1 270 ? 0.938 -5.703 5.587 1.00 13.24 270 LYS C C 1
ATOM 6639 O O . LYS C 1 270 ? 0.406 -6.356 4.690 1.00 12.23 270 LYS C O 1
ATOM 6645 N N . VAL C 1 271 ? 0.455 -5.646 6.824 1.00 13.32 271 VAL C N 1
ATOM 6646 C CA . VAL C 1 271 ? -0.774 -6.344 7.181 1.00 12.38 271 VAL C CA 1
ATOM 6647 C C . VAL C 1 271 ? -1.953 -5.412 6.926 1.00 14.21 271 VAL C C 1
ATOM 6648 O O . VAL C 1 271 ? -2.043 -4.327 7.509 1.00 14.55 271 VAL C O 1
ATOM 6652 N N . LEU C 1 272 ? -2.846 -5.833 6.038 1.00 13.09 272 LEU C N 1
ATOM 6653 C CA . LEU C 1 272 ? -4.023 -5.050 5.693 1.00 12.78 272 LEU C CA 1
ATOM 6654 C C . LEU C 1 272 ? -5.210 -5.497 6.542 1.00 12.70 272 LEU C C 1
ATOM 6655 O O . LEU C 1 272 ? -5.217 -6.603 7.080 1.00 15.15 272 LEU C O 1
ATOM 6660 N N . GLN C 1 273 ? -6.210 -4.631 6.669 1.00 14.14 273 GLN C N 1
ATOM 6661 C CA . GLN C 1 273 ? -7.423 -4.972 7.410 1.00 15.73 273 GLN C CA 1
ATOM 6662 C C . GLN C 1 273 ? -8.611 -4.608 6.529 1.00 15.88 273 GLN C C 1
ATOM 6663 O O . GLN C 1 273 ? -9.410 -3.735 6.867 1.00 17.72 273 GLN C O 1
ATOM 6669 N N . PRO C 1 274 ? -8.737 -5.275 5.374 1.00 15.89 274 PRO C N 1
ATOM 6670 C CA . PRO C 1 274 ? -9.839 -5.002 4.454 1.00 14.78 274 PRO C CA 1
ATOM 6671 C C . PRO C 1 274 ? -11.123 -5.621 4.972 1.00 14.65 274 PRO C C 1
ATOM 6672 O O . PRO C 1 274 ? -11.126 -6.756 5.441 1.00 17.57 274 PRO C O 1
ATOM 6676 N N . LYS C 1 275 ? -12.211 -4.870 4.909 1.00 15.09 275 LYS C N 1
ATOM 6677 C CA . LYS C 1 275 ? -13.493 -5.380 5.362 1.00 15.37 275 LYS C CA 1
ATOM 6678 C C . LYS C 1 275 ? -14.327 -5.705 4.137 1.00 15.37 275 LYS C C 1
ATOM 6679 O O . LYS C 1 275 ? -14.307 -4.977 3.147 1.00 16.29 275 LYS C O 1
ATOM 6685 N N . SER C 1 276 ? -15.048 -6.816 4.199 1.00 14.39 276 SER C N 1
ATOM 6686 C CA . SER C 1 276 ? -15.873 -7.249 3.082 1.00 14.38 276 SER C CA 1
ATOM 6687 C C . SER C 1 276 ? -17.279 -6.706 3.200 1.00 15.20 276 SER C C 1
ATOM 6688 O O . SER C 1 276 ? -17.678 -6.206 4.253 1.00 16.24 276 SER C O 1
ATOM 6691 N N . PRO C 1 277 ? -18.045 -6.773 2.104 1.00 15.02 277 PRO C N 1
ATOM 6692 C CA . PRO C 1 277 ? -19.422 -6.291 2.161 1.00 16.62 277 PRO C CA 1
ATOM 6693 C C . PRO C 1 277 ? -20.057 -7.268 3.148 1.00 17.51 277 PRO C C 1
ATOM 6694 O O . PRO C 1 277 ? -19.549 -8.378 3.323 1.00 17.85 277 PRO C O 1
ATOM 6698 N N . GLN C 1 278 ? -21.140 -6.878 3.803 1.00 17.50 278 GLN C N 1
ATOM 6699 C CA . GLN C 1 278 ? -21.768 -7.784 4.752 1.00 17.41 278 GLN C CA 1
ATOM 6700 C C . GLN C 1 278 ? -22.314 -9.028 4.063 1.00 14.97 278 GLN C C 1
ATOM 6701 O O . GLN C 1 278 ? -22.887 -8.944 2.977 1.00 15.53 278 GLN C O 1
ATOM 6707 N N . TRP C 1 279 ? -22.110 -10.183 4.686 1.00 14.55 279 TRP C N 1
ATOM 6708 C CA . TRP C 1 279 ? -22.655 -11.429 4.166 1.00 14.04 279 TRP C CA 1
ATOM 6709 C C . TRP C 1 279 ? -23.286 -12.150 5.346 1.00 15.01 279 TRP C C 1
ATOM 6710 O O . TRP C 1 279 ? -22.850 -11.993 6.490 1.00 13.94 279 TRP C O 1
ATOM 6721 N N . THR C 1 280 ? -24.326 -12.924 5.071 1.00 15.28 280 THR C N 1
ATOM 6722 C CA . THR C 1 280 ? -25.035 -13.625 6.128 1.00 16.64 280 THR C CA 1
ATOM 6723 C C . THR C 1 280 ? -25.151 -15.113 5.869 1.00 16.51 280 THR C C 1
ATOM 6724 O O . THR C 1 280 ? -25.247 -15.549 4.725 1.00 16.63 280 THR C O 1
ATOM 6728 N N . VAL C 1 281 ? -25.129 -15.886 6.946 1.00 15.67 281 VAL C N 1
ATOM 6729 C CA . VAL C 1 281 ? -25.280 -17.328 6.852 1.00 17.26 281 VAL C CA 1
ATOM 6730 C C . VAL C 1 281 ? -26.253 -17.740 7.939 1.00 18.62 281 VAL C C 1
ATOM 6731 O O . VAL C 1 281 ? -26.469 -17.006 8.902 1.00 17.22 281 VAL C O 1
ATOM 6735 N N . THR C 1 282 ? -26.858 -18.907 7.774 1.00 19.59 282 THR C N 1
ATOM 6736 C CA . THR C 1 282 ? -27.806 -19.400 8.755 1.00 21.71 282 THR C CA 1
ATOM 6737 C C . THR C 1 282 ? -27.347 -20.751 9.280 1.00 22.78 282 THR C C 1
ATOM 6738 O O . THR C 1 282 ? -26.937 -21.623 8.514 1.00 22.09 282 THR C O 1
ATOM 6742 N N . SER C 1 283 ? -27.406 -20.905 10.597 1.00 24.30 283 SER C N 1
ATOM 6743 C CA . SER C 1 283 ? -27.014 -22.146 11.247 1.00 26.32 283 SER C CA 1
ATOM 6744 C C . SER C 1 283 ? -27.841 -22.323 12.506 1.00 27.74 283 SER C C 1
ATOM 6745 O O . SER C 1 283 ? -27.951 -21.406 13.320 1.00 26.86 283 SER C O 1
ATOM 6748 N N . TRP C 1 284 ? -28.435 -23.502 12.654 1.00 29.82 284 TRP C N 1
ATOM 6749 C CA . TRP C 1 284 ? -29.243 -23.803 13.826 1.00 32.11 284 TRP C CA 1
ATOM 6750 C C . TRP C 1 284 ? -30.362 -22.780 14.004 1.00 33.31 284 TRP C C 1
ATOM 6751 O O . TRP C 1 284 ? -30.562 -22.243 15.094 1.00 33.62 284 TRP C O 1
ATOM 6762 N N . PHE C 1 285 ? -31.085 -22.513 12.921 1.00 34.85 285 PHE C N 1
ATOM 6763 C CA . PHE C 1 285 ? -32.194 -21.564 12.938 1.00 36.60 285 PHE C CA 1
ATOM 6764 C C . PHE C 1 285 ? -31.771 -20.158 13.358 1.00 36.25 285 PHE C C 1
ATOM 6765 O O . PHE C 1 285 ? -32.620 -19.305 13.624 1.00 36.99 285 PHE C O 1
ATOM 6773 N N . GLN C 1 286 ? -30.466 -19.916 13.420 1.00 34.99 286 GLN C N 1
ATOM 6774 C CA . GLN C 1 286 ? -29.959 -18.606 13.815 1.00 33.16 286 GLN C CA 1
ATOM 6775 C C . GLN C 1 286 ? -29.201 -17.935 12.675 1.00 30.67 286 GLN C C 1
ATOM 6776 O O . GLN C 1 286 ? -28.433 -18.578 11.962 1.00 28.98 286 GLN C O 1
ATOM 6782 N N . LYS C 1 287 ? -29.425 -16.636 12.514 1.00 28.53 287 LYS C N 1
ATOM 6783 C CA . LYS C 1 287 ? -28.775 -15.857 11.467 1.00 26.40 287 LYS C CA 1
ATOM 6784 C C . LYS C 1 287 ? -27.494 -15.208 11.987 1.00 23.86 287 LYS C C 1
ATOM 6785 O O . LYS C 1 287 ? -27.469 -14.652 13.083 1.00 22.26 287 LYS C O 1
ATOM 6791 N N . TYR C 1 288 ? -26.432 -15.285 11.192 1.00 20.50 288 TYR C N 1
ATOM 6792 C CA . TYR C 1 288 ? -25.144 -14.705 11.559 1.00 20.28 288 TYR C CA 1
ATOM 6793 C C . TYR C 1 288 ? -24.638 -13.828 10.419 1.00 19.30 288 TYR C C 1
ATOM 6794 O O . TYR C 1 288 ? -24.682 -14.226 9.256 1.00 19.57 288 TYR C O 1
ATOM 6803 N N . THR C 1 289 ? -24.154 -12.638 10.754 1.00 18.25 289 THR C N 1
ATOM 6804 C CA . THR C 1 289 ? -23.641 -11.717 9.747 1.00 17.50 289 THR C CA 1
ATOM 6805 C C . THR C 1 289 ? -22.187 -11.353 10.024 1.00 16.41 289 THR C C 1
ATOM 6806 O O . THR C 1 289 ? -21.808 -11.095 11.162 1.00 17.28 289 THR C O 1
ATOM 6810 N N . TYR C 1 290 ? -21.373 -11.343 8.973 1.00 14.12 290 TYR C N 1
ATOM 6811 C CA . TYR C 1 290 ? -19.957 -11.013 9.096 1.00 12.73 290 TYR C CA 1
ATOM 6812 C C . TYR C 1 290 ? -19.559 -9.993 8.040 1.00 12.51 290 TYR C C 1
ATOM 6813 O O . TYR C 1 290 ? -20.269 -9.801 7.055 1.00 12.65 290 TYR C O 1
ATOM 6822 N N . ASN C 1 291 ? -18.418 -9.345 8.249 1.00 13.55 291 ASN C N 1
ATOM 6823 C CA . ASN C 1 291 ? -17.929 -8.361 7.300 1.00 14.01 291 ASN C CA 1
ATOM 6824 C C . ASN C 1 291 ? -16.437 -8.561 7.061 1.00 13.47 291 ASN C C 1
ATOM 6825 O O . ASN C 1 291 ? -15.702 -7.612 6.797 1.00 14.47 291 ASN C O 1
ATOM 6830 N N . ASP C 1 292 ? -15.997 -9.811 7.173 1.00 12.92 292 ASP C N 1
ATOM 6831 C CA . ASP C 1 292 ? -14.598 -10.159 6.945 1.00 12.71 292 ASP C CA 1
ATOM 6832 C C . ASP C 1 292 ? -14.505 -11.246 5.882 1.00 12.15 292 ASP C C 1
ATOM 6833 O O . ASP C 1 292 ? -15.400 -12.080 5.754 1.00 12.86 292 ASP C O 1
ATOM 6838 N N . TYR C 1 293 ? -13.425 -11.215 5.111 1.00 10.59 293 TYR C N 1
ATOM 6839 C CA . TYR C 1 293 ? -13.200 -12.186 4.046 1.00 10.23 293 TYR C CA 1
ATOM 6840 C C . TYR C 1 293 ? -12.699 -13.520 4.581 1.00 10.46 293 TYR C C 1
ATOM 6841 O O . TYR C 1 293 ? -12.904 -14.569 3.965 1.00 11.03 293 TYR C O 1
ATOM 6850 N N . SER C 1 294 ? -12.037 -13.463 5.731 1.00 10.27 294 SER C N 1
ATOM 6851 C CA . SER C 1 294 ? -11.441 -14.630 6.367 1.00 9.91 294 SER C CA 1
ATOM 6852 C C . SER C 1 294 ? -11.130 -14.282 7.820 1.00 11.36 294 SER C C 1
ATOM 6853 O O . SER C 1 294 ? -11.238 -13.118 8.211 1.00 11.25 294 SER C O 1
ATOM 6856 N N . ASP C 1 295 ? -10.751 -15.274 8.619 1.00 11.72 295 ASP C N 1
ATOM 6857 C CA . ASP C 1 295 ? -10.410 -15.000 10.013 1.00 12.82 295 ASP C CA 1
ATOM 6858 C C . ASP C 1 295 ? -8.981 -14.459 10.094 1.00 13.52 295 ASP C C 1
ATOM 6859 O O . ASP C 1 295 ? -8.552 -13.955 11.132 1.00 14.01 295 ASP C O 1
ATOM 6864 N N . HIS C 1 296 ? -8.246 -14.569 8.989 1.00 12.68 296 HIS C N 1
ATOM 6865 C CA . HIS C 1 296 ? -6.881 -14.050 8.895 1.00 12.40 296 HIS C CA 1
ATOM 6866 C C . HIS C 1 296 ? -6.899 -12.808 8.012 1.00 10.56 296 HIS C C 1
ATOM 6867 O O . HIS C 1 296 ? -7.739 -12.683 7.116 1.00 11.95 296 HIS C O 1
ATOM 6874 N N . TYR C 1 297 ? -5.972 -11.889 8.265 1.00 10.91 297 TYR C N 1
ATOM 6875 C CA . TYR C 1 297 ? -5.853 -10.694 7.446 1.00 10.70 297 TYR C CA 1
ATOM 6876 C C . TYR C 1 297 ? -4.761 -10.997 6.419 1.00 9.87 297 TYR C C 1
ATOM 6877 O O . TYR C 1 297 ? -3.865 -11.797 6.676 1.00 11.27 297 TYR C O 1
ATOM 6886 N N . PRO C 1 298 ? -4.840 -10.381 5.233 1.00 10.96 298 PRO C N 1
ATOM 6887 C CA . PRO C 1 298 ? -3.826 -10.629 4.206 1.00 11.50 298 PRO C CA 1
ATOM 6888 C C . PRO C 1 298 ? -2.561 -9.813 4.428 1.00 12.02 298 PRO C C 1
ATOM 6889 O O . PRO C 1 298 ? -2.603 -8.736 5.029 1.00 12.55 298 PRO C O 1
ATOM 6893 N N . VAL C 1 299 ? -1.438 -10.338 3.949 1.00 10.06 299 VAL C N 1
ATOM 6894 C CA . VAL C 1 299 ? -0.161 -9.651 4.059 1.00 11.00 299 VAL C CA 1
ATOM 6895 C C . VAL C 1 299 ? 0.305 -9.288 2.659 1.00 11.05 299 VAL C C 1
ATOM 6896 O O . VAL C 1 299 ? 0.431 -10.148 1.781 1.00 10.24 299 VAL C O 1
ATOM 6900 N N . GLU C 1 300 ? 0.539 -7.998 2.451 1.00 11.42 300 GLU C N 1
ATOM 6901 C CA . GLU C 1 300 ? 0.994 -7.506 1.164 1.00 13.33 300 GLU C CA 1
ATOM 6902 C C . GLU C 1 300 ? 2.482 -7.206 1.271 1.00 13.33 300 GLU C C 1
ATOM 6903 O O . GLU C 1 300 ? 2.897 -6.386 2.092 1.00 13.33 300 GLU C O 1
ATOM 6909 N N . ALA C 1 301 ? 3.286 -7.877 0.454 1.00 12.41 301 ALA C N 1
ATOM 6910 C CA . ALA C 1 301 ? 4.722 -7.662 0.471 1.00 12.01 301 ALA C CA 1
ATOM 6911 C C . ALA C 1 301 ? 5.184 -6.873 -0.743 1.00 13.07 301 ALA C C 1
ATOM 6912 O O . ALA C 1 301 ? 4.732 -7.102 -1.865 1.00 13.09 301 ALA C O 1
ATOM 6914 N N . THR C 1 302 ? 6.084 -5.928 -0.502 1.00 12.37 302 THR C N 1
ATOM 6915 C CA . THR C 1 302 ? 6.645 -5.111 -1.565 1.00 14.10 302 THR C CA 1
ATOM 6916 C C . THR C 1 302 ? 8.142 -5.364 -1.541 1.00 13.22 302 THR C C 1
ATOM 6917 O O . THR C 1 302 ? 8.803 -5.124 -0.532 1.00 14.13 302 THR C O 1
ATOM 6921 N N . ILE C 1 303 ? 8.668 -5.866 -2.650 1.00 13.43 303 ILE C N 1
ATOM 6922 C CA . ILE C 1 303 ? 10.086 -6.169 -2.740 1.00 14.93 303 ILE C CA 1
ATOM 6923 C C . ILE C 1 303 ? 10.769 -5.327 -3.811 1.00 14.00 303 ILE C C 1
ATOM 6924 O O . ILE C 1 303 ? 10.380 -5.348 -4.978 1.00 15.43 303 ILE C O 1
ATOM 6929 N N . SER C 1 304 ? 11.784 -4.574 -3.404 1.00 14.93 304 SER C N 1
ATOM 6930 C CA . SER C 1 304 ? 12.530 -3.749 -4.339 1.00 17.56 304 SER C CA 1
ATOM 6931 C C . SER C 1 304 ? 13.568 -4.646 -4.997 1.00 18.65 304 SER C C 1
ATOM 6932 O O . SER C 1 304 ? 14.354 -5.293 -4.308 1.00 19.62 304 SER C O 1
ATOM 6935 N N . MET C 1 305 ? 13.565 -4.689 -6.324 1.00 20.37 305 MET C N 1
ATOM 6936 C CA . MET C 1 305 ? 14.518 -5.519 -7.051 1.00 23.71 305 MET C CA 1
ATOM 6937 C C . MET C 1 305 ? 15.518 -4.671 -7.828 1.00 25.15 305 MET C C 1
ATOM 6938 O O . MET C 1 305 ? 15.382 -3.430 -7.808 1.00 28.49 305 MET C O 1
ATOM 6943 N N . ASP D 1 8 ? -19.774 14.386 -46.218 1.00 28.74 8 ASP D N 1
ATOM 6944 C CA . ASP D 1 8 ? -21.236 14.129 -46.352 1.00 27.77 8 ASP D CA 1
ATOM 6945 C C . ASP D 1 8 ? -21.808 13.779 -44.980 1.00 25.60 8 ASP D C 1
ATOM 6946 O O . ASP D 1 8 ? -21.078 13.718 -43.989 1.00 24.91 8 ASP D O 1
ATOM 6951 N N . THR D 1 9 ? -23.115 13.556 -44.924 1.00 22.51 9 THR D N 1
ATOM 6952 C CA . THR D 1 9 ? -23.777 13.224 -43.671 1.00 20.19 9 THR D CA 1
ATOM 6953 C C . THR D 1 9 ? -24.568 11.928 -43.792 1.00 17.76 9 THR D C 1
ATOM 6954 O O . THR D 1 9 ? -25.217 11.680 -44.808 1.00 17.63 9 THR D O 1
ATOM 6958 N N . LEU D 1 10 ? -24.501 11.100 -42.755 1.00 15.47 10 LEU D N 1
ATOM 6959 C CA . LEU D 1 10 ? -25.246 9.848 -42.737 1.00 14.75 10 LEU D CA 1
ATOM 6960 C C . LEU D 1 10 ? -26.290 9.947 -41.638 1.00 14.00 10 LEU D C 1
ATOM 6961 O O . LEU D 1 10 ? -25.966 10.259 -40.492 1.00 14.73 10 LEU D O 1
ATOM 6966 N N . LYS D 1 11 ? -27.544 9.690 -41.994 1.00 12.70 11 LYS D N 1
ATOM 6967 C CA . LYS D 1 11 ? -28.633 9.741 -41.028 1.00 12.27 11 LYS D CA 1
ATOM 6968 C C . LYS D 1 11 ? -29.162 8.336 -40.790 1.00 11.20 11 LYS D C 1
ATOM 6969 O O . LYS D 1 11 ? -29.692 7.699 -41.702 1.00 11.87 11 LYS D O 1
ATOM 6975 N N . VAL D 1 12 ? -29.006 7.860 -39.560 1.00 10.88 12 VAL D N 1
ATOM 6976 C CA . VAL D 1 12 ? -29.474 6.533 -39.190 1.00 9.74 12 VAL D CA 1
ATOM 6977 C C . VAL D 1 12 ? -30.392 6.683 -37.992 1.00 10.77 12 VAL D C 1
ATOM 6978 O O . VAL D 1 12 ? -30.096 7.426 -37.060 1.00 11.74 12 VAL D O 1
ATOM 6982 N N . MET D 1 13 ? -31.512 5.975 -38.023 1.00 10.30 13 MET D N 1
ATOM 6983 C CA . MET D 1 13 ? -32.468 6.021 -36.933 1.00 10.26 13 MET D CA 1
ATOM 6984 C C . MET D 1 13 ? -32.735 4.617 -36.432 1.00 9.71 13 MET D C 1
ATOM 6985 O O . MET D 1 13 ? -32.674 3.657 -37.200 1.00 10.24 13 MET D O 1
ATOM 6990 N N . THR D 1 14 ? -32.986 4.489 -35.136 1.00 8.98 14 THR D N 1
ATOM 6991 C CA . THR D 1 14 ? -33.340 3.191 -34.592 1.00 9.29 14 THR D CA 1
ATOM 6992 C C . THR D 1 14 ? -34.599 3.398 -33.772 1.00 10.21 14 THR D C 1
ATOM 6993 O O . THR D 1 14 ? -34.764 4.424 -33.103 1.00 10.05 14 THR D O 1
ATOM 6997 N N . HIS D 1 15 ? -35.517 2.444 -33.856 1.00 9.30 15 HIS D N 1
ATOM 6998 C CA . HIS D 1 15 ? -36.747 2.552 -33.097 1.00 7.91 15 HIS D CA 1
ATOM 6999 C C . HIS D 1 15 ? -37.319 1.197 -32.720 1.00 8.18 15 HIS D C 1
ATOM 7000 O O . HIS D 1 15 ? -37.584 0.355 -33.582 1.00 8.24 15 HIS D O 1
ATOM 7007 N N . ASN D 1 16 ? -37.484 0.994 -31.420 1.00 8.89 16 ASN D N 1
ATOM 7008 C CA . ASN D 1 16 ? -38.086 -0.219 -30.890 1.00 8.77 16 ASN D CA 1
ATOM 7009 C C . ASN D 1 16 ? -39.561 0.165 -30.969 1.00 9.13 16 ASN D C 1
ATOM 7010 O O . ASN D 1 16 ? -40.030 1.020 -30.210 1.00 9.15 16 ASN D O 1
ATOM 7015 N N . VAL D 1 17 ? -40.283 -0.449 -31.908 1.00 7.38 17 VAL D N 1
ATOM 7016 C CA . VAL D 1 17 ? -41.682 -0.110 -32.145 1.00 8.51 17 VAL D CA 1
ATOM 7017 C C . VAL D 1 17 ? -42.736 -0.895 -31.372 1.00 8.52 17 VAL D C 1
ATOM 7018 O O . VAL D 1 17 ? -43.934 -0.747 -31.619 1.00 10.52 17 VAL D O 1
ATOM 7022 N N . TYR D 1 18 ? -42.291 -1.734 -30.448 1.00 8.52 18 TYR D N 1
ATOM 7023 C CA . TYR D 1 18 ? -43.219 -2.475 -29.598 1.00 8.31 18 TYR D CA 1
ATOM 7024 C C . TYR D 1 18 ? -44.387 -3.111 -30.357 1.00 10.30 18 TYR D C 1
ATOM 7025 O O . TYR D 1 18 ? -45.545 -2.771 -30.121 1.00 10.29 18 TYR D O 1
ATOM 7034 N N . MET D 1 19 ? -44.085 -4.023 -31.275 1.00 10.25 19 MET D N 1
ATOM 7035 C CA . MET D 1 19 ? -45.140 -4.702 -32.022 1.00 11.13 19 MET D CA 1
ATOM 7036 C C . MET D 1 19 ? -45.163 -6.169 -31.638 1.00 9.65 19 MET D C 1
ATOM 7037 O O . MET D 1 19 ? -44.712 -7.033 -32.391 1.00 10.78 19 MET D O 1
ATOM 7042 N N . LEU D 1 20 ? -45.683 -6.436 -30.445 1.00 10.04 20 LEU D N 1
ATOM 7043 C CA . LEU D 1 20 ? -45.779 -7.795 -29.941 1.00 10.46 20 LEU D CA 1
ATOM 7044 C C . LEU D 1 20 ? -46.749 -8.572 -30.816 1.00 10.02 20 LEU D C 1
ATOM 7045 O O . LEU D 1 20 ? -47.580 -7.987 -31.507 1.00 10.01 20 LEU D O 1
ATOM 7050 N N . SER D 1 21 ? -46.637 -9.892 -30.785 1.00 9.66 21 SER D N 1
ATOM 7051 C CA . SER D 1 21 ? -47.521 -10.728 -31.579 1.00 10.64 21 SER D CA 1
ATOM 7052 C C . SER D 1 21 ? -48.971 -10.558 -31.154 1.00 10.38 21 SER D C 1
ATOM 7053 O O . SER D 1 21 ? -49.285 -10.585 -29.959 1.00 10.65 21 SER D O 1
ATOM 7056 N N . THR D 1 22 ? -49.854 -10.392 -32.135 1.00 10.16 22 THR D N 1
ATOM 7057 C CA . THR D 1 22 ? -51.271 -10.233 -31.844 1.00 9.84 22 THR D CA 1
ATOM 7058 C C . THR D 1 22 ? -51.896 -11.547 -31.394 1.00 11.91 22 THR D C 1
ATOM 7059 O O . THR D 1 22 ? -53.029 -11.565 -30.931 1.00 12.94 22 THR D O 1
ATOM 7063 N N . ASN D 1 23 ? -51.161 -12.648 -31.530 1.00 11.13 23 ASN D N 1
ATOM 7064 C CA . ASN D 1 23 ? -51.679 -13.941 -31.086 1.00 12.78 23 ASN D CA 1
ATOM 7065 C C . ASN D 1 23 ? -51.613 -14.004 -29.565 1.00 13.59 23 ASN D C 1
ATOM 7066 O O . ASN D 1 23 ? -52.351 -14.759 -28.932 1.00 14.15 23 ASN D O 1
ATOM 7071 N N . LEU D 1 24 ? -50.735 -13.199 -28.976 1.00 13.48 24 LEU D N 1
ATOM 7072 C CA . LEU D 1 24 ? -50.581 -13.167 -27.527 1.00 15.10 24 LEU D CA 1
ATOM 7073 C C . LEU D 1 24 ? -51.117 -11.867 -26.930 1.00 14.68 24 LEU D C 1
ATOM 7074 O O . LEU D 1 24 ? -51.592 -11.843 -25.793 1.00 15.68 24 LEU D O 1
ATOM 7079 N N . TYR D 1 25 ? -51.023 -10.787 -27.699 1.00 13.54 25 TYR D N 1
ATOM 7080 C CA . TYR D 1 25 ? -51.497 -9.473 -27.266 1.00 14.34 25 TYR D CA 1
ATOM 7081 C C . TYR D 1 25 ? -52.380 -8.921 -28.382 1.00 14.06 25 TYR D C 1
ATOM 7082 O O . TYR D 1 25 ? -51.965 -8.067 -29.160 1.00 11.83 25 TYR D O 1
ATOM 7091 N N . PRO D 1 26 ? -53.628 -9.396 -28.461 1.00 12.24 26 PRO D N 1
ATOM 7092 C CA . PRO D 1 26 ? -54.592 -8.980 -29.480 1.00 13.23 26 PRO D CA 1
ATOM 7093 C C . PRO D 1 26 ? -54.923 -7.500 -29.559 1.00 11.65 26 PRO D C 1
ATOM 7094 O O . PRO D 1 26 ? -55.190 -6.979 -30.642 1.00 12.75 26 PRO D O 1
ATOM 7098 N N . ASN D 1 27 ? -54.889 -6.820 -28.421 1.00 11.83 27 ASN D N 1
ATOM 7099 C CA . ASN D 1 27 ? -55.289 -5.427 -28.397 1.00 11.84 27 ASN D CA 1
ATOM 7100 C C . ASN D 1 27 ? -54.246 -4.376 -28.070 1.00 11.01 27 ASN D C 1
ATOM 7101 O O . ASN D 1 27 ? -54.462 -3.540 -27.195 1.00 12.64 27 ASN D O 1
ATOM 7106 N N . TRP D 1 28 ? -53.120 -4.406 -28.774 1.00 10.19 28 TRP D N 1
ATOM 7107 C CA . TRP D 1 28 ? -52.092 -3.404 -28.548 1.00 11.12 28 TRP D CA 1
ATOM 7108 C C . TRP D 1 28 ? -51.991 -2.447 -29.737 1.00 9.92 28 TRP D C 1
ATOM 7109 O O . TRP D 1 28 ? -51.015 -1.715 -29.870 1.00 11.16 28 TRP D O 1
ATOM 7120 N N . GLY D 1 29 ? -53.017 -2.451 -30.589 1.00 9.86 29 GLY D N 1
ATOM 7121 C CA . GLY D 1 29 ? -53.057 -1.563 -31.741 1.00 10.19 29 GLY D CA 1
ATOM 7122 C C . GLY D 1 29 ? -51.920 -1.712 -32.731 1.00 10.54 29 GLY D C 1
ATOM 7123 O O . GLY D 1 29 ? -51.557 -0.752 -33.414 1.00 11.16 29 GLY D O 1
ATOM 7124 N N . GLN D 1 30 ? -51.371 -2.917 -32.829 1.00 10.06 30 GLN D N 1
ATOM 7125 C CA . GLN D 1 30 ? -50.254 -3.175 -33.734 1.00 9.79 30 GLN D CA 1
ATOM 7126 C C . GLN D 1 30 ? -50.509 -2.807 -35.195 1.00 11.64 30 GLN D C 1
ATOM 7127 O O . GLN D 1 30 ? -49.684 -2.143 -35.821 1.00 11.96 30 GLN D O 1
ATOM 7133 N N . THR D 1 31 ? -51.639 -3.236 -35.741 1.00 12.22 31 THR D N 1
ATOM 7134 C CA . THR D 1 31 ? -51.959 -2.936 -37.132 1.00 13.00 31 THR D CA 1
ATOM 7135 C C . THR D 1 31 ? -52.112 -1.436 -37.354 1.00 13.75 31 THR D C 1
ATOM 7136 O O . THR D 1 31 ? -51.533 -0.878 -38.290 1.00 13.00 31 THR D O 1
ATOM 7140 N N . GLU D 1 32 ? -52.884 -0.776 -36.496 1.00 13.34 32 GLU D N 1
ATOM 7141 C CA . GLU D 1 32 ? -53.077 0.658 -36.655 1.00 13.74 32 GLU D CA 1
ATOM 7142 C C . GLU D 1 32 ? -51.763 1.418 -36.512 1.00 13.39 32 GLU D C 1
ATOM 7143 O O . GLU D 1 32 ? -51.503 2.354 -37.270 1.00 13.14 32 GLU D O 1
ATOM 7149 N N . ARG D 1 33 ? -50.927 1.023 -35.555 1.00 12.01 33 ARG D N 1
ATOM 7150 C CA . ARG D 1 33 ? -49.649 1.704 -35.376 1.00 11.82 33 ARG D CA 1
ATOM 7151 C C . ARG D 1 33 ? -48.706 1.460 -36.551 1.00 12.53 33 ARG D C 1
ATOM 7152 O O . ARG D 1 33 ? -47.841 2.286 -36.832 1.00 12.76 33 ARG D O 1
ATOM 7160 N N . ALA D 1 34 ? -48.873 0.337 -37.245 1.00 13.69 34 ALA D N 1
ATOM 7161 C CA . ALA D 1 34 ? -48.036 0.065 -38.412 1.00 13.15 34 ALA D CA 1
ATOM 7162 C C . ALA D 1 34 ? -48.333 1.163 -39.436 1.00 12.87 34 ALA D C 1
ATOM 7163 O O . ALA D 1 34 ? -47.433 1.669 -40.108 1.00 12.86 34 ALA D O 1
ATOM 7165 N N . ASP D 1 35 ? -49.607 1.527 -39.540 1.00 11.35 35 ASP D N 1
ATOM 7166 C CA . ASP D 1 35 ? -50.034 2.574 -40.458 1.00 12.47 35 ASP D CA 1
ATOM 7167 C C . ASP D 1 35 ? -49.610 3.959 -39.969 1.00 12.49 35 ASP D C 1
ATOM 7168 O O . ASP D 1 35 ? -49.173 4.797 -40.763 1.00 13.82 35 ASP D O 1
ATOM 7173 N N . LEU D 1 36 ? -49.744 4.203 -38.668 1.00 11.98 36 LEU D N 1
ATOM 7174 C CA . LEU D 1 36 ? -49.366 5.498 -38.103 1.00 12.62 36 LEU D CA 1
ATOM 7175 C C . LEU D 1 36 ? -47.861 5.732 -38.219 1.00 12.47 36 LEU D C 1
ATOM 7176 O O . LEU D 1 36 ? -47.422 6.804 -38.643 1.00 13.08 36 LEU D O 1
ATOM 7181 N N . ILE D 1 37 ? -47.069 4.734 -37.846 1.00 11.40 37 ILE D N 1
ATOM 7182 C CA . ILE D 1 37 ? -45.618 4.861 -37.941 1.00 11.97 37 ILE D CA 1
ATOM 7183 C C . ILE D 1 37 ? -45.225 5.017 -39.406 1.00 12.91 37 ILE D C 1
ATOM 7184 O O . ILE D 1 37 ? -44.381 5.850 -39.751 1.00 13.07 37 ILE D O 1
ATOM 7189 N N . GLY D 1 38 ? -45.847 4.220 -40.268 1.00 13.58 38 GLY D N 1
ATOM 7190 C CA . GLY D 1 38 ? -45.535 4.279 -41.683 1.00 13.67 38 GLY D CA 1
ATOM 7191 C C . GLY D 1 38 ? -45.718 5.649 -42.303 1.00 14.31 38 GLY D C 1
ATOM 7192 O O . GLY D 1 38 ? -44.989 6.022 -43.219 1.00 15.81 38 GLY D O 1
ATOM 7193 N N . ALA D 1 39 ? -46.683 6.409 -41.797 1.00 13.88 39 ALA D N 1
ATOM 7194 C CA . ALA D 1 39 ? -46.967 7.735 -42.330 1.00 14.55 39 ALA D CA 1
ATOM 7195 C C . ALA D 1 39 ? -46.382 8.866 -41.491 1.00 14.74 39 ALA D C 1
ATOM 7196 O O . ALA D 1 39 ? -46.478 10.033 -41.868 1.00 15.53 39 ALA D O 1
ATOM 7198 N N . ALA D 1 40 ? -45.766 8.517 -40.367 1.00 13.95 40 ALA D N 1
ATOM 7199 C CA . ALA D 1 40 ? -45.196 9.507 -39.456 1.00 14.01 40 ALA D CA 1
ATOM 7200 C C . ALA D 1 40 ? -44.065 10.349 -40.038 1.00 14.51 40 ALA D C 1
ATOM 7201 O O . ALA D 1 40 ? -43.257 9.875 -40.832 1.00 15.12 40 ALA D O 1
ATOM 7203 N N . ASP D 1 41 ? -44.009 11.609 -39.621 1.00 15.55 41 ASP D N 1
ATOM 7204 C CA . ASP D 1 41 ? -42.975 12.519 -40.095 1.00 16.76 41 ASP D CA 1
ATOM 7205 C C . ASP D 1 41 ? -41.601 12.233 -39.495 1.00 16.03 41 ASP D C 1
ATOM 7206 O O . ASP D 1 41 ? -40.586 12.383 -40.169 1.00 15.27 41 ASP D O 1
ATOM 7211 N N . TYR D 1 42 ? -41.567 11.807 -38.236 1.00 14.87 42 TYR D N 1
ATOM 7212 C CA . TYR D 1 42 ? -40.296 11.551 -37.556 1.00 13.99 42 TYR D CA 1
ATOM 7213 C C . TYR D 1 42 ? -39.405 10.502 -38.217 1.00 13.69 42 TYR D C 1
ATOM 7214 O O . TYR D 1 42 ? -38.180 10.581 -38.127 1.00 13.69 42 TYR D O 1
ATOM 7223 N N . ILE D 1 43 ? -40.015 9.532 -38.888 1.00 13.06 43 ILE D N 1
ATOM 7224 C CA . ILE D 1 43 ? -39.254 8.456 -39.511 1.00 12.24 43 ILE D CA 1
ATOM 7225 C C . ILE D 1 43 ? -38.803 8.745 -40.946 1.00 12.56 43 ILE D C 1
ATOM 7226 O O . ILE D 1 43 ? -38.109 7.934 -41.561 1.00 12.20 43 ILE D O 1
ATOM 7231 N N . LYS D 1 44 ? -39.171 9.914 -41.465 1.00 12.68 44 LYS D N 1
ATOM 7232 C CA . LYS D 1 44 ? -38.802 10.299 -42.825 1.00 14.35 44 LYS D CA 1
ATOM 7233 C C . LYS D 1 44 ? -37.415 10.937 -42.893 1.00 13.50 44 LYS D C 1
ATOM 7234 O O . LYS D 1 44 ? -36.834 11.308 -41.875 1.00 13.01 44 LYS D O 1
ATOM 7240 N N . ASN D 1 45 ? -36.897 11.041 -44.112 1.00 13.64 45 ASN D N 1
ATOM 7241 C CA . ASN D 1 45 ? -35.611 11.677 -44.380 1.00 13.96 45 ASN D CA 1
ATOM 7242 C C . ASN D 1 45 ? -34.370 11.060 -43.749 1.00 14.80 45 ASN D C 1
ATOM 7243 O O . ASN D 1 45 ? -33.398 11.759 -43.458 1.00 16.16 45 ASN D O 1
ATOM 7248 N N . GLN D 1 46 ? -34.399 9.752 -43.536 1.00 12.94 46 GLN D N 1
ATOM 7249 C CA . GLN D 1 46 ? -33.244 9.064 -42.983 1.00 11.53 46 GLN D CA 1
ATOM 7250 C C . GLN D 1 46 ? -32.582 8.311 -44.129 1.00 10.31 46 GLN D C 1
ATOM 7251 O O . GLN D 1 46 ? -33.164 8.162 -45.205 1.00 11.57 46 GLN D O 1
ATOM 7257 N N . ASP D 1 47 ? -31.358 7.853 -43.901 1.00 11.10 47 ASP D N 1
ATOM 7258 C CA . ASP D 1 47 ? -30.649 7.067 -44.899 1.00 10.22 47 ASP D CA 1
ATOM 7259 C C . ASP D 1 47 ? -30.909 5.599 -44.585 1.00 10.27 47 ASP D C 1
ATOM 7260 O O . ASP D 1 47 ? -31.113 4.783 -45.486 1.00 10.92 47 ASP D O 1
ATOM 7265 N N . VAL D 1 48 ? -30.907 5.282 -43.293 1.00 10.39 48 VAL D N 1
ATOM 7266 C CA . VAL D 1 48 ? -31.110 3.918 -42.820 1.00 9.55 48 VAL D CA 1
ATOM 7267 C C . VAL D 1 48 ? -31.948 3.924 -41.547 1.00 9.97 48 VAL D C 1
ATOM 7268 O O . VAL D 1 48 ? -31.786 4.793 -40.692 1.00 10.34 48 VAL D O 1
ATOM 7272 N N . VAL D 1 49 ? -32.838 2.945 -41.425 1.00 8.49 49 VAL D N 1
ATOM 7273 C CA . VAL D 1 49 ? -33.699 2.825 -40.257 1.00 8.53 49 VAL D CA 1
ATOM 7274 C C . VAL D 1 49 ? -33.630 1.407 -39.705 1.00 8.97 49 VAL D C 1
ATOM 7275 O O . VAL D 1 49 ? -33.840 0.433 -40.433 1.00 8.70 49 VAL D O 1
ATOM 7279 N N . ILE D 1 50 ? -33.310 1.310 -38.420 1.00 8.12 50 ILE D N 1
ATOM 7280 C CA . ILE D 1 50 ? -33.227 0.042 -37.709 1.00 8.03 50 ILE D CA 1
ATOM 7281 C C . ILE D 1 50 ? -34.511 -0.089 -36.901 1.00 8.33 50 ILE D C 1
ATOM 7282 O O . ILE D 1 50 ? -34.887 0.829 -36.171 1.00 8.57 50 ILE D O 1
ATOM 7287 N N . LEU D 1 51 ? -35.183 -1.224 -37.034 1.00 8.15 51 LEU D N 1
ATOM 7288 C CA . LEU D 1 51 ? -36.417 -1.473 -36.306 1.00 8.04 51 LEU D CA 1
ATOM 7289 C C . LEU D 1 51 ? -36.230 -2.611 -35.307 1.00 6.60 51 LEU D C 1
ATOM 7290 O O . LEU D 1 51 ? -35.550 -3.592 -35.597 1.00 7.97 51 LEU D O 1
ATOM 7295 N N . ASN D 1 52 ? -36.811 -2.457 -34.118 1.00 7.36 52 ASN D N 1
ATOM 7296 C CA . ASN D 1 52 ? -36.757 -3.496 -33.094 1.00 8.55 52 ASN D CA 1
ATOM 7297 C C . ASN D 1 52 ? -38.200 -3.826 -32.721 1.00 7.83 52 ASN D C 1
ATOM 7298 O O . ASN D 1 52 ? -39.100 -2.989 -32.859 1.00 8.10 52 ASN D O 1
ATOM 7303 N N . GLU D 1 53 ? -38.391 -5.042 -32.228 1.00 8.16 53 GLU D N 1
ATOM 7304 C CA . GLU D 1 53 ? -39.687 -5.559 -31.810 1.00 8.04 53 GLU D CA 1
ATOM 7305 C C . GLU D 1 53 ? -40.788 -5.573 -32.866 1.00 8.31 53 GLU D C 1
ATOM 7306 O O . GLU D 1 53 ? -41.954 -5.315 -32.569 1.00 8.51 53 GLU D O 1
ATOM 7312 N N . VAL D 1 54 ? -40.414 -5.867 -34.108 1.00 8.78 54 VAL D N 1
ATOM 7313 C CA . VAL D 1 54 ? -41.405 -6.003 -35.174 1.00 9.60 54 VAL D CA 1
ATOM 7314 C C . VAL D 1 54 ? -41.719 -7.507 -35.189 1.00 8.56 54 VAL D C 1
ATOM 7315 O O . VAL D 1 54 ? -41.489 -8.212 -36.174 1.00 10.50 54 VAL D O 1
ATOM 7319 N N . PHE D 1 55 ? -42.244 -7.987 -34.062 1.00 8.76 55 PHE D N 1
ATOM 7320 C CA . PHE D 1 55 ? -42.568 -9.403 -33.895 1.00 9.35 55 PHE D CA 1
ATOM 7321 C C . PHE D 1 55 ? -43.823 -9.874 -34.629 1.00 10.16 55 PHE D C 1
ATOM 7322 O O . PHE D 1 55 ? -43.812 -10.936 -35.249 1.00 10.74 55 PHE D O 1
ATOM 7330 N N . ASP D 1 56 ? -44.911 -9.115 -34.532 1.00 9.51 56 ASP D N 1
ATOM 7331 C CA . ASP D 1 56 ? -46.146 -9.529 -35.191 1.00 9.27 56 ASP D CA 1
ATOM 7332 C C . ASP D 1 56 ? -45.909 -9.640 -36.685 1.00 10.62 56 ASP D C 1
ATOM 7333 O O . ASP D 1 56 ? -45.527 -8.671 -37.333 1.00 10.16 56 ASP D O 1
ATOM 7338 N N . ASN D 1 57 ? -46.152 -10.823 -37.232 1.00 11.72 57 ASN D N 1
ATOM 7339 C CA . ASN D 1 57 ? -45.926 -11.038 -38.653 1.00 11.08 57 ASN D CA 1
ATOM 7340 C C . ASN D 1 57 ? -46.747 -10.127 -39.555 1.00 12.03 57 ASN D C 1
ATOM 7341 O O . ASN D 1 57 ? -46.207 -9.492 -40.460 1.00 12.47 57 ASN D O 1
ATOM 7346 N N . SER D 1 58 ? -48.050 -10.054 -39.307 1.00 11.58 58 SER D N 1
ATOM 7347 C CA . SER D 1 58 ? -48.921 -9.231 -40.136 1.00 12.92 58 SER D CA 1
ATOM 7348 C C . SER D 1 58 ? -48.626 -7.741 -40.016 1.00 12.73 58 SER D C 1
ATOM 7349 O O . SER D 1 58 ? -48.492 -7.044 -41.024 1.00 13.46 58 SER D O 1
ATOM 7352 N N . ALA D 1 59 ? -48.515 -7.250 -38.787 1.00 11.04 59 ALA D N 1
ATOM 7353 C CA . ALA D 1 59 ? -48.263 -5.831 -38.582 1.00 11.34 59 ALA D CA 1
ATOM 7354 C C . ALA D 1 59 ? -46.874 -5.411 -39.038 1.00 12.00 59 ALA D C 1
ATOM 7355 O O . ALA D 1 59 ? -46.701 -4.315 -39.565 1.00 11.49 59 ALA D O 1
ATOM 7357 N N . SER D 1 60 ? -45.881 -6.272 -38.836 1.00 10.52 60 SER D N 1
ATOM 7358 C CA . SER D 1 60 ? -44.530 -5.930 -39.260 1.00 10.10 60 SER D CA 1
ATOM 7359 C C . SER D 1 60 ? -44.466 -5.854 -40.781 1.00 11.10 60 SER D C 1
ATOM 7360 O O . SER D 1 60 ? -43.849 -4.945 -41.334 1.00 11.03 60 SER D O 1
ATOM 7363 N N . ASP D 1 61 ? -45.110 -6.796 -41.464 1.00 11.63 61 ASP D N 1
ATOM 7364 C CA . ASP D 1 61 ? -45.111 -6.782 -42.923 1.00 13.39 61 ASP D CA 1
ATOM 7365 C C . ASP D 1 61 ? -45.863 -5.552 -43.427 1.00 13.01 61 ASP D C 1
ATOM 7366 O O . ASP D 1 61 ? -45.507 -4.965 -44.454 1.00 13.06 61 ASP D O 1
ATOM 7371 N N . ARG D 1 62 ? -46.894 -5.155 -42.690 1.00 11.68 62 ARG D N 1
ATOM 7372 C CA . ARG D 1 62 ? -47.684 -3.983 -43.048 1.00 11.05 62 ARG D CA 1
ATOM 7373 C C . ARG D 1 62 ? -46.814 -2.731 -42.909 1.00 12.19 62 ARG D C 1
ATOM 7374 O O . ARG D 1 62 ? -46.824 -1.854 -43.774 1.00 11.62 62 ARG D O 1
ATOM 7382 N N . LEU D 1 63 ? -46.060 -2.652 -41.815 1.00 10.13 63 LEU D N 1
ATOM 7383 C CA . LEU D 1 63 ? -45.186 -1.509 -41.572 1.00 10.73 63 LEU D CA 1
ATOM 7384 C C . LEU D 1 63 ? -44.096 -1.436 -42.632 1.00 11.16 63 LEU D C 1
ATOM 7385 O O . LEU D 1 63 ? -43.842 -0.379 -43.205 1.00 11.40 63 LEU D O 1
ATOM 7390 N N . LEU D 1 64 ? -43.447 -2.563 -42.891 1.00 11.34 64 LEU D N 1
ATOM 7391 C CA . LEU D 1 64 ? -42.394 -2.596 -43.895 1.00 11.02 64 LEU D CA 1
ATOM 7392 C C . LEU D 1 64 ? -42.967 -2.165 -45.240 1.00 11.16 64 LEU D C 1
ATOM 7393 O O . LEU D 1 64 ? -42.319 -1.439 -46.000 1.00 11.18 64 LEU D O 1
ATOM 7398 N N . GLY D 1 65 ? -44.192 -2.594 -45.521 1.00 12.19 65 GLY D N 1
ATOM 7399 C CA . GLY D 1 65 ? -44.833 -2.219 -46.767 1.00 12.61 65 GLY D CA 1
ATOM 7400 C C . GLY D 1 65 ? -45.098 -0.726 -46.837 1.00 13.55 65 GLY D C 1
ATOM 7401 O O . GLY D 1 65 ? -44.972 -0.113 -47.900 1.00 13.91 65 GLY D O 1
ATOM 7402 N N . ASN D 1 66 ? -45.463 -0.131 -45.704 1.00 11.27 66 ASN D N 1
ATOM 7403 C CA . ASN D 1 66 ? -45.738 1.303 -45.656 1.00 12.00 66 ASN D CA 1
ATOM 7404 C C . ASN D 1 66 ? -44.465 2.131 -45.793 1.00 12.20 66 ASN D C 1
ATOM 7405 O O . ASN D 1 66 ? -44.512 3.291 -46.206 1.00 14.44 66 ASN D O 1
ATOM 7410 N N . LEU D 1 67 ? -43.333 1.535 -45.437 1.00 12.15 67 LEU D N 1
ATOM 7411 C CA . LEU D 1 67 ? -42.045 2.219 -45.513 1.00 12.48 67 LEU D CA 1
ATOM 7412 C C . LEU D 1 67 ? -41.339 1.975 -46.844 1.00 13.29 67 LEU D C 1
ATOM 7413 O O . LEU D 1 67 ? -40.296 2.564 -47.115 1.00 13.00 67 LEU D O 1
ATOM 7418 N N . LYS D 1 68 ? -41.917 1.108 -47.670 1.00 12.44 68 LYS D N 1
ATOM 7419 C CA . LYS D 1 68 ? -41.335 0.748 -48.956 1.00 14.42 68 LYS D CA 1
ATOM 7420 C C . LYS D 1 68 ? -41.078 1.922 -49.900 1.00 14.59 68 LYS D C 1
ATOM 7421 O O . LYS D 1 68 ? -40.020 2.002 -50.521 1.00 14.22 68 LYS D O 1
ATOM 7427 N N . LYS D 1 69 ? -42.045 2.824 -50.012 1.00 15.32 69 LYS D N 1
ATOM 7428 C CA . LYS D 1 69 ? -41.903 3.975 -50.896 1.00 16.39 69 LYS D CA 1
ATOM 7429 C C . LYS D 1 69 ? -40.605 4.742 -50.648 1.00 15.86 69 LYS D C 1
ATOM 7430 O O . LYS D 1 69 ? -39.803 4.945 -51.562 1.00 16.51 69 LYS D O 1
ATOM 7436 N N . GLU D 1 70 ? -40.396 5.165 -49.408 1.00 14.29 70 GLU D N 1
ATOM 7437 C CA . GLU D 1 70 ? -39.196 5.914 -49.068 1.00 13.43 70 GLU D CA 1
ATOM 7438 C C . GLU D 1 70 ? -37.967 5.043 -48.819 1.00 12.31 70 GLU D C 1
ATOM 7439 O O . GLU D 1 70 ? -36.840 5.452 -49.111 1.00 12.79 70 GLU D O 1
ATOM 7445 N N . TYR D 1 71 ? -38.184 3.844 -48.287 1.00 11.38 71 TYR D N 1
ATOM 7446 C CA . TYR D 1 71 ? -37.090 2.924 -47.976 1.00 10.99 71 TYR D CA 1
ATOM 7447 C C . TYR D 1 71 ? -37.343 1.579 -48.652 1.00 10.29 71 TYR D C 1
ATOM 7448 O O . TYR D 1 71 ? -37.639 0.581 -47.990 1.00 10.17 71 TYR D O 1
ATOM 7457 N N . PRO D 1 72 ? -37.205 1.531 -49.986 1.00 11.00 72 PRO D N 1
ATOM 7458 C CA . PRO D 1 72 ? -37.431 0.310 -50.764 1.00 10.77 72 PRO D CA 1
ATOM 7459 C C . PRO D 1 72 ? -36.472 -0.852 -50.540 1.00 10.41 72 PRO D C 1
ATOM 7460 O O . PRO D 1 72 ? -36.798 -1.994 -50.852 1.00 11.97 72 PRO D O 1
ATOM 7464 N N . ASN D 1 73 ? -35.296 -0.561 -49.998 1.00 10.20 73 ASN D N 1
ATOM 7465 C CA . ASN D 1 73 ? -34.291 -1.588 -49.754 1.00 10.17 73 ASN D CA 1
ATOM 7466 C C . ASN D 1 73 ? -34.498 -2.085 -48.338 1.00 10.18 73 ASN D C 1
ATOM 7467 O O . ASN D 1 73 ? -34.275 -1.358 -47.374 1.00 10.63 73 ASN D O 1
ATOM 7472 N N . GLN D 1 74 ? -34.934 -3.333 -48.217 1.00 9.66 74 GLN D N 1
ATOM 7473 C CA . GLN D 1 74 ? -35.249 -3.878 -46.908 1.00 9.89 74 GLN D CA 1
ATOM 7474 C C . GLN D 1 74 ? -34.786 -5.293 -46.657 1.00 9.44 74 GLN D C 1
ATOM 7475 O O . GLN D 1 74 ? -34.751 -6.120 -47.566 1.00 11.46 74 GLN D O 1
ATOM 7481 N N . THR D 1 75 ? -34.428 -5.564 -45.407 1.00 9.50 75 THR D N 1
ATOM 7482 C CA . THR D 1 75 ? -34.042 -6.909 -45.026 1.00 9.56 75 THR D CA 1
ATOM 7483 C C . THR D 1 75 ? -35.310 -7.590 -44.545 1.00 9.66 75 THR D C 1
ATOM 7484 O O . THR D 1 75 ? -36.340 -6.941 -44.314 1.00 10.14 75 THR D O 1
ATOM 7488 N N . ALA D 1 76 ? -35.231 -8.907 -44.418 1.00 8.62 76 ALA D N 1
ATOM 7489 C CA . ALA D 1 76 ? -36.336 -9.676 -43.879 1.00 8.16 76 ALA D CA 1
ATOM 7490 C C . ALA D 1 76 ? -36.212 -9.448 -42.371 1.00 9.08 76 ALA D C 1
ATOM 7491 O O . ALA D 1 76 ? -35.289 -8.764 -41.909 1.00 8.58 76 ALA D O 1
ATOM 7493 N N . VAL D 1 77 ? -37.133 -10.007 -41.598 1.00 7.41 77 VAL D N 1
ATOM 7494 C CA . VAL D 1 77 ? -37.060 -9.856 -40.156 1.00 7.58 77 VAL D CA 1
ATOM 7495 C C . VAL D 1 77 ? -36.207 -10.972 -39.558 1.00 8.25 77 VAL D C 1
ATOM 7496 O O . VAL D 1 77 ? -36.408 -12.154 -39.843 1.00 7.90 77 VAL D O 1
ATOM 7500 N N . LEU D 1 78 ? -35.235 -10.574 -38.747 1.00 6.48 78 LEU D N 1
ATOM 7501 C CA . LEU D 1 78 ? -34.338 -11.498 -38.070 1.00 6.76 78 LEU D CA 1
ATOM 7502 C C . LEU D 1 78 ? -35.071 -12.709 -37.505 1.00 7.13 78 LEU D C 1
ATOM 7503 O O . LEU D 1 78 ? -36.081 -12.563 -36.825 1.00 6.97 78 LEU D O 1
ATOM 7508 N N . GLY D 1 79 ? -34.556 -13.896 -37.807 1.00 6.88 79 GLY D N 1
ATOM 7509 C CA . GLY D 1 79 ? -35.109 -15.124 -37.266 1.00 8.56 79 GLY D CA 1
ATOM 7510 C C . GLY D 1 79 ? -36.459 -15.620 -37.729 1.00 8.72 79 GLY D C 1
ATOM 7511 O O . GLY D 1 79 ? -36.997 -16.554 -37.128 1.00 9.81 79 GLY D O 1
ATOM 7512 N N . ARG D 1 80 ? -37.011 -15.028 -38.784 1.00 8.07 80 ARG D N 1
ATOM 7513 C CA . ARG D 1 80 ? -38.317 -15.467 -39.276 1.00 9.72 80 ARG D CA 1
ATOM 7514 C C . ARG D 1 80 ? -38.182 -16.486 -40.404 1.00 10.41 80 ARG D C 1
ATOM 7515 O O . ARG D 1 80 ? -39.113 -17.248 -40.680 1.00 11.78 80 ARG D O 1
ATOM 7523 N N . SER D 1 81 ? -37.021 -16.507 -41.048 1.00 9.77 81 SER D N 1
ATOM 7524 C CA . SER D 1 81 ? -36.762 -17.425 -42.152 1.00 10.10 81 SER D CA 1
ATOM 7525 C C . SER D 1 81 ? -35.259 -17.546 -42.356 1.00 10.66 81 SER D C 1
ATOM 7526 O O . SER D 1 81 ? -34.488 -16.810 -41.741 1.00 10.32 81 SER D O 1
ATOM 7529 N N . SER D 1 82 ? -34.833 -18.459 -43.220 1.00 11.25 82 SER D N 1
ATOM 7530 C CA . SER D 1 82 ? -33.403 -18.636 -43.457 1.00 10.71 82 SER D CA 1
ATOM 7531 C C . SER D 1 82 ? -33.082 -19.016 -44.897 1.00 12.46 82 SER D C 1
ATOM 7532 O O . SER D 1 82 ? -32.172 -19.806 -45.155 1.00 14.59 82 SER D O 1
ATOM 7535 N N . GLY D 1 83 ? -33.828 -18.439 -45.830 1.00 11.35 83 GLY D N 1
ATOM 7536 C CA . GLY D 1 83 ? -33.611 -18.728 -47.234 1.00 11.94 83 GLY D CA 1
ATOM 7537 C C . GLY D 1 83 ? -32.668 -17.747 -47.902 1.00 12.85 83 GLY D C 1
ATOM 7538 O O . GLY D 1 83 ? -31.896 -17.048 -47.238 1.00 12.20 83 GLY D O 1
ATOM 7539 N N . SER D 1 84 ? -32.752 -17.684 -49.226 1.00 12.00 84 SER D N 1
ATOM 7540 C CA . SER D 1 84 ? -31.898 -16.814 -50.020 1.00 12.57 84 SER D CA 1
ATOM 7541 C C . SER D 1 84 ? -32.098 -15.323 -49.772 1.00 12.54 84 SER D C 1
ATOM 7542 O O . SER D 1 84 ? -31.350 -14.502 -50.316 1.00 12.86 84 SER D O 1
ATOM 7545 N N . GLU D 1 85 ? -33.095 -14.967 -48.963 1.00 12.09 85 GLU D N 1
ATOM 7546 C CA . GLU D 1 85 ? -33.335 -13.561 -48.652 1.00 11.81 85 GLU D CA 1
ATOM 7547 C C . GLU D 1 85 ? -32.228 -13.046 -47.729 1.00 10.58 85 GLU D C 1
ATOM 7548 O O . GLU D 1 85 ? -32.114 -11.841 -47.483 1.00 11.54 85 GLU D O 1
ATOM 7554 N N . TRP D 1 86 ? -31.424 -13.974 -47.217 1.00 10.34 86 TRP D N 1
ATOM 7555 C CA . TRP D 1 86 ? -30.282 -13.648 -46.363 1.00 9.67 86 TRP D CA 1
ATOM 7556 C C . TRP D 1 86 ? -29.047 -14.175 -47.070 1.00 11.53 86 TRP D C 1
ATOM 7557 O O . TRP D 1 86 ? -29.071 -15.277 -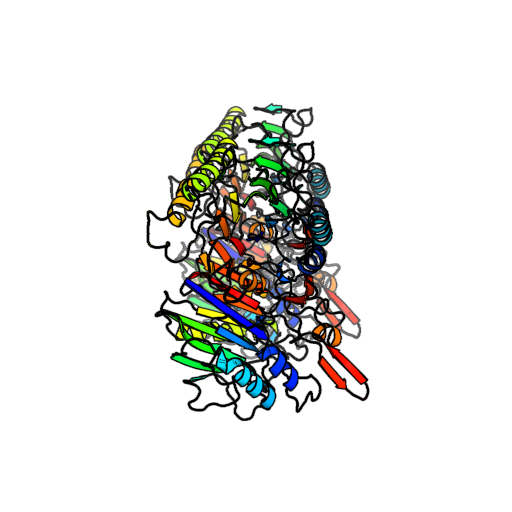47.620 1.00 13.55 86 TRP D O 1
ATOM 7568 N N . ASP D 1 87 ? -27.968 -13.407 -47.066 1.00 10.48 87 ASP D N 1
ATOM 7569 C CA . ASP D 1 87 ? -26.753 -13.876 -47.712 1.00 10.10 87 ASP D CA 1
ATOM 7570 C C . ASP D 1 87 ? -26.102 -14.935 -46.833 1.00 10.89 87 ASP D C 1
ATOM 7571 O O . ASP D 1 87 ? -25.454 -15.862 -47.327 1.00 12.85 87 ASP D O 1
ATOM 7576 N N . LYS D 1 88 ? -26.291 -14.792 -45.526 1.00 10.99 88 LYS D N 1
ATOM 7577 C CA . LYS D 1 88 ? -25.784 -15.752 -44.551 1.00 10.08 88 LYS D CA 1
ATOM 7578 C C . LYS D 1 88 ? -26.709 -15.744 -43.346 1.00 9.50 88 LYS D C 1
ATOM 7579 O O . LYS D 1 88 ? -27.229 -14.691 -42.965 1.00 9.43 88 LYS D O 1
ATOM 7585 N N . THR D 1 89 ? -26.922 -16.926 -42.775 1.00 9.92 89 THR D N 1
ATOM 7586 C CA . THR D 1 89 ? -27.708 -17.083 -41.559 1.00 8.34 89 THR D CA 1
ATOM 7587 C C . THR D 1 89 ? -26.713 -17.697 -40.588 1.00 8.13 89 THR D C 1
ATOM 7588 O O . THR D 1 89 ? -26.312 -18.856 -40.723 1.00 10.04 89 THR D O 1
ATOM 7592 N N . LEU D 1 90 ? -26.308 -16.896 -39.612 1.00 8.63 90 LEU D N 1
ATOM 7593 C CA . LEU D 1 90 ? -25.302 -17.299 -38.643 1.00 8.58 90 LEU D CA 1
ATOM 7594 C C . LEU D 1 90 ? -25.842 -17.487 -37.244 1.00 9.31 90 LEU D C 1
ATOM 7595 O O . LEU D 1 90 ? -26.938 -17.044 -36.921 1.00 9.75 90 LEU D O 1
ATOM 7600 N N . GLY D 1 91 ? -25.056 -18.160 -36.414 1.00 9.28 91 GLY D N 1
ATOM 7601 C CA . GLY D 1 91 ? -25.453 -18.346 -35.035 1.00 11.22 91 GLY D CA 1
ATOM 7602 C C . GLY D 1 91 ? -26.431 -19.459 -34.742 1.00 11.56 91 GLY D C 1
ATOM 7603 O O . GLY D 1 91 ? -26.621 -20.370 -35.542 1.00 13.44 91 GLY D O 1
ATOM 7604 N N . ASN D 1 92 ? -27.058 -19.353 -33.575 1.00 12.20 92 ASN D N 1
ATOM 7605 C CA . ASN D 1 92 ? -27.997 -20.352 -33.075 1.00 12.38 92 ASN D CA 1
ATOM 7606 C C . ASN D 1 92 ? -29.414 -20.262 -33.640 1.00 12.45 92 ASN D C 1
ATOM 7607 O O . ASN D 1 92 ? -30.393 -20.376 -32.899 1.00 13.09 92 ASN D O 1
ATOM 7612 N N . TYR D 1 93 ? -29.528 -20.073 -34.949 1.00 11.46 93 TYR D N 1
ATOM 7613 C CA . TYR D 1 93 ? -30.838 -19.983 -35.583 1.00 12.01 93 TYR D CA 1
ATOM 7614 C C . TYR D 1 93 ? -31.622 -21.291 -35.471 1.00 11.62 93 TYR D C 1
ATOM 7615 O O . TYR D 1 93 ? -31.074 -22.375 -35.693 1.00 13.09 93 TYR D O 1
ATOM 7624 N N . SER D 1 94 ? -32.904 -21.180 -35.130 1.00 11.68 94 SER D N 1
ATOM 7625 C CA . SER D 1 94 ? -33.783 -22.345 -35.036 1.00 12.79 94 SER D CA 1
ATOM 7626 C C . SER D 1 94 ? -35.078 -22.025 -35.774 1.00 13.85 94 SER D C 1
ATOM 7627 O O . SER D 1 94 ? -35.644 -20.951 -35.601 1.00 13.49 94 SER D O 1
ATOM 7630 N N . SER D 1 95 ? -35.556 -22.955 -36.593 1.00 13.39 95 SER D N 1
ATOM 7631 C CA . SER D 1 95 ? -36.788 -22.717 -37.333 1.00 16.04 95 SER D CA 1
ATOM 7632 C C . SER D 1 95 ? -38.008 -23.105 -36.508 1.00 16.57 95 SER D C 1
ATOM 7633 O O . SER D 1 95 ? -39.141 -22.863 -36.920 1.00 19.26 95 SER D O 1
ATOM 7636 N N . SER D 1 96 ? -37.774 -23.693 -35.339 1.00 16.07 96 SER D N 1
ATOM 7637 C CA . SER D 1 96 ? -38.873 -24.122 -34.481 1.00 17.37 96 SER D CA 1
ATOM 7638 C C . SER D 1 96 ? -39.147 -23.231 -33.274 1.00 17.82 96 SER D C 1
ATOM 7639 O O . SER D 1 96 ? -39.786 -23.663 -32.319 1.00 18.23 96 SER D O 1
ATOM 7642 N N . THR D 1 97 ? -38.671 -21.990 -33.300 1.00 16.49 97 THR D N 1
ATOM 7643 C CA . THR D 1 97 ? -38.928 -21.088 -32.181 1.00 15.82 97 THR D CA 1
ATOM 7644 C C . THR D 1 97 ? -40.356 -20.575 -32.316 1.00 14.38 97 THR D C 1
ATOM 7645 O O . THR D 1 97 ? -40.923 -20.588 -33.407 1.00 16.74 97 THR D O 1
ATOM 7649 N N . PRO D 1 98 ? -40.962 -20.128 -31.205 1.00 13.07 98 PRO D N 1
ATOM 7650 C CA . PRO D 1 98 ? -42.334 -19.618 -31.259 1.00 13.91 98 PRO D CA 1
ATOM 7651 C C . PRO D 1 98 ? -42.407 -18.198 -31.807 1.00 12.65 98 PRO D C 1
ATOM 7652 O O . PRO D 1 98 ? -43.475 -17.741 -32.216 1.00 14.06 98 PRO D O 1
ATOM 7656 N N . GLU D 1 99 ? -41.272 -17.505 -31.814 1.00 11.65 99 GLU D N 1
ATOM 7657 C CA . GLU D 1 99 ? -41.225 -16.121 -32.272 1.00 10.32 99 GLU D CA 1
ATOM 7658 C C . GLU D 1 99 ? -39.900 -15.803 -32.958 1.00 9.33 99 GLU D C 1
ATOM 7659 O O . GLU D 1 99 ? -38.910 -16.521 -32.780 1.00 11.75 99 GLU D O 1
ATOM 7665 N N . ASP D 1 100 ? -39.888 -14.728 -33.745 1.00 8.94 100 ASP D N 1
ATOM 7666 C CA . ASP D 1 100 ? -38.675 -14.307 -34.434 1.00 9.86 100 ASP D CA 1
ATOM 7667 C C . ASP D 1 100 ? -37.929 -13.251 -33.604 1.00 8.55 100 ASP D C 1
ATOM 7668 O O . ASP D 1 100 ? -38.381 -12.868 -32.519 1.00 10.35 100 ASP D O 1
ATOM 7673 N N . GLY D 1 101 ? -36.792 -12.787 -34.122 1.00 8.44 101 GLY D N 1
ATOM 7674 C CA . GLY D 1 101 ? -35.975 -11.806 -33.417 1.00 8.51 101 GLY D CA 1
ATOM 7675 C C . GLY D 1 101 ? -36.483 -10.378 -33.420 1.00 7.82 101 GLY D C 1
ATOM 7676 O O . GLY D 1 101 ? -35.988 -9.543 -32.659 1.00 9.67 101 GLY D O 1
ATOM 7677 N N . GLY D 1 102 ? -37.436 -10.087 -34.300 1.00 7.83 102 GLY D N 1
ATOM 7678 C CA . GLY D 1 102 ? -38.024 -8.762 -34.363 1.00 7.98 102 GLY D CA 1
ATOM 7679 C C . GLY D 1 102 ? -37.154 -7.610 -34.825 1.00 7.06 102 GLY D C 1
ATOM 7680 O O . GLY D 1 102 ? -37.502 -6.459 -34.587 1.00 7.75 102 GLY D O 1
ATOM 7681 N N . VAL D 1 103 ? -36.041 -7.902 -35.489 1.00 7.25 103 VAL D N 1
ATOM 7682 C CA . VAL D 1 103 ? -35.157 -6.846 -35.977 1.00 7.70 103 VAL D CA 1
ATOM 7683 C C . VAL D 1 103 ? -35.132 -6.798 -37.500 1.00 6.72 103 VAL D C 1
ATOM 7684 O O . VAL D 1 103 ? -35.027 -7.832 -38.164 1.00 7.15 103 VAL D O 1
ATOM 7688 N N . ALA D 1 104 ? -35.232 -5.596 -38.054 1.00 6.79 104 ALA D N 1
ATOM 7689 C CA . ALA D 1 104 ? -35.172 -5.422 -39.496 1.00 7.07 104 ALA D CA 1
ATOM 7690 C C . ALA D 1 104 ? -34.518 -4.086 -39.793 1.00 7.52 104 ALA D C 1
ATOM 7691 O O . ALA D 1 104 ? -34.542 -3.176 -38.963 1.00 9.04 104 ALA D O 1
ATOM 7693 N N . ILE D 1 105 ? -33.915 -3.978 -40.971 1.00 6.80 105 ILE D N 1
ATOM 7694 C CA . ILE D 1 105 ? -33.278 -2.741 -41.389 1.00 7.46 105 ILE D CA 1
ATOM 7695 C C . ILE D 1 105 ? -33.801 -2.370 -42.770 1.00 6.48 105 ILE D C 1
ATOM 7696 O O . ILE D 1 105 ? -33.913 -3.230 -43.645 1.00 7.07 105 ILE D O 1
ATOM 7701 N N . VAL D 1 106 ? -34.149 -1.100 -42.951 1.00 7.51 106 VAL D N 1
ATOM 7702 C CA . VAL D 1 106 ? -34.615 -0.614 -44.248 1.00 7.78 106 VAL D CA 1
ATOM 7703 C C . VAL D 1 106 ? -33.758 0.590 -44.617 1.00 8.38 106 VAL D C 1
ATOM 7704 O O . VAL D 1 106 ? -33.220 1.267 -43.744 1.00 8.44 106 VAL D O 1
ATOM 7708 N N . SER D 1 107 ? -33.632 0.861 -45.908 1.00 8.45 107 SER D N 1
ATOM 7709 C CA . SER D 1 107 ? -32.799 1.968 -46.355 1.00 9.15 107 SER D CA 1
ATOM 7710 C C . SER D 1 107 ? -33.235 2.523 -47.697 1.00 9.50 107 SER D C 1
ATOM 7711 O O . SER D 1 107 ? -33.905 1.846 -48.472 1.00 10.30 107 SER D O 1
ATOM 7714 N N . LYS D 1 108 ? -32.857 3.766 -47.962 1.00 10.75 108 LYS D N 1
ATOM 7715 C CA . LYS D 1 108 ? -33.174 4.383 -49.238 1.00 11.29 108 LYS D CA 1
ATOM 7716 C C . LYS D 1 108 ? -32.055 4.010 -50.203 1.00 10.46 108 LYS D C 1
ATOM 7717 O O . LYS D 1 108 ? -32.165 4.239 -51.403 1.00 11.88 108 LYS D O 1
ATOM 7723 N N . TRP D 1 109 ? -30.988 3.416 -49.672 1.00 10.15 109 TRP D N 1
ATOM 7724 C CA . TRP D 1 109 ? -29.833 3.029 -50.481 1.00 10.86 109 TRP D CA 1
ATOM 7725 C C . TRP D 1 109 ? -29.736 1.525 -50.694 1.00 12.21 109 TRP D C 1
ATOM 7726 O O . TRP D 1 109 ? -30.184 0.742 -49.860 1.00 11.91 109 TRP D O 1
ATOM 7737 N N . PRO D 1 110 ? -29.133 1.102 -51.817 1.00 11.49 110 PRO D N 1
ATOM 7738 C CA . PRO D 1 110 ? -28.982 -0.323 -52.127 1.00 13.13 110 PRO D CA 1
ATOM 7739 C C . PRO D 1 110 ? -28.218 -1.062 -51.033 1.00 11.79 110 PRO D C 1
ATOM 7740 O O . PRO D 1 110 ? -27.200 -0.578 -50.539 1.00 12.88 110 PRO D O 1
ATOM 7744 N N . ILE D 1 111 ? -28.721 -2.231 -50.652 1.00 11.85 111 ILE D N 1
ATOM 7745 C CA . ILE D 1 111 ? -28.074 -3.049 -49.639 1.00 11.83 111 ILE D CA 1
ATOM 7746 C C . ILE D 1 111 ? -27.278 -4.116 -50.380 1.00 12.07 111 ILE D C 1
ATOM 7747 O O . ILE D 1 111 ? -27.851 -4.944 -51.090 1.00 15.10 111 ILE D O 1
ATOM 7752 N N . ALA D 1 112 ? -25.958 -4.081 -50.218 1.00 11.26 112 ALA D N 1
ATOM 7753 C CA . ALA D 1 112 ? -25.056 -5.013 -50.893 1.00 11.71 112 ALA D CA 1
ATOM 7754 C C . ALA D 1 112 ? -24.942 -6.385 -50.245 1.00 11.67 112 ALA D C 1
ATOM 7755 O O . ALA D 1 112 ? -24.652 -7.370 -50.916 1.00 13.67 112 ALA D O 1
ATOM 7757 N N . GLU D 1 113 ? -25.157 -6.447 -48.939 1.00 10.99 113 GLU D N 1
ATOM 7758 C CA . GLU D 1 113 ? -25.065 -7.709 -48.226 1.00 10.70 113 GLU D CA 1
ATOM 7759 C C . GLU D 1 113 ? -25.996 -7.664 -47.023 1.00 9.90 113 GLU D C 1
ATOM 7760 O O . GLU D 1 113 ? -26.084 -6.645 -46.334 1.00 9.90 113 GLU D O 1
ATOM 7766 N N . LYS D 1 114 ? -26.702 -8.768 -46.795 1.00 8.80 114 LYS D N 1
ATOM 7767 C CA . LYS D 1 114 ? -27.649 -8.891 -45.691 1.00 9.47 114 LYS D CA 1
ATOM 7768 C C . LYS D 1 114 ? -27.327 -10.164 -44.926 1.00 9.28 114 LYS D C 1
ATOM 7769 O O . LYS D 1 114 ? -27.384 -11.255 -45.482 1.00 9.23 114 LYS D O 1
ATOM 7775 N N . ILE D 1 115 ? -26.998 -10.026 -43.651 1.00 7.52 115 ILE D N 1
ATOM 7776 C CA . ILE D 1 115 ? -26.667 -11.187 -42.834 1.00 8.49 115 ILE D CA 1
ATOM 7777 C C . ILE D 1 115 ? -27.410 -11.153 -41.508 1.00 8.16 115 ILE D C 1
ATOM 7778 O O . ILE D 1 115 ? -27.531 -10.098 -40.893 1.00 7.82 115 ILE D O 1
ATOM 7783 N N . GLN D 1 116 ? -27.931 -12.296 -41.079 1.00 7.32 116 GLN D N 1
ATOM 7784 C CA . GLN D 1 116 ? -28.613 -12.356 -39.789 1.00 6.62 116 GLN D CA 1
ATOM 7785 C C . GLN D 1 116 ? -27.794 -13.260 -38.882 1.00 7.02 116 GLN D C 1
ATOM 7786 O O . GLN D 1 116 ? -27.189 -14.231 -39.339 1.00 7.57 116 GLN D O 1
ATOM 7792 N N . TYR D 1 117 ? -27.768 -12.928 -37.597 1.00 6.11 117 TYR D N 1
ATOM 7793 C CA . TYR D 1 117 ? -26.999 -13.687 -36.618 1.00 6.83 117 TYR D CA 1
ATOM 7794 C C . TYR D 1 117 ? -27.831 -13.859 -35.350 1.00 8.61 117 TYR D C 1
ATOM 7795 O O . TYR D 1 117 ? -28.293 -12.880 -34.775 1.00 8.82 117 TYR D O 1
ATOM 7804 N N . VAL D 1 118 ? -28.018 -15.103 -34.916 1.00 7.68 118 VAL D N 1
ATOM 7805 C CA . VAL D 1 118 ? -28.791 -15.381 -33.712 1.00 8.39 118 VAL D CA 1
ATOM 7806 C C . VAL D 1 118 ? -27.848 -15.651 -32.532 1.00 7.92 118 VAL D C 1
ATOM 7807 O O . VAL D 1 118 ? -26.955 -16.493 -32.621 1.00 9.20 118 VAL D O 1
ATOM 7811 N N . PHE D 1 119 ? -28.042 -14.913 -31.440 1.00 9.32 119 PHE D N 1
ATOM 7812 C CA . PHE D 1 119 ? -27.205 -15.045 -30.245 1.00 10.15 119 PHE D CA 1
ATOM 7813 C C . PHE D 1 119 ? -27.161 -16.459 -29.687 1.00 11.46 119 PHE D C 1
ATOM 7814 O O . PHE D 1 119 ? -28.146 -17.193 -29.741 1.00 13.41 119 PHE D O 1
ATOM 7822 N N . ALA D 1 120 ? -26.008 -16.819 -29.137 1.00 14.00 120 ALA D N 1
ATOM 7823 C CA . ALA D 1 120 ? -25.810 -18.143 -28.569 1.00 16.79 120 ALA D CA 1
ATOM 7824 C C . ALA D 1 120 ? -26.608 -18.328 -27.291 1.00 18.85 120 ALA D C 1
ATOM 7825 O O . ALA D 1 120 ? -27.132 -19.410 -27.034 1.00 20.50 120 ALA D O 1
ATOM 7827 N N . LYS D 1 121 ? -26.711 -17.274 -26.490 1.00 21.05 121 LYS D N 1
ATOM 7828 C CA . LYS D 1 121 ? -27.434 -17.391 -25.235 1.00 24.42 121 LYS D CA 1
ATOM 7829 C C . LYS D 1 121 ? -28.298 -16.206 -24.848 1.00 24.52 121 LYS D C 1
ATOM 7830 O O . LYS D 1 121 ? -28.151 -15.097 -25.363 1.00 24.85 121 LYS D O 1
ATOM 7836 N N . GLY D 1 122 ? -29.212 -16.480 -23.926 1.00 25.31 122 GLY D N 1
ATOM 7837 C CA . GLY D 1 122 ? -30.113 -15.475 -23.405 1.00 27.20 122 GLY D CA 1
ATOM 7838 C C . GLY D 1 122 ? -30.313 -15.852 -21.953 1.00 28.21 122 GLY D C 1
ATOM 7839 O O . GLY D 1 122 ? -29.650 -16.765 -21.459 1.00 28.64 122 GLY D O 1
ATOM 7840 N N . CYS D 1 123 ? -31.208 -15.166 -21.258 1.00 29.53 123 CYS D N 1
ATOM 7841 C CA . CYS D 1 123 ? -31.448 -15.491 -19.862 1.00 31.81 123 CYS D CA 1
ATOM 7842 C C . CYS D 1 123 ? -32.023 -16.894 -19.720 1.00 32.77 123 CYS D C 1
ATOM 7843 O O . CYS D 1 123 ? -31.640 -17.644 -18.820 1.00 34.42 123 CYS D O 1
ATOM 7846 N N . GLY D 1 124 ? -32.940 -17.246 -20.613 1.00 33.49 124 GLY D N 1
ATOM 7847 C CA . GLY D 1 124 ? -33.542 -18.564 -20.563 1.00 34.21 124 GLY D CA 1
ATOM 7848 C C . GLY D 1 124 ? -32.608 -19.633 -21.098 1.00 34.07 124 GLY D C 1
ATOM 7849 O O . GLY D 1 124 ? -31.655 -19.321 -21.814 1.00 34.66 124 GLY D O 1
ATOM 7850 N N . PRO D 1 125 ? -32.850 -20.909 -20.764 1.00 33.73 125 PRO D N 1
ATOM 7851 C CA . PRO D 1 125 ? -32.004 -22.011 -21.233 1.00 32.98 125 PRO D CA 1
ATOM 7852 C C . PRO D 1 125 ? -32.290 -22.380 -22.686 1.00 32.31 125 PRO D C 1
ATOM 7853 O O . PRO D 1 125 ? -31.486 -23.050 -23.335 1.00 32.48 125 PRO D O 1
ATOM 7857 N N . ASP D 1 126 ? -33.435 -21.935 -23.193 1.00 30.52 126 ASP D N 1
ATOM 7858 C CA . ASP D 1 126 ? -33.827 -22.239 -24.564 1.00 29.19 126 ASP D CA 1
ATOM 7859 C C . ASP D 1 126 ? -33.940 -21.010 -25.458 1.00 26.78 126 ASP D C 1
ATOM 7860 O O . ASP D 1 126 ? -34.198 -19.901 -24.988 1.00 26.21 126 ASP D O 1
ATOM 7865 N N . ASN D 1 127 ? -33.741 -21.228 -26.754 1.00 24.07 127 ASN D N 1
ATOM 7866 C CA . ASN D 1 127 ? -33.854 -20.168 -27.747 1.00 21.51 127 ASN D CA 1
ATOM 7867 C C . ASN D 1 127 ? -35.325 -20.131 -28.139 1.00 21.11 127 ASN D C 1
ATOM 7868 O O . ASN D 1 127 ? -35.802 -21.002 -28.867 1.00 20.48 127 ASN D O 1
ATOM 7873 N N . LEU D 1 128 ? -36.047 -19.130 -27.647 1.00 19.91 128 LEU D N 1
ATOM 7874 C CA . LEU D 1 128 ? -37.469 -19.020 -27.939 1.00 19.57 128 LEU D CA 1
ATOM 7875 C C . LEU D 1 128 ? -37.821 -17.857 -28.855 1.00 18.09 128 LEU D C 1
ATOM 7876 O O . LEU D 1 128 ? -38.999 -17.612 -29.117 1.00 15.92 128 LEU D O 1
ATOM 7881 N N . SER D 1 129 ? -36.822 -17.139 -29.360 1.00 16.39 129 SER D N 1
ATOM 7882 C CA . SER D 1 129 ? -37.140 -16.001 -30.216 1.00 16.24 129 SER D CA 1
ATOM 7883 C C . SER D 1 129 ? -36.071 -15.595 -31.233 1.00 14.23 129 SER D C 1
ATOM 7884 O O . SER D 1 129 ? -36.175 -14.535 -31.848 1.00 15.02 129 SER D O 1
ATOM 7887 N N . ASN D 1 130 ? -35.056 -16.427 -31.424 1.00 13.74 130 ASN D N 1
ATOM 7888 C CA . ASN D 1 130 ? -33.990 -16.099 -32.371 1.00 12.36 130 ASN D CA 1
ATOM 7889 C C . ASN D 1 130 ? -33.476 -14.663 -32.215 1.00 12.01 130 ASN D C 1
ATOM 7890 O O . ASN D 1 130 ? -33.247 -13.976 -33.211 1.00 11.29 130 ASN D O 1
ATOM 7895 N N . LYS D 1 131 ? -33.301 -14.199 -30.979 1.00 10.81 131 LYS D N 1
ATOM 7896 C CA . LYS D 1 131 ? -32.793 -12.847 -30.779 1.00 10.24 131 LYS D CA 1
ATOM 7897 C C . LYS D 1 131 ? -31.369 -12.802 -31.317 1.00 9.53 131 LYS D C 1
ATOM 7898 O O . LYS D 1 131 ? -30.659 -13.810 -31.307 1.00 10.35 131 LYS D O 1
ATOM 7904 N N . GLY D 1 132 ? -30.960 -11.633 -31.798 1.00 8.24 132 GLY D N 1
ATOM 7905 C CA . GLY D 1 132 ? -29.632 -11.494 -32.355 1.00 8.07 132 GLY D CA 1
ATOM 7906 C C . GLY D 1 132 ? -29.460 -10.169 -33.057 1.00 8.33 132 GLY D C 1
ATOM 7907 O O . GLY D 1 132 ? -29.942 -9.139 -32.587 1.00 8.72 132 GLY D O 1
ATOM 7908 N N . PHE D 1 133 ? -28.765 -10.181 -34.185 1.00 7.05 133 PHE D N 1
ATOM 7909 C CA . PHE D 1 133 ? -28.559 -8.945 -34.918 1.00 6.08 133 PHE D CA 1
ATOM 7910 C C . PHE D 1 133 ? -28.621 -9.123 -36.420 1.00 8.14 133 PHE D C 1
ATOM 7911 O O . PHE D 1 133 ? -28.533 -10.243 -36.940 1.00 6.50 133 PHE D O 1
ATOM 7919 N N . VAL D 1 134 ? -28.814 -8.000 -37.103 1.00 8.06 134 VAL D N 1
ATOM 7920 C CA . VAL D 1 134 ? -28.884 -7.965 -38.552 1.00 7.77 134 VAL D CA 1
ATOM 7921 C C . VAL D 1 134 ? -27.757 -7.073 -39.044 1.00 8.46 134 VAL D C 1
ATOM 7922 O O . VAL D 1 134 ? -27.600 -5.946 -38.577 1.00 8.73 134 VAL D O 1
ATOM 7926 N N . TYR D 1 135 ? -26.959 -7.587 -39.970 1.00 7.95 135 TYR D N 1
ATOM 7927 C CA . TYR D 1 135 ? -25.854 -6.824 -40.535 1.00 8.30 135 TYR D CA 1
ATOM 7928 C C . TYR D 1 135 ? -26.174 -6.443 -41.966 1.00 8.39 135 TYR D C 1
ATOM 7929 O O . TYR D 1 135 ? -26.675 -7.257 -42.737 1.00 8.62 135 TYR D O 1
ATOM 7938 N N . THR D 1 136 ? -25.886 -5.198 -42.319 1.00 7.95 136 THR D N 1
ATOM 7939 C CA . THR D 1 136 ? -26.100 -4.745 -43.684 1.00 8.86 136 THR D CA 1
ATOM 7940 C C . THR D 1 136 ? -24.904 -3.955 -44.170 1.00 10.26 136 THR D C 1
ATOM 7941 O O . THR D 1 136 ? -24.271 -3.229 -43.402 1.00 10.95 136 THR D O 1
ATOM 7945 N N . LYS D 1 137 ? -24.577 -4.138 -45.441 1.00 9.10 137 LYS D N 1
ATOM 7946 C CA . LYS D 1 137 ? -23.513 -3.382 -46.077 1.00 10.60 137 LYS D CA 1
ATOM 7947 C C . LYS D 1 137 ? -24.330 -2.547 -47.054 1.00 10.29 137 LYS D C 1
ATOM 7948 O O . LYS D 1 137 ? -25.010 -3.086 -47.927 1.00 9.46 137 LYS D O 1
ATOM 7954 N N . ILE D 1 138 ? -24.265 -1.230 -46.907 1.00 9.83 138 ILE D N 1
ATOM 7955 C CA . ILE D 1 138 ? -25.066 -0.336 -47.727 1.00 11.06 138 ILE D CA 1
ATOM 7956 C C . ILE D 1 138 ? -24.234 0.644 -48.540 1.00 11.15 138 ILE D C 1
ATOM 7957 O O . ILE D 1 138 ? -23.286 1.226 -48.027 1.00 12.03 138 ILE D O 1
ATOM 7962 N N . LYS D 1 139 ? -24.604 0.825 -49.806 1.00 13.02 139 LYS D N 1
ATOM 7963 C CA . LYS D 1 139 ? -23.886 1.740 -50.689 1.00 15.40 139 LYS D CA 1
ATOM 7964 C C . LYS D 1 139 ? -24.521 3.125 -50.639 1.00 16.63 139 LYS D C 1
ATOM 7965 O O . LYS D 1 139 ? -25.549 3.377 -51.267 1.00 15.27 139 LYS D O 1
ATOM 7971 N N . LYS D 1 140 ? -23.891 4.011 -49.879 1.00 17.84 140 LYS D N 1
ATOM 7972 C CA . LYS D 1 140 ? -24.343 5.386 -49.707 1.00 21.79 140 LYS D CA 1
ATOM 7973 C C . LYS D 1 140 ? -23.443 6.303 -50.533 1.00 22.58 140 LYS D C 1
ATOM 7974 O O . LYS D 1 140 ? -22.303 6.555 -50.160 1.00 21.43 140 LYS D O 1
ATOM 7980 N N . ASN D 1 141 ? -23.950 6.791 -51.661 1.00 26.66 141 ASN D N 1
ATOM 7981 C CA . ASN D 1 141 ? -23.169 7.685 -52.521 1.00 29.44 141 ASN D CA 1
ATOM 7982 C C . ASN D 1 141 ? -21.724 7.216 -52.749 1.00 30.31 141 ASN D C 1
ATOM 7983 O O . ASN D 1 141 ? -20.786 7.793 -52.200 1.00 33.66 141 ASN D O 1
ATOM 7988 N N . ASP D 1 142 ? -21.544 6.175 -53.553 1.00 30.78 142 ASP D N 1
ATOM 7989 C CA . ASP D 1 142 ? -20.208 5.658 -53.853 1.00 29.42 142 ASP D CA 1
ATOM 7990 C C . ASP D 1 142 ? -19.399 5.218 -52.630 1.00 27.14 142 ASP D C 1
ATOM 7991 O O . ASP D 1 142 ? -18.216 4.900 -52.748 1.00 26.39 142 ASP D O 1
ATOM 7996 N N . ARG D 1 143 ? -20.032 5.200 -51.462 1.00 23.32 143 ARG D N 1
ATOM 7997 C CA . ARG D 1 143 ? -19.353 4.797 -50.235 1.00 21.24 143 ARG D CA 1
ATOM 7998 C C . ARG D 1 143 ? -20.115 3.661 -49.559 1.00 18.64 143 ARG D C 1
ATOM 7999 O O . ARG D 1 143 ? -21.335 3.723 -49.441 1.00 18.37 143 ARG D O 1
ATOM 8007 N N . PHE D 1 144 ? -19.403 2.625 -49.126 1.00 15.78 144 PHE D N 1
ATOM 8008 C CA . PHE D 1 144 ? -20.045 1.516 -48.428 1.00 13.78 144 PHE D CA 1
ATOM 8009 C C . PHE D 1 144 ? -20.012 1.773 -46.926 1.00 12.88 144 PHE D C 1
ATOM 8010 O O . PHE D 1 144 ? -18.945 1.995 -46.352 1.00 13.15 144 PHE D O 1
ATOM 8018 N N . VAL D 1 145 ? -21.183 1.762 -46.293 1.00 10.62 145 VAL D N 1
ATOM 8019 C CA . VAL D 1 145 ? -21.266 1.935 -44.851 1.00 10.70 145 VAL D CA 1
ATOM 8020 C C . VAL D 1 145 ? -21.817 0.620 -44.323 1.00 9.89 145 VAL D C 1
ATOM 8021 O O . VAL D 1 145 ? -22.479 -0.118 -45.051 1.00 11.90 145 VAL D O 1
ATOM 8025 N N . HIS D 1 146 ? -21.540 0.325 -43.066 1.00 9.00 146 HIS D N 1
ATOM 8026 C CA . HIS D 1 146 ? -21.987 -0.930 -42.480 1.00 8.51 146 HIS D CA 1
ATOM 8027 C C . HIS D 1 146 ? -22.845 -0.629 -41.277 1.00 8.19 146 HIS D C 1
ATOM 8028 O O . HIS D 1 146 ? -22.423 0.089 -40.375 1.00 10.17 146 HIS D O 1
ATOM 8035 N N . VAL D 1 147 ? -24.054 -1.177 -41.265 1.00 8.06 147 VAL D N 1
ATOM 8036 C CA . VAL D 1 147 ? -24.968 -0.950 -40.162 1.00 9.09 147 VAL D CA 1
ATOM 8037 C C . VAL D 1 147 ? -25.456 -2.256 -39.559 1.00 9.22 147 VAL D C 1
ATOM 8038 O O . VAL D 1 147 ? -25.981 -3.129 -40.255 1.00 9.68 147 VAL D O 1
ATOM 8042 N N . ILE D 1 148 ? -25.258 -2.384 -38.257 1.00 7.98 148 ILE D N 1
ATOM 8043 C CA . ILE D 1 148 ? -25.701 -3.559 -37.527 1.00 9.55 148 ILE D CA 1
ATOM 8044 C C . ILE D 1 148 ? -26.829 -3.135 -36.599 1.00 8.65 148 ILE D C 1
ATOM 8045 O O . ILE D 1 148 ? -26.680 -2.197 -35.815 1.00 10.97 148 ILE D O 1
ATOM 8050 N N . GLY D 1 149 ? -27.964 -3.815 -36.716 1.00 9.21 149 GLY D N 1
ATOM 8051 C CA . GLY D 1 149 ? -29.114 -3.518 -35.882 1.00 8.60 149 GLY D CA 1
ATOM 8052 C C . GLY D 1 149 ? -29.317 -4.673 -34.930 1.00 6.83 149 GLY D C 1
ATOM 8053 O O . GLY D 1 149 ? -29.221 -5.831 -35.333 1.00 7.82 149 GLY D O 1
ATOM 8054 N N . THR D 1 150 ? -29.598 -4.381 -33.666 1.00 7.33 150 THR D N 1
ATOM 8055 C CA . THR D 1 150 ? -29.775 -5.447 -32.695 1.00 8.35 150 THR D CA 1
ATOM 8056 C C . THR D 1 150 ? -30.756 -5.066 -31.592 1.00 8.27 150 THR D C 1
ATOM 8057 O O . THR D 1 150 ? -31.254 -3.941 -31.545 1.00 8.30 150 THR D O 1
ATOM 8061 N N . HIS D 1 151 ? -31.037 -6.030 -30.723 1.00 9.13 151 HIS D N 1
ATOM 8062 C CA . HIS D 1 151 ? -31.932 -5.851 -29.588 1.00 8.82 151 HIS D CA 1
ATOM 8063 C C . HIS D 1 151 ? -31.398 -6.859 -28.571 1.00 9.83 151 HIS D C 1
ATOM 8064 O O . HIS D 1 151 ? -31.502 -8.068 -28.776 1.00 10.28 151 HIS D O 1
ATOM 8071 N N . LEU D 1 152 ? -30.806 -6.358 -27.491 1.00 9.77 152 LEU D N 1
ATOM 8072 C CA . LEU D 1 152 ? -30.204 -7.222 -26.484 1.00 9.66 152 LEU D CA 1
ATOM 8073 C C . LEU D 1 152 ? -31.131 -7.674 -25.367 1.00 11.45 152 LEU D C 1
ATOM 8074 O O . LEU D 1 152 ? -32.207 -7.116 -25.163 1.00 12.53 152 LEU D O 1
ATOM 8079 N N . GLN D 1 153 ? -30.677 -8.699 -24.650 1.00 11.83 153 GLN D N 1
ATOM 8080 C CA . GLN D 1 153 ? -31.404 -9.280 -23.529 1.00 13.23 153 GLN D CA 1
ATOM 8081 C C . GLN D 1 153 ? -31.964 -8.215 -22.595 1.00 14.79 153 GLN D C 1
ATOM 8082 O O . GLN D 1 153 ? -31.246 -7.314 -22.164 1.00 14.37 153 GLN D O 1
ATOM 8088 N N . ALA D 1 154 ? -33.249 -8.330 -22.281 1.00 16.21 154 ALA D N 1
ATOM 8089 C CA . ALA D 1 154 ? -33.904 -7.383 -21.387 1.00 19.71 154 ALA D CA 1
ATOM 8090 C C . ALA D 1 154 ? -33.701 -7.810 -19.940 1.00 23.05 154 ALA D C 1
ATOM 8091 O O . ALA D 1 154 ? -33.370 -8.963 -19.660 1.00 21.18 154 ALA D O 1
ATOM 8093 N N . GLU D 1 155 ? -33.901 -6.872 -19.021 1.00 26.77 155 GLU D N 1
ATOM 8094 C CA . GLU D 1 155 ? -33.749 -7.166 -17.605 1.00 32.01 155 GLU D CA 1
ATOM 8095 C C . GLU D 1 155 ? -34.807 -8.203 -17.243 1.00 34.80 155 GLU D C 1
ATOM 8096 O O . GLU D 1 155 ? -35.983 -8.036 -17.566 1.00 35.95 155 GLU D O 1
ATOM 8102 N N . ASP D 1 156 ? -34.386 -9.278 -16.585 1.00 38.38 156 ASP D N 1
ATOM 8103 C CA . ASP D 1 156 ? -35.305 -10.340 -16.196 1.00 41.53 156 ASP D CA 1
ATOM 8104 C C . ASP D 1 156 ? -34.846 -11.058 -14.933 1.00 43.35 156 ASP D C 1
ATOM 8105 O O . ASP D 1 156 ? -33.651 -11.269 -14.726 1.00 43.26 156 ASP D O 1
ATOM 8110 N N . SER D 1 157 ? -35.806 -11.433 -14.092 1.00 45.63 157 SER D N 1
ATOM 8111 C CA . SER D 1 157 ? -35.511 -12.127 -12.843 1.00 47.40 157 SER D CA 1
ATOM 8112 C C . SER D 1 157 ? -35.131 -13.585 -13.080 1.00 48.40 157 SER D C 1
ATOM 8113 O O . SER D 1 157 ? -34.154 -14.079 -12.517 1.00 48.93 157 SER D O 1
ATOM 8116 N N . MET D 1 158 ? -35.908 -14.272 -13.911 1.00 49.34 158 MET D N 1
ATOM 8117 C CA . MET D 1 158 ? -35.638 -15.673 -14.212 1.00 49.71 158 MET D CA 1
ATOM 8118 C C . MET D 1 158 ? -34.472 -15.805 -15.184 1.00 48.92 158 MET D C 1
ATOM 8119 O O . MET D 1 158 ? -34.602 -16.430 -16.239 1.00 49.28 158 MET D O 1
ATOM 8124 N N . CYS D 1 159 ? -33.333 -15.216 -14.832 1.00 47.27 159 CYS D N 1
ATOM 8125 C CA . CYS D 1 159 ? -32.161 -15.287 -15.693 1.00 45.88 159 CYS D CA 1
ATOM 8126 C C . CYS D 1 159 ? -31.224 -16.402 -15.242 1.00 46.63 159 CYS D C 1
ATOM 8127 O O . CYS D 1 159 ? -30.042 -16.414 -15.589 1.00 47.35 159 CYS D O 1
ATOM 8130 N N . GLY D 1 160 ? -31.762 -17.340 -14.470 1.00 46.79 160 GLY D N 1
ATOM 8131 C CA . GLY D 1 160 ? -30.962 -18.449 -13.986 1.00 47.03 160 GLY D CA 1
ATOM 8132 C C . GLY D 1 160 ? -29.818 -18.011 -13.093 1.00 47.16 160 GLY D C 1
ATOM 8133 O O . GLY D 1 160 ? -29.988 -17.158 -12.221 1.00 47.10 160 GLY D O 1
ATOM 8134 N N . LYS D 1 161 ? -28.647 -18.599 -13.313 1.00 47.16 161 LYS D N 1
ATOM 8135 C CA . LYS D 1 161 ? -27.463 -18.276 -12.526 1.00 46.77 161 LYS D CA 1
ATOM 8136 C C . LYS D 1 161 ? -26.798 -16.998 -13.024 1.00 45.59 161 LYS D C 1
ATOM 8137 O O . LYS D 1 161 ? -26.243 -16.230 -12.237 1.00 46.06 161 LYS D O 1
ATOM 8143 N N . THR D 1 162 ? -26.858 -16.777 -14.333 1.00 43.27 162 THR D N 1
ATOM 8144 C CA . THR D 1 162 ? -26.258 -15.597 -14.945 1.00 40.61 162 THR D CA 1
ATOM 8145 C C . THR D 1 162 ? -27.192 -14.394 -14.886 1.00 37.40 162 THR D C 1
ATOM 8146 O O . THR D 1 162 ? -28.413 -14.541 -14.917 1.00 38.11 162 THR D O 1
ATOM 8150 N N . SER D 1 163 ? -26.606 -13.204 -14.808 1.00 33.21 163 SER D N 1
ATOM 8151 C CA . SER D 1 163 ? -27.374 -11.966 -14.743 1.00 28.37 163 SER D CA 1
ATOM 8152 C C . SER D 1 163 ? -27.640 -11.425 -16.144 1.00 25.55 163 SER D C 1
ATOM 8153 O O . SER D 1 163 ? -26.923 -11.749 -17.092 1.00 23.96 163 SER D O 1
ATOM 8156 N N . PRO D 1 164 ? -28.683 -10.594 -16.293 1.00 23.06 164 PRO D N 1
ATOM 8157 C CA . PRO D 1 164 ? -29.011 -10.021 -17.600 1.00 21.21 164 PRO D CA 1
ATOM 8158 C C . PRO D 1 164 ? -27.823 -9.259 -18.183 1.00 20.18 164 PRO D C 1
ATOM 8159 O O . PRO D 1 164 ? -27.573 -9.308 -19.385 1.00 18.83 164 PRO D O 1
ATOM 8163 N N . ALA D 1 165 ? -27.088 -8.564 -17.320 1.00 19.19 165 ALA D N 1
ATOM 8164 C CA . ALA D 1 165 ? -25.925 -7.795 -17.747 1.00 18.17 165 ALA D CA 1
ATOM 8165 C C . ALA D 1 165 ? -24.835 -8.696 -18.322 1.00 18.05 165 ALA D C 1
ATOM 8166 O O . ALA D 1 165 ? -24.200 -8.353 -19.318 1.00 16.55 165 ALA D O 1
ATOM 8168 N N . SER D 1 166 ? -24.612 -9.846 -17.692 1.00 17.30 166 SER D N 1
ATOM 8169 C CA . SER D 1 166 ? -23.594 -10.772 -18.173 1.00 17.37 166 SER D CA 1
ATOM 8170 C C . SER D 1 166 ? -24.008 -11.344 -19.526 1.00 15.86 166 SER D C 1
ATOM 8171 O O . SER D 1 166 ? -23.169 -11.557 -20.399 1.00 16.94 166 SER D O 1
ATOM 8174 N N . VAL D 1 167 ? -25.303 -11.590 -19.696 1.00 15.28 167 VAL D N 1
ATOM 8175 C CA . VAL D 1 167 ? -25.803 -12.115 -20.959 1.00 15.20 167 VAL D CA 1
ATOM 8176 C C . VAL D 1 167 ? -25.621 -11.054 -22.045 1.00 14.03 167 VAL D C 1
ATOM 8177 O O . VAL D 1 167 ? -25.170 -11.361 -23.148 1.00 12.51 167 VAL D O 1
ATOM 8181 N N . ARG D 1 168 ? -25.959 -9.806 -21.730 1.00 12.99 168 ARG D N 1
ATOM 8182 C CA . ARG D 1 168 ? -25.816 -8.718 -22.696 1.00 12.76 168 ARG D CA 1
ATOM 8183 C C . ARG D 1 168 ? -24.358 -8.531 -23.118 1.00 11.75 168 ARG D C 1
ATOM 8184 O O . ARG D 1 168 ? -24.068 -8.267 -24.287 1.00 12.21 168 ARG D O 1
ATOM 8192 N N . THR D 1 169 ? -23.435 -8.657 -22.168 1.00 13.06 169 THR D N 1
ATOM 8193 C CA . THR D 1 169 ? -22.025 -8.514 -22.494 1.00 13.39 169 THR D CA 1
ATOM 8194 C C . THR D 1 169 ? -21.597 -9.619 -23.458 1.00 13.24 169 THR D C 1
ATOM 8195 O O . THR D 1 169 ? -20.812 -9.385 -24.377 1.00 13.52 169 THR D O 1
ATOM 8199 N N . ASN D 1 170 ? -22.130 -10.819 -23.252 1.00 13.03 170 ASN D N 1
ATOM 8200 C CA . ASN D 1 170 ? -21.804 -11.954 -24.104 1.00 14.11 170 ASN D CA 1
ATOM 8201 C C . ASN D 1 170 ? -22.362 -11.725 -25.508 1.00 12.32 170 ASN D C 1
ATOM 8202 O O . ASN D 1 170 ? -21.747 -12.112 -26.502 1.00 12.26 170 ASN D O 1
ATOM 8207 N N . GLN D 1 171 ? -23.524 -11.088 -25.585 1.00 11.57 171 GLN D N 1
ATOM 8208 C CA . GLN D 1 171 ? -24.139 -10.816 -26.879 1.00 11.06 171 GLN D CA 1
ATOM 8209 C C . GLN D 1 171 ? -23.349 -9.726 -27.590 1.00 11.64 171 GLN D C 1
ATOM 8210 O O . GLN D 1 171 ? -23.136 -9.796 -28.801 1.00 11.05 171 GLN D O 1
ATOM 8216 N N . LEU D 1 172 ? -22.908 -8.724 -26.833 1.00 11.41 172 LEU D N 1
ATOM 8217 C CA . LEU D 1 172 ? -22.117 -7.642 -27.398 1.00 11.23 172 LEU D CA 1
ATOM 8218 C C . LEU D 1 172 ? -20.795 -8.216 -27.889 1.00 10.68 172 LEU D C 1
ATOM 8219 O O . LEU D 1 172 ? -20.237 -7.754 -28.885 1.00 10.85 172 LEU D O 1
ATOM 8224 N N . LYS D 1 173 ? -20.293 -9.228 -27.186 1.00 11.56 173 LYS D N 1
ATOM 8225 C CA . LYS D 1 173 ? -19.040 -9.867 -27.586 1.00 12.47 173 LYS D CA 1
ATOM 8226 C C . LYS D 1 173 ? -19.203 -10.566 -28.938 1.00 11.82 173 LYS D C 1
ATOM 8227 O O . LYS D 1 173 ? -18.300 -10.531 -29.776 1.00 12.09 173 LYS D O 1
ATOM 8233 N N . GLU D 1 174 ? -20.349 -11.211 -29.150 1.00 12.18 174 GLU D N 1
ATOM 8234 C CA . GLU D 1 174 ? -20.592 -11.882 -30.422 1.00 11.10 174 GLU D CA 1
ATOM 8235 C C . GLU D 1 174 ? -20.652 -10.856 -31.550 1.00 10.61 174 GLU D C 1
ATOM 8236 O O . GLU D 1 174 ? -20.209 -11.127 -32.665 1.00 10.52 174 GLU D O 1
ATOM 8242 N N . ILE D 1 175 ? -21.203 -9.678 -31.273 1.00 9.81 175 ILE D N 1
ATOM 8243 C CA . ILE D 1 175 ? -21.269 -8.648 -32.302 1.00 9.40 175 ILE D CA 1
ATOM 8244 C C . ILE D 1 175 ? -19.856 -8.191 -32.666 1.00 9.51 175 ILE D C 1
ATOM 8245 O O . ILE D 1 175 ? -19.506 -8.114 -33.842 1.00 9.37 175 ILE D O 1
ATOM 8250 N N . GLN D 1 176 ? -19.033 -7.916 -31.657 1.00 9.97 176 GLN D N 1
ATOM 8251 C CA . GLN D 1 176 ? -17.669 -7.467 -31.910 1.00 10.81 176 GLN D CA 1
ATOM 8252 C C . GLN D 1 176 ? -16.872 -8.540 -32.645 1.00 10.85 176 GLN D C 1
ATOM 8253 O O . GLN D 1 176 ? -16.129 -8.237 -33.579 1.00 10.71 176 GLN D O 1
ATOM 8259 N N . ASP D 1 177 ? -17.031 -9.792 -32.222 1.00 10.12 177 ASP D N 1
ATOM 8260 C CA . ASP D 1 177 ? -16.322 -10.905 -32.851 1.00 11.47 177 ASP D CA 1
ATOM 8261 C C . ASP D 1 177 ? -16.702 -11.019 -34.326 1.00 10.74 177 ASP D C 1
ATOM 8262 O O . ASP D 1 177 ? -15.861 -11.307 -35.172 1.00 12.15 177 ASP D O 1
ATOM 8267 N N . PHE D 1 178 ? -17.975 -10.793 -34.632 1.00 10.64 178 PHE D N 1
ATOM 8268 C CA . PHE D 1 178 ? -18.446 -10.859 -36.013 1.00 9.75 178 PHE D CA 1
ATOM 8269 C C . PHE D 1 178 ? -17.829 -9.735 -36.845 1.00 9.59 178 PHE D C 1
ATOM 8270 O O . PHE D 1 178 ? -17.362 -9.952 -37.959 1.00 10.07 178 PHE D O 1
ATOM 8278 N N . ILE D 1 179 ? -17.831 -8.525 -36.295 1.00 10.99 179 ILE D N 1
ATOM 8279 C CA . ILE D 1 179 ? -17.272 -7.374 -36.994 1.00 10.15 179 ILE D CA 1
ATOM 8280 C C . ILE D 1 179 ? -15.799 -7.602 -37.321 1.00 10.28 179 ILE D C 1
ATOM 8281 O O . ILE D 1 179 ? -15.354 -7.345 -38.438 1.00 11.79 179 ILE D O 1
ATOM 8286 N N . LYS D 1 180 ? -15.052 -8.093 -36.339 1.00 10.50 180 LYS D N 1
ATOM 8287 C CA . LYS D 1 180 ? -13.629 -8.361 -36.516 1.00 11.49 180 LYS D CA 1
ATOM 8288 C C . LYS D 1 180 ? -13.389 -9.399 -37.609 1.00 11.05 180 LYS D C 1
ATOM 8289 O O . LYS D 1 180 ? -12.545 -9.221 -38.489 1.00 10.43 180 LYS D O 1
ATOM 8295 N N . ASN D 1 181 ? -14.136 -10.491 -37.541 1.00 10.52 181 ASN D N 1
ATOM 8296 C CA . ASN D 1 181 ? -14.000 -11.580 -38.503 1.00 10.37 181 ASN D CA 1
ATOM 8297 C C . ASN D 1 181 ? -14.381 -11.164 -39.929 1.00 10.57 181 ASN D C 1
ATOM 8298 O O . ASN D 1 181 ? -13.881 -11.733 -40.898 1.00 11.72 181 ASN D O 1
ATOM 8303 N N . LYS D 1 182 ? -15.243 -10.157 -40.053 1.00 11.07 182 LYS D N 1
ATOM 8304 C CA . LYS D 1 182 ? -15.712 -9.699 -41.362 1.00 12.12 182 LYS D CA 1
ATOM 8305 C C . LYS D 1 182 ? -14.654 -9.009 -42.231 1.00 12.74 182 LYS D C 1
ATOM 8306 O O . LYS D 1 182 ? -14.825 -8.893 -43.447 1.00 14.77 182 LYS D O 1
ATOM 8312 N N . ASN D 1 183 ? -13.572 -8.547 -41.612 1.00 12.66 183 ASN D N 1
ATOM 8313 C CA . ASN D 1 183 ? -12.503 -7.876 -42.347 1.00 12.91 183 ASN D CA 1
ATOM 8314 C C . ASN D 1 183 ? -13.011 -6.655 -43.111 1.00 13.10 183 ASN D C 1
ATOM 8315 O O . ASN D 1 183 ? -12.748 -6.501 -44.304 1.00 12.90 183 ASN D O 1
ATOM 8320 N N . ILE D 1 184 ? -13.746 -5.791 -42.425 1.00 12.88 184 ILE D N 1
ATOM 8321 C CA . ILE D 1 184 ? -14.272 -4.582 -43.045 1.00 13.01 184 ILE D CA 1
ATOM 8322 C C . ILE D 1 184 ? -13.143 -3.553 -43.140 1.00 13.70 184 ILE D C 1
ATOM 8323 O O . ILE D 1 184 ? -12.382 -3.372 -42.189 1.00 13.93 184 ILE D O 1
ATOM 8328 N N . PRO D 1 185 ? -13.014 -2.873 -44.293 1.00 14.31 185 PRO D N 1
ATOM 8329 C CA . PRO D 1 185 ? -11.952 -1.872 -44.448 1.00 15.26 185 PRO D CA 1
ATOM 8330 C C . PRO D 1 185 ? -11.922 -0.922 -43.254 1.00 15.33 185 PRO D C 1
ATOM 8331 O O . PRO D 1 185 ? -12.968 -0.551 -42.726 1.00 15.12 185 PRO D O 1
ATOM 8335 N N . ASN D 1 186 ? -10.729 -0.524 -42.830 1.00 17.38 186 ASN D N 1
ATOM 8336 C CA . ASN D 1 186 ? -10.612 0.371 -41.687 1.00 19.10 186 ASN D CA 1
ATOM 8337 C C . ASN D 1 186 ? -11.013 1.808 -42.005 1.00 18.19 186 ASN D C 1
ATOM 8338 O O . ASN D 1 186 ? -11.087 2.641 -41.106 1.00 18.22 186 ASN D O 1
ATOM 8343 N N . ASN D 1 187 ? -11.286 2.093 -43.275 1.00 17.03 187 ASN D N 1
ATOM 8344 C CA . ASN D 1 187 ? -11.668 3.443 -43.675 1.00 16.91 187 ASN D CA 1
ATOM 8345 C C . ASN D 1 187 ? -13.162 3.563 -43.953 1.00 16.29 187 ASN D C 1
ATOM 8346 O O . ASN D 1 187 ? -13.620 4.567 -44.498 1.00 15.83 187 ASN D O 1
ATOM 8351 N N . GLU D 1 188 ? -13.921 2.534 -43.590 1.00 13.64 188 GLU D N 1
ATOM 8352 C CA . GLU D 1 188 ? -15.364 2.565 -43.787 1.00 12.84 188 GLU D CA 1
ATOM 8353 C C . GLU D 1 188 ? -16.046 2.616 -42.424 1.00 10.98 188 GLU D C 1
ATOM 8354 O O . GLU D 1 188 ? -15.528 2.102 -41.433 1.00 12.30 188 GLU D O 1
ATOM 8360 N N . TYR D 1 189 ? -17.202 3.266 -42.382 1.00 11.89 189 TYR D N 1
ATOM 8361 C CA . TYR D 1 189 ? -17.953 3.420 -41.147 1.00 11.68 189 TYR D CA 1
ATOM 8362 C C . TYR D 1 189 ? -18.754 2.175 -40.784 1.00 11.10 189 TYR D C 1
ATOM 8363 O O . TYR D 1 189 ? -19.448 1.604 -41.624 1.00 11.62 189 TYR D O 1
ATOM 8372 N N . VAL D 1 190 ? -18.627 1.759 -39.529 1.00 10.87 190 VAL D N 1
ATOM 8373 C CA . VAL D 1 190 ? -19.335 0.597 -39.003 1.00 10.58 190 VAL D CA 1
ATOM 8374 C C . VAL D 1 190 ? -20.131 1.046 -37.788 1.00 10.50 190 VAL D C 1
ATOM 8375 O O . VAL D 1 190 ? -19.563 1.432 -36.759 1.00 11.42 190 VAL D O 1
ATOM 8379 N N . LEU D 1 191 ? -21.452 0.996 -37.915 1.00 10.35 191 LEU D N 1
ATOM 8380 C CA . LEU D 1 191 ? -22.343 1.420 -36.847 1.00 9.74 191 LEU D CA 1
ATOM 8381 C C . LEU D 1 191 ? -23.101 0.254 -36.248 1.00 11.72 191 LEU D C 1
ATOM 8382 O O . LEU D 1 191 ? -23.486 -0.674 -36.956 1.00 11.84 191 LEU D O 1
ATOM 8387 N N . ILE D 1 192 ? -23.299 0.311 -34.937 1.00 9.22 192 ILE D N 1
ATOM 8388 C CA . ILE D 1 192 ? -24.048 -0.707 -34.217 1.00 8.93 192 ILE D CA 1
ATOM 8389 C C . ILE D 1 192 ? -25.168 0.056 -33.528 1.00 9.81 192 ILE D C 1
ATOM 8390 O O . ILE D 1 192 ? -24.918 1.022 -32.801 1.00 10.87 192 ILE D O 1
ATOM 8395 N N . GLY D 1 193 ? -26.405 -0.360 -33.760 1.00 8.57 193 GLY D N 1
ATOM 8396 C CA . GLY D 1 193 ? -27.513 0.343 -33.144 1.00 9.71 193 GLY D CA 1
ATOM 8397 C C . GLY D 1 193 ? -28.689 -0.522 -32.756 1.00 10.52 193 GLY D C 1
ATOM 8398 O O . GLY D 1 193 ? -28.853 -1.646 -33.239 1.00 9.50 193 GLY D O 1
ATOM 8399 N N . GLY D 1 194 ? -29.518 0.019 -31.873 1.00 9.27 194 GLY D N 1
ATOM 8400 C CA . GLY D 1 194 ? -30.694 -0.697 -31.424 1.00 9.56 194 GLY D CA 1
ATOM 8401 C C . GLY D 1 194 ? -30.953 -0.504 -29.946 1.00 9.29 194 GLY D C 1
ATOM 8402 O O . GLY D 1 194 ? -30.345 0.348 -29.291 1.00 9.36 194 GLY D O 1
ATOM 8403 N N . ASP D 1 195 ? -31.880 -1.292 -29.423 1.00 10.72 195 ASP D N 1
ATOM 8404 C CA . ASP D 1 195 ? -32.230 -1.252 -28.011 1.00 10.63 195 ASP D CA 1
ATOM 8405 C C . ASP D 1 195 ? -31.253 -2.195 -27.312 1.00 10.10 195 ASP D C 1
ATOM 8406 O O . ASP D 1 195 ? -31.394 -3.419 -27.376 1.00 10.61 195 ASP D O 1
ATOM 8411 N N . MET D 1 196 ? -30.248 -1.611 -26.663 1.00 9.34 196 MET D N 1
ATOM 8412 C CA . MET D 1 196 ? -29.209 -2.367 -25.968 1.00 11.21 196 MET D CA 1
ATOM 8413 C C . MET D 1 196 ? -29.606 -2.817 -24.565 1.00 9.32 196 MET D C 1
ATOM 8414 O O . MET D 1 196 ? -28.948 -3.672 -23.968 1.00 11.33 196 MET D O 1
ATOM 8419 N N . ASN D 1 197 ? -30.682 -2.237 -24.046 1.00 10.74 197 ASN D N 1
ATOM 8420 C CA . ASN D 1 197 ? -31.147 -2.549 -22.701 1.00 12.48 197 ASN D CA 1
ATOM 8421 C C . ASN D 1 197 ? -30.046 -2.298 -21.679 1.00 12.18 197 ASN D C 1
ATOM 8422 O O . ASN D 1 197 ? -29.961 -2.967 -20.651 1.00 13.66 197 ASN D O 1
ATOM 8427 N N . VAL D 1 198 ? -29.204 -1.318 -21.993 1.00 12.68 198 VAL D N 1
ATOM 8428 C CA . VAL D 1 198 ? -28.109 -0.886 -21.130 1.00 12.16 198 VAL D CA 1
ATOM 8429 C C . VAL D 1 198 ? -28.493 0.555 -20.802 1.00 12.56 198 VAL D C 1
ATOM 8430 O O . VAL D 1 198 ? -28.654 1.378 -21.701 1.00 11.58 198 VAL D O 1
ATOM 8434 N N . ASN D 1 199 ? -28.639 0.852 -19.513 1.00 13.10 199 ASN D N 1
ATOM 8435 C CA . ASN D 1 199 ? -29.083 2.170 -19.061 1.00 13.92 199 ASN D CA 1
ATOM 8436 C C . ASN D 1 199 ? -27.981 3.204 -18.823 1.00 13.38 199 ASN D C 1
ATOM 8437 O O . ASN D 1 199 ? -27.056 2.973 -18.049 1.00 14.16 199 ASN D O 1
ATOM 8442 N N . LYS D 1 200 ? -28.092 4.348 -19.493 1.00 12.66 200 LYS D N 1
ATOM 8443 C CA . LYS D 1 200 ? -27.109 5.419 -19.353 1.00 14.17 200 LYS D CA 1
ATOM 8444 C C . LYS D 1 200 ? -27.405 6.324 -18.162 1.00 15.62 200 LYS D C 1
ATOM 8445 O O . LYS D 1 200 ? -26.499 6.946 -17.613 1.00 15.22 200 LYS D O 1
ATOM 8451 N N . ILE D 1 201 ? -28.667 6.391 -17.754 1.00 15.82 201 ILE D N 1
ATOM 8452 C CA . ILE D 1 201 ? -29.045 7.264 -16.649 1.00 17.17 201 ILE D CA 1
ATOM 8453 C C . ILE D 1 201 ? -28.264 7.013 -15.361 1.00 18.73 201 ILE D C 1
ATOM 8454 O O . ILE D 1 201 ? -28.232 5.900 -14.832 1.00 19.19 201 ILE D O 1
ATOM 8459 N N . ASN D 1 202 ? -27.624 8.080 -14.883 1.00 20.02 202 ASN D N 1
ATOM 8460 C CA . ASN D 1 202 ? -26.806 8.073 -13.670 1.00 22.38 202 ASN D CA 1
ATOM 8461 C C . ASN D 1 202 ? -25.525 7.249 -13.797 1.00 22.16 202 ASN D C 1
ATOM 8462 O O . ASN D 1 202 ? -24.895 6.922 -12.792 1.00 23.89 202 ASN D O 1
ATOM 8467 N N . ALA D 1 203 ? -25.133 6.919 -15.025 1.00 20.41 203 ALA D N 1
ATOM 8468 C CA . ALA D 1 203 ? -23.924 6.126 -15.240 1.00 19.64 203 ALA D CA 1
ATOM 8469 C C . ALA D 1 203 ? -23.004 6.724 -16.301 1.00 18.92 203 ALA D C 1
ATOM 8470 O O . ALA D 1 203 ? -21.948 6.172 -16.598 1.00 18.47 203 ALA D O 1
ATOM 8472 N N . GLU D 1 204 ? -23.403 7.860 -16.858 1.00 20.57 204 GLU D N 1
ATOM 8473 C CA . GLU D 1 204 ? -22.638 8.521 -17.909 1.00 22.31 204 GLU D CA 1
ATOM 8474 C C . GLU D 1 204 ? -21.179 8.838 -17.563 1.00 23.14 204 GLU D C 1
ATOM 8475 O O . GLU D 1 204 ? -20.313 8.804 -18.440 1.00 24.07 204 GLU D O 1
ATOM 8481 N N . ASN D 1 205 ? -20.898 9.137 -16.298 1.00 22.09 205 ASN D N 1
ATOM 8482 C CA . ASN D 1 205 ? -19.532 9.460 -15.894 1.00 22.30 205 ASN D CA 1
ATOM 8483 C C . ASN D 1 205 ? -18.855 8.350 -15.099 1.00 20.37 205 ASN D C 1
ATOM 8484 O O . ASN D 1 205 ? -17.743 8.524 -14.604 1.00 18.61 205 ASN D O 1
ATOM 8489 N N . ASN D 1 206 ? -19.526 7.208 -14.987 1.00 18.34 206 ASN D N 1
ATOM 8490 C CA . ASN D 1 206 ? -18.988 6.066 -14.254 1.00 18.46 206 ASN D CA 1
ATOM 8491 C C . ASN D 1 206 ? -18.331 5.078 -15.217 1.00 17.71 206 ASN D C 1
ATOM 8492 O O . ASN D 1 206 ? -19.016 4.359 -15.946 1.00 17.69 206 ASN D O 1
ATOM 8497 N N . ASN D 1 207 ? -17.004 5.039 -15.208 1.00 17.54 207 ASN D N 1
ATOM 8498 C CA . ASN D 1 207 ? -16.255 4.151 -16.090 1.00 19.12 207 ASN D CA 1
ATOM 8499 C C . ASN D 1 207 ? -16.391 2.659 -15.768 1.00 20.55 207 ASN D C 1
ATOM 8500 O O . ASN D 1 207 ? -15.858 1.819 -16.493 1.00 21.61 207 ASN D O 1
ATOM 8505 N N . ASP D 1 208 ? -17.108 2.327 -14.697 1.00 21.15 208 ASP D N 1
ATOM 8506 C CA . ASP D 1 208 ? -17.302 0.928 -14.310 1.00 22.39 208 ASP D CA 1
ATOM 8507 C C . ASP D 1 208 ? -18.733 0.441 -14.535 1.00 22.11 208 ASP D C 1
ATOM 8508 O O . ASP D 1 208 ? -19.048 -0.723 -14.286 1.00 23.47 208 ASP D O 1
ATOM 8513 N N . SER D 1 209 ? -19.597 1.332 -15.006 1.00 19.78 209 SER D N 1
ATOM 8514 C CA . SER D 1 209 ? -20.993 0.985 -15.256 1.00 17.90 209 SER D CA 1
ATOM 8515 C C . SER D 1 209 ? -21.126 0.051 -16.452 1.00 16.86 209 SER D C 1
ATOM 8516 O O . SER D 1 209 ? -20.211 -0.058 -17.268 1.00 16.76 209 SER D O 1
ATOM 8519 N N . GLU D 1 210 ? -22.267 -0.623 -16.548 1.00 17.01 210 GLU D N 1
ATOM 8520 C CA . GLU D 1 210 ? -22.515 -1.512 -17.675 1.00 16.26 210 GLU D CA 1
ATOM 8521 C C . GLU D 1 210 ? -22.496 -0.636 -18.922 1.00 15.46 210 GLU D C 1
ATOM 8522 O O . GLU D 1 210 ? -22.044 -1.057 -19.984 1.00 15.69 210 GLU D O 1
ATOM 8528 N N . TYR D 1 211 ? -22.986 0.591 -18.773 1.00 14.44 211 TYR D N 1
ATOM 8529 C CA . TYR D 1 211 ? -23.009 1.557 -19.860 1.00 12.67 211 TYR D CA 1
ATOM 8530 C C . TYR D 1 211 ? -21.596 1.770 -20.407 1.00 13.40 211 TYR D C 1
ATOM 8531 O O . TYR D 1 211 ? -21.366 1.682 -21.614 1.00 13.85 211 TYR D O 1
ATOM 8540 N N . ALA D 1 212 ? -20.645 2.053 -19.520 1.00 13.70 212 ALA D N 1
ATOM 8541 C CA . ALA D 1 212 ? -19.268 2.269 -19.951 1.00 14.41 212 ALA D CA 1
ATOM 8542 C C . ALA D 1 212 ? -18.692 1.000 -20.571 1.00 14.05 212 ALA D C 1
ATOM 8543 O O . ALA D 1 212 ? -17.928 1.061 -21.535 1.00 15.29 212 ALA D O 1
ATOM 8545 N N . SER D 1 213 ? -19.074 -0.145 -20.017 1.00 14.93 213 SER D N 1
ATOM 8546 C CA . SER D 1 213 ? -18.595 -1.439 -20.496 1.00 15.40 213 SER D CA 1
ATOM 8547 C C . SER D 1 213 ? -19.056 -1.752 -21.920 1.00 15.92 213 SER D C 1
ATOM 8548 O O . SER D 1 213 ? -18.374 -2.464 -22.658 1.00 16.70 213 SER D O 1
ATOM 8551 N N . MET D 1 214 ? -20.210 -1.215 -22.304 1.00 15.75 214 MET D N 1
ATOM 8552 C CA . MET D 1 214 ? -20.747 -1.451 -23.641 1.00 15.18 214 MET D CA 1
ATOM 8553 C C . MET D 1 214 ? -19.775 -0.973 -24.711 1.00 14.53 214 MET D C 1
ATOM 8554 O O . MET D 1 214 ? -19.512 -1.678 -25.685 1.00 13.95 214 MET D O 1
ATOM 8559 N N . PHE D 1 215 ? -19.234 0.225 -24.525 1.00 12.71 215 PHE D N 1
ATOM 8560 C CA . PHE D 1 215 ? -18.295 0.792 -25.480 1.00 13.52 215 PHE D CA 1
ATOM 8561 C C . PHE D 1 215 ? -16.988 0.012 -25.501 1.00 13.99 215 PHE D C 1
ATOM 8562 O O . PHE D 1 215 ? -16.361 -0.123 -26.549 1.00 15.12 215 PHE D O 1
ATOM 8570 N N . LYS D 1 216 ? -16.586 -0.508 -24.345 1.00 15.80 216 LYS D N 1
ATOM 8571 C CA . LYS D 1 216 ? -15.351 -1.279 -24.252 1.00 17.46 216 LYS D CA 1
ATOM 8572 C C . LYS D 1 216 ? -15.484 -2.610 -24.985 1.00 16.08 216 LYS D C 1
ATOM 8573 O O . LYS D 1 216 ? -14.584 -3.018 -25.715 1.00 17.55 216 LYS D O 1
ATOM 8579 N N . THR D 1 217 ? -16.616 -3.278 -24.796 1.00 15.69 217 THR D N 1
ATOM 8580 C CA . THR D 1 217 ? -16.851 -4.568 -25.435 1.00 14.82 217 THR D CA 1
ATOM 8581 C C . THR D 1 217 ? -16.983 -4.448 -26.951 1.00 15.37 217 THR D C 1
ATOM 8582 O O . THR D 1 217 ? -16.466 -5.282 -27.690 1.00 15.42 217 THR D O 1
ATOM 8586 N N . LEU D 1 218 ? -17.665 -3.408 -27.417 1.00 14.64 218 LEU D N 1
ATOM 8587 C CA . LEU D 1 218 ? -17.841 -3.201 -28.854 1.00 16.52 218 LEU D CA 1
ATOM 8588 C C . LEU D 1 218 ? -16.694 -2.412 -29.474 1.00 18.00 218 LEU D C 1
ATOM 8589 O O . LEU D 1 218 ? -16.599 -2.302 -30.697 1.00 18.34 218 LEU D O 1
ATOM 8594 N N . ASN D 1 219 ? -15.823 -1.865 -28.630 1.00 18.72 219 ASN D N 1
ATOM 8595 C CA . ASN D 1 219 ? -14.710 -1.056 -29.103 1.00 19.69 219 ASN D CA 1
ATOM 8596 C C . ASN D 1 219 ? -15.296 0.106 -29.894 1.00 18.82 219 ASN D C 1
ATOM 8597 O O . ASN D 1 219 ? -14.848 0.411 -30.999 1.00 19.21 219 ASN D O 1
ATOM 8602 N N . ALA D 1 220 ? -16.302 0.752 -29.311 1.00 16.71 220 ALA D N 1
ATOM 8603 C CA . ALA D 1 220 ? -16.972 1.867 -29.967 1.00 16.26 220 ALA D CA 1
ATOM 8604 C C . ALA D 1 220 ? -16.783 3.184 -29.228 1.00 16.66 220 ALA D C 1
ATOM 8605 O O . ALA D 1 220 ? -16.442 3.205 -28.044 1.00 18.64 220 ALA D O 1
ATOM 8607 N N . SER D 1 221 ? -17.012 4.281 -29.941 1.00 17.41 221 SER D N 1
ATOM 8608 C CA . SER D 1 221 ? -16.876 5.612 -29.370 1.00 17.09 221 SER D CA 1
ATOM 8609 C C . SER D 1 221 ? -18.198 6.093 -28.783 1.00 17.57 221 SER D C 1
ATOM 8610 O O . SER D 1 221 ? -19.268 5.590 -29.135 1.00 16.53 221 SER D O 1
ATOM 8613 N N . VAL D 1 222 ? -18.117 7.056 -27.871 1.00 17.23 222 VAL D N 1
ATOM 8614 C CA . VAL D 1 222 ? -19.301 7.618 -27.234 1.00 15.87 222 VAL D CA 1
ATOM 8615 C C . VAL D 1 222 ? -19.791 8.790 -28.075 1.00 15.65 222 VAL D C 1
ATOM 8616 O O . VAL D 1 222 ? -19.025 9.700 -28.394 1.00 16.57 222 VAL D O 1
ATOM 8620 N N . PRO D 1 223 ? -21.078 8.781 -28.454 1.00 14.46 223 PRO D N 1
ATOM 8621 C CA . PRO D 1 223 ? -21.638 9.862 -29.267 1.00 13.59 223 PRO D CA 1
ATOM 8622 C C . PRO D 1 223 ? -22.055 11.063 -28.429 1.00 13.13 223 PRO D C 1
ATOM 8623 O O . PRO D 1 223 ? -22.151 10.972 -27.208 1.00 15.46 223 PRO D O 1
ATOM 8627 N N . SER D 1 224 ? -22.278 12.193 -29.093 1.00 14.50 224 SER D N 1
ATOM 8628 C CA . SER D 1 224 ? -22.741 13.385 -28.399 1.00 16.09 224 SER D CA 1
ATOM 8629 C C . SER D 1 224 ? -24.243 13.160 -28.238 1.00 15.79 224 SER D C 1
ATOM 8630 O O . SER D 1 224 ? -24.919 12.748 -29.186 1.00 18.52 224 SER D O 1
ATOM 8633 N N . TYR D 1 225 ? -24.762 13.403 -27.039 1.00 14.62 225 TYR D N 1
ATOM 8634 C CA . TYR D 1 225 ? -26.179 13.189 -26.778 1.00 14.66 225 TYR D CA 1
ATOM 8635 C C . TYR D 1 225 ? -27.000 14.470 -26.784 1.00 15.70 225 TYR D C 1
ATOM 8636 O O . TYR D 1 225 ? -26.646 15.451 -26.129 1.00 15.84 225 TYR D O 1
ATOM 8645 N N . THR D 1 226 ? -28.104 14.447 -27.525 1.00 15.42 226 THR D N 1
ATOM 8646 C CA . THR D 1 226 ? -29.003 15.592 -27.629 1.00 15.37 226 THR D CA 1
ATOM 8647 C C . THR D 1 226 ? -30.454 15.125 -27.556 1.00 15.26 226 THR D C 1
ATOM 8648 O O . THR D 1 226 ? -30.732 13.921 -27.557 1.00 13.86 226 THR D O 1
ATOM 8652 N N . GLY D 1 227 ? -31.376 16.080 -27.489 1.00 15.34 227 GLY D N 1
ATOM 8653 C CA . GLY D 1 227 ? -32.784 15.739 -27.430 1.00 15.93 227 GLY D CA 1
ATOM 8654 C C . GLY D 1 227 ? -33.257 15.336 -26.049 1.00 15.69 227 GLY D C 1
ATOM 8655 O O . GLY D 1 227 ? -32.693 15.761 -25.039 1.00 17.14 227 GLY D O 1
ATOM 8656 N N . HIS D 1 228 ? -34.300 14.511 -26.003 1.00 14.91 228 HIS D N 1
ATOM 8657 C CA . HIS D 1 228 ? -34.855 14.063 -24.734 1.00 14.79 228 HIS D CA 1
ATOM 8658 C C . HIS D 1 228 ? -33.836 13.264 -23.928 1.00 14.00 228 HIS D C 1
ATOM 8659 O O . HIS D 1 228 ? -32.912 12.674 -24.484 1.00 14.72 228 HIS D O 1
ATOM 8666 N N . THR D 1 229 ? -34.028 13.240 -22.614 1.00 14.07 229 THR D N 1
ATOM 8667 C CA . THR D 1 229 ? -33.123 12.564 -21.696 1.00 14.72 229 THR D CA 1
ATOM 8668 C C . THR D 1 229 ? -33.380 11.085 -21.411 1.00 14.68 229 THR D C 1
ATOM 8669 O O . THR D 1 229 ? -32.681 10.482 -20.598 1.00 14.10 229 THR D O 1
ATOM 8673 N N . ALA D 1 230 ? -34.376 10.499 -22.067 1.00 13.22 230 ALA D N 1
ATOM 8674 C CA . ALA D 1 230 ? -34.681 9.083 -21.858 1.00 13.46 230 ALA D CA 1
ATOM 8675 C C . ALA D 1 230 ? -35.324 8.498 -23.110 1.00 12.63 230 ALA D C 1
ATOM 8676 O O . ALA D 1 230 ? -35.987 9.215 -23.855 1.00 13.49 230 ALA D O 1
ATOM 8678 N N . THR D 1 231 ? -35.116 7.203 -23.352 1.00 13.12 231 THR D N 1
ATOM 8679 C CA . THR D 1 231 ? -35.713 6.562 -24.524 1.00 12.08 231 THR D CA 1
ATOM 8680 C C . THR D 1 231 ? -36.909 5.687 -24.142 1.00 12.71 231 THR D C 1
ATOM 8681 O O . THR D 1 231 ? -37.697 5.301 -25.000 1.00 14.31 231 THR D O 1
ATOM 8685 N N . TRP D 1 232 ? -37.030 5.373 -22.855 1.00 13.30 232 TRP D N 1
ATOM 8686 C CA . TRP D 1 232 ? -38.153 4.590 -22.327 1.00 14.67 232 TRP D CA 1
ATOM 8687 C C . TRP D 1 232 ? -38.574 5.414 -21.117 1.00 14.92 232 TRP D C 1
ATOM 8688 O O . TRP D 1 232 ? -37.947 5.343 -20.061 1.00 14.53 232 TRP D O 1
ATOM 8699 N N . ASP D 1 233 ? -39.641 6.189 -21.271 1.00 14.82 233 ASP D N 1
ATOM 8700 C CA . ASP D 1 233 ? -40.054 7.101 -20.216 1.00 16.55 233 ASP D CA 1
ATOM 8701 C C . ASP D 1 233 ? -41.547 7.120 -19.899 1.00 16.55 233 ASP D C 1
ATOM 8702 O O . ASP D 1 233 ? -42.341 7.697 -20.640 1.00 15.66 233 ASP D O 1
ATOM 8707 N N . ALA D 1 234 ? -41.914 6.512 -18.777 1.00 17.35 234 ALA D N 1
ATOM 8708 C CA . ALA D 1 234 ? -43.310 6.454 -18.362 1.00 18.78 234 ALA D CA 1
ATOM 8709 C C . ALA D 1 234 ? -43.840 7.807 -17.894 1.00 19.87 234 ALA D C 1
ATOM 8710 O O . ALA D 1 234 ? -45.041 7.958 -17.670 1.00 19.77 234 ALA D O 1
ATOM 8712 N N . THR D 1 235 ? -42.955 8.789 -17.748 1.00 20.49 235 THR D N 1
ATOM 8713 C CA . THR D 1 235 ? -43.386 10.110 -17.302 1.00 20.22 235 THR D CA 1
ATOM 8714 C C . THR D 1 235 ? -43.837 10.998 -18.461 1.00 20.21 235 THR D C 1
ATOM 8715 O O . THR D 1 235 ? -44.380 12.078 -18.242 1.00 21.07 235 THR D O 1
ATOM 8719 N N . THR D 1 236 ? -43.617 10.548 -19.695 1.00 17.71 236 THR D N 1
ATOM 8720 C CA . THR D 1 236 ? -44.036 11.323 -20.859 1.00 16.70 236 THR D CA 1
ATOM 8721 C C . THR D 1 236 ? -44.651 10.452 -21.954 1.00 14.67 236 THR D C 1
ATOM 8722 O O . THR D 1 236 ? -45.323 10.960 -22.851 1.00 15.46 236 THR D O 1
ATOM 8726 N N . ASN D 1 237 ? -44.425 9.144 -21.871 1.00 14.68 237 ASN D N 1
ATOM 8727 C CA . ASN D 1 237 ? -44.932 8.198 -22.869 1.00 14.61 237 ASN D CA 1
ATOM 8728 C C . ASN D 1 237 ? -46.174 7.454 -22.365 1.00 13.20 237 ASN D C 1
ATOM 8729 O O . ASN D 1 237 ? -46.134 6.810 -21.321 1.00 14.88 237 ASN D O 1
ATOM 8734 N N . SER D 1 238 ? -47.263 7.532 -23.127 1.00 14.21 238 SER D N 1
ATOM 8735 C CA . SER D 1 238 ? -48.529 6.904 -22.743 1.00 14.79 238 SER D CA 1
ATOM 8736 C C . SER D 1 238 ? -48.541 5.377 -22.649 1.00 14.48 238 SER D C 1
ATOM 8737 O O . SER D 1 238 ? -49.260 4.811 -21.825 1.00 15.61 238 SER D O 1
ATOM 8740 N N . ILE D 1 239 ? -47.761 4.702 -23.485 1.00 13.46 239 ILE D N 1
ATOM 8741 C CA . ILE D 1 239 ? -47.723 3.244 -23.432 1.00 12.90 239 ILE D CA 1
ATOM 8742 C C . ILE D 1 239 ? -46.891 2.793 -22.236 1.00 14.34 239 ILE D C 1
ATOM 8743 O O . ILE D 1 239 ? -47.289 1.899 -21.490 1.00 14.18 239 ILE D O 1
ATOM 8748 N N . ALA D 1 240 ? -45.736 3.424 -22.053 1.00 14.21 240 ALA D N 1
ATOM 8749 C CA . ALA D 1 240 ? -44.867 3.094 -20.935 1.00 14.53 240 ALA D CA 1
ATOM 8750 C C . ALA D 1 240 ? -45.597 3.394 -19.628 1.00 16.68 240 ALA D C 1
ATOM 8751 O O . ALA D 1 240 ? -45.477 2.647 -18.659 1.00 18.35 240 ALA D O 1
ATOM 8753 N N . LYS D 1 241 ? -46.357 4.486 -19.616 1.00 18.53 241 LYS D N 1
ATOM 8754 C CA . LYS D 1 241 ? -47.103 4.886 -18.425 1.00 19.64 241 LYS D CA 1
ATOM 8755 C C . LYS D 1 241 ? -48.097 3.805 -18.011 1.00 20.25 241 LYS D C 1
ATOM 8756 O O . LYS D 1 241 ? -48.248 3.517 -16.826 1.00 20.91 241 LYS D O 1
ATOM 8762 N N . TYR D 1 242 ? -48.779 3.208 -18.984 1.00 20.52 242 TYR D N 1
ATOM 8763 C CA . TYR D 1 242 ? -49.735 2.152 -18.674 1.00 20.21 242 TYR D CA 1
ATOM 8764 C C . TYR D 1 242 ? -49.021 0.924 -18.112 1.00 20.96 242 TYR D C 1
ATOM 8765 O O . TYR D 1 242 ? -49.409 0.388 -17.077 1.00 21.24 242 TYR D O 1
ATOM 8774 N N . ASN D 1 243 ? -47.972 0.484 -18.801 1.00 20.01 243 ASN D N 1
ATOM 8775 C CA . ASN D 1 243 ? -47.215 -0.692 -18.382 1.00 20.02 243 ASN D CA 1
ATOM 8776 C C . ASN D 1 243 ? -46.473 -0.539 -17.052 1.00 19.68 243 ASN D C 1
ATOM 8777 O O . ASN D 1 243 ? -46.567 -1.408 -16.185 1.00 20.95 243 ASN D O 1
ATOM 8782 N N . PHE D 1 244 ? -45.725 0.550 -16.899 1.00 20.26 244 PHE D N 1
ATOM 8783 C CA . PHE D 1 244 ? -44.966 0.802 -15.671 1.00 21.19 244 PHE D CA 1
ATOM 8784 C C . PHE D 1 244 ? -45.061 2.271 -15.266 1.00 22.34 244 PHE D C 1
ATOM 8785 O O . PHE D 1 244 ? -44.095 3.026 -15.395 1.00 21.99 244 PHE D O 1
ATOM 8793 N N . PRO D 1 245 ? -46.224 2.690 -14.746 1.00 22.66 245 PRO D N 1
ATOM 8794 C CA . PRO D 1 245 ? -46.429 4.079 -14.330 1.00 23.06 245 PRO D CA 1
ATOM 8795 C C . PRO D 1 245 ? -45.420 4.631 -13.326 1.00 23.22 245 PRO D C 1
ATOM 8796 O O . PRO D 1 245 ? -45.078 5.813 -13.376 1.00 24.67 245 PRO D O 1
ATOM 8800 N N . ASP D 1 246 ? -44.931 3.780 -12.431 1.00 23.64 246 ASP D N 1
ATOM 8801 C CA . ASP D 1 246 ? -43.990 4.231 -11.409 1.00 24.83 246 ASP D CA 1
ATOM 8802 C C . ASP D 1 246 ? -42.519 3.906 -11.654 1.00 24.74 246 ASP D C 1
ATOM 8803 O O . ASP D 1 246 ? -41.692 4.057 -10.753 1.00 24.39 246 ASP D O 1
ATOM 8808 N N . SER D 1 247 ? -42.185 3.468 -12.864 1.00 22.65 247 SER D N 1
ATOM 8809 C CA . SER D 1 247 ? -40.796 3.146 -13.175 1.00 21.38 247 SER D CA 1
ATOM 8810 C C . SER D 1 247 ? -40.035 4.375 -13.655 1.00 19.94 247 SER D C 1
ATOM 8811 O O . SER D 1 247 ? -40.515 5.116 -14.510 1.00 19.41 247 SER D O 1
ATOM 8814 N N . PRO D 1 248 ? -38.845 4.622 -13.085 1.00 19.35 248 PRO D N 1
ATOM 8815 C CA . PRO D 1 248 ? -38.050 5.780 -13.498 1.00 18.87 248 PRO D CA 1
ATOM 8816 C C . PRO D 1 248 ? -37.664 5.648 -14.968 1.00 17.25 248 PRO D C 1
ATOM 8817 O O . PRO D 1 248 ? -37.438 4.539 -15.459 1.00 18.17 248 PRO D O 1
ATOM 8821 N N . ALA D 1 249 ? -37.601 6.775 -15.667 1.00 16.39 249 ALA D N 1
ATOM 8822 C CA . ALA D 1 249 ? -37.237 6.778 -17.078 1.00 15.24 249 ALA D CA 1
ATOM 8823 C C . ALA D 1 249 ? -35.868 6.132 -17.262 1.00 15.15 249 ALA D C 1
ATOM 8824 O O . ALA D 1 249 ? -35.010 6.216 -16.385 1.00 14.92 249 ALA D O 1
ATOM 8826 N N . GLU D 1 250 ? -35.678 5.476 -18.402 1.00 13.60 250 GLU D N 1
ATOM 8827 C CA . GLU D 1 250 ? -34.415 4.821 -18.712 1.00 14.20 250 GLU D CA 1
ATOM 8828 C C . GLU D 1 250 ? -33.921 5.255 -20.087 1.00 11.55 250 GLU D C 1
ATOM 8829 O O . GLU D 1 250 ? -34.707 5.700 -20.921 1.00 12.53 250 GLU D O 1
ATOM 8835 N N . TYR D 1 251 ? -32.613 5.151 -20.302 1.00 12.08 251 TYR D N 1
ATOM 8836 C CA . TYR D 1 251 ? -31.992 5.519 -21.574 1.00 11.67 251 TYR D CA 1
ATOM 8837 C C . TYR D 1 251 ? -31.379 4.215 -22.070 1.00 12.90 251 TYR D C 1
ATOM 8838 O O . TYR D 1 251 ? -30.328 3.801 -21.588 1.00 12.13 251 TYR D O 1
ATOM 8847 N N . LEU D 1 252 ? -32.023 3.591 -23.056 1.00 11.81 252 LEU D N 1
ATOM 8848 C CA . LEU D 1 252 ? -31.588 2.278 -23.526 1.00 11.45 252 LEU D CA 1
ATOM 8849 C C . LEU D 1 252 ? -31.253 2.061 -24.999 1.00 10.75 252 LEU D C 1
ATOM 8850 O O . LEU D 1 252 ? -30.739 0.995 -25.353 1.00 10.50 252 LEU D O 1
ATOM 8855 N N . ASP D 1 253 ? -31.550 3.041 -25.847 1.00 10.78 253 ASP D N 1
ATOM 8856 C CA . ASP D 1 253 ? -31.324 2.915 -27.287 1.00 11.21 253 ASP D CA 1
ATOM 8857 C C . ASP D 1 253 ? -30.127 3.736 -27.746 1.00 10.49 253 ASP D C 1
ATOM 8858 O O . ASP D 1 253 ? -29.971 4.886 -27.342 1.00 11.32 253 ASP D O 1
ATOM 8863 N N . TYR D 1 254 ? -29.303 3.150 -28.614 1.00 10.30 254 TYR D N 1
ATOM 8864 C CA . TYR D 1 254 ? -28.096 3.817 -29.099 1.00 10.11 254 TYR D CA 1
ATOM 8865 C C . TYR D 1 254 ? -27.740 3.487 -30.545 1.00 10.37 254 TYR D C 1
ATOM 8866 O O . TYR D 1 254 ? -28.207 2.497 -31.105 1.00 10.31 254 TYR D O 1
ATOM 8875 N N . ILE D 1 255 ? -26.888 4.327 -31.124 1.00 9.98 255 ILE D N 1
ATOM 8876 C CA . ILE D 1 255 ? -26.344 4.131 -32.464 1.00 9.92 255 ILE D CA 1
ATOM 8877 C C . ILE D 1 255 ? -24.912 4.639 -32.308 1.00 10.28 255 ILE D C 1
ATOM 8878 O O . ILE D 1 255 ? -24.672 5.847 -32.214 1.00 9.94 255 ILE D O 1
ATOM 8883 N N . ILE D 1 256 ? -23.966 3.709 -32.267 1.00 9.48 256 ILE D N 1
ATOM 8884 C CA . ILE D 1 256 ? -22.567 4.065 -32.058 1.00 10.44 256 ILE D CA 1
ATOM 8885 C C . ILE D 1 256 ? -21.635 3.502 -33.123 1.00 11.15 256 ILE D C 1
ATOM 8886 O O . ILE D 1 256 ? -21.962 2.519 -33.787 1.00 12.02 256 ILE D O 1
ATOM 8891 N N . ALA D 1 257 ? -20.466 4.122 -33.271 1.00 10.82 257 ALA D N 1
ATOM 8892 C CA . ALA D 1 257 ? -19.494 3.711 -34.278 1.00 11.38 257 ALA D CA 1
ATOM 8893 C C . ALA D 1 257 ? -18.304 2.931 -33.735 1.00 12.28 257 ALA D C 1
ATOM 8894 O O . ALA D 1 257 ? -17.805 3.204 -32.644 1.00 12.46 257 ALA D O 1
ATOM 8896 N N . SER D 1 258 ? -17.855 1.951 -34.511 1.00 12.02 258 SER D N 1
ATOM 8897 C CA . SER D 1 258 ? -16.709 1.133 -34.133 1.00 14.20 258 SER D CA 1
ATOM 8898 C C . SER D 1 258 ? -15.435 1.959 -34.273 1.00 16.12 258 SER D C 1
ATOM 8899 O O . SER D 1 258 ? -15.243 2.643 -35.278 1.00 16.08 258 SER D O 1
ATOM 8902 N N . LYS D 1 259 ? -14.573 1.899 -33.263 1.00 16.76 259 LYS D N 1
ATOM 8903 C CA . LYS D 1 259 ? -13.310 2.629 -33.295 1.00 18.76 259 LYS D CA 1
ATOM 8904 C C . LYS D 1 259 ? -12.288 1.910 -34.166 1.00 18.88 259 LYS D C 1
ATOM 8905 O O . LYS D 1 259 ? -11.288 2.501 -34.574 1.00 18.92 259 LYS D O 1
ATOM 8911 N N . ASP D 1 260 ? -12.532 0.631 -34.442 1.00 17.64 260 ASP D N 1
ATOM 8912 C CA . ASP D 1 260 ? -11.615 -0.145 -35.266 1.00 17.47 260 ASP D CA 1
ATOM 8913 C C . ASP D 1 260 ? -11.759 0.160 -36.753 1.00 16.03 260 ASP D C 1
ATOM 8914 O O . ASP D 1 260 ? -11.040 -0.392 -37.582 1.00 15.97 260 ASP D O 1
ATOM 8919 N N . HIS D 1 261 ? -12.691 1.044 -37.091 1.00 15.11 261 HIS D N 1
ATOM 8920 C CA . HIS D 1 261 ? -12.890 1.420 -38.478 1.00 15.23 261 HIS D CA 1
ATOM 8921 C C . HIS D 1 261 ? -12.922 2.937 -38.607 1.00 15.62 261 HIS D C 1
ATOM 8922 O O . HIS D 1 261 ? -12.282 3.625 -37.818 1.00 16.70 261 HIS D O 1
ATOM 8929 N N . ALA D 1 262 ? -13.643 3.471 -39.588 1.00 16.21 262 ALA D N 1
ATOM 8930 C CA . ALA D 1 262 ? -13.677 4.922 -39.758 1.00 15.90 262 ALA D CA 1
ATOM 8931 C C . ALA D 1 262 ? -14.270 5.623 -38.534 1.00 16.79 262 ALA D C 1
ATOM 8932 O O . ALA D 1 262 ? -15.425 5.402 -38.181 1.00 16.93 262 ALA D O 1
ATOM 8934 N N . ASN D 1 263 ? -13.466 6.457 -37.879 1.00 18.91 263 ASN D N 1
ATOM 8935 C CA . ASN D 1 263 ? -13.918 7.190 -36.700 1.00 20.79 263 ASN D CA 1
ATOM 8936 C C . ASN D 1 263 ? -14.551 8.509 -37.121 1.00 20.38 263 ASN D C 1
ATOM 8937 O O . ASN D 1 263 ? -13.872 9.391 -37.645 1.00 21.57 263 ASN D O 1
ATOM 8942 N N . PRO D 1 264 ? -15.866 8.661 -36.899 1.00 19.45 264 PRO D N 1
ATOM 8943 C CA . PRO D 1 264 ? -16.567 9.893 -37.269 1.00 19.78 264 PRO D CA 1
ATOM 8944 C C . PRO D 1 264 ? -16.002 11.102 -36.533 1.00 20.16 264 PRO D C 1
ATOM 8945 O O . PRO D 1 264 ? -15.724 11.029 -35.338 1.00 20.54 264 PRO D O 1
ATOM 8949 N N . SER D 1 265 ? -15.837 12.208 -37.247 1.00 21.77 265 SER D N 1
ATOM 8950 C CA . SER D 1 265 ? -15.334 13.429 -36.628 1.00 23.15 265 SER D CA 1
ATOM 8951 C C . SER D 1 265 ? -16.443 13.941 -35.718 1.00 22.01 265 SER D C 1
ATOM 8952 O O . SER D 1 265 ? -16.196 14.669 -34.757 1.00 23.59 265 SER D O 1
ATOM 8955 N N . TYR D 1 266 ? -17.671 13.541 -36.034 1.00 18.81 266 TYR D N 1
ATOM 8956 C CA . TYR D 1 266 ? -18.838 13.930 -35.259 1.00 15.94 266 TYR D CA 1
ATOM 8957 C C . TYR D 1 266 ? -19.942 12.893 -35.408 1.00 13.34 266 TYR D C 1
ATOM 8958 O O . TYR D 1 266 ? -20.262 12.469 -36.520 1.00 13.01 266 TYR D O 1
ATOM 8967 N N . ILE D 1 267 ? -20.512 12.486 -34.282 1.00 12.81 267 ILE D N 1
ATOM 8968 C CA . ILE D 1 267 ? -21.617 11.541 -34.290 1.00 13.60 267 ILE D CA 1
ATOM 8969 C C . ILE D 1 267 ? -22.547 11.891 -33.139 1.00 13.66 267 ILE D C 1
ATOM 8970 O O . ILE D 1 267 ? -22.145 11.931 -31.975 1.00 14.86 267 ILE D O 1
ATOM 8975 N N . GLU D 1 268 ? -23.794 12.169 -33.491 1.00 12.20 268 GLU D N 1
ATOM 8976 C CA . GLU D 1 268 ? -24.805 12.560 -32.530 1.00 12.88 268 GLU D CA 1
ATOM 8977 C C . GLU D 1 268 ? -25.922 11.531 -32.411 1.00 11.81 268 GLU D C 1
ATOM 8978 O O . GLU D 1 268 ? -26.253 10.847 -33.379 1.00 12.31 268 GLU D O 1
ATOM 8984 N N . ASN D 1 269 ? -26.477 11.418 -31.210 1.00 12.10 269 ASN D N 1
ATOM 8985 C CA . ASN D 1 269 ? -27.615 10.546 -30.946 1.00 11.24 269 ASN D CA 1
ATOM 8986 C C . ASN D 1 269 ? -28.663 11.487 -30.354 1.00 11.78 269 ASN D C 1
ATOM 8987 O O . ASN D 1 269 ? -28.492 11.981 -29.239 1.00 12.66 269 ASN D O 1
ATOM 8992 N N . LYS D 1 270 ? -29.726 11.751 -31.107 1.00 10.93 270 LYS D N 1
ATOM 8993 C CA . LYS D 1 270 ? -30.790 12.638 -30.647 1.00 10.79 270 LYS D CA 1
ATOM 8994 C C . LYS D 1 270 ? -32.054 11.844 -30.350 1.00 11.05 270 LYS D C 1
ATOM 8995 O O . LYS D 1 270 ? -32.557 11.130 -31.217 1.00 11.55 270 LYS D O 1
ATOM 9001 N N . VAL D 1 271 ? -32.565 11.963 -29.129 1.00 12.39 271 VAL D N 1
ATOM 9002 C CA . VAL D 1 271 ? -33.793 11.262 -28.766 1.00 10.60 271 VAL D CA 1
ATOM 9003 C C . VAL D 1 271 ? -34.982 12.161 -29.081 1.00 12.33 271 VAL D C 1
ATOM 9004 O O . VAL D 1 271 ? -35.064 13.289 -28.585 1.00 13.30 271 VAL D O 1
ATOM 9008 N N . LEU D 1 272 ? -35.887 11.664 -29.919 1.00 11.52 272 LEU D N 1
ATOM 9009 C CA . LEU D 1 272 ? -37.078 12.407 -30.309 1.00 12.10 272 LEU D CA 1
ATOM 9010 C C . LEU D 1 272 ? -38.256 11.977 -29.445 1.00 13.17 272 LEU D C 1
ATOM 9011 O O . LEU D 1 272 ? -38.248 10.897 -28.853 1.00 14.28 272 LEU D O 1
ATOM 9016 N N . GLN D 1 273 ? -39.261 12.839 -29.359 1.00 13.93 273 GLN D N 1
ATOM 9017 C CA . GLN D 1 273 ? -40.468 12.526 -28.605 1.00 15.77 273 GLN D CA 1
ATOM 9018 C C . GLN D 1 273 ? -41.660 12.790 -29.510 1.00 16.15 273 GLN D C 1
ATOM 9019 O O . GLN D 1 273 ? -42.504 13.642 -29.217 1.00 17.52 273 GLN D O 1
ATOM 9025 N N . PRO D 1 274 ? -41.743 12.069 -30.638 1.00 16.26 274 PRO D N 1
ATOM 9026 C CA . PRO D 1 274 ? -42.865 12.276 -31.549 1.00 16.19 274 PRO D CA 1
ATOM 9027 C C . PRO D 1 274 ? -44.137 11.695 -30.954 1.00 16.29 274 PRO D C 1
ATOM 9028 O O . PRO D 1 274 ? -44.106 10.650 -30.316 1.00 16.66 274 PRO D O 1
ATOM 9032 N N . LYS D 1 275 ? -45.251 12.387 -31.140 1.00 17.13 275 LYS D N 1
ATOM 9033 C CA . LYS D 1 275 ? -46.521 11.895 -30.634 1.00 15.54 275 LYS D CA 1
ATOM 9034 C C . LYS D 1 275 ? -47.337 11.479 -31.841 1.00 15.32 275 LYS D C 1
ATOM 9035 O O . LYS D 1 275 ? -47.282 12.115 -32.890 1.00 16.41 275 LYS D O 1
ATOM 9041 N N . SER D 1 276 ? -48.084 10.393 -31.697 1.00 15.26 276 SER D N 1
ATOM 9042 C CA . SER D 1 276 ? -48.885 9.875 -32.794 1.00 14.72 276 SER D CA 1
ATOM 9043 C C . SER D 1 276 ? -50.307 10.393 -32.739 1.00 15.59 276 SER D C 1
ATOM 9044 O O . SER D 1 276 ? -50.726 10.984 -31.743 1.00 17.51 276 SER D O 1
ATOM 9047 N N . PRO D 1 277 ? -51.062 10.200 -33.829 1.00 16.90 277 PRO D N 1
ATOM 9048 C CA . PRO D 1 277 ? -52.447 10.660 -33.801 1.00 16.76 277 PRO D CA 1
ATOM 9049 C C . PRO D 1 277 ? -53.055 9.754 -32.736 1.00 17.61 277 PRO D C 1
ATOM 9050 O O . PRO D 1 277 ? -52.586 8.631 -32.540 1.00 17.37 277 PRO D O 1
ATOM 9054 N N . GLN D 1 278 ? -54.072 10.227 -32.035 1.00 16.55 278 GLN D N 1
ATOM 9055 C CA . GLN D 1 278 ? -54.683 9.415 -30.996 1.00 16.99 278 GLN D CA 1
ATOM 9056 C C . GLN D 1 278 ? -55.269 8.118 -31.553 1.00 16.10 278 GLN D C 1
ATOM 9057 O O . GLN D 1 278 ? -55.848 8.106 -32.634 1.00 17.10 278 GLN D O 1
ATOM 9063 N N . TRP D 1 279 ? -55.079 7.020 -30.826 1.00 14.60 279 TRP D N 1
ATOM 9064 C CA . TRP D 1 279 ? -55.642 5.737 -31.230 1.00 14.90 279 TRP D CA 1
ATOM 9065 C C . TRP D 1 279 ? -56.174 5.046 -29.985 1.00 14.87 279 TRP D C 1
ATOM 9066 O O . TRP D 1 279 ? -55.694 5.283 -28.876 1.00 14.47 279 TRP D O 1
ATOM 9077 N N . THR D 1 280 ? -57.178 4.198 -30.163 1.00 16.22 280 THR D N 1
ATOM 9078 C CA . THR D 1 280 ? -57.767 3.519 -29.022 1.00 17.27 280 THR D CA 1
ATOM 9079 C C . THR D 1 280 ? -57.921 2.034 -29.264 1.00 15.51 280 THR D C 1
ATOM 9080 O O . THR D 1 280 ? -58.030 1.582 -30.401 1.00 16.12 280 THR D O 1
ATOM 9084 N N . VAL D 1 281 ? -57.916 1.282 -28.174 1.00 15.26 281 VAL D N 1
ATOM 9085 C CA . VAL D 1 281 ? -58.097 -0.156 -28.231 1.00 14.70 281 VAL D CA 1
ATOM 9086 C C . VAL D 1 281 ? -58.978 -0.516 -27.052 1.00 15.18 281 VAL D C 1
ATOM 9087 O O . VAL D 1 281 ? -59.146 0.277 -26.120 1.00 14.69 281 VAL D O 1
ATOM 9091 N N . THR D 1 282 ? -59.555 -1.706 -27.097 1.00 16.37 282 THR D N 1
ATOM 9092 C CA . THR D 1 282 ? -60.411 -2.158 -26.019 1.00 17.98 282 THR D CA 1
ATOM 9093 C C . THR D 1 282 ? -59.875 -3.460 -25.451 1.00 18.91 282 THR D C 1
ATOM 9094 O O . THR D 1 282 ? -59.553 -4.392 -26.191 1.00 15.91 282 THR D O 1
ATOM 9098 N N . SER D 1 283 ? -59.760 -3.501 -24.129 1.00 20.15 283 SER D N 1
ATOM 9099 C CA . SER D 1 283 ? -59.282 -4.681 -23.424 1.00 22.58 283 SER D CA 1
ATOM 9100 C C . SER D 1 283 ? -60.263 -4.971 -22.299 1.00 23.81 283 SER D C 1
ATOM 9101 O O . SER D 1 283 ? -60.522 -4.116 -21.454 1.00 23.11 283 SER D O 1
ATOM 9104 N N . TRP D 1 284 ? -60.815 -6.179 -22.305 1.00 25.69 284 TRP D N 1
ATOM 9105 C CA . TRP D 1 284 ? -61.771 -6.602 -21.295 1.00 28.03 284 TRP D CA 1
ATOM 9106 C C . TRP D 1 284 ? -62.850 -5.573 -20.970 1.00 28.05 284 TRP D C 1
ATOM 9107 O O . TRP D 1 284 ? -62.975 -5.117 -19.833 1.00 28.87 284 TRP D O 1
ATOM 9118 N N . PHE D 1 285 ? -63.625 -5.221 -21.991 1.00 28.90 285 PHE D N 1
ATOM 9119 C CA . PHE D 1 285 ? -64.734 -4.280 -21.868 1.00 29.12 285 PHE D CA 1
ATOM 9120 C C . PHE D 1 285 ? -64.373 -2.853 -21.460 1.00 28.47 285 PHE D C 1
ATOM 9121 O O . PHE D 1 285 ? -65.253 -2.071 -21.101 1.00 28.91 285 PHE D O 1
ATOM 9129 N N . GLN D 1 286 ? -63.091 -2.510 -21.513 1.00 27.12 286 GLN D N 1
ATOM 9130 C CA . GLN D 1 286 ? -62.658 -1.162 -21.156 1.00 25.77 286 GLN D CA 1
ATOM 9131 C C . GLN D 1 286 ? -61.842 -0.571 -22.298 1.00 23.64 286 GLN D C 1
ATOM 9132 O O . GLN D 1 286 ? -61.007 -1.256 -22.889 1.00 21.51 286 GLN D O 1
ATOM 9138 N N . LYS D 1 287 ? -62.086 0.698 -22.611 1.00 21.43 287 LYS D N 1
ATOM 9139 C CA . LYS D 1 287 ? -61.356 1.355 -23.688 1.00 20.94 287 LYS D CA 1
ATOM 9140 C C . LYS D 1 287 ? -60.127 2.077 -23.154 1.00 19.77 287 LYS D C 1
ATOM 9141 O O . LYS D 1 287 ? -60.151 2.656 -22.068 1.00 18.81 287 LYS D O 1
ATOM 9147 N N . TYR D 1 288 ? -59.051 2.029 -23.930 1.00 17.56 288 TYR D N 1
ATOM 9148 C CA . TYR D 1 288 ? -57.795 2.672 -23.572 1.00 18.62 288 TYR D CA 1
ATOM 9149 C C . TYR D 1 288 ? -57.358 3.547 -24.738 1.00 17.28 288 TYR D C 1
ATOM 9150 O O . TYR D 1 288 ? -57.403 3.119 -25.891 1.00 17.10 288 TYR D O 1
ATOM 9159 N N . THR D 1 289 ? -56.936 4.768 -24.426 1.00 16.46 289 THR D N 1
ATOM 9160 C CA . THR D 1 289 ? -56.503 5.728 -25.434 1.00 17.19 289 THR D CA 1
ATOM 9161 C C . THR D 1 289 ? -55.013 6.026 -25.308 1.00 14.72 289 THR D C 1
ATOM 9162 O O . THR D 1 289 ? -54.501 6.203 -24.205 1.00 16.33 289 THR D O 1
ATOM 9166 N N . TYR D 1 290 ? -54.327 6.083 -26.446 1.00 14.35 290 TYR D N 1
ATOM 9167 C CA . TYR D 1 290 ? -52.896 6.363 -26.472 1.00 13.33 290 TYR D CA 1
ATOM 9168 C C . TYR D 1 290 ? -52.539 7.346 -27.578 1.00 13.40 290 TYR D C 1
ATOM 9169 O O . TYR D 1 290 ? -53.298 7.532 -28.526 1.00 13.18 290 TYR D O 1
ATOM 9178 N N . ASN D 1 291 ? -51.374 7.975 -27.459 1.00 14.47 291 ASN D N 1
ATOM 9179 C CA . ASN D 1 291 ? -50.931 8.913 -28.481 1.00 14.01 291 ASN D CA 1
ATOM 9180 C C . ASN D 1 291 ? -49.432 8.767 -28.716 1.00 14.44 291 ASN D C 1
ATOM 9181 O O . ASN D 1 291 ? -48.724 9.736 -28.989 1.00 14.24 291 ASN D O 1
ATOM 9186 N N . ASP D 1 292 ? -48.957 7.533 -28.598 1.00 12.81 292 ASP D N 1
ATOM 9187 C CA . ASP D 1 292 ? -47.554 7.228 -28.826 1.00 13.36 292 ASP D CA 1
ATOM 9188 C C . ASP D 1 292 ? -47.451 6.086 -29.825 1.00 12.41 292 ASP D C 1
ATOM 9189 O O . ASP D 1 292 ? -48.345 5.240 -29.914 1.00 12.59 292 ASP D O 1
ATOM 9194 N N . TYR D 1 293 ? -46.366 6.083 -30.590 1.00 11.38 293 TYR D N 1
ATOM 9195 C CA . TYR D 1 293 ? -46.135 5.055 -31.599 1.00 11.57 293 TYR D CA 1
ATOM 9196 C C . TYR D 1 293 ? -45.611 3.763 -30.990 1.00 10.80 293 TYR D C 1
ATOM 9197 O O . TYR D 1 293 ? -45.777 2.683 -31.560 1.00 10.84 293 TYR D O 1
ATOM 9206 N N . SER D 1 294 ? -44.976 3.891 -29.832 1.00 10.35 294 SER D N 1
ATOM 9207 C CA . SER D 1 294 ? -44.365 2.769 -29.136 1.00 9.52 294 SER D CA 1
ATOM 9208 C C . SER D 1 294 ? -44.050 3.225 -27.718 1.00 10.82 294 SER D C 1
ATOM 9209 O O . SER D 1 294 ? -44.166 4.413 -27.417 1.00 12.18 294 SER D O 1
ATOM 9212 N N . ASP D 1 295 ? -43.657 2.296 -26.854 1.00 11.09 295 ASP D N 1
ATOM 9213 C CA . ASP D 1 295 ? -43.308 2.659 -25.485 1.00 11.98 295 ASP D CA 1
ATOM 9214 C C . ASP D 1 295 ? -41.884 3.215 -25.435 1.00 13.19 295 ASP D C 1
ATOM 9215 O O . ASP D 1 295 ? -41.464 3.766 -24.421 1.00 14.56 295 ASP D O 1
ATOM 9220 N N . HIS D 1 296 ? -41.145 3.056 -26.533 1.00 11.45 296 HIS D N 1
ATOM 9221 C CA . HIS D 1 296 ? -39.780 3.585 -26.652 1.00 11.10 296 HIS D CA 1
ATOM 9222 C C . HIS D 1 296 ? -39.811 4.771 -27.603 1.00 10.82 296 HIS D C 1
ATOM 9223 O O . HIS D 1 296 ? -40.651 4.830 -28.498 1.00 10.63 296 HIS D O 1
ATOM 9230 N N . TYR D 1 297 ? -38.892 5.711 -27.404 1.00 10.51 297 TYR D N 1
ATOM 9231 C CA . TYR D 1 297 ? -38.776 6.857 -28.291 1.00 10.42 297 TYR D CA 1
ATOM 9232 C C . TYR D 1 297 ? -37.675 6.505 -29.283 1.00 10.33 297 TYR D C 1
ATOM 9233 O O . TYR D 1 297 ? -36.771 5.729 -28.967 1.00 10.11 297 TYR D O 1
ATOM 9242 N N . PRO D 1 298 ? -37.752 7.050 -30.502 1.00 10.44 298 PRO D N 1
ATOM 9243 C CA . PRO D 1 298 ? -36.739 6.774 -31.519 1.00 11.04 298 PRO D CA 1
ATOM 9244 C C . PRO D 1 298 ? -35.490 7.622 -31.318 1.00 11.03 298 PRO D C 1
ATOM 9245 O O . PRO D 1 298 ? -35.552 8.723 -30.759 1.00 11.13 298 PRO D O 1
ATOM 9249 N N . VAL D 1 299 ? -34.357 7.098 -31.766 1.00 8.50 299 VAL D N 1
ATOM 9250 C CA . VAL D 1 299 ? -33.090 7.804 -31.674 1.00 10.20 299 VAL D CA 1
ATOM 9251 C C . VAL D 1 299 ? -32.621 8.088 -33.091 1.00 11.45 299 VAL D C 1
ATOM 9252 O O . VAL D 1 299 ? -32.523 7.180 -33.916 1.00 11.35 299 VAL D O 1
ATOM 9256 N N . GLU D 1 300 ? -32.357 9.360 -33.370 1.00 11.36 300 GLU D N 1
ATOM 9257 C CA . GLU D 1 300 ? -31.906 9.791 -34.685 1.00 12.97 300 GLU D CA 1
ATOM 9258 C C . GLU D 1 300 ? -30.425 10.127 -34.600 1.00 13.43 300 GLU D C 1
ATOM 9259 O O . GLU D 1 300 ? -30.024 11.016 -33.847 1.00 14.99 300 GLU D O 1
ATOM 9265 N N . ALA D 1 301 ? -29.609 9.416 -35.365 1.00 12.04 301 ALA D N 1
ATOM 9266 C CA . ALA D 1 301 ? -28.177 9.660 -35.343 1.00 12.52 301 ALA D CA 1
ATOM 9267 C C . ALA D 1 301 ? -27.711 10.427 -36.563 1.00 12.62 301 ALA D C 1
ATOM 9268 O O . ALA D 1 301 ? -28.148 10.172 -37.684 1.00 12.89 301 ALA D O 1
ATOM 9270 N N . THR D 1 302 ? -26.831 11.393 -36.325 1.00 13.29 302 THR D N 1
ATOM 9271 C CA . THR D 1 302 ? -26.251 12.198 -37.387 1.00 14.09 302 THR D CA 1
ATOM 9272 C C . THR D 1 302 ? -24.771 11.886 -37.327 1.00 13.56 302 THR D C 1
ATOM 9273 O O . THR D 1 302 ? -24.132 12.094 -36.300 1.00 13.20 302 THR D O 1
ATOM 9277 N N . ILE D 1 303 ? -24.233 11.371 -38.424 1.00 13.01 303 ILE D N 1
ATOM 9278 C CA . ILE D 1 303 ? -22.826 11.008 -38.467 1.00 14.52 303 ILE D CA 1
ATOM 9279 C C . ILE D 1 303 ? -22.105 11.773 -39.563 1.00 14.28 303 ILE D C 1
ATOM 9280 O O . ILE D 1 303 ? -22.459 11.675 -40.737 1.00 14.54 303 ILE D O 1
ATOM 9285 N N . SER D 1 304 ? -21.099 12.543 -39.168 1.00 16.11 304 SER D N 1
ATOM 9286 C CA . SER D 1 304 ? -20.312 13.308 -40.121 1.00 18.82 304 SER D CA 1
ATOM 9287 C C . SER D 1 304 ? -19.253 12.377 -40.700 1.00 20.24 304 SER D C 1
ATOM 9288 O O . SER D 1 304 ? -18.466 11.785 -39.957 1.00 22.23 304 SER D O 1
ATOM 9291 N N . MET D 1 305 ? -19.240 12.240 -42.021 1.00 21.81 305 MET D N 1
ATOM 9292 C CA . MET D 1 305 ? -18.270 11.370 -42.678 1.00 24.21 305 MET D CA 1
ATOM 9293 C C . MET D 1 305 ? -17.245 12.174 -43.469 1.00 26.12 305 MET D C 1
ATOM 9294 O O . MET D 1 305 ? -17.400 13.408 -43.553 1.00 28.14 305 MET D O 1
#

B-factor: mean 18.13, std 9.2, range [6.06, 71.87]

Nearest PDB structures (foldseek):
  2ddr-assembly3_C  TM=9.995E-01  e=2.160E-66  Bacillus cereus
  2ddt-assembly1_A  TM=1.002E+00  e=9.219E-66  Bacillus cereus
  2dds-assembly4_D  TM=9.998E-01  e=6.813E-66  Bacillus cereus
  2ddt-assembly2_B  TM=1.002E+00  e=1.040E-65  Bacillus cereus
  2uyr-assembly1_X  TM=9.946E-01  e=1.381E-61  Bacillus cereus

InterPro domains:
  IPR005135 Endonuclease/exonuclease/phosphatase [PF03372] (40-291)
  IPR017766 Sphingomyelinase C/phospholipase C [TIGR03395] (37-330)
  IPR017766 Sphingomyelinase C/phospholipase C [cd09078] (37-330)
  IPR036691 Endonuclease/exonuclease/phosphatase superfamily [G3DSA:3.60.10.10] (28-333)
  IPR036691 Endonuclease/exonuclease/phosphatase superfamily [SSF56219] (34-330)
  IPR038772 Sphingomyelinase C/Sphingomyelin phosphodiesterase 2-like [PTHR16320] (28-319)